Protein AF-W0PJV6-F1 (afdb_monomer_lite)

Foldseek 3Di:
DDDDDDDDPPPVVVVVVVVVVVVVVVVVVVVVVVPVVVVVVVVVLVVVVVVLVVVLVVLVVVLVVLVVVLVVLVVVLVVLVVVLVVLVVVLVVVLVVLVVVLVVLVVVLVVLVVVLVVLVVVLVVLVVVLVVLVVVLVVLVVVLVVLVVVLVVLVVVLVVLVVVLVVLVVVLVVLVVVLVVLVVVLVVLVVVLVVLVVVLVVPDDDPVVNVVSVVVNVVSVVVNVVSVVVSVVSVVVSVVSVVVSVVSVVVSVVSVVVSVVSVVVNVVSVVVSVVSVVVSVVSVVVSVVSVVVSVVSVVVSVVSVVVSVVSVVVSVVSVVVSVVSVVVSVVSVVVSVVSVVVSVVSVVVSVVSVVVVVPDLSNQLVVLVVVLVVDVVSVVCSVVSVVVSVVVVVVVVVVPPDDDDDDDDDDDDDDDDDDDDDDDDDDDDDDDDDDDDDPPDFAEEEEFADPVVCVQCVVRGNYDDAAQPCNPVVCVVRVGLEYEYEPHCQGPNNRCHCCQLVVHPSNLVNLVVCVVVVRAYEYEYLPPPACCVSRLVVLLSGPAYEYQFLLCQLVSCQSNVHLRYFYFHAAAALQQFAQQADAAAALEEEAEEWDALLFLLLVLLVCLLQVQRVVQHHYAYAQQCQVPDDVRTDDDPVCPVRYPYHDDPVRCCCRLQNHQAYEATFSAAFGQADGDNSLNRNLNNLHAYEYEHHNNCCFLFNLLHQYYSHSVSSCVSCVDLSPDPLQVNLSSLLSNLSRLVAGGVNNSVLVVVCSVVVHDRDDDFAAEEEEEEAPDVLLVVLQVVLVVLAPDPNYAYEYEYCDPVRLVVCVVDPHHYDNDLVSLVVVLVPDDQFHKYAYAGSQKFFHHHQVVSQRSVVSNFPFQKEFAPWAWEDDPPDIDTPPPPQASYQDFKDQRNTMMGGSNPDDPVNSVCSNPPNRRDMDGDRRYTHHDHARIYGRQDPPGDPVVNCSRHRDDDLFRHARVPPAVRLLSSPDHHDDPPPPDCPVLPAFWDFQQRVLVFKDADPDPQKDWDDDDRKIKIFGADAAFDKDKIWGPDWDFCVNRVNNSFFKKAWDKDKDWWKWKKKFFAAPVRHTDDMDIGGHDRMDGDSHDPRTTIIMIIMMTGHGMMMMTGIIGRHPSPDQRLEDRDRALAEEEEQDDADPVRHPPPVVVVVVCVVCSVVSNDYAYEHADDDDRRQWRDDSSHIYGYDHLSRVLSHVVSLSHQEYEYEPDDPSVCVSCVVCVVRHHYHYDDPPVNDDDPLLDPVVCVPPDPVVNVVSPDDDD

Structure (mmCIF, N/CA/C/O backbone):
data_AF-W0PJV6-F1
#
_entry.id   AF-W0PJV6-F1
#
loop_
_atom_site.group_PDB
_atom_site.id
_atom_site.type_symbol
_atom_site.label_atom_id
_atom_site.label_alt_id
_atom_site.label_comp_id
_atom_site.label_asym_id
_atom_site.label_entity_id
_atom_site.label_seq_id
_atom_site.pdbx_PDB_ins_code
_atom_site.Cartn_x
_atom_site.Cartn_y
_atom_site.Cartn_z
_atom_site.occupancy
_atom_site.B_iso_or_equiv
_atom_site.auth_seq_id
_atom_site.auth_comp_id
_atom_site.auth_asym_id
_atom_site.auth_atom_id
_atom_site.pdbx_PDB_model_num
ATOM 1 N N . MET A 1 1 ? -98.912 -107.355 55.390 1.00 31.58 1 MET A N 1
ATOM 2 C CA . MET A 1 1 ? -97.855 -108.347 55.677 1.00 31.58 1 MET A CA 1
ATOM 3 C C . MET A 1 1 ? -96.664 -107.566 56.203 1.00 31.58 1 MET A C 1
ATOM 5 O O . MET A 1 1 ? -96.286 -106.617 55.532 1.00 31.58 1 MET A O 1
ATOM 9 N N . MET A 1 2 ? -96.098 -107.866 57.365 1.00 29.14 2 MET A N 1
ATOM 10 C CA . MET A 1 2 ? -96.533 -108.790 58.427 1.00 29.14 2 MET A CA 1
ATOM 11 C C . MET A 1 2 ? -95.849 -108.334 59.732 1.00 29.14 2 MET A C 1
ATOM 13 O O . MET A 1 2 ? -94.848 -107.624 59.651 1.00 29.14 2 MET A O 1
ATOM 17 N N . ASP A 1 3 ? -96.380 -108.690 60.899 1.00 39.94 3 ASP A N 1
ATOM 18 C CA . ASP A 1 3 ? -95.753 -108.371 62.192 1.00 39.94 3 ASP A CA 1
ATOM 19 C C . ASP A 1 3 ? -94.380 -109.040 62.365 1.00 39.94 3 ASP A C 1
ATOM 21 O O . ASP A 1 3 ? -94.136 -110.078 61.746 1.00 39.94 3 ASP A O 1
ATOM 25 N N . ILE A 1 4 ? -93.536 -108.495 63.260 1.00 35.41 4 ILE A N 1
ATOM 26 C CA . ILE A 1 4 ? -92.854 -109.246 64.342 1.00 35.41 4 ILE A CA 1
ATOM 27 C C . ILE A 1 4 ? -92.014 -108.325 65.264 1.00 35.41 4 ILE A C 1
ATOM 29 O O . ILE A 1 4 ? -91.384 -107.374 64.812 1.00 35.41 4 ILE A O 1
ATOM 33 N N . SER A 1 5 ? -92.009 -108.686 66.557 1.00 33.38 5 SER A N 1
ATOM 34 C CA . SER A 1 5 ? -91.103 -108.312 67.669 1.00 33.38 5 SER A CA 1
ATOM 35 C C . SER A 1 5 ? -90.893 -106.842 68.071 1.00 33.38 5 SER A C 1
ATOM 37 O O . SER A 1 5 ? -90.208 -106.065 67.410 1.00 33.38 5 SER A O 1
ATOM 39 N N . GLU A 1 6 ? -91.317 -106.557 69.302 1.00 45.44 6 GLU A N 1
ATOM 40 C CA . GLU A 1 6 ? -90.717 -105.575 70.212 1.00 45.44 6 GLU A CA 1
ATOM 41 C C . GLU A 1 6 ? -89.272 -105.983 70.602 1.00 45.44 6 GLU A C 1
ATOM 43 O O . GLU A 1 6 ? -89.017 -107.175 70.762 1.00 45.44 6 GLU A O 1
ATOM 48 N N . GLN A 1 7 ? -88.356 -105.018 70.822 1.00 43.69 7 GLN A N 1
ATOM 49 C CA . GLN A 1 7 ? -87.673 -104.775 72.125 1.00 43.69 7 GLN A CA 1
ATOM 50 C C . GLN A 1 7 ? -86.439 -103.831 72.080 1.00 43.69 7 GLN A C 1
ATOM 52 O O . GLN A 1 7 ? -86.116 -103.252 73.113 1.00 43.69 7 GLN A O 1
ATOM 57 N N . ASP A 1 8 ? -85.789 -103.590 70.932 1.00 43.94 8 ASP A N 1
ATOM 58 C CA . ASP A 1 8 ? -84.498 -102.847 70.868 1.00 43.94 8 ASP A CA 1
ATOM 59 C C . ASP A 1 8 ? -84.586 -101.298 70.768 1.00 43.94 8 ASP A C 1
ATOM 61 O O . ASP A 1 8 ? -83.582 -100.585 70.874 1.00 43.94 8 ASP A O 1
ATOM 65 N N . ASP A 1 9 ? -85.772 -100.729 70.541 1.00 46.19 9 ASP A N 1
ATOM 66 C CA . ASP A 1 9 ? -85.945 -99.373 69.980 1.00 46.19 9 ASP A CA 1
ATOM 67 C C . ASP A 1 9 ? -85.807 -98.196 70.986 1.00 46.19 9 ASP A C 1
ATOM 69 O O . ASP A 1 9 ? -86.466 -97.161 70.851 1.00 46.19 9 ASP A O 1
ATOM 73 N N . ASN A 1 10 ? -84.958 -98.325 72.015 1.00 47.56 10 ASN A N 1
ATOM 74 C CA . ASN A 1 10 ? -84.768 -97.273 73.031 1.00 47.56 10 ASN A CA 1
ATOM 75 C C . ASN A 1 10 ? -83.316 -96.805 73.252 1.00 47.56 10 ASN A C 1
ATOM 77 O O . ASN A 1 10 ? -83.127 -95.690 73.725 1.00 47.56 10 ASN A O 1
ATOM 81 N N . GLN A 1 11 ? -82.287 -97.567 72.854 1.00 49.25 11 GLN A N 1
ATOM 82 C CA . GLN A 1 11 ? -80.886 -97.089 72.913 1.00 49.25 11 GLN A CA 1
ATOM 83 C C . GLN A 1 11 ? -80.413 -96.381 71.629 1.00 49.25 11 GLN A C 1
ATOM 85 O O . GLN A 1 11 ? -79.438 -95.633 71.648 1.00 49.25 11 GLN A O 1
ATOM 90 N N . ASN A 1 12 ? -81.100 -96.577 70.499 1.00 50.06 12 ASN A N 1
ATOM 91 C CA . ASN A 1 12 ? -80.642 -96.072 69.197 1.00 50.06 12 ASN A CA 1
ATOM 92 C C . ASN A 1 12 ? -81.027 -94.595 68.933 1.00 50.06 12 ASN A C 1
ATOM 94 O O . ASN A 1 12 ? -80.449 -93.942 68.066 1.00 50.06 12 ASN A O 1
ATOM 98 N N . LYS A 1 13 ? -81.996 -94.045 69.680 1.00 54.47 13 LYS A N 1
ATOM 99 C CA . LYS A 1 13 ? -82.569 -92.706 69.427 1.00 54.47 13 LYS A CA 1
ATOM 100 C C . LYS A 1 13 ? -81.700 -91.559 69.946 1.00 54.47 13 LYS A C 1
ATOM 102 O O . LYS A 1 13 ? -81.499 -90.586 69.221 1.00 54.47 13 LYS A O 1
ATOM 107 N N . GLU A 1 14 ? -81.117 -91.682 71.140 1.00 56.19 14 GLU A N 1
ATOM 108 C CA . GLU A 1 14 ? -80.234 -90.642 71.701 1.00 56.19 14 GLU A CA 1
ATOM 109 C C . GLU A 1 14 ? -78.987 -90.415 70.825 1.00 56.19 14 GLU A C 1
ATOM 111 O O . GLU A 1 14 ? -78.611 -89.276 70.542 1.00 56.19 14 GLU A O 1
ATOM 116 N N . LEU A 1 15 ? -78.407 -91.498 70.290 1.00 56.25 15 LEU A N 1
ATOM 117 C CA . LEU A 1 15 ? -77.256 -91.451 69.379 1.00 56.25 15 LEU A CA 1
ATOM 118 C C . LEU A 1 15 ? -77.554 -90.774 68.029 1.00 56.25 15 LEU A C 1
ATOM 120 O O . LEU A 1 15 ? -76.641 -90.211 67.419 1.00 56.25 15 LEU A O 1
ATOM 124 N N . GLN A 1 16 ? -78.803 -90.794 67.554 1.00 57.59 16 GLN A N 1
ATOM 125 C CA . GLN A 1 16 ? -79.187 -90.085 66.327 1.00 57.59 16 GLN A CA 1
ATOM 126 C C . GLN A 1 16 ? -79.397 -88.585 66.565 1.00 57.59 16 GLN A C 1
ATOM 128 O O . GLN A 1 16 ? -78.957 -87.780 65.744 1.00 57.59 16 GLN A O 1
ATOM 133 N N . ILE A 1 17 ? -79.999 -88.199 67.695 1.00 61.56 17 ILE A N 1
ATOM 134 C CA . ILE A 1 17 ? -80.268 -86.789 68.030 1.00 61.56 17 ILE A CA 1
ATOM 135 C C . ILE A 1 17 ? -78.954 -86.007 68.173 1.00 61.56 17 ILE A C 1
ATOM 137 O O . ILE A 1 17 ? -78.756 -85.014 67.472 1.00 61.56 17 ILE A O 1
ATOM 141 N N . VAL A 1 18 ? -78.005 -86.507 68.975 1.00 63.16 18 VAL A N 1
ATOM 142 C CA . VAL A 1 18 ? -76.692 -85.856 69.179 1.00 63.16 18 VAL A CA 1
ATOM 143 C C . VAL A 1 18 ? -75.916 -85.703 67.861 1.00 63.16 18 VAL A C 1
ATOM 145 O O . VAL A 1 18 ? -75.213 -84.712 67.651 1.00 63.16 18 VAL A O 1
ATOM 148 N N . ARG A 1 19 ? -76.064 -86.658 66.933 1.00 58.09 19 ARG A N 1
ATOM 149 C CA . ARG A 1 19 ? -75.423 -86.596 65.613 1.00 58.09 19 ARG A CA 1
ATOM 150 C C . ARG A 1 19 ? -76.059 -85.540 64.702 1.00 58.09 19 ARG A C 1
ATOM 152 O O . ARG A 1 19 ? -75.329 -84.854 63.989 1.00 58.09 19 ARG A O 1
ATOM 159 N N . LEU A 1 20 ? -77.384 -85.390 64.735 1.00 62.34 20 LEU A N 1
ATOM 160 C CA . LEU A 1 20 ? -78.103 -84.378 63.954 1.00 62.34 20 LEU A CA 1
ATOM 161 C C . LEU A 1 20 ? -77.790 -82.954 64.435 1.00 62.34 20 LEU A C 1
ATOM 163 O O . LEU A 1 20 ? -77.522 -82.087 63.607 1.00 62.34 20 LEU A O 1
ATOM 167 N N . GLU A 1 21 ? -77.736 -82.715 65.748 1.00 60.69 21 GLU A N 1
ATOM 168 C CA . GLU A 1 21 ? -77.382 -81.396 66.301 1.00 60.69 21 GLU A CA 1
ATOM 169 C C . GLU A 1 21 ? -75.950 -80.959 65.941 1.00 60.69 21 GLU A C 1
ATOM 171 O O . GLU A 1 21 ? -75.696 -79.774 65.698 1.00 60.69 21 GLU A O 1
ATOM 176 N N . TYR A 1 22 ? -75.011 -81.911 65.869 1.00 63.66 22 TYR A N 1
ATOM 177 C CA . TYR A 1 22 ? -73.629 -81.645 65.466 1.00 63.66 22 TYR A CA 1
ATOM 178 C C . TYR A 1 22 ? -73.503 -81.318 63.968 1.00 63.66 22 TYR A C 1
ATOM 180 O O . TYR A 1 22 ? -72.791 -80.381 63.599 1.00 63.66 22 TYR A O 1
ATOM 188 N N . GLU A 1 23 ? -74.214 -82.047 63.100 1.00 61.66 23 GLU A N 1
ATOM 189 C CA . GLU A 1 23 ? -74.272 -81.752 61.660 1.00 61.66 23 GLU A CA 1
ATOM 190 C C . GLU A 1 23 ? -74.924 -80.380 61.395 1.00 61.66 23 GLU A C 1
ATOM 192 O O . GLU A 1 23 ? -74.398 -79.601 60.596 1.00 61.66 23 GLU A O 1
ATOM 197 N N . LEU A 1 24 ? -76.009 -80.035 62.106 1.00 58.91 24 LEU A N 1
ATOM 198 C CA . LEU A 1 24 ? -76.749 -78.782 61.902 1.00 58.91 24 LEU A CA 1
ATOM 199 C C . LEU A 1 24 ? -75.886 -77.541 62.193 1.00 58.91 24 LEU A C 1
ATOM 201 O O . LEU A 1 24 ? -75.702 -76.699 61.313 1.00 58.91 24 LEU A O 1
ATOM 205 N N . LYS A 1 25 ? -75.254 -77.476 63.377 1.00 59.31 25 LYS A N 1
ATOM 206 C CA . LYS A 1 25 ? -74.335 -76.377 63.748 1.00 59.31 25 LYS A CA 1
ATOM 207 C C . LYS A 1 25 ? -73.164 -76.229 62.776 1.00 59.31 25 LYS A C 1
ATOM 209 O O . LYS A 1 25 ? -72.678 -75.122 62.538 1.00 59.31 25 LYS A O 1
ATOM 214 N N . ARG A 1 26 ? -72.699 -77.343 62.203 1.00 58.34 26 ARG A N 1
ATOM 215 C CA . ARG A 1 26 ? -71.613 -77.355 61.217 1.00 58.34 26 ARG A CA 1
ATOM 216 C C . ARG A 1 26 ? -72.062 -76.826 59.852 1.00 58.34 26 ARG A C 1
ATOM 218 O O . ARG A 1 26 ? -71.250 -76.230 59.146 1.00 58.34 26 ARG A O 1
ATOM 225 N N . PHE A 1 27 ? -73.334 -77.005 59.495 1.00 56.41 27 PHE A N 1
ATOM 226 C CA . PHE A 1 27 ? -73.927 -76.455 58.276 1.00 56.41 27 PHE A CA 1
ATOM 227 C C . PHE A 1 27 ? -74.134 -74.935 58.383 1.00 56.41 27 PHE A C 1
ATOM 229 O O . PHE A 1 27 ? -73.704 -74.194 57.500 1.00 56.41 27 PHE A O 1
ATOM 236 N N . GLU A 1 28 ? -74.687 -74.455 59.502 1.00 54.09 28 GLU A N 1
ATOM 237 C CA . GLU A 1 28 ? -74.919 -73.023 59.761 1.00 54.09 28 GLU A CA 1
ATOM 238 C C . GLU A 1 28 ? -73.616 -72.204 59.702 1.00 54.09 28 GLU A C 1
ATOM 240 O O . GLU A 1 28 ? -73.538 -71.185 59.006 1.00 54.09 28 GLU A O 1
ATOM 245 N N . GLN A 1 29 ? -72.547 -72.690 60.346 1.00 55.91 29 GLN A N 1
ATOM 246 C CA . GLN A 1 29 ? -71.227 -72.046 60.294 1.00 55.91 29 GLN A CA 1
ATOM 247 C C . GLN A 1 29 ? -70.579 -72.102 58.898 1.00 55.91 29 GLN A C 1
ATOM 249 O O . GLN A 1 29 ? -69.834 -71.193 58.528 1.00 55.91 29 GLN A O 1
ATOM 254 N N . ALA A 1 30 ? -70.871 -73.127 58.089 1.00 52.75 30 ALA A N 1
ATOM 255 C CA . ALA A 1 30 ? -70.383 -73.214 56.712 1.00 52.75 30 ALA A CA 1
ATOM 256 C C . ALA A 1 30 ? -71.117 -72.259 55.749 1.00 52.75 30 ALA A C 1
ATOM 258 O O . ALA A 1 30 ? -70.551 -71.875 54.720 1.00 52.75 30 ALA A O 1
ATOM 259 N N . GLN A 1 31 ? -72.349 -71.853 56.072 1.00 49.19 31 GLN A N 1
ATOM 260 C CA . GLN A 1 31 ? -73.149 -70.949 55.245 1.00 49.19 31 GLN A CA 1
ATOM 261 C C . GLN A 1 31 ? -72.708 -69.482 55.404 1.00 49.19 31 GLN A C 1
ATOM 263 O O . GLN A 1 31 ? -72.365 -68.840 54.409 1.00 49.19 31 GLN A O 1
ATOM 268 N N . GLN A 1 32 ? -72.585 -68.978 56.640 1.00 52.34 32 GLN A N 1
ATOM 269 C CA . GLN A 1 32 ? -72.195 -67.578 56.909 1.00 52.34 32 GLN A CA 1
ATOM 270 C C . GLN A 1 32 ? -70.800 -67.200 56.360 1.00 52.34 32 GLN A C 1
ATOM 272 O O . GLN A 1 32 ? -70.565 -66.065 55.932 1.00 52.34 32 GLN A O 1
ATOM 277 N N . VAL A 1 33 ? -69.870 -68.161 56.312 1.00 51.44 33 VAL A N 1
ATOM 278 C CA . VAL A 1 33 ? -68.512 -67.964 55.764 1.00 51.44 33 VAL A CA 1
ATOM 279 C C . VAL A 1 33 ? -68.494 -67.940 54.222 1.00 51.44 33 VAL A C 1
ATOM 281 O O . VAL A 1 33 ? -67.543 -67.433 53.627 1.00 51.44 33 VAL A O 1
ATOM 284 N N . ASN A 1 34 ? -69.537 -68.438 53.545 1.00 52.84 34 ASN A N 1
ATOM 285 C CA . ASN A 1 34 ? -69.635 -68.381 52.081 1.00 52.84 34 ASN A CA 1
ATOM 286 C C . ASN A 1 34 ? -70.270 -67.083 51.558 1.00 52.84 34 ASN A C 1
ATOM 288 O O . ASN A 1 34 ? -69.829 -66.590 50.520 1.00 52.84 34 ASN A O 1
ATOM 292 N N . GLU A 1 35 ? -71.271 -66.524 52.244 1.00 51.00 35 GLU A N 1
ATOM 293 C CA . GLU A 1 35 ? -72.008 -65.336 51.772 1.00 51.00 35 GLU A CA 1
ATOM 294 C C . GLU A 1 35 ? -71.143 -64.065 51.795 1.00 51.00 35 GLU A C 1
ATOM 296 O O . GLU A 1 35 ? -71.015 -63.370 50.784 1.00 51.00 35 GLU A O 1
ATOM 301 N N . SER A 1 36 ? -70.460 -63.811 52.914 1.00 51.38 36 SER A N 1
ATOM 302 C CA . SER A 1 36 ? -69.529 -62.682 53.083 1.00 51.38 36 SER A CA 1
ATOM 303 C C . SER A 1 36 ? -68.428 -62.658 52.008 1.00 51.38 36 SER A C 1
ATOM 305 O O . SER A 1 36 ? -68.152 -61.626 51.393 1.00 51.38 36 SER A O 1
ATOM 307 N N . LEU A 1 37 ? -67.860 -63.829 51.717 1.00 52.12 37 LEU A N 1
ATOM 308 C CA . LEU A 1 37 ? -66.773 -64.043 50.754 1.00 52.12 37 LEU A CA 1
ATOM 309 C C . LEU A 1 37 ? -67.262 -64.099 49.283 1.00 52.12 37 LEU A C 1
ATOM 311 O O . LEU A 1 37 ? -66.447 -64.158 48.351 1.00 52.12 37 LEU A O 1
ATOM 315 N N . TRP A 1 38 ? -68.582 -64.071 49.064 1.00 50.94 38 TRP A N 1
ATOM 316 C CA . TRP A 1 38 ? -69.227 -63.827 47.769 1.00 50.94 38 TRP A CA 1
ATOM 317 C C . TRP A 1 38 ? -69.432 -62.327 47.530 1.00 50.94 38 TRP A C 1
ATOM 319 O O . TRP A 1 38 ? -69.009 -61.816 46.491 1.00 50.94 38 TRP A O 1
ATOM 329 N N . LEU A 1 39 ? -70.005 -61.621 48.510 1.00 54.00 39 LEU A N 1
ATOM 330 C CA . LEU A 1 39 ? -70.388 -60.207 48.411 1.00 54.00 39 LEU A CA 1
ATOM 331 C C . LEU A 1 39 ? -69.192 -59.288 48.094 1.00 54.00 39 LEU A C 1
ATOM 333 O O . LEU A 1 39 ? -69.265 -58.410 47.228 1.00 54.00 39 LEU A O 1
ATOM 337 N N . GLU A 1 40 ? -68.050 -59.536 48.740 1.00 54.47 40 GLU A N 1
ATOM 338 C CA . GLU A 1 40 ? -66.798 -58.804 48.499 1.00 54.47 40 GLU A CA 1
ATOM 339 C C . GLU A 1 40 ? -66.293 -58.988 47.051 1.00 54.47 40 GLU A C 1
ATOM 341 O O . GLU A 1 40 ? -65.858 -58.038 46.390 1.00 54.47 40 GLU A O 1
ATOM 346 N N . LYS A 1 41 ? -66.415 -60.207 46.508 1.00 52.19 41 LYS A N 1
ATOM 347 C CA . LYS A 1 41 ? -65.984 -60.527 45.138 1.00 52.19 41 LYS A CA 1
ATOM 348 C C . LYS A 1 41 ? -66.929 -59.981 44.085 1.00 52.19 41 LYS A C 1
ATOM 350 O O . LYS A 1 41 ? -66.449 -59.535 43.047 1.00 52.19 41 LYS A O 1
ATOM 355 N N . GLU A 1 42 ? -68.233 -59.995 44.337 1.00 51.19 42 GLU A N 1
ATOM 356 C CA . GLU A 1 42 ? -69.229 -59.384 43.455 1.00 51.19 42 GLU A CA 1
ATOM 357 C C . GLU A 1 42 ? -69.010 -57.870 43.340 1.00 51.19 42 GLU A C 1
ATOM 359 O O . GLU A 1 42 ? -68.949 -57.333 42.232 1.00 51.19 42 GLU A O 1
ATOM 364 N N . THR A 1 43 ? -68.771 -57.196 44.468 1.00 55.41 43 THR A N 1
ATOM 365 C CA . THR A 1 43 ? -68.455 -55.758 44.507 1.00 55.41 43 THR A CA 1
ATOM 366 C C . THR A 1 43 ? -67.199 -55.438 43.685 1.00 55.41 43 THR A C 1
ATOM 368 O O . THR A 1 43 ? -67.200 -54.516 42.865 1.00 55.41 43 THR A O 1
ATOM 371 N N . SER A 1 44 ? -66.143 -56.248 43.825 1.00 54.56 44 SER A N 1
ATOM 372 C CA . SER A 1 44 ? -64.910 -56.114 43.036 1.00 54.56 44 SER A CA 1
ATOM 373 C C . SER A 1 44 ? -65.132 -56.369 41.532 1.00 54.56 44 SER A C 1
ATOM 375 O O . SER A 1 44 ? -64.625 -55.621 40.693 1.00 54.56 44 SER A O 1
ATOM 377 N N . LEU A 1 45 ? -65.954 -57.365 41.172 1.00 55.31 45 LEU A N 1
ATOM 378 C CA . LEU A 1 45 ? -66.325 -57.672 39.783 1.00 55.31 45 LEU A CA 1
ATOM 379 C C . LEU A 1 45 ? -67.060 -56.504 39.114 1.00 55.31 45 LEU A C 1
ATOM 381 O O . LEU A 1 45 ? -66.722 -56.109 37.996 1.00 55.31 45 LEU A O 1
ATOM 385 N N . ASN A 1 46 ? -68.051 -55.949 39.813 1.00 57.47 46 ASN A N 1
ATOM 386 C CA . ASN A 1 46 ? -68.888 -54.862 39.316 1.00 57.47 46 ASN A CA 1
ATOM 387 C C . ASN A 1 46 ? -68.095 -53.554 39.163 1.00 57.47 46 ASN A C 1
ATOM 389 O O . ASN A 1 46 ? -68.334 -52.812 38.208 1.00 57.47 46 ASN A O 1
ATOM 393 N N . SER A 1 47 ? -67.096 -53.313 40.020 1.00 62.78 47 SER A N 1
ATOM 394 C CA . SER A 1 47 ? -66.146 -52.203 39.859 1.00 62.78 47 SER A CA 1
ATOM 395 C C . SER A 1 47 ? -65.355 -52.308 38.544 1.00 62.78 47 SER A C 1
ATOM 397 O O . SER A 1 47 ? -65.408 -51.398 37.716 1.00 62.78 47 SER A O 1
ATOM 399 N N . ILE A 1 48 ? -64.720 -53.458 38.281 1.00 58.81 48 ILE A N 1
ATOM 400 C CA . ILE A 1 48 ? -63.910 -53.681 37.067 1.00 58.81 48 ILE A CA 1
ATOM 401 C C . ILE A 1 48 ? -64.763 -53.556 35.791 1.00 58.81 48 ILE A C 1
ATOM 403 O O . ILE A 1 48 ? -64.341 -52.941 34.811 1.00 58.81 48 ILE A O 1
ATOM 407 N N . ILE A 1 49 ? -65.989 -54.091 35.803 1.00 59.44 49 ILE A N 1
ATOM 408 C CA . ILE A 1 49 ? -66.928 -53.973 34.673 1.00 59.44 49 ILE A CA 1
ATOM 409 C C . ILE A 1 49 ? -67.376 -52.512 34.470 1.00 59.44 49 ILE A C 1
ATOM 411 O O . ILE A 1 49 ? -67.576 -52.088 33.330 1.00 59.44 49 ILE A O 1
ATOM 415 N N . SER A 1 50 ? -67.509 -51.727 35.544 1.00 64.88 50 SER A N 1
ATOM 416 C CA . SER A 1 50 ? -67.834 -50.295 35.481 1.00 64.88 50 SER A CA 1
ATOM 417 C C . SER A 1 50 ? -66.703 -49.479 34.846 1.00 64.88 50 SER A C 1
ATOM 419 O O . SER A 1 50 ? -66.954 -48.691 33.934 1.00 64.88 50 SER A O 1
ATOM 421 N N . GLU A 1 51 ? -65.447 -49.704 35.247 1.00 64.38 51 GLU A N 1
ATOM 422 C CA . GLU A 1 51 ? -64.291 -49.030 34.639 1.00 64.38 51 GLU A CA 1
ATOM 423 C C . GLU A 1 51 ? -64.122 -49.383 33.158 1.00 64.38 51 GLU A C 1
ATOM 425 O O . GLU A 1 51 ? -63.972 -48.489 32.325 1.00 64.38 51 GLU A O 1
ATOM 430 N N . GLN A 1 52 ? -64.229 -50.665 32.794 1.00 63.09 52 GLN A N 1
ATOM 431 C CA . GLN A 1 52 ? -64.084 -51.087 31.397 1.00 63.09 52 GLN A CA 1
ATOM 432 C C . GLN A 1 52 ? -65.193 -50.511 30.497 1.00 63.09 52 GLN A C 1
ATOM 434 O O . GLN A 1 52 ? -64.909 -50.107 29.369 1.00 63.09 52 GLN A O 1
ATOM 439 N N . LYS A 1 53 ? -66.428 -50.359 31.000 1.00 66.81 53 LYS A N 1
ATOM 440 C CA . LYS A 1 53 ? -67.498 -49.641 30.281 1.00 66.81 53 LYS A CA 1
ATOM 441 C C . LYS A 1 53 ? -67.202 -48.148 30.094 1.00 66.81 53 LYS A C 1
ATOM 443 O O . LYS A 1 53 ? -67.493 -47.617 29.025 1.00 66.81 53 LYS A O 1
ATOM 448 N N . LYS A 1 54 ? -66.602 -47.473 31.085 1.00 69.06 54 LYS A N 1
ATOM 449 C CA . LYS A 1 54 ? -66.195 -46.058 30.956 1.00 69.06 54 LYS A CA 1
ATOM 450 C C . LYS A 1 54 ? -65.133 -45.868 29.871 1.00 69.06 54 LYS A C 1
ATOM 452 O O . LYS A 1 54 ? -65.237 -44.924 29.097 1.00 69.06 54 LYS A O 1
ATOM 457 N N . VAL A 1 55 ? -64.151 -46.771 29.778 1.00 66.62 55 VAL A N 1
ATOM 458 C CA . VAL A 1 55 ? -63.110 -46.723 28.732 1.00 66.62 55 VAL A CA 1
ATOM 459 C C . VAL A 1 55 ? -63.712 -46.894 27.334 1.00 66.62 55 VAL A C 1
ATOM 461 O O . VAL A 1 55 ? -63.388 -46.119 26.439 1.00 66.62 55 VAL A O 1
ATOM 464 N N . ILE A 1 56 ? -64.628 -47.852 27.156 1.00 67.94 56 ILE A N 1
ATOM 465 C CA . ILE A 1 56 ? -65.330 -48.078 25.880 1.00 67.94 56 ILE A CA 1
ATOM 466 C C . ILE A 1 56 ? -66.129 -46.825 25.471 1.00 67.94 56 ILE A C 1
ATOM 468 O O . ILE A 1 56 ? -65.954 -46.329 24.362 1.00 67.94 56 ILE A O 1
ATOM 472 N N . SER A 1 57 ? -66.908 -46.243 26.390 1.00 71.94 57 SER A N 1
ATOM 473 C CA . SER A 1 57 ? -67.677 -45.012 26.133 1.00 71.94 57 SER A CA 1
ATOM 474 C C . SER A 1 57 ? -66.796 -43.790 25.810 1.00 71.94 57 SER A C 1
ATOM 476 O O . SER A 1 57 ? -67.178 -42.942 25.001 1.00 71.94 57 SER A O 1
ATOM 478 N N . LEU A 1 58 ? -65.597 -43.699 26.398 1.00 70.81 58 LEU A N 1
ATOM 479 C CA . LEU A 1 58 ? -64.640 -42.635 26.084 1.00 70.81 58 LEU A CA 1
ATOM 480 C C . LEU A 1 58 ? -64.089 -42.770 24.653 1.00 70.81 58 LEU A C 1
ATOM 482 O O . LEU A 1 58 ? -63.958 -41.766 23.955 1.00 70.81 58 LEU A O 1
ATOM 486 N N . LEU A 1 59 ? -63.807 -43.999 24.205 1.00 70.06 59 LEU A N 1
ATOM 487 C CA . LEU A 1 59 ? -63.351 -44.281 22.839 1.00 70.06 59 LEU A CA 1
ATOM 488 C C . LEU A 1 59 ? -64.435 -43.959 21.798 1.00 70.06 59 LEU A C 1
ATOM 490 O O . LEU A 1 59 ? -64.131 -43.293 20.812 1.00 70.06 59 LEU A O 1
ATOM 494 N N . GLU A 1 60 ? -65.696 -44.328 22.048 1.00 72.75 60 GLU A N 1
ATOM 495 C CA . GLU A 1 60 ? -66.840 -43.980 21.180 1.00 72.75 60 GLU A CA 1
ATOM 496 C C . GLU A 1 60 ? -66.987 -42.458 20.999 1.00 72.75 60 GLU A C 1
ATOM 498 O O . GLU A 1 60 ? -67.212 -41.967 19.891 1.00 72.75 60 GLU A O 1
ATOM 503 N N . SER A 1 61 ? -66.814 -41.698 22.087 1.00 73.62 61 SER A N 1
ATOM 504 C CA . SER A 1 61 ? -66.863 -40.231 22.072 1.00 73.62 61 SER A CA 1
ATOM 505 C C . SER A 1 61 ? -65.720 -39.618 21.246 1.00 73.62 61 SER A C 1
ATOM 507 O O . SER A 1 61 ? -65.947 -38.729 20.422 1.00 73.62 61 SER A O 1
ATOM 509 N N . LEU A 1 62 ? -64.495 -40.132 21.411 1.00 68.69 62 LEU A N 1
ATOM 510 C CA . LEU A 1 62 ? -63.313 -39.668 20.676 1.00 68.69 62 LEU A CA 1
ATOM 511 C C . LEU A 1 62 ? -63.382 -40.007 19.180 1.00 68.69 62 LEU A C 1
ATOM 513 O O . LEU A 1 62 ? -63.079 -39.145 18.355 1.00 68.69 62 LEU A O 1
ATOM 517 N N . LEU A 1 63 ? -63.831 -41.215 18.822 1.00 73.25 63 LEU A N 1
ATOM 518 C CA . LEU A 1 63 ? -64.031 -41.624 17.429 1.00 73.25 63 LEU A CA 1
ATOM 519 C C . LEU A 1 63 ? -65.016 -40.677 16.725 1.00 73.25 63 LEU A C 1
ATOM 521 O O . LEU A 1 63 ? -64.708 -40.114 15.674 1.00 73.25 63 LEU A O 1
ATOM 525 N N . LYS A 1 64 ? -66.167 -40.418 17.361 1.00 75.38 64 LYS A N 1
ATOM 526 C CA . LYS A 1 64 ? -67.206 -39.521 16.840 1.00 75.38 64 LYS A CA 1
ATOM 527 C C . LYS A 1 64 ? -66.722 -38.074 16.692 1.00 75.38 64 LYS A C 1
ATOM 529 O O . LYS A 1 64 ? -67.038 -37.431 15.694 1.00 75.38 64 LYS A O 1
ATOM 534 N N . SER A 1 65 ? -65.927 -37.577 17.643 1.00 72.44 65 SER A N 1
ATOM 535 C CA . SER A 1 65 ? -65.301 -36.249 17.559 1.00 72.44 65 SER A CA 1
ATOM 536 C C . SER A 1 65 ? -64.316 -36.147 16.388 1.00 72.44 65 SER A C 1
ATOM 538 O O . SER A 1 65 ? -64.311 -35.146 15.672 1.00 72.44 65 SER A O 1
ATOM 540 N N . ASN A 1 66 ? -63.490 -37.174 16.169 1.00 69.81 66 ASN A N 1
ATOM 541 C CA . ASN A 1 66 ? -62.507 -37.179 15.085 1.00 69.81 66 ASN A CA 1
ATOM 542 C C . ASN A 1 66 ? -63.170 -37.294 13.705 1.00 69.81 66 ASN A C 1
ATOM 544 O O . ASN A 1 66 ? -62.729 -36.621 12.775 1.00 69.81 66 ASN A O 1
ATOM 548 N N . GLN A 1 67 ? -64.262 -38.059 13.581 1.00 73.94 67 GLN A N 1
ATOM 549 C CA . GLN A 1 67 ? -65.052 -38.114 12.347 1.00 73.94 67 GLN A CA 1
ATOM 550 C C . GLN A 1 67 ? -65.597 -36.727 11.971 1.00 73.94 67 GLN A C 1
ATOM 552 O O . GLN A 1 67 ? -65.367 -36.266 10.859 1.00 73.94 67 GLN A O 1
ATOM 557 N N . GLN A 1 68 ? -66.203 -35.997 12.917 1.00 78.19 68 GLN A N 1
ATOM 558 C CA . GLN A 1 68 ? -66.694 -34.636 12.651 1.00 78.19 68 GLN A CA 1
ATOM 559 C C . GLN A 1 68 ? -65.573 -33.661 12.240 1.00 78.19 68 GLN A C 1
ATOM 561 O O . GLN A 1 68 ? -65.805 -32.763 11.425 1.00 78.19 68 GLN A O 1
ATOM 566 N N . MET A 1 69 ? -64.350 -33.831 12.761 1.00 71.69 69 MET A N 1
ATOM 567 C CA . MET A 1 69 ? -63.185 -33.054 12.316 1.00 71.69 69 MET A CA 1
ATOM 568 C C . MET A 1 69 ? -62.728 -33.428 10.899 1.00 71.69 69 MET A C 1
ATOM 570 O O . MET A 1 69 ? -62.375 -32.528 10.134 1.00 71.69 69 MET A O 1
ATOM 574 N N . LEU A 1 70 ? -62.770 -34.713 10.528 1.00 73.06 70 LEU A N 1
ATOM 575 C CA . LEU A 1 70 ? -62.476 -35.169 9.167 1.00 73.06 70 LEU A CA 1
ATOM 576 C C . LEU A 1 70 ? -63.492 -34.611 8.160 1.00 73.06 70 LEU A C 1
ATOM 578 O O . LEU A 1 70 ? -63.083 -33.986 7.183 1.00 73.06 70 LEU A O 1
ATOM 582 N N . ASP A 1 71 ? -64.790 -34.764 8.428 1.00 75.75 71 ASP A N 1
ATOM 583 C CA . ASP A 1 71 ? -65.870 -34.291 7.550 1.00 75.75 71 ASP A CA 1
ATOM 584 C C . ASP A 1 71 ? -65.744 -32.772 7.301 1.00 75.75 71 ASP A C 1
ATOM 586 O O . ASP A 1 71 ? -65.817 -32.286 6.169 1.00 75.75 71 ASP A O 1
ATOM 590 N N . THR A 1 72 ? -65.455 -32.012 8.366 1.00 75.19 72 THR A N 1
ATOM 591 C CA . THR A 1 72 ? -65.219 -30.560 8.301 1.00 75.19 72 THR A CA 1
ATOM 592 C C . THR A 1 72 ? -63.972 -30.214 7.479 1.00 75.19 72 THR A C 1
ATOM 594 O O . THR A 1 72 ? -63.988 -29.255 6.701 1.00 75.19 72 THR A O 1
ATOM 597 N N . ALA A 1 73 ? -62.888 -30.988 7.614 1.00 65.75 73 ALA A N 1
ATOM 598 C CA . ALA A 1 73 ? -61.665 -30.789 6.839 1.00 65.75 73 ALA A CA 1
ATOM 599 C C . ALA A 1 73 ? -61.881 -31.063 5.341 1.00 65.75 73 ALA A C 1
ATOM 601 O O . ALA A 1 73 ? -61.420 -30.274 4.516 1.00 65.75 73 ALA A O 1
ATOM 602 N N . GLN A 1 74 ? -62.630 -32.112 4.988 1.00 72.31 74 GLN A N 1
ATOM 603 C CA . GLN A 1 74 ? -62.948 -32.459 3.598 1.00 72.31 74 GLN A CA 1
ATOM 604 C C . GLN A 1 74 ? -63.804 -31.386 2.912 1.00 72.31 74 GLN A C 1
ATOM 606 O O . GLN A 1 74 ? -63.470 -30.941 1.814 1.00 72.31 74 GLN A O 1
ATOM 611 N N . ILE A 1 75 ? -64.849 -30.890 3.585 1.00 77.31 75 ILE A N 1
ATOM 612 C CA . ILE A 1 75 ? -65.686 -29.788 3.075 1.00 77.31 75 ILE A CA 1
ATOM 613 C C . ILE A 1 75 ? -64.859 -28.502 2.891 1.00 77.31 75 ILE A C 1
ATOM 615 O O . ILE A 1 75 ? -65.067 -27.760 1.929 1.00 77.31 75 ILE A O 1
ATOM 619 N N . SER A 1 76 ? -63.900 -28.237 3.787 1.00 68.31 76 SER A N 1
ATOM 620 C CA . SER A 1 76 ? -62.996 -27.087 3.671 1.00 68.31 76 SER A CA 1
ATOM 621 C C . SER A 1 76 ? -61.958 -27.242 2.555 1.00 68.31 76 SER A C 1
ATOM 623 O O . SER A 1 76 ? -61.554 -26.230 1.984 1.00 68.31 76 SER A O 1
ATOM 625 N N . TYR A 1 77 ? -61.505 -28.465 2.264 1.00 71.12 77 TYR A N 1
ATOM 626 C CA . TYR A 1 77 ? -60.558 -28.751 1.186 1.00 71.12 77 TYR A CA 1
ATOM 627 C C . TYR A 1 77 ? -61.228 -28.593 -0.182 1.00 71.12 77 TYR A C 1
ATOM 629 O O . TYR A 1 77 ? -60.772 -27.775 -0.976 1.00 71.12 77 TYR A O 1
ATOM 637 N N . ALA A 1 78 ? -62.366 -29.261 -0.409 1.00 70.56 78 ALA A N 1
ATOM 638 C CA . ALA A 1 78 ? -63.092 -29.211 -1.681 1.00 70.56 78 ALA A CA 1
ATOM 639 C C . ALA A 1 78 ? -63.443 -27.774 -2.117 1.00 70.56 78 ALA A C 1
ATOM 641 O O . ALA A 1 78 ? -63.220 -27.401 -3.265 1.00 70.56 78 ALA A O 1
ATOM 642 N N . LYS A 1 79 ? -63.902 -26.928 -1.181 1.00 72.44 79 LYS A N 1
ATOM 643 C CA . LYS A 1 79 ? -64.205 -25.513 -1.467 1.00 72.44 79 LYS A CA 1
ATOM 644 C C . LYS A 1 79 ? -62.983 -24.656 -1.810 1.00 72.44 79 LYS A C 1
ATOM 646 O O . LYS A 1 79 ? -63.144 -23.639 -2.476 1.00 72.44 79 LYS A O 1
ATOM 651 N N . GLN A 1 80 ? -61.789 -25.009 -1.330 1.00 66.19 80 GLN A N 1
ATOM 652 C CA . GLN A 1 80 ? -60.562 -24.278 -1.674 1.00 66.19 80 GLN A CA 1
ATOM 653 C C . GLN A 1 80 ? -59.894 -24.828 -2.937 1.00 66.19 80 GLN A C 1
ATOM 655 O O . GLN A 1 80 ? -59.239 -24.056 -3.625 1.00 66.19 80 GLN A O 1
ATOM 660 N N . ASP A 1 81 ? -60.111 -26.100 -3.276 1.00 70.81 81 ASP A N 1
ATOM 661 C CA . ASP A 1 81 ? -59.671 -26.705 -4.539 1.00 70.81 81 ASP A CA 1
ATOM 662 C C . ASP A 1 81 ? -60.420 -26.098 -5.738 1.00 70.81 81 ASP A C 1
ATOM 664 O O . ASP A 1 81 ? -59.807 -25.576 -6.667 1.00 70.81 81 ASP A O 1
ATOM 668 N N . GLU A 1 82 ? -61.753 -26.035 -5.661 1.00 73.81 82 GLU A N 1
ATOM 669 C CA . GLU A 1 82 ? -62.606 -25.369 -6.658 1.00 73.81 82 GLU A CA 1
ATOM 670 C C . GLU A 1 82 ? -62.212 -23.890 -6.853 1.00 73.81 82 GLU A C 1
ATOM 672 O O . GLU A 1 82 ? -62.068 -23.415 -7.981 1.00 73.81 82 GLU A O 1
ATOM 677 N N . GLN A 1 83 ? -61.942 -23.172 -5.755 1.00 67.94 83 GLN A N 1
ATOM 678 C CA . GLN A 1 83 ? -61.499 -21.775 -5.798 1.00 67.94 83 GLN A CA 1
ATOM 679 C C . GLN A 1 83 ? -60.064 -21.608 -6.338 1.00 67.94 83 GLN A C 1
ATOM 681 O O . GLN A 1 83 ? -59.782 -20.612 -7.007 1.00 67.94 83 GLN A O 1
ATOM 686 N N . PHE A 1 84 ? -59.156 -22.549 -6.060 1.00 69.38 84 PHE A N 1
ATOM 687 C CA . PHE A 1 84 ? -57.776 -22.519 -6.554 1.00 69.38 84 PHE A CA 1
ATOM 688 C C . PHE A 1 84 ? -57.715 -22.748 -8.064 1.00 69.38 84 PHE A C 1
ATOM 690 O O . PHE A 1 84 ? -57.051 -21.980 -8.758 1.00 69.38 84 PHE A O 1
ATOM 697 N N . ASN A 1 85 ? -58.449 -23.739 -8.577 1.00 70.25 85 ASN A N 1
ATOM 698 C CA . ASN A 1 85 ? -58.502 -24.027 -10.009 1.00 70.25 85 ASN A CA 1
ATOM 699 C C . ASN A 1 85 ? -59.030 -22.813 -10.800 1.00 70.25 85 ASN A C 1
ATOM 701 O O . ASN A 1 85 ? -58.392 -22.390 -11.765 1.00 70.25 85 ASN A O 1
ATOM 705 N N . LEU A 1 86 ? -60.106 -22.170 -10.323 1.00 73.25 86 LEU A N 1
ATOM 706 C CA . LEU A 1 86 ? -60.666 -20.966 -10.952 1.00 73.25 86 LEU A CA 1
ATOM 707 C C . LEU A 1 86 ? -59.687 -19.772 -10.954 1.00 73.25 86 LEU A C 1
ATOM 709 O O . LEU A 1 86 ? -59.600 -19.045 -11.944 1.00 73.25 86 LEU A O 1
ATOM 713 N N . LEU A 1 87 ? -58.931 -19.562 -9.867 1.00 66.25 87 LEU A N 1
ATOM 714 C CA . LEU A 1 87 ? -57.891 -18.524 -9.828 1.00 66.25 87 LEU A CA 1
ATOM 715 C C . LEU A 1 87 ? -56.701 -18.863 -10.736 1.00 66.25 87 LEU A C 1
ATOM 717 O O . LEU A 1 87 ? -56.127 -17.961 -11.342 1.00 66.25 87 LEU A O 1
ATOM 721 N N . SER A 1 88 ? -56.321 -20.140 -10.834 1.00 67.62 88 SER A N 1
ATOM 722 C CA . SER A 1 88 ? -55.159 -20.567 -11.616 1.00 67.62 88 SER A CA 1
ATOM 723 C C . SER A 1 88 ? -55.336 -20.279 -13.110 1.00 67.62 88 SER A C 1
ATOM 725 O O . SER A 1 88 ? -54.391 -19.814 -13.745 1.00 67.62 88 SER A O 1
ATOM 727 N N . GLU A 1 89 ? -56.535 -20.481 -13.667 1.00 72.19 89 GLU A N 1
ATOM 728 C CA . GLU A 1 89 ? -56.834 -20.119 -15.063 1.00 72.19 89 GLU A CA 1
ATOM 729 C C . GLU A 1 89 ? -56.798 -18.596 -15.282 1.00 72.19 89 GLU A C 1
ATOM 731 O O . GLU A 1 89 ? -56.167 -18.113 -16.225 1.00 72.19 89 GLU A O 1
ATOM 736 N N . GLN A 1 90 ? -57.415 -17.823 -14.379 1.00 69.19 90 GLN A N 1
ATOM 737 C CA . GLN A 1 90 ? -57.466 -16.356 -14.468 1.00 69.19 90 GLN A CA 1
ATOM 738 C C . GLN A 1 90 ? -56.072 -15.711 -14.387 1.00 69.19 90 GLN A C 1
ATOM 740 O O . GLN A 1 90 ? -55.757 -14.792 -15.152 1.00 69.19 90 GLN A O 1
ATOM 745 N N . VAL A 1 91 ? -55.221 -16.200 -13.479 1.00 65.50 91 VAL A N 1
ATOM 746 C CA . VAL A 1 91 ? -53.852 -15.696 -13.321 1.00 65.50 91 VAL A CA 1
ATOM 747 C C . VAL A 1 91 ? -52.966 -16.129 -14.489 1.00 65.50 91 VAL A C 1
ATOM 749 O O . VAL A 1 91 ? -52.211 -15.295 -14.982 1.00 65.50 91 VAL A O 1
ATOM 752 N N . SER A 1 92 ? -53.098 -17.362 -14.999 1.00 67.12 92 SER A N 1
ATOM 753 C CA . SER A 1 92 ? -52.344 -17.809 -16.183 1.00 67.12 92 SER A CA 1
ATOM 754 C C . SER A 1 92 ? -52.609 -16.908 -17.392 1.00 67.12 92 SER A C 1
ATOM 756 O O . SER A 1 92 ? -51.666 -16.401 -17.993 1.00 67.12 92 SER A O 1
ATOM 758 N N . HIS A 1 93 ? -53.880 -16.617 -17.696 1.00 72.94 93 HIS A N 1
ATOM 759 C CA . HIS A 1 93 ? -54.221 -15.761 -18.837 1.00 72.94 93 HIS A CA 1
ATOM 760 C C . HIS A 1 93 ? -53.709 -14.316 -18.673 1.00 72.94 93 HIS A C 1
ATOM 762 O O . HIS A 1 93 ? -53.302 -13.679 -19.646 1.00 72.94 93 HIS A O 1
ATOM 768 N N . SER A 1 94 ? -53.676 -13.811 -17.435 1.00 67.81 94 SER A N 1
ATOM 769 C CA . SER A 1 94 ? -53.092 -12.499 -17.122 1.00 67.81 94 SER A CA 1
ATOM 770 C C . SER A 1 94 ? -51.564 -12.496 -17.265 1.00 67.81 94 SER A C 1
ATOM 772 O O . SER A 1 94 ? -50.993 -11.498 -17.711 1.00 67.81 94 SER A O 1
ATOM 774 N N . LEU A 1 95 ? -50.889 -13.600 -16.919 1.00 67.31 95 LEU A N 1
ATOM 775 C CA . LEU A 1 95 ? -49.438 -13.750 -17.069 1.00 67.31 95 LEU A CA 1
ATOM 776 C C . LEU A 1 95 ? -48.999 -13.702 -18.538 1.00 67.31 95 LEU A C 1
ATOM 778 O O . LEU A 1 95 ? -48.000 -13.046 -18.837 1.00 67.31 95 LEU A O 1
ATOM 782 N N . ASP A 1 96 ? -49.749 -14.343 -19.437 1.00 71.62 96 ASP A N 1
ATOM 783 C CA . ASP A 1 96 ? -49.452 -14.364 -20.876 1.00 71.62 96 ASP A CA 1
ATOM 784 C C . ASP A 1 96 ? -49.537 -12.954 -21.486 1.00 71.62 96 ASP A C 1
ATOM 786 O O . ASP A 1 96 ? -48.573 -12.473 -22.086 1.00 71.62 96 ASP A O 1
ATOM 790 N N . GLN A 1 97 ? -50.645 -12.240 -21.238 1.00 71.25 97 GLN A N 1
ATOM 791 C CA . GLN A 1 97 ? -50.832 -10.850 -21.688 1.00 71.25 97 GLN A CA 1
ATOM 792 C C . GLN A 1 97 ? -49.757 -9.905 -21.120 1.00 71.25 97 GLN A C 1
ATOM 794 O O . GLN A 1 97 ? -49.284 -8.995 -21.802 1.00 71.25 97 GLN A O 1
ATOM 799 N N . THR A 1 98 ? -49.344 -10.130 -19.869 1.00 69.88 98 THR A N 1
ATOM 800 C CA . THR A 1 98 ? -48.271 -9.362 -19.216 1.00 69.88 98 THR A CA 1
ATOM 801 C C . THR A 1 98 ? -46.906 -9.657 -19.852 1.00 69.88 98 THR A C 1
ATOM 803 O O . THR A 1 98 ? -46.094 -8.749 -20.023 1.00 69.88 98 THR A O 1
ATOM 806 N N . GLY A 1 99 ? -46.649 -10.910 -20.244 1.00 70.69 99 GLY A N 1
ATOM 807 C CA . GLY A 1 99 ? -45.418 -11.323 -20.921 1.00 70.69 99 GLY A CA 1
ATOM 808 C C . GLY A 1 99 ? -45.227 -10.660 -22.286 1.00 70.69 99 GLY A C 1
ATOM 809 O O . GLY A 1 99 ? -44.141 -10.158 -22.572 1.00 70.69 99 GLY A O 1
ATOM 810 N N . GLU A 1 100 ? -46.287 -10.584 -23.095 1.00 76.31 100 GLU A N 1
ATOM 811 C CA . GLU A 1 100 ? -46.250 -9.937 -24.415 1.00 76.31 100 GLU A CA 1
ATOM 812 C C . GLU A 1 100 ? -45.934 -8.429 -24.313 1.00 76.31 100 GLU A C 1
ATOM 814 O O . GLU A 1 100 ? -45.119 -7.903 -25.074 1.00 76.31 100 GLU A O 1
ATOM 819 N N . GLN A 1 101 ? -46.484 -7.736 -23.307 1.00 74.31 101 GLN A N 1
ATOM 820 C CA . GLN A 1 101 ? -46.172 -6.322 -23.052 1.00 74.31 101 GLN A CA 1
ATOM 821 C C . GLN A 1 101 ? -44.710 -6.092 -22.633 1.00 74.31 101 GLN A C 1
ATOM 823 O O . GLN A 1 101 ? -44.092 -5.120 -23.077 1.00 74.31 101 GLN A O 1
ATOM 828 N N . VAL A 1 102 ? -44.139 -6.978 -21.808 1.00 74.62 102 VAL A N 1
ATOM 829 C CA . VAL A 1 102 ? -42.724 -6.903 -21.396 1.00 74.62 102 VAL A CA 1
ATOM 830 C C . VAL A 1 102 ? -41.790 -7.013 -22.604 1.00 74.62 102 VAL A C 1
ATOM 832 O O . VAL A 1 102 ? -40.813 -6.268 -22.687 1.00 74.62 102 VAL A O 1
ATOM 835 N N . GLU A 1 103 ? -42.096 -7.893 -23.555 1.00 77.19 103 GLU A N 1
ATOM 836 C CA . GLU A 1 103 ? -41.264 -8.113 -24.742 1.00 77.19 103 GLU A CA 1
ATOM 837 C C . GLU A 1 103 ? -41.265 -6.893 -25.686 1.00 77.19 103 GLU A C 1
ATOM 839 O O . GLU A 1 103 ? -40.205 -6.425 -26.108 1.00 77.19 103 GLU A O 1
ATOM 844 N N . ILE A 1 104 ? -42.433 -6.285 -25.926 1.00 79.12 104 ILE A N 1
ATOM 845 C CA . ILE A 1 104 ? -42.564 -5.049 -26.723 1.00 79.12 104 ILE A CA 1
ATOM 846 C C . ILE A 1 104 ? -41.778 -3.884 -26.088 1.00 79.12 104 ILE A C 1
ATOM 848 O O . ILE A 1 104 ? -41.111 -3.107 -26.786 1.00 79.12 104 ILE A O 1
ATOM 852 N N . LEU A 1 105 ? -41.813 -3.759 -24.757 1.00 75.94 105 LEU A N 1
ATOM 853 C CA . LEU A 1 105 ? -41.055 -2.736 -24.033 1.00 75.94 105 LEU A CA 1
ATOM 854 C C . LEU A 1 105 ? -39.537 -2.993 -24.087 1.00 75.94 105 LEU A C 1
ATOM 856 O O . LEU A 1 105 ? -38.774 -2.046 -24.289 1.00 75.94 105 LEU A O 1
ATOM 860 N N . LYS A 1 106 ? -39.089 -4.252 -24.003 1.00 75.44 106 LYS A N 1
ATOM 861 C CA . LYS A 1 106 ? -37.669 -4.624 -24.153 1.00 75.44 106 LYS A CA 1
ATOM 862 C C . LYS A 1 106 ? -37.134 -4.319 -25.552 1.00 75.44 106 LYS A C 1
ATOM 864 O O . LYS A 1 106 ? -36.083 -3.693 -25.672 1.00 75.44 106 LYS A O 1
ATOM 869 N N . GLN A 1 107 ? -37.885 -4.640 -26.606 1.00 80.19 107 GLN A N 1
ATOM 870 C CA . GLN A 1 107 ? -37.522 -4.268 -27.982 1.00 80.19 107 GLN A CA 1
ATOM 871 C C . GLN A 1 107 ? -37.454 -2.742 -28.176 1.00 80.19 107 GLN A C 1
ATOM 873 O O . GLN A 1 107 ? -36.597 -2.238 -28.907 1.00 80.19 107 GLN A O 1
ATOM 878 N N . THR A 1 108 ? -38.308 -1.988 -27.476 1.00 78.75 108 THR A N 1
ATOM 879 C CA . THR A 1 108 ? -38.271 -0.517 -27.473 1.00 78.75 108 THR A CA 1
ATOM 880 C C . THR A 1 108 ? -37.008 0.023 -26.789 1.00 78.75 108 THR A C 1
ATOM 882 O O . THR A 1 108 ? -36.375 0.935 -27.324 1.00 78.75 108 THR A O 1
ATOM 885 N N . ALA A 1 109 ? -36.599 -0.560 -25.656 1.00 73.56 109 ALA A N 1
ATOM 886 C CA . ALA A 1 109 ? -35.371 -0.193 -24.947 1.00 73.56 109 ALA A CA 1
ATOM 887 C C . ALA A 1 109 ? -34.109 -0.479 -25.785 1.00 73.56 109 ALA A C 1
ATOM 889 O O . ALA A 1 109 ? -33.303 0.427 -25.996 1.00 73.56 109 ALA A O 1
ATOM 890 N N . ILE A 1 110 ? -33.992 -1.682 -26.364 1.00 75.44 110 ILE A N 1
ATOM 891 C CA . ILE A 1 110 ? -32.870 -2.082 -27.241 1.00 75.44 110 ILE A CA 1
ATOM 892 C C . ILE A 1 110 ? -32.703 -1.101 -28.415 1.00 75.44 110 ILE A C 1
ATOM 894 O O . ILE A 1 110 ? -31.589 -0.728 -28.785 1.00 75.44 110 ILE A O 1
ATOM 898 N N . ARG A 1 111 ? -33.811 -0.626 -28.999 1.00 80.12 111 ARG A N 1
ATOM 899 C CA . ARG A 1 111 ? -33.771 0.344 -30.102 1.00 80.12 111 ARG A CA 1
ATOM 900 C C . ARG A 1 111 ? -33.293 1.735 -29.666 1.00 80.12 111 ARG A C 1
ATOM 902 O O . ARG A 1 111 ? -32.661 2.428 -30.464 1.00 80.12 111 ARG A O 1
ATOM 909 N N . ALA A 1 112 ? -33.581 2.152 -28.433 1.00 77.06 112 ALA A N 1
ATOM 910 C CA . ALA A 1 112 ? -33.059 3.399 -27.871 1.00 77.06 112 ALA A CA 1
ATOM 911 C C . ALA A 1 112 ? -31.558 3.284 -27.545 1.00 77.06 112 ALA A C 1
ATOM 913 O O . ALA A 1 112 ? -30.794 4.185 -27.881 1.00 77.06 112 ALA A O 1
ATOM 914 N N . GLU A 1 113 ? -31.126 2.149 -26.990 1.00 76.50 113 GLU A N 1
ATOM 915 C CA . GLU A 1 113 ? -29.722 1.828 -26.700 1.00 76.50 113 GLU A CA 1
ATOM 916 C C . GLU A 1 113 ? -28.847 1.828 -27.970 1.00 76.50 113 GLU A C 1
ATOM 918 O O . GLU A 1 113 ? -27.781 2.443 -27.996 1.00 76.50 113 GLU A O 1
ATOM 923 N N . GLN A 1 114 ? -29.329 1.240 -29.072 1.00 81.38 114 GLN A N 1
ATOM 924 C CA . GLN A 1 114 ? -28.642 1.275 -30.373 1.00 81.38 114 GLN A CA 1
ATOM 925 C C . GLN A 1 114 ? -28.475 2.702 -30.930 1.00 81.38 114 GLN A C 1
ATOM 927 O O . GLN A 1 114 ? -27.432 3.028 -31.500 1.00 81.38 114 GLN A O 1
ATOM 932 N N . LEU A 1 115 ? -29.484 3.565 -30.756 1.00 80.75 115 LEU A N 1
ATOM 933 C CA . LEU A 1 115 ? -29.420 4.973 -31.169 1.00 80.75 115 LEU A CA 1
ATOM 934 C C . LEU A 1 115 ? -28.470 5.793 -30.286 1.00 80.75 115 LEU A C 1
ATOM 936 O O . LEU A 1 115 ? -27.747 6.644 -30.808 1.00 80.75 115 LEU A O 1
ATOM 940 N N . LEU A 1 116 ? -28.435 5.514 -28.979 1.00 78.38 116 LEU A N 1
ATOM 941 C CA . LEU A 1 116 ? -27.489 6.120 -28.043 1.00 78.38 116 LEU A CA 1
ATOM 942 C C . LEU A 1 116 ? -26.045 5.772 -28.437 1.00 78.38 116 LEU A C 1
ATOM 944 O O . LEU A 1 116 ? -25.234 6.673 -28.636 1.00 78.38 116 LEU A O 1
ATOM 948 N N . LEU A 1 117 ? -25.756 4.486 -28.671 1.00 77.81 117 LEU A N 1
ATOM 949 C CA . LEU A 1 117 ? -24.438 4.004 -29.096 1.00 77.81 117 LEU A CA 1
ATOM 950 C C . LEU A 1 117 ? -23.958 4.681 -30.392 1.00 77.81 117 LEU A C 1
ATOM 952 O O . LEU A 1 117 ? -22.802 5.098 -30.486 1.00 77.81 117 LEU A O 1
ATOM 956 N N . GLN A 1 118 ? -24.843 4.846 -31.383 1.00 80.00 118 GLN A N 1
ATOM 957 C CA . GLN A 1 118 ? -24.512 5.567 -32.616 1.00 80.00 118 GLN A CA 1
ATOM 958 C C . GLN A 1 118 ? -24.138 7.034 -32.340 1.00 80.00 118 GLN A C 1
ATOM 960 O O . GLN A 1 118 ? -23.187 7.554 -32.934 1.00 80.00 118 GLN A O 1
ATOM 965 N N . LYS A 1 119 ? -24.855 7.709 -31.434 1.00 80.25 119 LYS A N 1
ATOM 966 C CA . LYS A 1 119 ? -24.593 9.115 -31.101 1.00 80.25 119 LYS A CA 1
ATOM 967 C C . LYS A 1 119 ? -23.387 9.312 -30.189 1.00 80.25 119 LYS A C 1
ATOM 969 O O . LYS A 1 119 ? -22.682 10.303 -30.365 1.00 80.25 119 LYS A O 1
ATOM 974 N N . ASP A 1 120 ? -23.055 8.355 -29.328 1.00 75.06 120 ASP A N 1
ATOM 975 C CA . ASP A 1 120 ? -21.790 8.359 -28.588 1.00 75.06 120 ASP A CA 1
ATOM 976 C C . ASP A 1 120 ? -20.570 8.214 -29.504 1.00 75.06 120 ASP A C 1
ATOM 978 O O . ASP A 1 120 ? -19.551 8.870 -29.275 1.00 75.06 120 ASP A O 1
ATOM 982 N N . ILE A 1 121 ? -20.662 7.432 -30.584 1.00 79.12 121 ILE A N 1
ATOM 983 C CA . ILE A 1 121 ? -19.597 7.352 -31.597 1.00 79.12 121 ILE A CA 1
ATOM 984 C C . ILE A 1 121 ? -19.395 8.720 -32.279 1.00 79.12 121 ILE A C 1
ATOM 986 O O . ILE A 1 121 ? -18.260 9.191 -32.385 1.00 79.12 121 ILE A O 1
ATOM 990 N N . GLU A 1 122 ? -20.476 9.410 -32.669 1.00 81.44 122 GLU A N 1
ATOM 991 C CA . GLU A 1 122 ? -20.403 10.780 -33.210 1.00 81.44 122 GLU A CA 1
ATOM 992 C C . GLU A 1 122 ? -19.834 11.786 -32.190 1.00 81.44 122 GLU A C 1
ATOM 994 O O . GLU A 1 122 ? -18.968 12.601 -32.527 1.00 81.44 122 GLU A O 1
ATOM 999 N N . LEU A 1 123 ? -20.290 11.717 -30.936 1.00 78.62 123 LEU A N 1
ATOM 1000 C CA . LEU A 1 123 ? -19.864 12.588 -29.841 1.00 78.62 123 LEU A CA 1
ATOM 1001 C C . LEU A 1 123 ? -18.366 12.422 -29.548 1.00 78.62 123 LEU A C 1
ATOM 1003 O O . LEU A 1 123 ? -17.647 13.414 -29.416 1.00 78.62 123 LEU A O 1
ATOM 1007 N N . ASN A 1 124 ? -17.882 11.181 -29.474 1.00 76.00 124 ASN A N 1
ATOM 1008 C CA . ASN A 1 124 ? -16.479 10.870 -29.213 1.00 76.00 124 ASN A CA 1
ATOM 1009 C C . ASN A 1 124 ? -15.581 11.239 -30.405 1.00 76.00 124 ASN A C 1
ATOM 1011 O O . ASN A 1 124 ? -14.507 11.800 -30.198 1.00 76.00 124 ASN A O 1
ATOM 1015 N N . GLY A 1 125 ? -16.046 11.064 -31.648 1.00 80.88 125 GLY A N 1
ATOM 1016 C CA . GLY A 1 125 ? -15.352 11.589 -32.830 1.00 80.88 125 GLY A CA 1
ATOM 1017 C C . GLY A 1 125 ? -15.138 13.109 -32.768 1.00 80.88 125 GLY A C 1
ATOM 10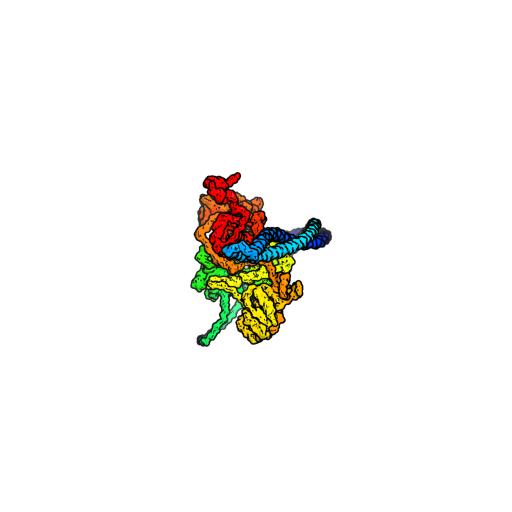18 O O . GLY A 1 125 ? -14.037 13.599 -33.031 1.00 80.88 125 GLY A O 1
ATOM 1019 N N . CYS A 1 126 ? -16.156 13.865 -32.339 1.00 79.25 126 CYS A N 1
ATOM 1020 C CA . CYS A 1 126 ? -16.034 15.312 -32.140 1.00 79.25 126 CYS A CA 1
ATOM 1021 C C . CYS A 1 126 ? -15.118 15.699 -30.960 1.00 79.25 126 CYS A C 1
ATOM 1023 O O . CYS A 1 126 ? -14.376 16.674 -31.095 1.00 79.25 126 CYS A O 1
ATOM 1025 N N . LYS A 1 127 ? -15.107 14.947 -29.844 1.00 77.31 127 LYS A N 1
ATOM 1026 C CA . LYS A 1 127 ? -14.146 15.157 -28.736 1.00 77.31 127 LYS A CA 1
ATOM 1027 C C . LYS A 1 127 ? -12.702 14.988 -29.219 1.00 77.31 127 LYS A C 1
ATOM 1029 O O . LYS A 1 127 ? -11.896 15.900 -29.058 1.00 77.31 127 LYS A O 1
ATOM 1034 N N . ASN A 1 128 ? -12.402 13.874 -29.888 1.00 81.12 128 ASN A N 1
ATOM 1035 C CA . ASN A 1 128 ? -11.045 13.535 -30.324 1.00 81.12 128 ASN A CA 1
ATOM 1036 C C . ASN A 1 128 ? -10.469 14.584 -31.298 1.00 81.12 128 ASN A C 1
ATOM 1038 O O . ASN A 1 128 ? -9.296 14.953 -31.197 1.00 81.12 128 ASN A O 1
ATOM 1042 N N . ARG A 1 129 ? -11.291 15.129 -32.213 1.00 85.75 129 ARG A N 1
ATOM 1043 C CA . ARG A 1 129 ? -10.860 16.235 -33.090 1.00 85.75 129 ARG A CA 1
ATOM 1044 C C . ARG A 1 129 ? -10.607 17.527 -32.307 1.00 85.75 129 ARG A C 1
ATOM 1046 O O . ARG A 1 129 ? -9.612 18.197 -32.578 1.00 85.75 129 ARG A O 1
ATOM 1053 N N . LEU A 1 130 ? -11.454 17.860 -31.329 1.00 81.69 130 LEU A N 1
ATOM 1054 C CA . LEU A 1 130 ? -11.263 19.038 -30.476 1.00 81.69 130 LEU A CA 1
ATOM 1055 C C . LEU A 1 130 ? -9.965 18.942 -29.654 1.00 81.69 130 LEU A C 1
ATOM 1057 O O . LEU A 1 130 ? -9.234 19.923 -29.542 1.00 81.69 130 LEU A O 1
ATOM 1061 N N . GLU A 1 131 ? -9.631 17.758 -29.138 1.00 79.06 131 GLU A N 1
ATOM 1062 C CA . GLU A 1 131 ? -8.375 17.520 -28.417 1.00 79.06 131 GLU A CA 1
ATOM 1063 C C . GLU A 1 131 ? -7.142 17.673 -29.323 1.00 79.06 131 GLU A C 1
ATOM 1065 O O . GLU A 1 131 ? -6.180 18.332 -28.920 1.00 79.06 131 GLU A O 1
ATOM 1070 N N . SER A 1 132 ? -7.188 17.173 -30.568 1.00 80.31 132 SER A N 1
ATOM 1071 C CA . SER A 1 132 ? -6.140 17.429 -31.577 1.00 80.31 132 SER A CA 1
ATOM 1072 C C . SER A 1 132 ? -5.941 18.928 -31.812 1.00 80.31 132 SER A C 1
ATOM 1074 O O . SER A 1 132 ? -4.819 19.426 -31.716 1.00 80.31 132 SER A O 1
ATOM 1076 N N . LEU A 1 133 ? -7.033 19.667 -32.039 1.00 82.50 133 LEU A N 1
ATOM 1077 C CA . LEU A 1 133 ? -7.002 21.116 -32.257 1.00 82.50 133 LEU A CA 1
ATOM 1078 C C . LEU A 1 133 ? -6.403 21.872 -31.064 1.00 82.50 133 LEU A C 1
ATOM 1080 O O . LEU A 1 133 ? -5.591 22.774 -31.256 1.00 82.50 133 LEU A O 1
ATOM 1084 N N . VAL A 1 134 ? -6.734 21.483 -29.830 1.00 77.44 134 VAL A N 1
ATOM 1085 C CA . VAL A 1 134 ? -6.152 22.080 -28.616 1.00 77.44 134 VAL A CA 1
ATOM 1086 C C . VAL A 1 134 ? -4.639 21.835 -28.528 1.00 77.44 134 VAL A C 1
ATOM 1088 O O . VAL A 1 134 ? -3.910 22.711 -28.060 1.00 77.44 134 VAL A O 1
ATOM 1091 N N . GLN A 1 135 ? -4.134 20.686 -28.987 1.00 78.12 135 GLN A N 1
ATOM 1092 C CA . GLN A 1 135 ? -2.688 20.425 -29.042 1.00 78.12 135 GLN A CA 1
ATOM 1093 C C . GLN A 1 135 ? -1.993 21.181 -30.187 1.00 78.12 135 GLN A C 1
ATOM 1095 O O . GLN A 1 135 ? -0.845 21.598 -30.035 1.00 78.12 135 GLN A O 1
ATOM 1100 N N . GLU A 1 136 ? -2.666 21.385 -31.321 1.00 80.81 136 GLU A N 1
ATOM 1101 C CA . GLU A 1 136 ? -2.166 22.209 -32.430 1.00 80.81 136 GLU A CA 1
ATOM 1102 C C . GLU A 1 136 ? -2.081 23.693 -32.032 1.00 80.81 136 GLU A C 1
ATOM 1104 O O . GLU A 1 136 ? -1.026 24.308 -32.197 1.00 80.81 136 GLU A O 1
ATOM 1109 N N . VAL A 1 137 ? -3.131 24.247 -31.413 1.00 78.69 137 VAL A N 1
ATOM 1110 C CA . VAL A 1 137 ? -3.154 25.636 -30.917 1.00 78.69 137 VAL A CA 1
ATOM 1111 C C . VAL A 1 137 ? -2.061 25.871 -29.871 1.00 78.69 137 VAL A C 1
ATOM 1113 O O . VAL A 1 137 ? -1.284 26.808 -30.027 1.00 78.69 137 VAL A O 1
ATOM 1116 N N . LYS A 1 138 ? -1.889 24.981 -28.881 1.00 76.50 138 LYS A N 1
ATOM 1117 C CA . LYS A 1 138 ? -0.819 25.106 -27.866 1.00 76.50 138 LYS A CA 1
ATOM 1118 C C . LYS A 1 138 ? 0.594 25.138 -28.458 1.00 76.50 138 LYS A C 1
ATOM 1120 O O . LYS A 1 138 ? 1.469 25.819 -27.925 1.00 76.50 138 LYS A O 1
ATOM 1125 N N . LYS A 1 139 ? 0.840 24.412 -29.557 1.00 78.44 139 LYS A N 1
ATOM 1126 C CA . LYS A 1 139 ? 2.127 24.461 -30.276 1.00 78.44 139 LYS A CA 1
ATOM 1127 C C . LYS A 1 139 ? 2.338 25.825 -30.942 1.00 78.44 139 LYS A C 1
ATOM 1129 O O . LYS A 1 139 ? 3.441 26.359 -30.865 1.00 78.44 139 LYS A O 1
ATOM 1134 N N . LEU A 1 140 ? 1.291 26.397 -31.543 1.00 78.62 140 LEU A N 1
ATOM 1135 C CA . LEU A 1 140 ? 1.329 27.726 -32.166 1.00 78.62 140 LEU A CA 1
ATOM 1136 C C . LEU A 1 140 ? 1.466 28.855 -31.133 1.00 78.62 140 LEU A C 1
ATOM 1138 O O . LEU A 1 140 ? 2.252 29.774 -31.343 1.00 78.62 140 LEU A O 1
ATOM 1142 N N . GLU A 1 141 ? 0.763 28.773 -30.001 1.00 74.56 141 GLU A N 1
ATOM 1143 C CA . GLU A 1 141 ? 0.890 29.719 -28.883 1.00 74.56 141 GLU A CA 1
ATOM 1144 C C . GLU A 1 141 ? 2.325 29.752 -28.347 1.00 74.56 141 GLU A C 1
ATOM 1146 O O . GLU A 1 141 ? 2.921 30.825 -28.249 1.00 74.56 141 GLU A O 1
ATOM 1151 N N . LYS A 1 142 ? 2.911 28.574 -28.088 1.00 78.69 142 LYS A N 1
ATOM 1152 C CA . LYS A 1 142 ? 4.305 28.455 -27.649 1.00 78.69 142 LYS A CA 1
ATOM 1153 C C . LYS A 1 142 ? 5.278 29.043 -28.682 1.00 78.69 142 LYS A C 1
ATOM 1155 O O . LYS A 1 142 ? 6.141 29.840 -28.319 1.00 78.69 142 LYS A O 1
ATOM 1160 N N . PHE A 1 143 ? 5.129 28.679 -29.958 1.00 78.62 143 PHE A N 1
ATOM 1161 C CA . PHE A 1 143 ? 5.975 29.193 -31.041 1.00 78.62 143 PHE A CA 1
ATOM 1162 C C . PHE A 1 143 ? 5.905 30.724 -31.150 1.00 78.62 143 PHE A C 1
ATOM 1164 O O . PHE A 1 143 ? 6.931 31.376 -31.341 1.00 78.62 143 PHE A O 1
ATOM 1171 N N . ASN A 1 144 ? 4.717 31.309 -30.979 1.00 74.44 144 ASN A N 1
ATOM 1172 C CA . ASN A 1 144 ? 4.519 32.755 -30.998 1.00 74.44 144 ASN A CA 1
ATOM 1173 C C . ASN A 1 144 ? 5.162 33.449 -29.777 1.00 74.44 144 ASN A C 1
ATOM 1175 O O . ASN A 1 144 ? 5.773 34.505 -29.925 1.00 74.44 144 ASN A O 1
ATOM 1179 N N . GLU A 1 145 ? 5.095 32.846 -28.584 1.00 75.81 145 GLU A N 1
ATOM 1180 C CA . GLU A 1 145 ? 5.766 33.366 -27.381 1.00 75.81 145 GLU A CA 1
ATOM 1181 C C . GLU A 1 145 ? 7.303 33.331 -27.513 1.00 75.81 145 GLU A C 1
ATOM 1183 O O . GLU A 1 145 ? 7.984 34.297 -27.162 1.00 75.81 145 GLU A O 1
ATOM 1188 N N . GLU A 1 146 ? 7.861 32.240 -28.046 1.00 76.88 146 GLU A N 1
ATOM 1189 C CA . GLU A 1 146 ? 9.303 32.099 -28.300 1.00 76.88 146 GLU A CA 1
ATOM 1190 C C . GLU A 1 146 ? 9.775 33.065 -29.408 1.00 76.88 146 GLU A C 1
ATOM 1192 O O . GLU A 1 146 ? 10.776 33.763 -29.230 1.00 76.88 146 GLU A O 1
ATOM 1197 N N . SER A 1 147 ? 9.009 33.197 -30.497 1.00 73.44 147 SER A N 1
ATOM 1198 C CA . SER A 1 147 ? 9.311 34.117 -31.607 1.00 73.44 147 SER A CA 1
ATOM 1199 C C . SER A 1 147 ? 9.223 35.592 -31.201 1.00 73.44 147 SER A C 1
ATOM 1201 O O . SER A 1 147 ? 10.073 36.390 -31.592 1.00 73.44 147 SER A O 1
ATOM 1203 N N . SER A 1 148 ? 8.244 35.966 -30.369 1.00 71.50 148 SER A N 1
ATOM 1204 C CA . SER A 1 148 ? 8.112 37.334 -29.848 1.00 71.50 148 SER A CA 1
ATOM 1205 C C . SER A 1 148 ? 9.316 37.737 -28.986 1.00 71.50 148 SER A C 1
ATOM 1207 O O . SER A 1 148 ? 9.844 38.837 -29.150 1.00 71.50 148 SER A O 1
ATOM 1209 N N . LYS A 1 149 ? 9.817 36.834 -28.129 1.00 77.06 149 LYS A N 1
ATOM 1210 C CA . LYS A 1 149 ? 11.036 37.074 -27.334 1.00 77.06 149 LYS A CA 1
ATOM 1211 C C . LYS A 1 149 ? 12.274 37.226 -28.217 1.00 77.06 149 LYS A C 1
ATOM 1213 O O . LYS A 1 149 ? 13.055 38.150 -28.004 1.00 77.06 149 LYS A O 1
ATOM 1218 N N . ALA A 1 150 ? 12.431 36.359 -29.219 1.00 72.75 150 ALA A N 1
ATOM 1219 C CA . ALA A 1 150 ? 13.539 36.433 -30.171 1.00 72.75 150 ALA A CA 1
ATOM 1220 C C . ALA A 1 150 ? 13.536 37.752 -30.966 1.00 72.75 150 ALA A C 1
ATOM 1222 O O . ALA A 1 150 ? 14.583 38.375 -31.126 1.00 72.75 150 ALA A O 1
ATOM 1223 N N . ASN A 1 151 ? 12.359 38.216 -31.399 1.00 74.94 151 ASN A N 1
ATOM 1224 C CA . ASN A 1 151 ? 12.202 39.496 -32.088 1.00 74.94 151 ASN A CA 1
ATOM 1225 C C . ASN A 1 151 ? 12.601 40.694 -31.207 1.00 74.94 151 ASN A C 1
ATOM 1227 O O . ASN A 1 151 ? 13.315 41.578 -31.671 1.00 74.94 151 ASN A O 1
ATOM 1231 N N . ASN A 1 152 ? 12.183 40.720 -29.938 1.00 75.62 152 ASN A N 1
ATOM 1232 C CA . ASN A 1 152 ? 12.525 41.820 -29.028 1.00 75.62 152 ASN A CA 1
ATOM 1233 C C . ASN A 1 152 ? 14.041 41.884 -28.765 1.00 75.62 152 ASN A C 1
ATOM 1235 O O . ASN A 1 152 ? 14.637 42.947 -28.905 1.00 75.62 152 ASN A O 1
ATOM 1239 N N . LEU A 1 153 ? 14.681 40.734 -28.517 1.00 77.44 153 LEU A N 1
ATOM 1240 C CA . LEU A 1 153 ? 16.144 40.619 -28.401 1.00 77.44 153 LEU A CA 1
ATOM 1241 C C . LEU A 1 153 ? 16.883 41.075 -29.673 1.00 77.44 153 LEU A C 1
ATOM 1243 O O . LEU A 1 153 ? 17.997 41.594 -29.595 1.00 77.44 153 LEU A O 1
ATOM 1247 N N . ALA A 1 154 ? 16.287 40.882 -30.852 1.00 74.00 154 ALA A N 1
ATOM 1248 C CA . ALA A 1 154 ? 16.862 41.352 -32.107 1.00 74.00 154 ALA A CA 1
ATOM 1249 C C . ALA A 1 154 ? 16.724 42.876 -32.285 1.00 74.00 154 ALA A C 1
ATOM 1251 O O . ALA A 1 154 ? 17.651 43.491 -32.806 1.00 74.00 154 ALA A O 1
ATOM 1252 N N . ILE A 1 155 ? 15.630 43.487 -31.814 1.00 77.19 155 ILE A N 1
ATOM 1253 C CA . ILE A 1 155 ? 15.451 44.951 -31.790 1.00 77.19 155 ILE A CA 1
ATOM 1254 C C . ILE A 1 155 ? 16.454 45.597 -30.824 1.00 77.19 155 ILE A C 1
ATOM 1256 O O . ILE A 1 155 ? 17.200 46.481 -31.235 1.00 77.19 155 ILE A O 1
ATOM 1260 N N . GLU A 1 156 ? 16.560 45.099 -29.587 1.00 80.31 156 GLU A N 1
ATOM 1261 C CA . GLU A 1 156 ? 17.540 45.574 -28.590 1.00 80.31 156 GLU A CA 1
ATOM 1262 C C . GLU A 1 156 ? 18.982 45.522 -29.135 1.00 80.31 156 GLU A C 1
ATOM 1264 O O . GLU A 1 156 ? 19.784 46.440 -28.943 1.00 80.31 156 GLU A O 1
ATOM 1269 N N . ARG A 1 157 ? 19.315 44.454 -29.875 1.00 80.19 157 ARG A N 1
ATOM 1270 C CA . ARG A 1 157 ? 20.623 44.292 -30.522 1.00 80.19 157 ARG A CA 1
ATOM 1271 C C . ARG A 1 157 ? 20.825 45.238 -31.709 1.00 80.19 157 ARG A C 1
ATOM 1273 O O . ARG A 1 157 ? 21.956 45.665 -31.939 1.00 80.19 157 ARG A O 1
ATOM 1280 N N . GLU A 1 158 ? 19.771 45.567 -32.451 1.00 78.25 158 GLU A N 1
ATOM 1281 C CA . GLU A 1 158 ? 19.819 46.546 -33.541 1.00 78.25 158 GLU A CA 1
ATOM 1282 C C . GLU A 1 158 ? 20.067 47.963 -33.006 1.00 78.25 158 GLU A C 1
ATOM 1284 O O . GLU A 1 158 ? 20.975 48.645 -33.481 1.00 78.25 158 GLU A O 1
ATOM 1289 N N . GLU A 1 159 ? 19.337 48.372 -31.963 1.00 80.81 159 GLU A N 1
ATOM 1290 C CA . GLU A 1 159 ? 19.517 49.666 -31.289 1.00 80.81 159 GLU A CA 1
ATOM 1291 C C . GLU A 1 159 ? 20.937 49.814 -30.717 1.00 80.81 159 GLU A C 1
ATOM 1293 O O . GLU A 1 159 ? 21.589 50.844 -30.916 1.00 80.81 159 GLU A O 1
ATOM 1298 N N . HIS A 1 160 ? 21.463 48.761 -30.081 1.00 81.12 160 HIS A N 1
ATOM 1299 C CA . HIS A 1 160 ? 22.838 48.736 -29.578 1.00 81.12 160 HIS A CA 1
ATOM 1300 C C . HIS A 1 160 ? 23.883 48.878 -30.701 1.00 81.12 160 HIS A C 1
ATOM 1302 O O . HIS A 1 160 ? 24.835 49.651 -30.567 1.00 81.12 160 HIS A O 1
ATOM 1308 N N . LEU A 1 161 ? 23.721 48.161 -31.822 1.00 79.88 161 LEU A N 1
ATOM 1309 C CA . LEU A 1 161 ? 24.615 48.284 -32.982 1.00 79.88 161 LEU A CA 1
ATOM 1310 C C . LEU A 1 161 ? 24.550 49.686 -33.602 1.00 79.88 161 LEU A C 1
ATOM 1312 O O . LEU A 1 161 ? 25.592 50.261 -33.918 1.00 79.88 161 LEU A O 1
ATOM 1316 N N . GLN A 1 162 ? 23.355 50.267 -33.719 1.00 80.12 162 GLN A N 1
ATOM 1317 C CA . GLN A 1 162 ? 23.175 51.626 -34.226 1.00 80.12 162 GLN A CA 1
ATOM 1318 C C . GLN A 1 162 ? 23.859 52.665 -33.318 1.00 80.12 162 GLN A C 1
ATOM 1320 O O . GLN A 1 162 ? 24.554 53.548 -33.821 1.00 80.12 162 GLN A O 1
ATOM 1325 N N . GLY A 1 163 ? 23.741 52.528 -31.993 1.00 79.56 163 GLY A N 1
ATOM 1326 C CA . GLY A 1 163 ? 24.459 53.369 -31.028 1.00 79.56 163 GLY A CA 1
ATOM 1327 C C . GLY A 1 163 ? 25.985 53.240 -31.127 1.00 79.56 163 GLY A C 1
ATOM 1328 O O . GLY A 1 163 ? 26.694 54.247 -31.089 1.00 79.56 163 GLY A O 1
ATOM 1329 N N . LEU A 1 164 ? 26.500 52.022 -31.324 1.00 80.69 164 LEU A N 1
ATOM 1330 C CA . LEU A 1 164 ? 27.933 51.780 -31.511 1.00 80.69 164 LEU A CA 1
ATOM 1331 C C . LEU A 1 164 ? 28.459 52.415 -32.813 1.00 80.69 164 LEU A C 1
ATOM 1333 O O . LEU A 1 164 ? 29.506 53.058 -32.792 1.00 80.69 164 LEU A O 1
ATOM 1337 N N . ILE A 1 165 ? 27.722 52.300 -33.924 1.00 79.88 165 ILE A N 1
ATOM 1338 C CA . ILE A 1 165 ? 28.084 52.912 -35.217 1.00 79.88 165 ILE A CA 1
ATOM 1339 C C . ILE A 1 165 ? 28.184 54.444 -35.103 1.00 79.88 165 ILE A C 1
ATOM 1341 O O . ILE A 1 165 ? 29.110 55.034 -35.662 1.00 79.88 165 ILE A O 1
ATOM 1345 N N . VAL A 1 166 ? 27.296 55.093 -34.338 1.00 81.50 166 VAL A N 1
ATOM 1346 C CA . VAL A 1 166 ? 27.381 56.543 -34.069 1.00 81.50 166 VAL A CA 1
ATOM 1347 C C . VAL A 1 166 ? 28.669 56.890 -33.313 1.00 81.50 166 VAL A C 1
ATOM 1349 O O . VAL A 1 166 ? 29.423 57.749 -33.765 1.00 81.50 166 VAL A O 1
ATOM 1352 N N . GLN A 1 167 ? 28.986 56.180 -32.224 1.00 78.88 167 GLN A N 1
ATOM 1353 C CA . GLN A 1 167 ? 30.211 56.425 -31.444 1.00 78.88 167 GLN A CA 1
ATOM 1354 C C . GLN A 1 167 ? 31.504 56.180 -32.241 1.00 78.88 167 GLN A C 1
ATOM 1356 O O . GLN A 1 167 ? 32.526 56.823 -31.985 1.00 78.88 167 GLN A O 1
ATOM 1361 N N . LEU A 1 168 ? 31.491 55.235 -33.186 1.00 78.38 168 LEU A N 1
ATOM 1362 C CA . LEU A 1 168 ? 32.623 54.987 -34.080 1.00 78.38 168 LEU A CA 1
ATOM 1363 C C . LEU A 1 168 ? 32.794 56.140 -35.083 1.00 78.38 168 LEU A C 1
ATOM 1365 O O . LEU A 1 168 ? 33.901 56.661 -35.201 1.00 78.38 168 LEU A O 1
ATOM 1369 N N . ARG A 1 169 ? 31.705 56.620 -35.700 1.00 76.38 169 ARG A N 1
ATOM 1370 C CA . ARG A 1 169 ? 31.720 57.779 -36.613 1.00 76.38 169 ARG A CA 1
ATOM 1371 C C . ARG A 1 169 ? 32.107 59.096 -35.939 1.00 76.38 169 ARG A C 1
ATOM 1373 O O . ARG A 1 169 ? 32.766 59.935 -36.551 1.00 76.38 169 ARG A O 1
ATOM 1380 N N . GLU A 1 170 ? 31.761 59.289 -34.668 1.00 79.88 170 GLU A N 1
ATOM 1381 C CA . GLU A 1 170 ? 32.251 60.434 -33.887 1.00 79.88 170 GLU A CA 1
ATOM 1382 C C . GLU A 1 170 ? 33.773 60.371 -33.679 1.00 79.88 170 GLU A C 1
ATOM 1384 O O . GLU A 1 170 ? 34.461 61.386 -33.810 1.00 79.88 170 GLU A O 1
ATOM 1389 N N . LYS A 1 171 ? 34.328 59.184 -33.400 1.00 77.44 171 LYS A N 1
ATOM 1390 C CA . LYS A 1 171 ? 35.784 58.981 -33.282 1.00 77.44 171 LYS A CA 1
ATOM 1391 C C . LYS A 1 171 ? 36.494 59.187 -34.619 1.00 77.44 171 LYS A C 1
ATOM 1393 O O . LYS A 1 171 ? 37.493 59.896 -34.652 1.00 77.44 171 LYS A O 1
ATOM 1398 N N . GLU A 1 172 ? 35.952 58.639 -35.700 1.00 75.12 172 GLU A N 1
ATOM 1399 C CA . GLU A 1 172 ? 36.414 58.810 -37.085 1.00 75.12 172 GLU A CA 1
ATOM 1400 C C . GLU A 1 172 ? 36.451 60.292 -37.490 1.00 75.12 172 GLU A C 1
ATOM 1402 O O . GLU A 1 172 ? 37.491 60.806 -37.900 1.00 75.12 172 GLU A O 1
ATOM 1407 N N . THR A 1 173 ? 35.354 61.021 -37.261 1.00 77.12 173 THR A N 1
ATOM 1408 C CA . THR A 1 173 ? 35.251 62.465 -37.533 1.00 77.12 173 THR A CA 1
ATOM 1409 C C . THR A 1 173 ? 36.291 63.270 -36.745 1.00 77.12 173 THR A C 1
ATOM 1411 O O . THR A 1 173 ? 36.839 64.251 -37.248 1.00 77.12 173 THR A O 1
ATOM 1414 N N . ASN A 1 174 ? 36.572 62.884 -35.497 1.00 77.69 174 ASN A N 1
ATOM 1415 C CA . ASN A 1 174 ? 37.574 63.553 -34.667 1.00 77.69 174 ASN A CA 1
ATOM 1416 C C . ASN A 1 174 ? 39.015 63.195 -35.075 1.00 77.69 174 ASN A C 1
ATOM 1418 O O . ASN A 1 174 ? 39.871 64.076 -35.058 1.00 77.69 174 ASN A O 1
ATOM 1422 N N . LEU A 1 175 ? 39.279 61.952 -35.492 1.00 75.94 175 LEU A N 1
ATOM 1423 C CA . LEU A 1 175 ? 40.569 61.526 -36.049 1.00 75.94 175 LEU A CA 1
ATOM 1424 C C . LEU A 1 175 ? 40.864 62.235 -37.375 1.00 75.94 175 LEU A C 1
ATOM 1426 O O . LEU A 1 175 ? 41.946 62.795 -37.528 1.00 75.94 175 LEU A O 1
ATOM 1430 N N . SER A 1 176 ? 39.879 62.323 -38.271 1.00 72.38 176 SER A N 1
ATOM 1431 C CA . SER A 1 176 ? 39.997 63.036 -39.550 1.00 72.38 176 SER A CA 1
ATOM 1432 C C . SER A 1 176 ? 40.350 64.514 -39.344 1.00 72.38 176 SER A C 1
ATOM 1434 O O . SER A 1 176 ? 41.277 65.018 -39.966 1.00 72.38 176 SER A O 1
ATOM 1436 N N . LYS A 1 177 ? 39.721 65.194 -38.374 1.00 78.56 177 LYS A N 1
ATOM 1437 C CA . LYS A 1 177 ? 40.060 66.585 -37.999 1.00 78.56 177 LYS A CA 1
ATOM 1438 C C . LYS A 1 177 ? 41.456 66.748 -37.385 1.00 78.56 177 LYS A C 1
ATOM 1440 O O . LYS A 1 177 ? 42.023 67.838 -37.441 1.00 78.56 177 LYS A O 1
ATOM 1445 N N . ILE A 1 178 ? 42.001 65.708 -36.750 1.00 74.75 178 ILE A N 1
ATOM 1446 C CA . ILE A 1 178 ? 43.385 65.700 -36.245 1.00 74.75 178 ILE A CA 1
ATOM 1447 C C . ILE A 1 178 ? 44.359 65.488 -37.412 1.00 74.75 178 ILE A C 1
ATOM 1449 O O . ILE A 1 178 ? 45.367 66.187 -37.489 1.00 74.75 178 ILE A O 1
ATOM 1453 N N . TYR A 1 179 ? 44.023 64.596 -38.346 1.00 73.81 179 TYR A N 1
ATOM 1454 C CA . TYR A 1 179 ? 44.777 64.351 -39.574 1.00 73.81 179 TYR A CA 1
ATOM 1455 C C . TYR A 1 179 ? 44.830 65.590 -40.484 1.00 73.81 179 TYR A C 1
ATOM 1457 O O . TYR A 1 179 ? 45.920 66.004 -40.864 1.00 73.81 179 TYR A O 1
ATOM 1465 N N . GLU A 1 180 ? 43.695 66.249 -40.749 1.00 74.88 180 GLU A N 1
ATOM 1466 C CA . GLU A 1 180 ? 43.615 67.503 -41.520 1.00 74.88 180 GLU A CA 1
ATOM 1467 C C . GLU A 1 180 ? 44.515 68.602 -40.937 1.00 74.88 180 GLU A C 1
ATOM 1469 O O . GLU A 1 180 ? 45.211 69.297 -41.677 1.00 74.88 180 GLU A O 1
ATOM 1474 N N . ARG A 1 181 ? 44.545 68.741 -39.603 1.00 77.31 181 ARG A N 1
ATOM 1475 C CA . ARG A 1 181 ? 45.440 69.686 -38.916 1.00 77.31 181 ARG A CA 1
ATOM 1476 C C . ARG A 1 181 ? 46.902 69.297 -39.080 1.00 77.31 181 ARG A C 1
ATOM 1478 O O . ARG A 1 181 ? 47.685 70.128 -39.516 1.00 77.31 181 ARG A O 1
ATOM 1485 N N . ALA A 1 182 ? 47.254 68.037 -38.818 1.00 71.44 182 ALA A N 1
ATOM 1486 C CA . ALA A 1 182 ? 48.621 67.550 -39.000 1.00 71.44 182 ALA A CA 1
ATOM 1487 C C . ALA A 1 182 ? 49.110 67.701 -40.455 1.00 71.44 182 ALA A C 1
ATOM 1489 O O . ALA A 1 182 ? 50.289 67.967 -40.679 1.00 71.44 182 ALA A O 1
ATOM 1490 N N . LEU A 1 183 ? 48.212 67.579 -41.439 1.00 73.44 183 LEU A N 1
ATOM 1491 C CA . LEU A 1 183 ? 48.498 67.798 -42.856 1.00 73.44 183 LEU A CA 1
ATOM 1492 C C . LEU A 1 183 ? 48.717 69.288 -43.177 1.00 73.44 183 LEU A C 1
ATOM 1494 O O . LEU A 1 183 ? 49.694 69.629 -43.843 1.00 73.44 183 LEU A O 1
ATOM 1498 N N . ALA A 1 184 ? 47.867 70.181 -42.660 1.00 78.06 184 ALA A N 1
ATOM 1499 C CA . ALA A 1 184 ? 48.023 71.629 -42.816 1.00 78.06 184 ALA A CA 1
ATOM 1500 C C . ALA A 1 184 ? 49.292 72.162 -42.118 1.00 78.06 184 ALA A C 1
ATOM 1502 O O . ALA A 1 184 ? 50.039 72.949 -42.703 1.00 78.06 184 ALA A O 1
ATOM 1503 N N . ASP A 1 185 ? 49.581 71.677 -40.907 1.00 74.69 185 ASP A N 1
ATOM 1504 C CA . ASP A 1 185 ? 50.814 71.974 -40.175 1.00 74.69 185 ASP A CA 1
ATOM 1505 C C . ASP A 1 185 ? 52.032 71.477 -40.972 1.00 74.69 185 ASP A C 1
ATOM 1507 O O . ASP A 1 185 ? 52.980 72.233 -41.188 1.00 74.69 185 ASP A O 1
ATOM 1511 N N . LYS A 1 186 ? 51.990 70.243 -41.500 1.00 73.00 186 LYS A N 1
ATOM 1512 C CA . LYS A 1 186 ? 53.035 69.676 -42.371 1.00 73.00 186 LYS A CA 1
ATOM 1513 C C . LYS A 1 186 ? 53.281 70.532 -43.620 1.00 73.00 186 LYS A C 1
ATOM 1515 O O . LYS A 1 186 ? 54.441 70.747 -43.972 1.00 73.00 186 LYS A O 1
ATOM 1520 N N . GLU A 1 187 ? 52.235 71.034 -44.279 1.00 76.50 187 GLU A N 1
ATOM 1521 C CA . GLU A 1 187 ? 52.371 71.959 -45.413 1.00 76.50 187 GLU A CA 1
ATOM 1522 C C . GLU A 1 187 ? 52.981 73.310 -45.016 1.00 76.50 187 GLU A C 1
ATOM 1524 O O . GLU A 1 187 ? 53.767 73.875 -45.780 1.00 76.50 187 GLU A O 1
ATOM 1529 N N . SER A 1 188 ? 52.631 73.841 -43.841 1.00 78.06 188 SER A N 1
ATOM 1530 C CA . SER A 1 188 ? 53.217 75.082 -43.324 1.00 78.06 188 SER A CA 1
ATOM 1531 C C . SER A 1 188 ? 54.705 74.894 -43.016 1.00 78.06 188 SER A C 1
ATOM 1533 O O . SER A 1 188 ? 55.541 75.661 -43.495 1.00 78.06 188 SER A O 1
ATOM 1535 N N . PHE A 1 189 ? 55.060 73.815 -42.312 1.00 73.38 189 PHE A N 1
ATOM 1536 C CA . PHE A 1 189 ? 56.451 73.465 -42.025 1.00 73.38 189 PHE A CA 1
ATOM 1537 C C . PHE A 1 189 ? 57.261 73.167 -43.292 1.00 73.38 189 PHE A C 1
ATOM 1539 O O . PHE A 1 189 ? 58.432 73.530 -43.342 1.00 73.38 189 PHE A O 1
ATOM 1546 N N . ALA A 1 190 ? 56.665 72.575 -44.334 1.00 72.88 190 ALA A N 1
ATOM 1547 C CA . ALA A 1 190 ? 57.333 72.394 -45.625 1.00 72.88 190 ALA A CA 1
ATOM 1548 C C . ALA A 1 190 ? 57.728 73.739 -46.263 1.00 72.88 190 ALA A C 1
ATOM 1550 O O . ALA A 1 190 ? 58.853 73.883 -46.738 1.00 72.88 190 ALA A O 1
ATOM 1551 N N . LYS A 1 191 ? 56.836 74.739 -46.217 1.00 78.88 191 LYS A N 1
ATOM 1552 C CA . LYS A 1 191 ? 57.087 76.094 -46.740 1.00 78.88 191 LYS A CA 1
ATOM 1553 C C . LYS A 1 191 ? 58.125 76.851 -45.902 1.00 78.88 191 LYS A C 1
ATOM 1555 O O . LYS A 1 191 ? 58.992 77.512 -46.471 1.00 78.88 191 LYS A O 1
ATOM 1560 N N . GLU A 1 192 ? 58.104 76.722 -44.571 1.00 76.44 192 GLU A N 1
ATOM 1561 C CA . GLU A 1 192 ? 59.169 77.268 -43.708 1.00 76.44 192 GLU A CA 1
ATOM 1562 C C . GLU A 1 192 ? 60.531 76.614 -43.983 1.00 76.44 192 GLU A C 1
ATOM 1564 O O . GLU A 1 192 ? 61.543 77.309 -44.069 1.00 76.44 192 GLU A O 1
ATOM 1569 N N . LEU A 1 193 ? 60.562 75.292 -44.168 1.00 71.69 193 LEU A N 1
ATOM 1570 C CA . LEU A 1 193 ? 61.772 74.522 -44.460 1.00 71.69 193 LEU A CA 1
ATOM 1571 C C . LEU A 1 193 ? 62.344 74.873 -45.843 1.00 71.69 193 LEU A C 1
ATOM 1573 O O . LEU A 1 193 ? 63.553 75.056 -45.972 1.00 71.69 193 LEU A O 1
ATOM 1577 N N . GLU A 1 194 ? 61.499 75.040 -46.865 1.00 75.50 194 GLU A N 1
ATOM 1578 C CA . GLU A 1 194 ? 61.902 75.521 -48.195 1.00 75.50 194 GLU A CA 1
ATOM 1579 C C . GLU A 1 194 ? 62.426 76.968 -48.157 1.00 75.50 194 GLU A C 1
ATOM 1581 O O . GLU A 1 194 ? 63.454 77.276 -48.771 1.00 75.50 194 GLU A O 1
ATOM 1586 N N . THR A 1 195 ? 61.787 77.841 -47.371 1.00 77.31 195 THR A N 1
ATOM 1587 C CA . THR A 1 195 ? 62.245 79.225 -47.157 1.00 77.31 195 THR A CA 1
ATOM 1588 C C . THR A 1 195 ? 63.622 79.242 -46.490 1.00 77.31 195 THR A C 1
ATOM 1590 O O . THR A 1 195 ? 64.564 79.797 -47.053 1.00 77.31 195 THR A O 1
ATOM 1593 N N . ALA A 1 196 ? 63.792 78.542 -45.362 1.00 70.69 196 ALA A N 1
ATOM 1594 C CA . ALA A 1 196 ? 65.070 78.446 -44.653 1.00 70.69 196 ALA A CA 1
ATOM 1595 C C . ALA A 1 196 ? 66.177 77.811 -45.518 1.00 70.69 196 ALA A C 1
ATOM 1597 O O . ALA A 1 196 ? 67.322 78.262 -45.498 1.00 70.69 196 ALA A O 1
ATOM 1598 N N . ARG A 1 197 ? 65.844 76.811 -46.348 1.00 73.56 197 ARG A N 1
ATOM 1599 C CA . ARG A 1 197 ? 66.768 76.228 -47.336 1.00 73.56 197 ARG A CA 1
ATOM 1600 C C . ARG A 1 197 ? 67.236 77.258 -48.365 1.00 73.56 197 ARG A C 1
ATOM 1602 O O . ARG A 1 197 ? 68.406 77.253 -48.743 1.00 73.56 197 ARG A O 1
ATOM 1609 N N . THR A 1 198 ? 66.340 78.138 -48.808 1.00 72.69 198 THR A N 1
ATOM 1610 C CA . THR A 1 198 ? 66.642 79.206 -49.772 1.00 72.69 198 THR A CA 1
ATOM 1611 C C . THR A 1 198 ? 67.485 80.315 -49.135 1.00 72.69 198 THR A C 1
ATOM 1613 O O . THR A 1 198 ? 68.429 80.798 -49.759 1.00 72.69 198 THR A O 1
ATOM 1616 N N . GLU A 1 199 ? 67.227 80.670 -47.875 1.00 70.88 199 GLU A N 1
ATOM 1617 C CA . GLU A 1 199 ? 68.042 81.623 -47.106 1.00 70.88 199 GLU A CA 1
ATOM 1618 C C . GLU A 1 199 ? 69.467 81.088 -46.858 1.00 70.88 199 GLU A C 1
ATOM 1620 O O . GLU A 1 199 ? 70.445 81.809 -47.062 1.00 70.88 199 GLU A O 1
ATOM 1625 N N . ILE A 1 200 ? 69.610 79.796 -46.530 1.00 68.50 200 ILE A N 1
ATOM 1626 C CA . ILE A 1 200 ? 70.916 79.116 -46.429 1.00 68.50 200 ILE A CA 1
ATOM 1627 C C . ILE A 1 200 ? 71.643 79.124 -47.784 1.00 68.50 200 ILE A C 1
ATOM 1629 O O . ILE A 1 200 ? 72.837 79.419 -47.843 1.00 68.50 200 ILE A O 1
ATOM 1633 N N . ALA A 1 201 ? 70.937 78.837 -48.883 1.00 66.69 201 ALA A N 1
ATOM 1634 C CA . ALA A 1 201 ? 71.525 78.762 -50.222 1.00 66.69 201 ALA A CA 1
ATOM 1635 C C . ALA A 1 201 ? 71.915 80.126 -50.826 1.00 66.69 201 ALA A C 1
ATOM 1637 O O . ALA A 1 201 ? 72.748 80.169 -51.731 1.00 66.69 201 ALA A O 1
ATOM 1638 N N . THR A 1 202 ? 71.332 81.233 -50.351 1.00 65.56 202 THR A N 1
ATOM 1639 C CA . THR A 1 202 ? 71.573 82.589 -50.887 1.00 65.56 202 THR A CA 1
ATOM 1640 C C . THR A 1 202 ? 72.648 83.383 -50.132 1.00 65.56 202 THR A C 1
ATOM 1642 O O . THR A 1 202 ? 73.101 84.409 -50.633 1.00 65.56 202 THR A O 1
ATOM 1645 N N . GLY A 1 203 ? 73.134 82.889 -48.985 1.00 63.06 203 GLY A N 1
ATOM 1646 C CA . GLY A 1 203 ? 74.478 83.200 -48.471 1.00 63.06 203 GLY A CA 1
ATOM 1647 C C . GLY A 1 203 ? 74.746 84.636 -47.992 1.00 63.06 203 GLY A C 1
ATOM 1648 O O . GLY A 1 203 ? 75.896 85.070 -48.003 1.00 63.06 203 GLY A O 1
ATOM 1649 N N . HIS A 1 204 ? 73.723 85.380 -47.561 1.00 54.94 204 HIS A N 1
ATOM 1650 C CA . HIS A 1 204 ? 73.823 86.824 -47.280 1.00 54.94 204 HIS A CA 1
ATOM 1651 C C . HIS A 1 204 ? 73.903 87.232 -45.788 1.00 54.94 204 HIS A C 1
ATOM 1653 O O . HIS A 1 204 ? 73.601 88.375 -45.440 1.00 54.94 204 HIS A O 1
ATOM 1659 N N . ALA A 1 205 ? 74.346 86.337 -44.894 1.00 53.12 205 ALA A N 1
ATOM 1660 C CA . ALA A 1 205 ? 74.449 86.597 -43.450 1.00 53.12 205 ALA A CA 1
ATOM 1661 C C . ALA A 1 205 ? 75.847 86.296 -42.869 1.00 53.12 205 ALA A C 1
ATOM 1663 O O . ALA A 1 205 ? 76.595 85.470 -43.387 1.00 53.12 205 ALA A O 1
ATOM 1664 N N . GLN A 1 206 ? 76.204 86.962 -41.763 1.00 57.00 206 GLN A N 1
ATOM 1665 C CA . GLN A 1 206 ? 77.478 86.745 -41.060 1.00 57.00 206 GLN A CA 1
ATOM 1666 C C . GLN A 1 206 ? 77.577 85.318 -40.485 1.00 57.00 206 GLN A C 1
ATOM 1668 O O . GLN A 1 206 ? 76.567 84.736 -40.092 1.00 57.00 206 GLN A O 1
ATOM 1673 N N . GLN A 1 207 ? 78.800 84.783 -40.359 1.00 61.03 207 GLN A N 1
ATOM 1674 C CA . GLN A 1 207 ? 79.092 83.382 -39.991 1.00 61.03 207 GLN A CA 1
ATOM 1675 C C . GLN A 1 207 ? 78.291 82.844 -38.784 1.00 61.03 207 GLN A C 1
ATOM 1677 O O . GLN A 1 207 ? 77.869 81.690 -38.782 1.00 61.03 207 GLN A O 1
ATOM 1682 N N . ALA A 1 208 ? 78.060 83.673 -37.759 1.00 60.28 208 ALA A N 1
ATOM 1683 C CA . ALA A 1 208 ? 77.289 83.288 -36.576 1.00 60.28 208 ALA A CA 1
ATOM 1684 C C . ALA A 1 208 ? 75.795 83.056 -36.879 1.00 60.28 208 ALA A C 1
ATOM 1686 O O . ALA A 1 208 ? 75.214 82.100 -36.373 1.00 60.28 208 ALA A O 1
ATOM 1687 N N . ALA A 1 209 ? 75.193 83.889 -37.733 1.00 61.84 209 ALA A N 1
ATOM 1688 C CA . ALA A 1 209 ? 73.794 83.768 -38.136 1.00 61.84 209 ALA A CA 1
ATOM 1689 C C . ALA A 1 209 ? 73.567 82.578 -39.082 1.00 61.84 209 ALA A C 1
ATOM 1691 O O . ALA A 1 209 ? 72.544 81.910 -38.978 1.00 61.84 209 ALA A O 1
ATOM 1692 N N . PHE A 1 210 ? 74.539 82.258 -39.948 1.00 65.50 210 PHE A N 1
ATOM 1693 C CA . PHE A 1 210 ? 74.478 81.064 -40.801 1.00 65.50 210 PHE A CA 1
ATOM 1694 C C . PHE A 1 210 ? 74.384 79.771 -39.972 1.00 65.50 210 PHE A C 1
ATOM 1696 O O . PHE A 1 210 ? 73.533 78.926 -40.236 1.00 65.50 210 PHE A O 1
ATOM 1703 N N . ASN A 1 211 ? 75.203 79.644 -38.922 1.00 68.19 211 ASN A N 1
ATOM 1704 C CA . ASN A 1 211 ? 75.186 78.474 -38.037 1.00 68.19 211 ASN A CA 1
ATOM 1705 C C . ASN A 1 211 ? 73.856 78.318 -37.274 1.00 68.19 211 ASN A C 1
ATOM 1707 O O . ASN A 1 211 ? 73.418 77.196 -37.023 1.00 68.19 211 ASN A O 1
ATOM 1711 N N . ASP A 1 212 ? 73.220 79.427 -36.891 1.00 70.38 212 ASP A N 1
ATOM 1712 C CA . ASP A 1 212 ? 71.936 79.408 -36.180 1.00 70.38 212 ASP A CA 1
ATOM 1713 C C . ASP A 1 212 ? 70.769 79.079 -37.129 1.00 70.38 212 ASP A C 1
ATOM 1715 O O . ASP A 1 212 ? 69.908 78.255 -36.816 1.00 70.38 212 ASP A O 1
ATOM 1719 N N . LEU A 1 213 ? 70.812 79.620 -38.353 1.00 68.62 213 LEU A N 1
ATOM 1720 C CA . LEU A 1 213 ? 69.883 79.288 -39.433 1.00 68.62 213 LEU A CA 1
ATOM 1721 C C . LEU A 1 213 ? 69.980 77.806 -39.836 1.00 68.62 213 LEU A C 1
ATOM 1723 O O . LEU A 1 213 ? 68.952 77.149 -40.001 1.00 68.62 213 LEU A O 1
ATOM 1727 N N . GLN A 1 214 ? 71.194 77.247 -39.915 1.00 71.25 214 GLN A N 1
ATOM 1728 C CA . GLN A 1 214 ? 71.401 75.822 -40.183 1.00 71.25 214 GLN A CA 1
ATOM 1729 C C . GLN A 1 214 ? 70.823 74.940 -39.062 1.00 71.25 214 GLN A C 1
ATOM 1731 O O . GLN A 1 214 ? 70.108 73.984 -39.357 1.00 71.25 214 GLN A O 1
ATOM 1736 N N . ARG A 1 215 ? 71.032 75.286 -37.783 1.00 74.62 215 ARG A N 1
ATOM 1737 C CA . ARG A 1 215 ? 70.399 74.574 -36.653 1.00 74.62 215 ARG A CA 1
ATOM 1738 C C . ARG A 1 215 ? 68.875 74.638 -36.701 1.00 74.62 215 ARG A C 1
ATOM 1740 O O . ARG A 1 215 ? 68.211 73.642 -36.407 1.00 74.62 215 ARG A O 1
ATOM 1747 N N . ARG A 1 216 ? 68.306 75.790 -37.077 1.00 76.19 216 ARG A N 1
ATOM 1748 C CA . ARG A 1 216 ? 66.856 75.935 -37.274 1.00 76.19 216 ARG A CA 1
ATOM 1749 C C . ARG A 1 216 ? 66.368 75.029 -38.406 1.00 76.19 216 ARG A C 1
ATOM 1751 O O . ARG A 1 216 ? 65.370 74.343 -38.220 1.00 76.19 216 ARG A O 1
ATOM 1758 N N . TYR A 1 217 ? 67.085 74.968 -39.528 1.00 74.88 217 TYR A N 1
ATOM 1759 C CA . TYR A 1 217 ? 66.772 74.072 -40.645 1.00 74.88 217 TYR A CA 1
ATOM 1760 C C . TYR A 1 217 ? 66.841 72.587 -40.247 1.00 74.88 217 TYR A C 1
ATOM 1762 O O . TYR A 1 217 ? 65.893 71.848 -40.491 1.00 74.88 217 TYR A O 1
ATOM 1770 N N . GLU A 1 218 ? 67.896 72.155 -39.552 1.00 76.69 218 GLU A N 1
ATOM 1771 C CA . GLU A 1 218 ? 68.029 70.781 -39.036 1.00 76.69 218 GLU A CA 1
ATOM 1772 C C . GLU A 1 218 ? 66.884 70.415 -38.067 1.00 76.69 218 GLU A C 1
ATOM 1774 O O . GLU A 1 218 ? 66.305 69.330 -38.157 1.00 76.69 218 GLU A O 1
ATOM 1779 N N . THR A 1 219 ? 66.482 71.350 -37.198 1.00 77.38 219 THR A N 1
ATOM 1780 C CA . THR A 1 219 ? 65.337 71.189 -36.280 1.00 77.38 219 THR A CA 1
ATOM 1781 C C . THR A 1 219 ? 63.997 71.112 -37.026 1.00 77.38 219 THR A C 1
ATOM 1783 O O . THR A 1 219 ? 63.123 70.323 -36.655 1.00 77.38 219 THR A O 1
ATOM 1786 N N . LEU A 1 220 ? 63.825 71.904 -38.091 1.00 75.94 220 LEU A N 1
ATOM 1787 C CA . LEU A 1 220 ? 62.648 71.872 -38.965 1.00 75.94 220 LEU A CA 1
ATOM 1788 C C . LEU A 1 220 ? 62.548 70.544 -39.730 1.00 75.94 220 LEU A C 1
ATOM 1790 O O . LEU A 1 220 ? 61.455 69.990 -39.800 1.00 75.94 220 LEU A O 1
ATOM 1794 N N . CYS A 1 221 ? 63.660 69.991 -40.229 1.00 72.44 221 CYS A N 1
ATOM 1795 C CA . CYS A 1 221 ? 63.686 68.671 -40.875 1.00 72.44 221 CYS A CA 1
ATOM 1796 C C . CYS A 1 221 ? 63.175 67.567 -39.936 1.00 72.44 221 CYS A C 1
ATOM 1798 O O . CYS A 1 221 ? 62.223 66.866 -40.272 1.00 72.44 221 CYS A O 1
ATOM 1800 N N . ILE A 1 222 ? 63.734 67.474 -38.722 1.00 77.12 222 ILE A N 1
ATOM 1801 C CA . ILE A 1 222 ? 63.333 66.471 -37.715 1.00 77.12 222 ILE A CA 1
ATOM 1802 C C . ILE A 1 222 ? 61.842 66.610 -37.362 1.00 77.12 222 ILE A C 1
ATOM 1804 O O . ILE A 1 222 ? 61.139 65.614 -37.169 1.00 77.12 222 ILE A O 1
ATOM 1808 N N . SER A 1 223 ? 61.347 67.847 -37.309 1.00 74.88 223 SER A N 1
ATOM 1809 C CA . SER A 1 223 ? 59.946 68.157 -37.014 1.00 74.88 223 SER A CA 1
ATOM 1810 C C . SER A 1 223 ? 59.013 67.786 -38.179 1.00 74.88 223 SER A C 1
ATOM 1812 O O . SER A 1 223 ? 57.944 67.221 -37.947 1.00 74.88 223 SER A O 1
ATOM 1814 N N . HIS A 1 224 ? 59.426 68.026 -39.428 1.00 77.06 224 HIS A N 1
ATOM 1815 C CA . HIS A 1 224 ? 58.683 67.634 -40.627 1.00 77.06 224 HIS A CA 1
ATOM 1816 C C . HIS A 1 224 ? 58.586 66.107 -40.770 1.00 77.06 224 HIS A C 1
ATOM 1818 O O . HIS A 1 224 ? 57.489 65.585 -40.970 1.00 77.06 224 HIS A O 1
ATOM 1824 N N . ASP A 1 225 ? 59.695 65.383 -40.594 1.00 75.06 225 ASP A N 1
ATOM 1825 C CA . ASP A 1 225 ? 59.721 63.915 -40.648 1.00 75.06 225 ASP A CA 1
ATOM 1826 C C . ASP A 1 225 ? 58.837 63.293 -39.553 1.00 75.06 225 ASP A C 1
ATOM 1828 O O . ASP A 1 225 ? 58.078 62.353 -39.811 1.00 75.06 225 ASP A O 1
ATOM 1832 N N . SER A 1 226 ? 58.862 63.869 -38.345 1.00 75.56 226 SER A N 1
ATOM 1833 C CA . SER A 1 226 ? 58.011 63.445 -37.224 1.00 75.56 226 SER A CA 1
ATOM 1834 C C . SER A 1 226 ? 56.520 63.656 -37.517 1.00 75.56 226 SER A C 1
ATOM 1836 O O . SER A 1 226 ? 55.707 62.763 -37.268 1.00 75.56 226 SER A O 1
ATOM 1838 N N . LEU A 1 227 ? 56.148 64.806 -38.091 1.00 75.00 227 LEU A N 1
ATOM 1839 C CA . LEU A 1 227 ? 54.769 65.087 -38.508 1.00 75.00 227 LEU A CA 1
ATOM 1840 C C . LEU A 1 227 ? 54.328 64.214 -39.689 1.00 75.00 227 LEU A C 1
ATOM 1842 O O . LEU A 1 227 ? 53.175 63.791 -39.731 1.00 75.00 227 LEU A O 1
ATOM 1846 N N . GLN A 1 228 ? 55.227 63.889 -40.621 1.00 74.31 228 GLN A N 1
ATOM 1847 C CA . GLN A 1 228 ? 54.941 62.967 -41.720 1.00 74.31 228 GLN A CA 1
ATOM 1848 C C . GLN A 1 228 ? 54.664 61.542 -41.220 1.00 74.31 228 GLN A C 1
ATOM 1850 O O . GLN A 1 228 ? 53.722 60.909 -41.701 1.00 74.31 228 GLN A O 1
ATOM 1855 N N . ALA A 1 229 ? 55.436 61.047 -40.248 1.00 76.88 229 ALA A N 1
ATOM 1856 C CA . ALA A 1 229 ? 55.178 59.752 -39.621 1.00 76.88 229 ALA A CA 1
ATOM 1857 C C . ALA A 1 229 ? 53.833 59.741 -38.872 1.00 76.88 229 ALA A C 1
ATOM 1859 O O . ALA A 1 229 ? 53.026 58.832 -39.068 1.00 76.88 229 ALA A O 1
ATOM 1860 N N . LEU A 1 230 ? 53.561 60.780 -38.074 1.00 76.50 230 LEU A N 1
ATOM 1861 C CA . LEU A 1 230 ? 52.330 60.907 -37.289 1.00 76.50 230 LEU A CA 1
ATOM 1862 C C . LEU A 1 230 ? 51.075 61.055 -38.167 1.00 76.50 230 LEU A C 1
ATOM 1864 O O . LEU A 1 230 ? 50.046 60.448 -37.882 1.00 76.50 230 LEU A O 1
ATOM 1868 N N . SER A 1 231 ? 51.164 61.830 -39.252 1.00 72.31 231 SER A N 1
ATOM 1869 C CA . SER A 1 231 ? 50.104 61.976 -40.256 1.00 72.31 231 SER A CA 1
ATOM 1870 C C . SER A 1 231 ? 49.720 60.612 -40.838 1.00 72.31 231 SER A C 1
ATOM 1872 O O . SER A 1 231 ? 48.550 60.237 -40.772 1.00 72.31 231 SER A O 1
ATOM 1874 N N . LYS A 1 232 ? 50.703 59.813 -41.276 1.00 77.44 232 LYS A N 1
ATOM 1875 C CA . LYS A 1 232 ? 50.453 58.460 -41.790 1.00 77.44 232 LYS A CA 1
ATOM 1876 C C . LYS A 1 232 ? 49.887 57.505 -40.728 1.00 77.44 232 LYS A C 1
ATOM 1878 O O . LYS A 1 232 ? 49.031 56.682 -41.033 1.00 77.44 232 LYS A O 1
ATOM 1883 N N . GLU A 1 233 ? 50.316 57.618 -39.470 1.00 79.31 233 GLU A N 1
ATOM 1884 C CA . GLU A 1 233 ? 49.761 56.803 -38.379 1.00 79.31 233 GLU A CA 1
ATOM 1885 C C . GLU A 1 233 ? 48.265 57.094 -38.136 1.00 79.31 233 GLU A C 1
ATOM 1887 O O . GLU A 1 233 ? 47.512 56.197 -37.753 1.00 79.31 233 GLU A O 1
ATOM 1892 N N . TYR A 1 234 ? 47.812 58.333 -38.360 1.00 76.31 234 TYR A N 1
ATOM 1893 C CA . TYR A 1 234 ? 46.392 58.691 -38.287 1.00 76.31 234 TYR A CA 1
ATOM 1894 C C . TYR A 1 234 ? 45.594 58.280 -39.534 1.00 76.31 234 TYR A C 1
ATOM 1896 O O . TYR A 1 234 ? 44.428 57.913 -39.390 1.00 76.31 234 TYR A O 1
ATOM 1904 N N . GLU A 1 235 ? 46.216 58.265 -40.714 1.00 75.06 235 GLU A N 1
ATOM 1905 C CA . GLU A 1 235 ? 45.658 57.704 -41.955 1.00 75.06 235 GLU A CA 1
ATOM 1906 C C . GLU A 1 235 ? 45.345 56.201 -41.768 1.00 75.06 235 GLU A C 1
ATOM 1908 O O . GLU A 1 235 ? 44.176 55.808 -41.756 1.00 75.06 235 GLU A O 1
ATOM 1913 N N . ASP A 1 236 ? 46.359 55.393 -41.416 1.00 78.94 236 ASP A N 1
ATOM 1914 C CA . ASP A 1 236 ? 46.240 53.948 -41.129 1.00 78.94 236 ASP A CA 1
ATOM 1915 C C . ASP A 1 236 ? 45.183 53.624 -40.047 1.00 78.94 236 ASP A C 1
ATOM 1917 O O . ASP A 1 236 ? 44.571 52.550 -40.054 1.00 78.94 236 ASP A O 1
ATOM 1921 N N . LYS A 1 237 ? 44.979 54.520 -39.068 1.00 78.00 237 LYS A N 1
ATOM 1922 C CA . LYS A 1 237 ? 43.960 54.368 -38.011 1.00 78.00 237 LYS A CA 1
ATOM 1923 C C . LYS A 1 237 ? 42.551 54.705 -38.486 1.00 78.00 237 LYS A C 1
ATOM 1925 O O . LYS A 1 237 ? 41.603 54.098 -37.988 1.00 78.00 237 LYS A O 1
ATOM 1930 N N . THR A 1 238 ? 42.409 55.659 -39.402 1.00 75.38 238 THR A N 1
ATOM 1931 C CA . THR A 1 238 ? 41.106 56.103 -39.915 1.00 75.38 238 THR A CA 1
ATOM 1932 C C . THR A 1 238 ? 40.530 55.044 -40.854 1.00 75.38 238 THR A C 1
ATOM 1934 O O . THR A 1 238 ? 39.408 54.594 -40.628 1.00 75.38 238 THR A O 1
ATOM 1937 N N . ASP A 1 239 ? 41.338 54.515 -41.778 1.00 78.56 239 ASP A N 1
ATOM 1938 C CA . ASP A 1 239 ? 40.950 53.417 -42.679 1.00 78.56 239 ASP A CA 1
ATOM 1939 C C . ASP A 1 239 ? 40.497 52.161 -41.916 1.00 78.56 239 ASP A C 1
ATOM 1941 O O . ASP A 1 239 ? 39.463 51.558 -42.217 1.00 78.56 239 ASP A O 1
ATOM 1945 N N . ARG A 1 240 ? 41.235 51.779 -40.864 1.00 81.44 240 ARG A N 1
ATOM 1946 C CA . ARG A 1 240 ? 40.861 50.649 -39.994 1.00 81.44 240 ARG A CA 1
ATOM 1947 C C . ARG A 1 240 ? 39.551 50.885 -39.249 1.00 81.44 240 ARG A C 1
ATOM 1949 O O . ARG A 1 240 ? 38.819 49.927 -39.009 1.00 81.44 240 ARG A O 1
ATOM 1956 N N . LEU A 1 241 ? 39.259 52.124 -38.858 1.00 79.12 241 LEU A N 1
ATOM 1957 C CA . LEU A 1 241 ? 38.024 52.460 -38.155 1.00 79.12 241 LEU A CA 1
ATOM 1958 C C . LEU A 1 241 ? 36.820 52.441 -39.108 1.00 79.12 241 LEU A C 1
ATOM 1960 O O . LEU A 1 241 ? 35.779 51.893 -38.745 1.00 79.12 241 LEU A O 1
ATOM 1964 N N . GLN A 1 242 ? 36.994 52.941 -40.334 1.00 77.88 242 GLN A N 1
ATOM 1965 C CA . GLN A 1 242 ? 35.991 52.879 -41.400 1.00 77.88 242 GLN A CA 1
ATOM 1966 C C . GLN A 1 242 ? 35.638 51.425 -41.768 1.00 77.88 242 GLN A C 1
ATOM 1968 O O . GLN A 1 242 ? 34.460 51.077 -41.827 1.00 77.88 242 GLN A O 1
ATOM 1973 N N . LEU A 1 243 ? 36.632 50.537 -41.901 1.00 82.88 243 LEU A N 1
ATOM 1974 C CA . LEU A 1 243 ? 36.397 49.101 -42.133 1.00 82.88 243 LEU A CA 1
ATOM 1975 C C . LEU A 1 243 ? 35.525 48.451 -41.041 1.00 82.88 243 LEU A C 1
ATOM 1977 O O . LEU A 1 243 ? 34.627 47.668 -41.351 1.00 82.88 243 LEU A O 1
ATOM 1981 N N . VAL A 1 244 ? 35.741 48.801 -39.767 1.00 82.50 244 VAL A N 1
ATOM 1982 C CA . VAL A 1 244 ? 34.907 48.315 -38.650 1.00 82.50 244 VAL A CA 1
ATOM 1983 C C . VAL A 1 244 ? 33.492 48.906 -38.714 1.00 82.50 244 VAL A C 1
ATOM 1985 O O . VAL A 1 244 ? 32.516 48.196 -38.472 1.00 82.50 244 VAL A O 1
ATOM 1988 N N . VAL A 1 245 ? 33.350 50.185 -39.074 1.00 80.00 245 VAL A N 1
ATOM 1989 C CA . VAL A 1 245 ? 32.045 50.842 -39.275 1.00 80.00 245 VAL A CA 1
ATOM 1990 C C . VAL A 1 245 ? 31.228 50.155 -40.380 1.00 80.00 245 VAL A C 1
ATOM 1992 O O . VAL A 1 245 ? 30.016 49.977 -40.219 1.00 80.00 245 VAL A O 1
ATOM 1995 N N . ASP A 1 246 ? 31.865 49.718 -41.465 1.00 82.06 246 ASP A N 1
ATOM 1996 C CA . ASP A 1 246 ? 31.200 49.012 -42.567 1.00 82.06 246 ASP A CA 1
ATOM 1997 C C . ASP A 1 246 ? 30.845 47.556 -42.217 1.00 82.06 246 ASP A C 1
ATOM 1999 O O . ASP A 1 246 ? 29.750 47.090 -42.551 1.00 82.06 246 ASP A O 1
ATOM 2003 N N . GLU A 1 247 ? 31.694 46.846 -41.465 1.00 83.56 247 GLU A N 1
ATOM 2004 C CA . GLU A 1 247 ? 31.384 45.503 -40.948 1.00 83.56 247 GLU A CA 1
ATOM 2005 C C . GLU A 1 247 ? 30.145 45.517 -40.030 1.00 83.56 247 GLU A C 1
ATOM 2007 O O . GLU A 1 247 ? 29.245 44.676 -40.163 1.00 83.56 247 GLU A O 1
ATOM 2012 N N . GLN A 1 248 ? 30.045 46.501 -39.128 1.00 81.94 248 GLN A N 1
ATOM 2013 C CA . GLN A 1 248 ? 28.880 46.631 -38.246 1.00 81.94 248 GLN A CA 1
ATOM 2014 C C . GLN A 1 248 ? 27.612 47.039 -39.018 1.00 81.94 248 GLN A C 1
ATOM 2016 O O . GLN A 1 248 ? 26.527 46.533 -38.717 1.00 81.94 248 GLN A O 1
ATOM 2021 N N . GLN A 1 249 ? 27.721 47.876 -40.058 1.00 80.88 249 GLN A N 1
ATOM 2022 C CA . GLN A 1 249 ? 26.589 48.197 -40.942 1.00 80.88 249 GLN A CA 1
ATOM 2023 C C . GLN A 1 249 ? 26.107 46.979 -41.747 1.00 80.88 249 GLN A C 1
ATOM 2025 O O . GLN A 1 249 ? 24.900 46.738 -41.828 1.00 80.88 249 GLN A O 1
ATOM 2030 N N . SER A 1 250 ? 27.027 46.170 -42.284 1.00 83.00 250 SER A N 1
ATOM 2031 C CA . SER A 1 250 ? 26.709 44.897 -42.947 1.00 83.00 250 SER A CA 1
ATOM 2032 C C . SER A 1 250 ? 25.985 43.939 -41.991 1.00 83.00 250 SER A C 1
ATOM 2034 O O . SER A 1 250 ? 24.918 43.405 -42.309 1.00 83.00 250 SER A O 1
ATOM 2036 N N . THR A 1 251 ? 26.493 43.806 -40.763 1.00 82.06 251 THR A N 1
ATOM 2037 C CA . THR A 1 251 ? 25.883 42.996 -39.696 1.00 82.06 251 THR A CA 1
ATOM 2038 C C . THR A 1 251 ? 24.461 43.463 -39.358 1.00 82.06 251 THR A C 1
ATOM 2040 O O . THR A 1 251 ? 23.544 42.642 -39.292 1.00 82.06 251 THR A O 1
ATOM 2043 N N . MET A 1 252 ? 24.242 44.774 -39.219 1.00 81.31 252 MET A N 1
ATOM 2044 C CA . MET A 1 252 ? 22.920 45.368 -38.977 1.00 81.31 252 MET A CA 1
ATOM 2045 C C . MET A 1 252 ? 21.944 45.126 -40.146 1.00 81.31 252 MET A C 1
ATOM 2047 O O . MET A 1 252 ? 20.774 44.817 -39.919 1.00 81.31 252 MET A O 1
ATOM 2051 N N . SER A 1 253 ? 22.411 45.202 -41.396 1.00 81.25 253 SER A N 1
ATOM 2052 C CA . SER A 1 253 ? 21.599 44.913 -42.591 1.00 81.25 253 SER A CA 1
ATOM 2053 C C . SER A 1 253 ? 21.146 43.442 -42.649 1.00 81.25 253 SER A C 1
ATOM 2055 O O . SER A 1 253 ? 19.972 43.134 -42.892 1.00 81.25 253 SER A O 1
ATOM 2057 N N . ASN A 1 254 ? 22.055 42.516 -42.329 1.00 82.81 254 ASN A N 1
ATOM 2058 C CA . ASN A 1 254 ? 21.748 41.088 -42.229 1.00 82.81 254 ASN A CA 1
ATOM 2059 C C . ASN A 1 254 ? 20.741 40.791 -41.101 1.00 82.81 254 ASN A C 1
ATOM 2061 O O . ASN A 1 254 ? 19.820 39.993 -41.294 1.00 82.81 254 ASN A O 1
ATOM 2065 N N . LEU A 1 255 ? 20.846 41.482 -39.959 1.00 81.69 255 LEU A N 1
ATOM 2066 C CA . LEU A 1 255 ? 19.879 41.377 -38.861 1.00 81.69 255 LEU A CA 1
ATOM 2067 C C . LEU A 1 255 ? 18.477 41.847 -39.296 1.00 81.69 255 LEU A C 1
ATOM 2069 O O . LEU A 1 255 ? 17.507 41.103 -39.151 1.00 81.69 255 LEU A O 1
ATOM 2073 N N . ARG A 1 256 ? 18.379 43.027 -39.929 1.00 80.50 256 ARG A N 1
ATOM 2074 C CA . ARG A 1 256 ? 17.121 43.597 -40.453 1.00 80.50 256 ARG A CA 1
ATOM 2075 C C . ARG A 1 256 ? 16.414 42.671 -41.443 1.00 80.50 256 ARG A C 1
ATOM 2077 O O . ARG A 1 256 ? 15.220 42.407 -41.302 1.00 80.50 256 ARG A O 1
ATOM 2084 N N . SER A 1 257 ? 17.145 42.141 -42.427 1.00 79.81 257 SER A N 1
ATOM 2085 C CA . SER A 1 257 ? 16.571 41.222 -43.425 1.00 79.81 257 SER A CA 1
ATOM 2086 C C . SER A 1 257 ? 16.114 39.886 -42.820 1.00 79.81 257 SER A C 1
ATOM 2088 O O . SER A 1 257 ? 15.147 39.289 -43.299 1.00 79.81 257 SER A O 1
ATOM 2090 N N . THR A 1 258 ? 16.751 39.446 -41.732 1.00 78.12 258 THR A N 1
ATOM 2091 C CA . THR A 1 258 ? 16.357 38.253 -40.971 1.00 78.12 258 THR A CA 1
ATOM 2092 C C . THR A 1 258 ? 15.088 38.509 -40.149 1.00 78.12 258 THR A C 1
ATOM 2094 O O . THR A 1 258 ? 14.140 37.726 -40.233 1.00 78.12 258 THR A O 1
ATOM 2097 N N . ASN A 1 259 ? 15.007 39.642 -39.441 1.00 77.75 259 ASN A N 1
ATOM 2098 C CA . ASN A 1 259 ? 13.816 40.052 -38.686 1.00 77.75 259 ASN A CA 1
ATOM 2099 C C . ASN A 1 259 ? 12.573 40.175 -39.588 1.00 77.75 259 ASN A C 1
ATOM 2101 O O . ASN A 1 259 ? 11.503 39.678 -39.238 1.00 77.75 259 ASN A O 1
ATOM 2105 N N . ALA A 1 260 ? 12.715 40.757 -40.785 1.00 79.44 260 ALA A N 1
ATOM 2106 C CA . ALA A 1 260 ? 11.619 40.886 -41.751 1.00 79.44 260 ALA A CA 1
ATOM 2107 C C . ALA A 1 260 ? 11.019 39.525 -42.177 1.00 79.44 260 ALA A C 1
ATOM 2109 O O . ALA A 1 260 ? 9.799 39.385 -42.311 1.00 79.44 260 ALA A O 1
ATOM 2110 N N . ARG A 1 261 ? 11.865 38.495 -42.337 1.00 78.31 261 ARG A N 1
ATOM 2111 C CA . ARG A 1 261 ? 11.419 37.120 -42.629 1.00 78.31 261 ARG A CA 1
ATOM 2112 C C . ARG A 1 261 ? 10.663 36.511 -41.447 1.00 78.31 261 ARG A C 1
ATOM 2114 O O . ARG A 1 261 ? 9.582 35.965 -41.653 1.00 78.31 261 ARG A O 1
ATOM 2121 N N . PHE A 1 262 ? 11.171 36.660 -40.221 1.00 76.81 262 PHE A N 1
ATOM 2122 C CA . PHE A 1 262 ? 10.477 36.165 -39.026 1.00 76.81 262 PHE A CA 1
ATOM 2123 C C . PHE A 1 262 ? 9.112 36.835 -38.815 1.00 76.81 262 PHE A C 1
ATOM 2125 O O . PHE A 1 262 ? 8.147 36.146 -38.500 1.00 76.81 262 PHE A O 1
ATOM 2132 N N . GLN A 1 263 ? 8.986 38.140 -39.068 1.00 76.12 263 GLN A N 1
ATOM 2133 C CA . GLN A 1 263 ? 7.700 38.852 -38.989 1.00 76.12 263 GLN A CA 1
ATOM 2134 C C . GLN A 1 263 ? 6.660 38.332 -39.997 1.00 76.12 263 GLN A C 1
ATOM 2136 O O . GLN A 1 263 ? 5.470 38.235 -39.685 1.00 76.12 263 GLN A O 1
ATOM 2141 N N . THR A 1 264 ? 7.107 37.922 -41.187 1.00 81.50 264 THR A N 1
ATOM 2142 C CA . THR A 1 264 ? 6.232 37.306 -42.198 1.00 81.50 264 THR A CA 1
ATOM 2143 C C . THR A 1 264 ? 5.737 35.930 -41.734 1.00 81.50 264 THR A C 1
ATOM 2145 O O . THR A 1 264 ? 4.543 35.642 -41.817 1.00 81.50 264 THR A O 1
ATOM 2148 N N . GLU A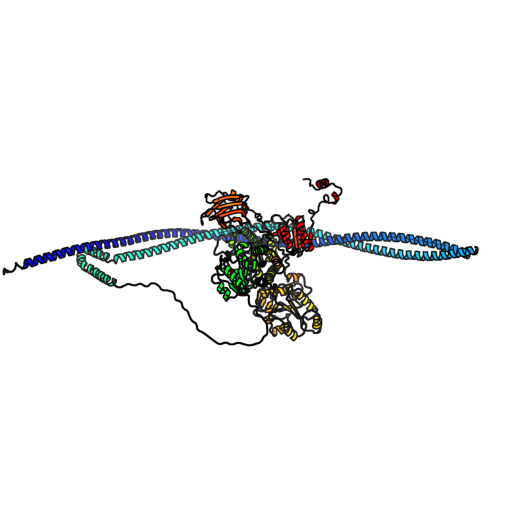 1 265 ? 6.623 35.109 -41.162 1.00 79.44 265 GLU A N 1
ATOM 2149 C CA . GLU A 1 265 ? 6.269 33.788 -40.622 1.00 79.44 265 GLU A CA 1
ATOM 2150 C C . GLU A 1 265 ? 5.323 33.882 -39.410 1.00 79.44 265 GLU A C 1
ATOM 2152 O O . GLU A 1 265 ? 4.314 33.179 -39.355 1.00 79.44 265 GLU A O 1
ATOM 2157 N N . ILE A 1 266 ? 5.579 34.803 -38.472 1.00 77.00 266 ILE A N 1
ATOM 2158 C CA . ILE A 1 266 ? 4.687 35.073 -37.328 1.00 77.00 266 ILE A CA 1
ATOM 2159 C C . ILE A 1 266 ? 3.277 35.438 -37.820 1.00 77.00 266 ILE A C 1
ATOM 2161 O O . ILE A 1 266 ? 2.288 34.914 -37.306 1.00 77.00 266 ILE A O 1
ATOM 2165 N N . THR A 1 267 ? 3.175 36.285 -38.850 1.00 80.25 267 THR A N 1
ATOM 2166 C CA . THR A 1 267 ? 1.885 36.690 -39.435 1.00 80.25 267 THR A CA 1
ATOM 2167 C C . THR A 1 267 ? 1.126 35.486 -40.010 1.00 80.25 267 THR A C 1
ATOM 2169 O O . THR A 1 267 ? -0.045 35.291 -39.681 1.00 80.25 267 THR A O 1
ATOM 2172 N N . SER A 1 268 ? 1.808 34.622 -40.770 1.00 81.75 268 SER A N 1
ATOM 2173 C CA . SER A 1 268 ? 1.255 33.368 -41.311 1.00 81.75 268 SER A CA 1
ATOM 2174 C C . SER A 1 268 ? 0.703 32.441 -40.211 1.00 81.75 268 SER A C 1
ATOM 2176 O O . SER A 1 268 ? -0.440 31.974 -40.277 1.00 81.75 268 SER A O 1
ATOM 2178 N N . GLN A 1 269 ? 1.465 32.226 -39.132 1.00 79.38 269 GLN A N 1
ATOM 2179 C CA . GLN A 1 269 ? 1.027 31.360 -38.028 1.00 79.38 269 GLN A CA 1
ATOM 2180 C C . GLN A 1 269 ? -0.127 31.969 -37.205 1.00 79.38 269 GLN A C 1
ATOM 2182 O O . GLN A 1 269 ? -0.966 31.228 -36.682 1.00 79.38 269 GLN A O 1
ATOM 2187 N N . LEU A 1 270 ? -0.234 33.301 -37.122 1.00 77.75 270 LEU A N 1
ATOM 2188 C CA . LEU A 1 270 ? -1.374 33.983 -36.494 1.00 77.75 270 LEU A CA 1
ATOM 2189 C C . LEU A 1 270 ? -2.675 33.810 -37.297 1.00 77.75 270 LEU A C 1
ATOM 2191 O O . LEU A 1 270 ? -3.736 33.607 -36.700 1.00 77.75 270 LEU A O 1
ATOM 2195 N N . GLU A 1 271 ? -2.615 33.836 -38.630 1.00 82.81 271 GLU A N 1
ATOM 2196 C CA . GLU A 1 271 ? -3.774 33.536 -39.484 1.00 82.81 271 GLU A CA 1
ATOM 2197 C C . GLU A 1 271 ? -4.205 32.069 -39.357 1.00 82.81 271 GLU A C 1
ATOM 2199 O O . GLU A 1 271 ? -5.392 31.784 -39.169 1.00 82.81 271 GLU A O 1
ATOM 2204 N N . LYS A 1 272 ? -3.242 31.140 -39.327 1.00 83.38 272 LYS A N 1
ATOM 2205 C CA . LYS A 1 272 ? -3.501 29.718 -39.066 1.00 83.38 272 LYS A CA 1
ATOM 2206 C C . LYS A 1 272 ? -4.186 29.486 -37.712 1.00 83.38 272 LYS A C 1
ATOM 2208 O O . LYS A 1 272 ? -5.148 28.723 -37.635 1.00 83.38 272 LYS A O 1
ATOM 2213 N N . ASN A 1 273 ? -3.742 30.167 -36.653 1.00 79.38 273 ASN A N 1
ATOM 2214 C CA . ASN A 1 273 ? -4.358 30.066 -35.326 1.00 79.38 273 ASN A CA 1
ATOM 2215 C C . ASN A 1 273 ? -5.820 30.573 -35.335 1.00 79.38 273 ASN A C 1
ATOM 2217 O O . ASN A 1 273 ? -6.713 29.913 -34.802 1.00 79.38 273 ASN A O 1
ATOM 2221 N N . ARG A 1 274 ? -6.108 31.682 -36.036 1.00 81.19 274 ARG A N 1
ATOM 2222 C CA . ARG A 1 274 ? -7.490 32.175 -36.225 1.00 81.19 274 ARG A CA 1
ATOM 2223 C C . ARG A 1 274 ? -8.392 31.145 -36.917 1.00 81.19 274 ARG A C 1
ATOM 2225 O O . ARG A 1 274 ? -9.529 30.968 -36.485 1.00 81.19 274 ARG A O 1
ATOM 2232 N N . ALA A 1 275 ? -7.896 30.442 -37.937 1.00 83.38 275 ALA A N 1
ATOM 2233 C CA . ALA A 1 275 ? -8.658 29.394 -38.621 1.00 83.38 275 ALA A CA 1
ATOM 2234 C C . ALA A 1 275 ? -8.986 28.204 -37.693 1.00 83.38 275 ALA A C 1
ATOM 2236 O O . ALA A 1 275 ? -10.143 27.791 -37.603 1.00 83.38 275 ALA A O 1
ATOM 2237 N N . LEU A 1 276 ? -7.999 27.707 -36.937 1.00 82.69 276 LEU A N 1
ATOM 2238 C CA . LEU A 1 276 ? -8.186 26.608 -35.974 1.00 82.69 276 LEU A CA 1
ATOM 2239 C C . LEU A 1 276 ? -9.136 26.995 -34.824 1.00 82.69 276 LEU A C 1
ATOM 2241 O O . LEU A 1 276 ? -9.923 26.171 -34.356 1.00 82.69 276 LEU A O 1
ATOM 2245 N N . SER A 1 277 ? -9.114 28.262 -34.397 1.00 77.50 277 SER A N 1
ATOM 2246 C CA . SER A 1 277 ? -10.040 28.809 -33.397 1.00 77.50 277 SER A CA 1
ATOM 2247 C C . SER A 1 277 ? -11.504 28.778 -33.872 1.00 77.50 277 SER A C 1
ATOM 2249 O O . SER A 1 277 ? -12.401 28.428 -33.100 1.00 77.50 277 SER A O 1
ATOM 2251 N N . LEU A 1 278 ? -11.752 29.060 -35.158 1.00 84.38 278 LEU A N 1
ATOM 2252 C CA . LEU A 1 278 ? -13.084 28.969 -35.768 1.00 84.38 278 LEU A CA 1
ATOM 2253 C C . LEU A 1 278 ? -13.571 27.513 -35.895 1.00 84.38 278 LEU A C 1
ATOM 2255 O O . LEU A 1 278 ? -14.727 27.238 -35.569 1.00 84.38 278 LEU A O 1
ATOM 2259 N N . GLU A 1 279 ? -12.701 26.574 -36.295 1.00 85.62 279 GLU A N 1
ATOM 2260 C CA . GLU A 1 279 ? -13.032 25.136 -36.332 1.00 85.62 279 GLU A CA 1
ATOM 2261 C C . GLU A 1 279 ? -13.391 24.614 -34.929 1.00 85.62 279 GLU A C 1
ATOM 2263 O O . GLU A 1 279 ? -14.432 23.979 -34.738 1.00 85.62 279 GLU A O 1
ATOM 2268 N N . SER A 1 280 ? -12.572 24.957 -33.929 1.00 81.25 280 SER A N 1
ATOM 2269 C CA . SER A 1 280 ? -12.787 24.613 -32.519 1.00 81.25 280 SER A CA 1
ATOM 2270 C C . SER A 1 280 ? -14.151 25.094 -32.011 1.00 81.25 280 SER A C 1
ATOM 2272 O O . SER A 1 280 ? -14.912 24.308 -31.440 1.00 81.25 280 SER A O 1
ATOM 2274 N N . LYS A 1 281 ? -14.525 26.350 -32.299 1.00 82.81 281 LYS A N 1
ATOM 2275 C CA . LYS A 1 281 ? -15.841 26.890 -31.925 1.00 82.81 281 LYS A CA 1
ATOM 2276 C C . LYS A 1 281 ? -16.991 26.097 -32.557 1.00 82.81 281 LYS A C 1
ATOM 2278 O O . LYS A 1 281 ? -17.902 25.684 -31.843 1.00 82.81 281 LYS A O 1
ATOM 2283 N N . SER A 1 282 ? -16.920 25.810 -33.860 1.00 85.06 282 SER A N 1
ATOM 2284 C CA . SER A 1 282 ? -17.960 25.033 -34.551 1.00 85.06 282 SER A CA 1
ATOM 2285 C C . SER A 1 282 ? -18.113 23.608 -34.001 1.00 85.06 282 SER A C 1
ATOM 2287 O O . SER A 1 282 ? -19.216 23.057 -34.024 1.00 85.06 282 SER A O 1
ATOM 2289 N N . LEU A 1 283 ? -17.029 22.996 -33.511 1.00 83.69 283 LEU A N 1
ATOM 2290 C CA . LEU A 1 283 ? -17.068 21.681 -32.868 1.00 83.69 283 LEU A CA 1
ATOM 2291 C C . LEU A 1 283 ? -17.662 21.741 -31.455 1.00 83.69 283 LEU A C 1
ATOM 2293 O O . LEU A 1 283 ? -18.415 20.842 -31.089 1.00 83.69 283 LEU A O 1
ATOM 2297 N N . ILE A 1 284 ? -17.386 22.798 -30.686 1.00 79.06 284 ILE A N 1
ATOM 2298 C CA . ILE A 1 284 ? -18.002 23.036 -29.369 1.00 79.06 284 ILE A CA 1
ATOM 2299 C C . ILE A 1 284 ? -19.521 23.207 -29.507 1.00 79.06 284 ILE A C 1
ATOM 2301 O O . ILE A 1 284 ? -20.277 22.556 -28.781 1.00 79.06 284 ILE A O 1
ATOM 2305 N N . ASP A 1 285 ? -19.971 23.999 -30.484 1.00 84.25 285 ASP A N 1
ATOM 2306 C CA . ASP A 1 285 ? -21.396 24.194 -30.763 1.00 84.25 285 ASP A CA 1
ATOM 2307 C C . ASP A 1 285 ? -22.066 22.851 -31.131 1.00 84.25 285 ASP A C 1
ATOM 2309 O O . ASP A 1 285 ? -23.083 22.479 -30.538 1.00 84.25 285 ASP A O 1
ATOM 2313 N N . LYS A 1 286 ? -21.448 22.042 -32.009 1.00 85.75 286 LYS A N 1
ATOM 2314 C CA . LYS A 1 286 ? -21.944 20.696 -32.368 1.00 85.75 286 LYS A CA 1
ATOM 2315 C C . LYS A 1 286 ? -21.963 19.719 -31.180 1.00 85.75 286 LYS A C 1
ATOM 2317 O O . LYS A 1 286 ? -22.916 18.952 -31.036 1.00 85.75 286 LYS A O 1
ATOM 2322 N N . LEU A 1 287 ? -20.948 19.753 -30.313 1.00 83.00 287 LEU A N 1
ATOM 2323 C CA . LEU A 1 287 ? -20.891 18.944 -29.088 1.00 83.00 287 LEU A CA 1
ATOM 2324 C C . LEU A 1 287 ? -22.012 19.303 -28.102 1.00 83.00 287 LEU A C 1
ATOM 2326 O O . LEU A 1 287 ? -22.485 18.417 -27.391 1.00 83.00 287 LEU A O 1
ATOM 2330 N N . SER A 1 288 ? -22.458 20.564 -28.056 1.00 79.62 288 SER A N 1
ATOM 2331 C CA . SER A 1 288 ? -23.590 20.966 -27.208 1.00 79.62 288 SER A CA 1
ATOM 2332 C C . SER A 1 288 ? -24.911 20.330 -27.668 1.00 79.62 288 SER A C 1
ATOM 2334 O O . SER A 1 288 ? -25.651 19.790 -26.846 1.00 79.62 288 SER A O 1
ATOM 2336 N N . VAL A 1 289 ? -25.153 20.290 -28.985 1.00 86.38 289 VAL A N 1
ATOM 2337 C CA . VAL A 1 289 ? -26.354 19.685 -29.585 1.00 86.38 289 VAL A CA 1
ATOM 2338 C C . VAL A 1 289 ? -26.366 18.168 -29.394 1.00 86.38 289 VAL A C 1
ATOM 2340 O O . VAL A 1 289 ? -27.381 17.618 -28.970 1.00 86.38 289 VAL A O 1
ATOM 2343 N N . LEU A 1 290 ? -25.240 17.487 -29.644 1.00 83.38 290 LEU A N 1
ATOM 2344 C CA . LEU A 1 290 ? -25.141 16.034 -29.448 1.00 83.38 290 LEU A CA 1
ATOM 2345 C C . LEU A 1 290 ? -25.346 15.631 -27.978 1.00 83.38 290 LEU A C 1
ATOM 2347 O O . LEU A 1 290 ? -26.035 14.653 -27.711 1.00 83.38 290 LEU A O 1
ATOM 2351 N N . LYS A 1 291 ? -24.831 16.409 -27.013 1.00 78.62 291 LYS A N 1
ATOM 2352 C CA . LYS A 1 291 ? -25.087 16.167 -25.581 1.00 78.62 291 LYS A CA 1
ATOM 2353 C C . LYS A 1 291 ? -26.571 16.262 -25.223 1.00 78.62 291 LYS A C 1
ATOM 2355 O O . LYS A 1 291 ? -27.064 15.397 -24.509 1.00 78.62 291 LYS A O 1
ATOM 2360 N N . ALA A 1 292 ? -27.278 17.274 -25.729 1.00 82.25 292 ALA A N 1
ATOM 2361 C CA . ALA A 1 292 ? -28.715 17.415 -25.490 1.00 82.25 292 ALA A CA 1
ATOM 2362 C C . ALA A 1 292 ? -29.518 16.245 -26.093 1.00 82.25 292 ALA A C 1
ATOM 2364 O O . ALA A 1 292 ? -30.451 15.752 -25.465 1.00 82.25 292 ALA A O 1
ATOM 2365 N N . GLN A 1 293 ? -29.120 15.759 -27.276 1.00 82.25 293 GLN A N 1
ATOM 2366 C CA . GLN A 1 293 ? -29.741 14.596 -27.921 1.00 82.25 293 GLN A CA 1
ATOM 2367 C C . GLN A 1 293 ? -29.488 13.289 -27.153 1.00 82.25 293 GLN A C 1
ATOM 2369 O O . GLN A 1 293 ? -30.425 12.513 -26.975 1.00 82.25 293 GLN A O 1
ATOM 2374 N N . ASN A 1 294 ? -28.269 13.060 -26.648 1.00 80.94 294 ASN A N 1
ATOM 2375 C CA . ASN A 1 294 ? -27.984 11.907 -25.787 1.00 80.94 294 ASN A CA 1
ATOM 2376 C C . ASN A 1 294 ? -28.807 11.964 -24.497 1.00 80.94 294 ASN A C 1
ATOM 2378 O O . ASN A 1 294 ? -29.468 10.986 -24.175 1.00 80.94 294 ASN A O 1
ATOM 2382 N N . GLN A 1 295 ? -28.855 13.114 -23.817 1.00 79.25 295 GLN A N 1
ATOM 2383 C CA . GLN A 1 295 ? -29.620 13.272 -22.575 1.00 79.25 295 GLN A CA 1
ATOM 2384 C C . GLN A 1 295 ? -31.130 13.022 -22.772 1.00 79.25 295 GLN A C 1
ATOM 2386 O O . GLN A 1 295 ? -31.798 12.470 -21.895 1.00 79.25 295 GLN A O 1
ATOM 2391 N N . GLU A 1 296 ? -31.684 13.379 -23.936 1.00 83.62 296 GLU A N 1
ATOM 2392 C CA . GLU A 1 296 ? -33.069 13.040 -24.282 1.00 83.62 296 GLU A CA 1
ATOM 2393 C C . GLU A 1 296 ? -33.255 11.529 -24.530 1.00 83.62 296 GLU A C 1
ATOM 2395 O O . GLU A 1 296 ? -34.256 10.951 -24.101 1.00 83.62 296 GLU A O 1
ATOM 2400 N N . LEU A 1 297 ? -32.299 10.868 -25.193 1.00 80.94 297 LEU A N 1
ATOM 2401 C CA . LEU A 1 297 ? -32.321 9.417 -25.423 1.00 80.94 297 LEU A CA 1
ATOM 2402 C C . LEU A 1 297 ? -32.140 8.615 -24.125 1.00 80.94 297 LEU A C 1
ATOM 2404 O O . LEU A 1 297 ? -32.863 7.642 -23.926 1.00 80.94 297 LEU A O 1
ATOM 2408 N N . GLU A 1 298 ? -31.252 9.048 -23.229 1.00 78.19 298 GLU A N 1
ATOM 2409 C CA . GLU A 1 298 ? -31.057 8.490 -21.884 1.00 78.19 298 GLU A CA 1
ATOM 2410 C C . GLU A 1 298 ? -32.365 8.533 -21.085 1.00 78.19 298 GLU A C 1
ATOM 2412 O O . GLU A 1 298 ? -32.831 7.498 -20.613 1.00 78.19 298 GLU A O 1
ATOM 2417 N N . SER A 1 299 ? -33.026 9.695 -21.019 1.00 80.25 299 SER A N 1
ATOM 2418 C CA . SER A 1 299 ? -34.304 9.844 -20.309 1.00 80.25 299 SER A CA 1
ATOM 2419 C C . SER A 1 299 ? -35.434 9.003 -20.929 1.00 80.25 299 SER A C 1
ATOM 2421 O O . SER A 1 299 ? -36.266 8.442 -20.214 1.00 80.25 299 SER A O 1
ATOM 2423 N N . ARG A 1 300 ? -35.454 8.849 -22.262 1.00 79.75 300 ARG A N 1
ATOM 2424 C CA . ARG A 1 300 ? -36.397 7.957 -22.964 1.00 79.75 300 ARG A CA 1
ATOM 2425 C C . ARG A 1 300 ? -36.124 6.473 -22.680 1.00 79.75 300 ARG A C 1
ATOM 2427 O O . ARG A 1 300 ? -37.080 5.707 -22.576 1.00 79.75 300 ARG A O 1
ATOM 2434 N N . LEU A 1 301 ? -34.857 6.072 -22.554 1.00 78.69 301 LEU A N 1
ATOM 2435 C CA . LEU A 1 301 ? -34.444 4.708 -22.208 1.00 78.69 301 LEU A CA 1
ATOM 2436 C C . LEU A 1 301 ? -34.772 4.385 -20.743 1.00 78.69 301 LEU A C 1
ATOM 2438 O O . LEU A 1 301 ? -35.395 3.361 -20.474 1.00 78.69 301 LEU A O 1
ATOM 2442 N N . GLU A 1 302 ? -34.450 5.284 -19.812 1.00 78.44 302 GLU A N 1
ATOM 2443 C CA . GLU A 1 302 ? -34.804 5.184 -18.390 1.00 78.44 302 GLU A CA 1
ATOM 2444 C C . GLU A 1 302 ? -36.326 5.035 -18.208 1.00 78.44 302 GLU A C 1
ATOM 2446 O O . GLU A 1 302 ? -36.795 4.082 -17.584 1.00 78.44 302 GLU A O 1
ATOM 2451 N N . ALA A 1 303 ? -37.119 5.888 -18.868 1.00 79.00 303 ALA A N 1
ATOM 2452 C CA . ALA A 1 303 ? -38.580 5.812 -18.845 1.00 79.00 303 ALA A CA 1
ATOM 2453 C C . ALA A 1 303 ? -39.169 4.555 -19.524 1.00 79.00 303 ALA A C 1
ATOM 2455 O O . ALA A 1 303 ? -40.340 4.237 -19.296 1.00 79.00 303 ALA A O 1
ATOM 2456 N N . ALA A 1 304 ? -38.401 3.843 -20.358 1.00 75.50 304 ALA A N 1
ATOM 2457 C CA . ALA A 1 304 ? -38.788 2.547 -20.919 1.00 75.50 304 ALA A CA 1
ATOM 2458 C C . ALA A 1 304 ? -38.427 1.390 -19.971 1.00 75.50 304 ALA A C 1
ATOM 2460 O O . ALA A 1 304 ? -39.257 0.510 -19.741 1.00 75.50 304 ALA A O 1
ATOM 2461 N N . LEU A 1 305 ? -37.231 1.419 -19.375 1.00 74.38 305 LEU A N 1
ATOM 2462 C CA . LEU A 1 305 ? -36.760 0.420 -18.410 1.00 74.38 305 LEU A CA 1
ATOM 2463 C C . LEU A 1 305 ? -37.601 0.420 -17.125 1.00 74.38 305 LEU A C 1
ATOM 2465 O O . LEU A 1 305 ? -37.989 -0.648 -16.658 1.00 74.38 305 LEU A O 1
ATOM 2469 N N . GLU A 1 306 ? -37.985 1.592 -16.614 1.00 79.69 306 GLU A N 1
ATOM 2470 C CA . GLU A 1 306 ? -38.884 1.710 -15.456 1.00 79.69 306 GLU A CA 1
ATOM 2471 C C . GLU A 1 306 ? -40.259 1.071 -15.736 1.00 79.69 306 GLU A C 1
ATOM 2473 O O . GLU A 1 306 ? -40.841 0.401 -14.882 1.00 79.69 306 GLU A O 1
ATOM 2478 N N . ARG A 1 307 ? -40.766 1.183 -16.973 1.00 77.25 307 ARG A N 1
ATOM 2479 C CA . ARG A 1 307 ? -42.016 0.518 -17.385 1.00 77.25 307 ARG A CA 1
ATOM 2480 C C . ARG A 1 307 ? -41.865 -0.997 -17.470 1.00 77.25 307 ARG A C 1
ATOM 2482 O O . ARG A 1 307 ? -42.788 -1.697 -17.067 1.00 77.25 307 ARG A O 1
ATOM 2489 N N . VAL A 1 308 ? -40.724 -1.508 -17.945 1.00 75.75 308 VAL A N 1
ATOM 2490 C CA . VAL A 1 308 ? -40.416 -2.949 -17.871 1.00 75.75 308 VAL A CA 1
ATOM 2491 C C . VAL A 1 308 ? -40.424 -3.399 -16.408 1.00 75.75 308 VAL A C 1
ATOM 2493 O O . VAL A 1 308 ? -41.108 -4.365 -16.077 1.00 75.75 308 VAL A O 1
ATOM 2496 N N . HIS A 1 309 ? -39.746 -2.662 -15.525 1.00 75.50 309 HIS A N 1
ATOM 2497 C CA . HIS A 1 309 ? -39.618 -3.014 -14.113 1.00 75.50 309 HIS A CA 1
ATOM 2498 C C . HIS A 1 309 ? -40.971 -3.068 -13.384 1.00 75.50 309 HIS A C 1
ATOM 2500 O O . HIS A 1 309 ? -41.262 -4.061 -12.718 1.00 75.50 309 HIS A O 1
ATOM 2506 N N . VAL A 1 310 ? -41.838 -2.066 -13.569 1.00 77.56 310 VAL A N 1
ATOM 2507 C CA . VAL A 1 310 ? -43.190 -2.032 -12.974 1.00 77.56 310 VAL A CA 1
ATOM 2508 C C . VAL A 1 310 ? -44.071 -3.193 -13.459 1.00 77.56 310 VAL A C 1
ATOM 2510 O O . VAL A 1 310 ? -44.860 -3.743 -12.685 1.00 77.56 310 VAL A O 1
ATOM 2513 N N . VAL A 1 311 ? -43.948 -3.599 -14.725 1.00 75.69 311 VAL A N 1
ATOM 2514 C CA . VAL A 1 311 ? -44.724 -4.718 -15.284 1.00 75.69 311 VAL A CA 1
ATOM 2515 C C . VAL A 1 311 ? -44.176 -6.069 -14.793 1.00 75.69 311 VAL A C 1
ATOM 2517 O O . VAL A 1 311 ? -44.957 -6.939 -14.400 1.00 75.69 311 VAL A O 1
ATOM 2520 N N . GLU A 1 312 ? -42.853 -6.230 -14.701 1.00 71.44 312 GLU A N 1
ATOM 2521 C CA . GLU A 1 312 ? -42.219 -7.420 -14.112 1.00 71.44 312 GLU A CA 1
ATOM 2522 C C . GLU A 1 312 ? -42.487 -7.547 -12.601 1.00 71.44 312 GLU A C 1
ATOM 2524 O O . GLU A 1 312 ? -42.747 -8.649 -12.116 1.00 71.44 312 GLU A O 1
ATOM 2529 N N . GLU A 1 313 ? -42.533 -6.443 -11.848 1.00 74.19 313 GLU A N 1
ATOM 2530 C CA . GLU A 1 313 ? -43.001 -6.434 -10.455 1.00 74.19 313 GLU A CA 1
ATOM 2531 C C . GLU A 1 313 ? -44.421 -7.001 -10.317 1.00 74.19 313 GLU A C 1
ATOM 2533 O O . GLU A 1 313 ? -44.700 -7.770 -9.396 1.00 74.19 313 GLU A O 1
ATOM 2538 N N . ASN A 1 314 ? -45.337 -6.611 -11.207 1.00 72.38 314 ASN A N 1
ATOM 2539 C CA . ASN A 1 314 ? -46.729 -7.053 -11.143 1.00 72.38 314 ASN A CA 1
ATOM 2540 C C . ASN A 1 314 ? -46.875 -8.535 -11.507 1.00 72.38 314 ASN A C 1
ATOM 2542 O O . ASN A 1 314 ? -47.631 -9.246 -10.841 1.00 72.38 314 ASN A O 1
ATOM 2546 N N . LYS A 1 315 ? -46.077 -9.030 -12.461 1.00 71.44 315 LYS A N 1
ATOM 2547 C CA . LYS A 1 315 ? -45.935 -10.467 -12.732 1.00 71.44 315 LYS A CA 1
ATOM 2548 C C . LYS A 1 315 ? -45.460 -11.233 -11.488 1.00 71.44 315 LYS A C 1
ATOM 2550 O O . LYS A 1 315 ? -46.135 -12.155 -11.040 1.00 71.44 315 LYS A O 1
ATOM 2555 N N . ASN A 1 316 ? -44.372 -10.779 -10.861 1.00 70.44 316 ASN A N 1
ATOM 2556 C CA . ASN A 1 316 ? -43.817 -11.406 -9.655 1.00 70.44 316 ASN A CA 1
ATOM 2557 C C . ASN A 1 316 ? -44.808 -11.414 -8.471 1.00 70.44 316 ASN A C 1
ATOM 2559 O O . ASN A 1 316 ? -44.805 -12.343 -7.662 1.00 70.44 316 ASN A O 1
ATOM 2563 N N . LYS A 1 317 ? -45.681 -10.400 -8.357 1.00 73.56 317 LYS A N 1
ATOM 2564 C CA . LYS A 1 317 ? -46.754 -10.362 -7.344 1.00 73.56 317 LYS A CA 1
ATOM 2565 C C . LYS A 1 317 ? -47.821 -11.434 -7.605 1.00 73.56 317 LYS A C 1
ATOM 2567 O O . LYS A 1 317 ? -48.236 -12.084 -6.648 1.00 73.56 317 LYS A O 1
ATOM 2572 N N . LEU A 1 318 ? -48.220 -11.648 -8.862 1.00 69.88 318 LEU A N 1
ATOM 2573 C CA . LEU A 1 318 ? -49.180 -12.688 -9.263 1.00 69.88 318 LEU A CA 1
ATOM 2574 C C . LEU A 1 318 ? -48.638 -14.105 -9.006 1.00 69.88 318 LEU A C 1
ATOM 2576 O O . LEU A 1 318 ? -49.324 -14.915 -8.378 1.00 69.88 318 LEU A O 1
ATOM 2580 N N . ASP A 1 319 ? -47.386 -14.377 -9.387 1.00 66.94 319 ASP A N 1
ATOM 2581 C CA . ASP A 1 319 ? -46.716 -15.660 -9.111 1.00 66.94 319 ASP A CA 1
ATOM 2582 C C . ASP A 1 319 ? -46.650 -15.956 -7.596 1.00 66.94 319 ASP A C 1
ATOM 2584 O O . ASP A 1 319 ? -46.935 -17.068 -7.139 1.00 66.94 319 ASP A O 1
ATOM 2588 N N . LEU A 1 320 ? -46.353 -14.932 -6.785 1.00 71.44 320 LEU A N 1
ATOM 2589 C CA . LEU A 1 320 ? -46.304 -15.040 -5.324 1.00 71.44 320 LEU A CA 1
ATOM 2590 C C . LEU A 1 320 ? -47.691 -15.251 -4.681 1.00 71.44 320 LEU A C 1
ATOM 2592 O O . LEU A 1 320 ? -47.777 -15.767 -3.567 1.00 71.44 320 LEU A O 1
ATOM 2596 N N . GLU A 1 321 ? -48.786 -14.842 -5.324 1.00 68.38 321 GLU A N 1
ATOM 2597 C CA . GLU A 1 321 ? -50.153 -15.114 -4.852 1.00 68.38 321 GLU A CA 1
ATOM 2598 C C . GLU A 1 321 ? -50.550 -16.575 -5.112 1.00 68.38 321 GLU A C 1
ATOM 2600 O O . GLU A 1 321 ? -51.039 -17.238 -4.192 1.00 68.38 321 GLU A O 1
ATOM 2605 N N . LEU A 1 322 ? -50.256 -17.114 -6.304 1.00 66.88 322 LEU A N 1
ATOM 2606 C CA . LEU A 1 322 ? -50.501 -18.524 -6.635 1.00 66.88 322 LEU A CA 1
ATOM 2607 C C . LEU A 1 322 ? -49.793 -19.476 -5.662 1.00 66.88 322 LEU A C 1
ATOM 2609 O O . LEU A 1 322 ? -50.419 -20.393 -5.120 1.00 66.88 322 LEU A O 1
ATOM 2613 N N . GLU A 1 323 ? -48.508 -19.243 -5.382 1.00 70.06 323 GLU A N 1
ATOM 2614 C CA . GLU A 1 323 ? -47.729 -20.150 -4.531 1.00 70.06 323 GLU A CA 1
ATOM 2615 C C . GLU A 1 323 ? -48.200 -20.126 -3.062 1.00 70.06 323 GLU A C 1
ATOM 2617 O O . GLU A 1 323 ? -48.256 -21.171 -2.409 1.00 70.06 323 GLU A O 1
ATOM 2622 N N . LYS A 1 324 ? -48.670 -18.977 -2.543 1.00 70.38 324 LYS A N 1
ATOM 2623 C CA . LYS A 1 324 ? -49.320 -18.908 -1.213 1.00 70.38 324 LYS A CA 1
ATOM 2624 C C . LYS A 1 324 ? -50.569 -19.795 -1.131 1.00 70.38 324 LYS A C 1
ATOM 2626 O O . LYS A 1 324 ? -50.839 -20.369 -0.071 1.00 70.38 324 LYS A O 1
ATOM 2631 N N . ILE A 1 325 ? -51.353 -19.890 -2.209 1.00 66.50 325 ILE A N 1
ATOM 2632 C CA . ILE A 1 325 ? -52.569 -20.718 -2.243 1.00 66.50 325 ILE A CA 1
ATOM 2633 C C . ILE A 1 325 ? -52.187 -22.200 -2.367 1.00 66.50 325 ILE A C 1
ATOM 2635 O O . ILE A 1 325 ? -52.694 -23.020 -1.599 1.00 66.50 325 ILE A O 1
ATOM 2639 N N . ARG A 1 326 ? -51.208 -22.538 -3.217 1.00 68.56 326 ARG A N 1
ATOM 2640 C CA . ARG A 1 326 ? -50.646 -23.898 -3.333 1.00 68.56 326 ARG A CA 1
ATOM 2641 C C . ARG A 1 326 ? -50.118 -24.425 -1.988 1.00 68.56 326 ARG A C 1
ATOM 2643 O O . ARG A 1 326 ? -50.422 -25.554 -1.598 1.00 68.56 326 ARG A O 1
ATOM 2650 N N . VAL A 1 327 ? -49.418 -23.592 -1.212 1.00 70.69 327 VAL A N 1
ATOM 2651 C CA . VAL A 1 327 ? -48.955 -23.940 0.146 1.00 70.69 327 VAL A CA 1
ATOM 2652 C C . VAL A 1 327 ? -50.123 -24.173 1.120 1.00 70.69 327 VAL A C 1
ATOM 2654 O O . VAL A 1 327 ? -50.073 -25.119 1.912 1.00 70.69 327 VAL A O 1
ATOM 2657 N N . LYS A 1 328 ? -51.207 -23.381 1.053 1.00 67.94 328 LYS A N 1
ATOM 2658 C CA . LYS A 1 328 ? -52.431 -23.637 1.845 1.00 67.94 328 LYS A CA 1
ATOM 2659 C C . LYS A 1 328 ? -53.071 -24.984 1.502 1.00 67.94 328 LYS A C 1
ATOM 2661 O O . LYS A 1 328 ? -53.435 -25.717 2.420 1.00 67.94 328 LYS A O 1
ATOM 2666 N N . MET A 1 329 ? -53.177 -25.317 0.215 1.00 66.12 329 MET A N 1
ATOM 2667 C CA . MET A 1 329 ? -53.770 -26.573 -0.257 1.00 66.12 329 MET A CA 1
ATOM 2668 C C . MET A 1 329 ? -53.025 -27.801 0.281 1.00 66.12 329 MET A C 1
ATOM 2670 O O . MET A 1 329 ? -53.644 -28.686 0.877 1.00 66.12 329 MET A O 1
ATOM 2674 N N . ASN A 1 330 ? -51.692 -27.801 0.186 1.00 69.06 330 ASN A N 1
ATOM 2675 C CA . ASN A 1 330 ? -50.837 -28.847 0.761 1.00 69.06 330 ASN A CA 1
ATOM 2676 C C . ASN A 1 330 ? -51.007 -28.969 2.290 1.00 69.06 330 ASN A C 1
ATOM 2678 O O . ASN A 1 330 ? -50.994 -30.067 2.847 1.00 69.06 330 ASN A O 1
ATOM 2682 N N . GLY A 1 331 ? -51.219 -27.844 2.981 1.00 69.75 331 GLY A N 1
ATOM 2683 C CA . GLY A 1 331 ? -51.498 -27.813 4.419 1.00 69.75 331 GLY A CA 1
ATOM 2684 C C . GLY A 1 331 ? -52.872 -28.366 4.830 1.00 69.75 331 GLY A C 1
ATOM 2685 O O . GLY A 1 331 ? -53.053 -28.701 6.004 1.00 69.75 331 GLY A O 1
ATOM 2686 N N . LEU A 1 332 ? -53.832 -28.473 3.903 1.00 68.56 332 LEU A N 1
ATOM 2687 C CA . LEU A 1 332 ? -55.160 -29.045 4.151 1.00 68.56 332 LEU A CA 1
ATOM 2688 C C . LEU A 1 332 ? -55.206 -30.555 3.879 1.00 68.56 332 LEU A C 1
ATOM 2690 O O . LEU A 1 332 ? -55.667 -31.295 4.750 1.00 68.56 332 LEU A O 1
ATOM 2694 N N . SER A 1 333 ? -54.662 -31.038 2.756 1.00 65.00 333 SER A N 1
ATOM 2695 C CA . SER A 1 333 ? -54.637 -32.483 2.456 1.00 65.00 333 SER A CA 1
ATOM 2696 C C . SER A 1 333 ? -53.848 -33.277 3.512 1.00 65.00 333 SER A C 1
ATOM 2698 O O . SER A 1 333 ? -54.291 -34.331 3.974 1.00 65.00 333 SER A O 1
ATOM 2700 N N . ALA A 1 334 ? -52.745 -32.712 4.017 1.00 67.94 334 ALA A N 1
ATOM 2701 C CA . ALA A 1 334 ? -51.977 -33.279 5.127 1.00 67.94 334 ALA A CA 1
ATOM 2702 C C . ALA A 1 334 ? -52.781 -33.411 6.442 1.00 67.94 334 ALA A C 1
ATOM 2704 O O . ALA A 1 334 ? -52.486 -34.287 7.259 1.00 67.94 334 ALA A O 1
ATOM 2705 N N . ARG A 1 335 ? -53.805 -32.572 6.669 1.00 68.69 335 ARG A N 1
ATOM 2706 C CA . ARG A 1 335 ? -54.708 -32.692 7.832 1.00 68.69 335 ARG A CA 1
ATOM 2707 C C . ARG A 1 335 ? -55.745 -33.790 7.625 1.00 68.69 335 ARG A C 1
ATOM 2709 O O . ARG A 1 335 ? -55.986 -34.559 8.550 1.00 68.69 335 ARG A O 1
ATOM 2716 N N . GLU A 1 336 ? -56.308 -33.898 6.425 1.00 68.62 336 GLU A N 1
ATOM 2717 C CA . GLU A 1 336 ? -57.276 -34.947 6.086 1.00 68.62 336 GLU A CA 1
ATOM 2718 C C . GLU A 1 336 ? -56.676 -36.352 6.263 1.00 68.62 336 GLU A C 1
ATOM 2720 O O . GLU A 1 336 ? -57.255 -37.200 6.946 1.00 68.62 336 GLU A O 1
ATOM 2725 N N . ILE A 1 337 ? -55.473 -36.576 5.719 1.00 69.56 337 ILE A N 1
ATOM 2726 C CA . ILE A 1 337 ? -54.731 -37.841 5.855 1.00 69.56 337 ILE A CA 1
ATOM 2727 C C . ILE A 1 337 ? -54.504 -38.179 7.337 1.00 69.56 337 ILE A C 1
ATOM 2729 O O . ILE A 1 337 ? -54.707 -39.321 7.754 1.00 69.56 337 ILE A O 1
ATOM 2733 N N . ARG A 1 338 ? -54.140 -37.180 8.151 1.00 72.06 338 ARG A N 1
ATOM 2734 C CA . ARG A 1 338 ? -53.881 -37.355 9.586 1.00 72.06 338 ARG A CA 1
ATOM 2735 C C . ARG A 1 338 ? -55.130 -37.770 10.364 1.00 72.06 338 ARG A C 1
ATOM 2737 O O . ARG A 1 338 ? -55.040 -38.673 11.191 1.00 72.06 338 ARG A O 1
ATOM 2744 N N . TYR A 1 339 ? -56.285 -37.157 10.097 1.00 72.19 339 TYR A N 1
ATOM 2745 C CA . TYR A 1 339 ? -57.534 -37.544 10.763 1.00 72.19 339 TYR A CA 1
ATOM 2746 C C . TYR A 1 339 ? -57.996 -38.946 10.341 1.00 72.19 339 TYR A C 1
ATOM 2748 O O . TYR A 1 339 ? -58.378 -39.734 11.204 1.00 72.19 339 TYR A O 1
ATOM 2756 N N . LYS A 1 340 ? -57.869 -39.309 9.054 1.00 72.06 340 LYS A N 1
ATOM 2757 C CA . LYS A 1 340 ? -58.144 -40.676 8.567 1.00 72.06 340 LYS A CA 1
ATOM 2758 C C . LYS A 1 340 ? -57.299 -41.734 9.286 1.00 72.06 340 LYS A C 1
ATOM 2760 O O . LYS A 1 340 ? -57.837 -42.752 9.712 1.00 72.06 340 LYS A O 1
ATOM 2765 N N . GLN A 1 341 ? -56.002 -41.477 9.474 1.00 70.56 341 GLN A N 1
ATOM 2766 C CA . GLN A 1 341 ? -55.111 -42.365 10.234 1.00 70.56 341 GLN A CA 1
ATOM 2767 C C . GLN A 1 341 ? -55.533 -42.490 11.706 1.00 70.56 341 GLN A C 1
ATOM 2769 O O . GLN A 1 341 ? -55.579 -43.598 12.234 1.00 70.56 341 GLN A O 1
ATOM 2774 N N . GLN A 1 342 ? -55.881 -41.376 12.359 1.00 69.88 342 GLN A N 1
ATOM 2775 C CA . GLN A 1 342 ? -56.300 -41.387 13.764 1.00 69.88 342 GLN A CA 1
ATOM 2776 C C . GLN A 1 342 ? -57.614 -42.142 13.991 1.00 69.88 342 GLN A C 1
ATOM 2778 O O . GLN A 1 342 ? -57.725 -42.846 14.988 1.00 69.88 342 GLN A O 1
ATOM 2783 N N . ILE A 1 343 ? -58.594 -42.027 13.088 1.00 71.31 343 ILE A N 1
ATOM 2784 C CA . ILE A 1 343 ? -59.878 -42.742 13.199 1.00 71.31 343 ILE A CA 1
ATOM 2785 C C . ILE A 1 343 ? -59.647 -44.260 13.165 1.00 71.31 343 ILE A C 1
ATOM 2787 O O . ILE A 1 343 ? -60.057 -44.946 14.099 1.00 71.31 343 ILE A O 1
ATOM 2791 N N . ALA A 1 344 ? -58.886 -44.764 12.186 1.00 69.75 344 ALA A N 1
ATOM 2792 C CA . ALA A 1 344 ? -58.530 -46.184 12.107 1.00 69.75 344 ALA A CA 1
ATOM 2793 C C . ALA A 1 344 ? -57.795 -46.682 13.371 1.00 69.75 344 ALA A C 1
ATOM 2795 O O . ALA A 1 344 ? -58.140 -47.721 13.930 1.00 69.75 344 ALA A O 1
ATOM 2796 N N . GLU A 1 345 ? -56.840 -45.898 13.888 1.00 70.94 345 GLU A N 1
ATOM 2797 C CA . GLU A 1 345 ? -56.091 -46.236 15.108 1.00 70.94 345 GLU A CA 1
ATOM 2798 C C . GLU A 1 345 ? -56.956 -46.228 16.391 1.00 70.94 345 GLU A C 1
ATOM 2800 O O . GLU A 1 345 ? -56.527 -46.749 17.426 1.00 70.94 345 GLU A O 1
ATOM 2805 N N . PHE A 1 346 ? -58.149 -45.620 16.364 1.00 70.81 346 PHE A N 1
ATOM 2806 C CA . PHE A 1 346 ? -59.128 -45.678 17.455 1.00 70.81 346 PHE A CA 1
ATOM 2807 C C . PHE A 1 346 ? -60.152 -46.807 17.274 1.00 70.81 346 PHE A C 1
ATOM 2809 O O . PHE A 1 346 ? -60.493 -47.439 18.276 1.00 70.81 346 PHE A O 1
ATOM 2816 N N . ASP A 1 347 ? -60.578 -47.117 16.045 1.00 67.94 347 ASP A N 1
ATOM 2817 C CA . ASP A 1 347 ? -61.441 -48.272 15.752 1.00 67.94 347 ASP A CA 1
ATOM 2818 C C . ASP A 1 347 ? -60.769 -49.597 16.149 1.00 67.94 347 ASP A C 1
ATOM 2820 O O . ASP A 1 347 ? -61.359 -50.387 16.891 1.00 67.94 347 ASP A O 1
ATOM 2824 N N . ASP A 1 348 ? -59.500 -49.808 15.774 1.00 68.06 348 ASP A N 1
ATOM 2825 C CA . ASP A 1 348 ? -58.736 -51.008 16.158 1.00 68.06 348 ASP A CA 1
ATOM 2826 C C . ASP A 1 348 ? -58.700 -51.198 17.689 1.00 68.06 348 ASP A C 1
ATOM 2828 O O . ASP A 1 348 ? -58.917 -52.295 18.215 1.00 68.06 348 ASP A O 1
ATOM 2832 N N . LYS A 1 349 ? -58.486 -50.106 18.436 1.00 69.06 349 LYS A N 1
ATOM 2833 C CA . LYS A 1 349 ? -58.449 -50.114 19.911 1.00 69.06 349 LYS A CA 1
ATOM 2834 C C . LYS A 1 349 ? -59.829 -50.327 20.531 1.00 69.06 349 LYS A C 1
ATOM 2836 O O . LYS A 1 349 ? -59.926 -50.938 21.596 1.00 69.06 349 LYS A O 1
ATOM 2841 N N . PHE A 1 350 ? -60.891 -49.844 19.891 1.00 70.56 350 PHE A N 1
ATOM 2842 C CA . PHE A 1 350 ? -62.270 -50.068 20.320 1.00 70.56 350 PHE A CA 1
ATOM 2843 C C . PHE A 1 350 ? -62.678 -51.540 20.157 1.00 70.56 350 PHE A C 1
ATOM 2845 O O . PHE A 1 350 ? -63.236 -52.130 21.090 1.00 70.56 350 PHE A O 1
ATOM 2852 N N . VAL A 1 351 ? -62.324 -52.169 19.030 1.00 67.69 351 VAL A N 1
ATOM 2853 C CA . VAL A 1 351 ? -62.528 -53.610 18.803 1.00 67.69 351 VAL A CA 1
ATOM 2854 C C . VAL A 1 351 ? -61.738 -54.438 19.822 1.00 67.69 351 VAL A C 1
ATOM 2856 O O . VAL A 1 351 ? -62.314 -55.296 20.498 1.00 67.69 351 VAL A O 1
ATOM 2859 N N . GLU A 1 352 ? -60.451 -54.133 20.025 1.00 67.62 352 GLU A N 1
ATOM 2860 C CA . GLU A 1 352 ? -59.615 -54.845 21.001 1.00 67.62 352 GLU A CA 1
ATOM 2861 C C . GLU A 1 352 ? -60.160 -54.716 22.443 1.00 67.62 352 GLU A C 1
ATOM 2863 O O . GLU A 1 352 ? -60.101 -55.668 23.230 1.00 67.62 352 GLU A O 1
ATOM 2868 N N . ALA A 1 353 ? -60.750 -53.567 22.795 1.00 63.66 353 ALA A N 1
ATOM 2869 C CA . ALA A 1 353 ? -61.405 -53.352 24.084 1.00 63.66 353 ALA A CA 1
ATOM 2870 C C . ALA A 1 353 ? -62.689 -54.190 24.252 1.00 63.66 353 ALA A C 1
ATOM 2872 O O . ALA A 1 353 ? -62.892 -54.774 25.324 1.00 63.66 353 ALA A O 1
ATOM 2873 N N . GLN A 1 354 ? -63.534 -54.308 23.216 1.00 63.16 354 GLN A N 1
ATOM 2874 C CA . GLN A 1 354 ? -64.723 -55.173 23.269 1.00 63.16 354 GLN A CA 1
ATOM 2875 C C . GLN A 1 354 ? -64.356 -56.649 23.458 1.00 63.16 354 GLN A C 1
ATOM 2877 O O . GLN A 1 354 ? -64.970 -57.340 24.277 1.00 63.16 354 GLN A O 1
ATOM 2882 N N . ASP A 1 355 ? -63.349 -57.147 22.743 1.00 63.00 355 ASP A N 1
ATOM 2883 C CA . ASP A 1 355 ? -62.990 -58.565 22.818 1.00 63.00 355 ASP A CA 1
ATOM 2884 C C . ASP A 1 355 ? -62.241 -58.915 24.111 1.00 63.00 355 ASP A C 1
ATOM 2886 O O . ASP A 1 355 ? -62.482 -59.981 24.692 1.00 63.00 355 ASP A O 1
ATOM 2890 N N . LYS A 1 356 ? -61.454 -57.984 24.671 1.00 63.25 356 LYS A N 1
ATOM 2891 C CA . LYS A 1 356 ? -60.940 -58.101 26.048 1.00 63.25 356 LYS A CA 1
ATOM 2892 C C . LYS A 1 356 ? -62.073 -58.207 27.076 1.00 63.25 356 LYS A C 1
ATOM 2894 O O . LYS A 1 356 ? -61.978 -59.049 27.971 1.00 63.25 356 LYS A O 1
ATOM 2899 N N . LEU A 1 357 ? -63.156 -57.434 26.930 1.00 63.84 357 LEU A N 1
ATOM 2900 C CA . LEU A 1 357 ? -64.341 -57.503 27.801 1.00 63.84 357 LEU A CA 1
ATOM 2901 C C . LEU A 1 35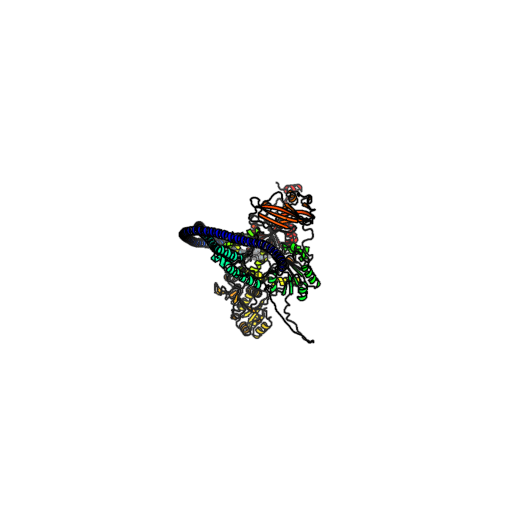7 ? -65.028 -58.883 27.711 1.00 63.84 357 LEU A C 1
ATOM 2903 O O . LEU A 1 357 ? -65.231 -59.552 28.732 1.00 63.84 357 LEU A O 1
ATOM 2907 N N . ARG A 1 358 ? -65.325 -59.345 26.486 1.00 60.31 358 ARG A N 1
ATOM 2908 C CA . ARG A 1 358 ? -65.958 -60.652 26.191 1.00 60.31 358 ARG A CA 1
ATOM 2909 C C . ARG A 1 358 ? -65.101 -61.849 26.624 1.00 60.31 358 ARG A C 1
ATOM 2911 O O . ARG A 1 358 ? -65.629 -62.904 26.986 1.00 60.31 358 ARG A O 1
ATOM 2918 N N . GLY A 1 359 ? -63.777 -61.691 26.615 1.00 60.25 359 GLY A N 1
ATOM 2919 C CA . GLY A 1 359 ? -62.806 -62.690 27.062 1.00 60.25 359 GLY A CA 1
ATOM 2920 C C . GLY A 1 359 ? -62.722 -62.884 28.584 1.00 60.25 359 GLY A C 1
ATOM 2921 O O . GLY A 1 359 ? -62.049 -63.819 29.039 1.00 60.25 359 GLY A O 1
ATOM 2922 N N . THR A 1 360 ? -63.381 -62.037 29.387 1.00 65.44 360 THR A N 1
ATOM 2923 C CA . THR A 1 360 ? -63.373 -62.170 30.852 1.00 65.44 360 THR A CA 1
ATOM 2924 C C . THR A 1 360 ? -64.247 -63.330 31.335 1.00 65.44 360 THR A C 1
ATOM 2926 O O . THR A 1 360 ? -65.372 -63.540 30.881 1.00 65.44 360 THR A O 1
ATOM 2929 N N . ILE A 1 361 ? -63.746 -64.066 32.334 1.00 59.69 361 ILE A N 1
ATOM 2930 C CA . ILE A 1 361 ? -64.498 -65.150 32.990 1.00 59.69 361 ILE A CA 1
ATOM 2931 C C . ILE A 1 361 ? -65.790 -64.602 33.619 1.00 59.69 361 ILE A C 1
ATOM 2933 O O . ILE A 1 361 ? -66.816 -65.269 33.563 1.00 59.69 361 ILE A O 1
ATOM 2937 N N . SER A 1 362 ? -65.754 -63.376 34.150 1.00 58.72 362 SER A N 1
ATOM 2938 C CA . SER A 1 362 ? -66.900 -62.654 34.715 1.00 58.72 362 SER A CA 1
ATOM 2939 C C . SER A 1 362 ? -68.048 -62.504 33.713 1.00 58.72 362 SER A C 1
ATOM 2941 O O . SER A 1 362 ? -69.175 -62.906 33.999 1.00 58.72 362 SER A O 1
ATOM 2943 N N . PHE A 1 363 ? -67.751 -61.986 32.515 1.00 63.88 363 PHE A N 1
ATOM 2944 C CA . PHE A 1 363 ? -68.737 -61.804 31.450 1.00 63.88 363 PHE A CA 1
ATOM 2945 C C . PHE A 1 363 ? -69.292 -63.151 30.966 1.00 63.88 363 PHE A C 1
ATOM 2947 O O . PHE A 1 363 ? -70.500 -63.300 30.798 1.00 63.88 363 PHE A O 1
ATOM 2954 N N . GLN A 1 364 ? -68.430 -64.161 30.822 1.00 62.56 364 GLN A N 1
ATOM 2955 C CA . GLN A 1 364 ? -68.827 -65.510 30.404 1.00 62.56 364 GLN A CA 1
ATOM 2956 C C . GLN A 1 364 ? -69.721 -66.215 31.439 1.00 62.56 364 GLN A C 1
ATOM 2958 O O . GLN A 1 364 ? -70.671 -66.896 31.054 1.00 62.56 364 GLN A O 1
ATOM 2963 N N . LEU A 1 365 ? -69.467 -66.023 32.740 1.00 61.53 365 LEU A N 1
ATOM 2964 C CA . LEU A 1 365 ? -70.310 -66.559 33.813 1.00 61.53 365 LEU A CA 1
ATOM 2965 C C . LEU A 1 365 ? -71.689 -65.884 33.821 1.00 61.53 365 LEU A C 1
ATOM 2967 O O . LEU A 1 365 ? -72.708 -66.572 33.803 1.00 61.53 365 LEU A O 1
ATOM 2971 N N . GLY A 1 366 ? -71.718 -64.546 33.787 1.00 61.50 366 GLY A N 1
ATOM 2972 C CA . GLY A 1 366 ? -72.958 -63.767 33.768 1.00 61.50 366 GLY A CA 1
ATOM 2973 C C . GLY A 1 366 ? -73.815 -64.060 32.535 1.00 61.50 366 GLY A C 1
ATOM 2974 O O . GLY A 1 366 ? -75.019 -64.268 32.660 1.00 61.50 366 GLY A O 1
ATOM 2975 N N . TYR A 1 367 ? -73.196 -64.172 31.355 1.00 66.75 367 TYR A N 1
ATOM 2976 C CA . TYR A 1 367 ? -73.886 -64.538 30.116 1.00 66.75 367 TYR A CA 1
ATOM 2977 C C . TYR A 1 367 ? -74.461 -65.963 30.171 1.00 66.75 367 TYR A C 1
ATOM 2979 O O . TYR A 1 367 ? -75.607 -66.176 29.776 1.00 66.75 367 TYR A O 1
ATOM 2987 N N . ALA A 1 368 ? -73.715 -66.937 30.708 1.00 60.28 368 ALA A N 1
ATOM 2988 C CA . ALA A 1 368 ? -74.206 -68.308 30.870 1.00 60.28 368 ALA A CA 1
ATOM 2989 C C . ALA A 1 368 ? -75.420 -68.385 31.815 1.00 60.28 368 ALA A C 1
ATOM 2991 O O . ALA A 1 368 ? -76.395 -69.067 31.502 1.00 60.28 368 ALA A O 1
ATOM 2992 N N . ILE A 1 369 ? -75.396 -67.647 32.931 1.00 60.53 369 ILE A N 1
ATOM 2993 C CA . ILE A 1 369 ? -76.513 -67.572 33.887 1.00 60.53 369 ILE A CA 1
ATOM 2994 C C . ILE A 1 369 ? -77.729 -66.871 33.251 1.00 60.53 369 ILE A C 1
ATOM 2996 O O . ILE A 1 369 ? -78.839 -67.402 33.302 1.00 60.53 369 ILE A O 1
ATOM 3000 N N . LEU A 1 370 ? -77.525 -65.734 32.572 1.00 58.19 370 LEU A N 1
ATOM 3001 C CA . LEU A 1 370 ? -78.589 -64.976 31.894 1.00 58.19 370 LEU A CA 1
ATOM 3002 C C . LEU A 1 370 ? -79.267 -65.736 30.746 1.00 58.19 370 LEU A C 1
ATOM 3004 O O . LEU A 1 370 ? -80.431 -65.467 30.456 1.00 58.19 370 LEU A O 1
ATOM 3008 N N . GLN A 1 371 ? -78.570 -66.659 30.077 1.00 60.72 371 GLN A N 1
ATOM 3009 C CA . GLN A 1 371 ? -79.180 -67.516 29.053 1.00 60.72 371 GLN A CA 1
ATOM 3010 C C . GLN A 1 371 ? -79.835 -68.767 29.664 1.00 60.72 371 GLN A C 1
ATOM 3012 O O . GLN A 1 371 ? -80.890 -69.187 29.190 1.00 60.72 371 GLN A O 1
ATOM 3017 N N . ALA A 1 372 ? -79.282 -69.328 30.746 1.00 60.56 372 ALA A N 1
ATOM 3018 C CA . ALA A 1 372 ? -79.905 -70.441 31.467 1.00 60.56 372 ALA A CA 1
ATOM 3019 C C . ALA A 1 372 ? -81.264 -70.058 32.080 1.00 60.56 372 ALA A C 1
ATOM 3021 O O . ALA A 1 372 ? -82.210 -70.836 31.997 1.00 60.56 372 ALA A O 1
ATOM 3022 N N . GLY A 1 373 ? -81.400 -68.835 32.603 1.00 55.06 373 GLY A N 1
ATOM 3023 C CA . GLY A 1 373 ? -82.667 -68.317 33.135 1.00 55.06 373 GLY A CA 1
ATOM 3024 C C . GLY A 1 373 ? -83.787 -68.113 32.100 1.00 55.06 373 GLY A C 1
ATOM 3025 O O . GLY A 1 373 ? -84.914 -67.829 32.491 1.00 55.06 373 GLY A O 1
ATOM 3026 N N . LYS A 1 374 ? -83.514 -68.257 30.793 1.00 57.47 374 LYS A N 1
ATOM 3027 C CA . LYS A 1 374 ? -84.505 -68.056 29.716 1.00 57.47 374 LYS A CA 1
ATOM 3028 C C . LYS A 1 374 ? -85.147 -69.341 29.191 1.00 57.47 374 LYS A C 1
ATOM 3030 O O . LYS A 1 374 ? -86.053 -69.261 28.368 1.00 57.47 374 LYS A O 1
ATOM 3035 N N . SER A 1 375 ? -84.690 -70.522 29.611 1.00 61.69 375 SER A N 1
ATOM 3036 C CA . SER A 1 375 ? -85.337 -71.787 29.238 1.00 61.69 375 SER A CA 1
ATOM 3037 C C . SER A 1 375 ? -85.026 -72.907 30.228 1.00 61.69 375 SER A C 1
ATOM 3039 O O . SER A 1 375 ? -83.899 -73.033 30.702 1.00 61.69 375 SER A O 1
ATOM 3041 N N . LEU A 1 376 ? -86.004 -73.784 30.477 1.00 55.12 376 LEU A N 1
ATOM 3042 C CA . LEU A 1 376 ? -85.829 -74.959 31.341 1.00 55.12 376 LEU A CA 1
ATOM 3043 C C . LEU A 1 376 ? -84.657 -75.848 30.880 1.00 55.12 376 LEU A C 1
ATOM 3045 O O . LEU A 1 376 ? -83.877 -76.323 31.700 1.00 55.12 376 LEU A O 1
ATOM 3049 N N . HIS A 1 377 ? -84.474 -76.007 29.565 1.00 65.75 377 HIS A N 1
ATOM 3050 C CA . HIS A 1 377 ? -83.359 -76.764 28.989 1.00 65.75 377 HIS A CA 1
ATOM 3051 C C . HIS A 1 377 ? -81.988 -76.105 29.251 1.00 65.75 377 HIS A C 1
ATOM 3053 O O . HIS A 1 377 ? -81.022 -76.794 29.585 1.00 65.75 377 HIS A O 1
ATOM 3059 N N . GLY A 1 378 ? -81.900 -74.770 29.181 1.00 60.91 378 GLY A N 1
ATOM 3060 C CA . GLY A 1 378 ? -80.691 -74.026 29.551 1.00 60.91 378 GLY A CA 1
ATOM 3061 C C . GLY A 1 378 ? -80.328 -74.180 31.032 1.00 60.91 378 GLY A C 1
ATOM 3062 O O . GLY A 1 378 ? -79.150 -74.305 31.369 1.00 60.91 378 GLY A O 1
ATOM 3063 N N . LEU A 1 379 ? -81.335 -74.253 31.905 1.00 65.31 379 LEU A N 1
ATOM 3064 C CA . LEU A 1 379 ? -81.184 -74.489 33.343 1.00 65.31 379 LEU A CA 1
ATOM 3065 C C . LEU A 1 379 ? -80.553 -75.861 33.649 1.00 65.31 379 LEU A C 1
ATOM 3067 O O . LEU A 1 379 ? -79.615 -75.932 34.443 1.00 65.31 379 LEU A O 1
ATOM 3071 N N . PHE A 1 380 ? -80.963 -76.927 32.948 1.00 65.38 380 PHE A N 1
ATOM 3072 C CA . PHE A 1 380 ? -80.332 -78.254 33.062 1.00 65.38 380 PHE A CA 1
ATOM 3073 C C . PHE A 1 380 ? -78.886 -78.305 32.533 1.00 65.38 380 PHE A C 1
ATOM 3075 O O . PHE A 1 380 ? -78.080 -79.087 33.039 1.00 65.38 380 PHE A O 1
ATOM 3082 N N . HIS A 1 381 ? -78.517 -77.465 31.559 1.00 66.94 381 HIS A N 1
ATOM 3083 C CA . HIS A 1 381 ? -77.147 -77.405 31.028 1.00 66.94 381 HIS A CA 1
ATOM 3084 C C . HIS A 1 381 ? -76.214 -76.418 31.751 1.00 66.94 381 HIS A C 1
ATOM 3086 O O . HIS A 1 381 ? -74.987 -76.504 31.585 1.00 66.94 381 HIS A O 1
ATOM 3092 N N . LEU A 1 382 ? -76.743 -75.536 32.605 1.00 66.88 382 LEU A N 1
ATOM 3093 C CA . LEU A 1 382 ? -75.955 -74.585 33.394 1.00 66.88 382 LEU A CA 1
ATOM 3094 C C . LEU A 1 382 ? -74.828 -75.251 34.218 1.00 66.88 382 LEU A C 1
ATOM 3096 O O . LEU A 1 382 ? -73.701 -74.750 34.147 1.00 66.88 382 LEU A O 1
ATOM 3100 N N . PRO A 1 383 ? -75.021 -76.402 34.904 1.00 67.44 383 PRO A N 1
ATOM 3101 C CA . PRO A 1 383 ? -73.934 -77.091 35.605 1.00 67.44 383 PRO A CA 1
ATOM 3102 C C . PRO A 1 383 ? -72.777 -77.477 34.674 1.00 67.44 383 PRO A C 1
ATOM 3104 O O . PRO A 1 383 ? -71.613 -77.245 35.003 1.00 67.44 383 PRO A O 1
ATOM 3107 N N . THR A 1 384 ? -73.072 -77.995 33.475 1.00 72.06 384 THR A N 1
ATOM 3108 C CA . THR A 1 384 ? -72.039 -78.357 32.487 1.00 72.06 384 THR A CA 1
ATOM 3109 C C . THR A 1 384 ? -71.311 -77.144 31.899 1.00 72.06 384 THR A C 1
ATOM 3111 O O . THR A 1 384 ? -70.099 -77.210 31.671 1.00 72.06 384 THR A O 1
ATOM 3114 N N . ALA A 1 385 ? -72.003 -76.015 31.710 1.00 66.31 385 ALA A N 1
ATOM 3115 C CA . ALA A 1 385 ? -71.392 -74.763 31.264 1.00 66.31 385 ALA A CA 1
ATOM 3116 C C . ALA A 1 385 ? -70.455 -74.178 32.337 1.00 66.31 385 ALA A C 1
ATOM 3118 O O . ALA A 1 385 ? -69.280 -73.911 32.065 1.00 66.31 385 ALA A O 1
ATOM 3119 N N . LEU A 1 386 ? -70.932 -74.072 33.583 1.00 69.62 386 LEU A N 1
ATOM 3120 C CA . LEU A 1 386 ? -70.137 -73.612 34.724 1.00 69.62 386 LEU A CA 1
ATOM 3121 C C . LEU A 1 386 ? -68.935 -74.533 34.990 1.00 69.62 386 LEU A C 1
ATOM 3123 O O . LEU A 1 386 ? -67.847 -74.045 35.297 1.00 69.62 386 LEU A O 1
ATOM 3127 N N . PHE A 1 387 ? -69.075 -75.851 34.804 1.00 68.31 387 PHE A N 1
ATOM 3128 C CA . PHE A 1 387 ? -67.964 -76.797 34.941 1.00 68.31 387 PHE A CA 1
ATOM 3129 C C . PHE A 1 387 ? -66.884 -76.604 33.862 1.00 68.31 387 PHE A C 1
ATOM 3131 O O . PHE A 1 387 ? -65.693 -76.621 34.188 1.00 68.31 387 PHE A O 1
ATOM 3138 N N . LYS A 1 388 ? -67.260 -76.338 32.597 1.00 73.31 388 LYS A N 1
ATOM 3139 C CA . LYS A 1 388 ? -66.300 -75.951 31.540 1.00 73.31 388 LYS A CA 1
ATOM 3140 C C . LYS A 1 388 ? -65.536 -74.677 31.919 1.00 73.31 388 LYS A C 1
ATOM 3142 O O . LYS A 1 388 ? -64.304 -74.683 31.882 1.00 73.31 388 LYS A O 1
ATOM 3147 N N . ILE A 1 389 ? -66.235 -73.624 32.351 1.00 69.69 389 ILE A N 1
ATOM 3148 C CA . ILE A 1 389 ? -65.609 -72.353 32.760 1.00 69.69 389 ILE A CA 1
ATOM 3149 C C . ILE A 1 389 ? -64.676 -72.571 33.970 1.00 69.69 389 ILE A C 1
ATOM 3151 O O . ILE A 1 389 ? -63.530 -72.115 33.966 1.00 69.69 389 ILE A O 1
ATOM 3155 N N . ARG A 1 390 ? -65.100 -73.360 34.968 1.00 66.94 390 ARG A N 1
ATOM 3156 C CA . ARG A 1 390 ? -64.289 -73.734 36.143 1.00 66.94 390 ARG A CA 1
ATOM 3157 C C . ARG A 1 390 ? -63.038 -74.541 35.768 1.00 66.94 390 ARG A C 1
ATOM 3159 O O . ARG A 1 390 ? -61.991 -74.334 36.383 1.00 66.94 390 ARG A O 1
ATOM 3166 N N . LYS A 1 391 ? -63.102 -75.415 34.754 1.00 69.38 391 LYS A N 1
ATOM 3167 C CA . LYS A 1 391 ? -61.939 -76.165 34.237 1.00 69.38 391 LYS A CA 1
ATOM 3168 C C . LYS A 1 391 ? -60.893 -75.222 33.627 1.00 69.38 391 LYS A C 1
ATOM 3170 O O . LYS A 1 391 ? -59.725 -75.298 34.011 1.00 69.38 391 LYS A O 1
ATOM 3175 N N . VAL A 1 392 ? -61.318 -74.281 32.779 1.00 66.94 392 VAL A N 1
ATOM 3176 C CA . VAL A 1 392 ? -60.439 -73.255 32.178 1.00 66.94 392 VAL A CA 1
ATOM 3177 C C . VAL A 1 392 ? -59.837 -72.336 33.249 1.00 66.94 392 VAL A C 1
ATOM 3179 O O . VAL A 1 392 ? -58.633 -72.070 33.234 1.00 66.94 392 VAL A O 1
ATOM 3182 N N . ALA A 1 393 ? -60.635 -71.903 34.230 1.00 64.31 393 ALA A N 1
ATOM 3183 C CA . ALA A 1 393 ? -60.159 -71.094 35.352 1.00 64.31 393 ALA A CA 1
ATOM 3184 C C . ALA A 1 393 ? -59.098 -71.826 36.200 1.00 64.31 393 ALA A C 1
ATOM 3186 O O . ALA A 1 393 ? -58.089 -71.228 36.579 1.00 64.31 393 ALA A O 1
ATOM 3187 N N . LYS A 1 394 ? -59.279 -73.132 36.456 1.00 56.66 394 LYS A N 1
ATOM 3188 C CA . LYS A 1 394 ? -58.308 -73.951 37.204 1.00 56.66 394 LYS A CA 1
ATOM 3189 C C . LYS A 1 394 ? -56.992 -74.126 36.432 1.00 56.66 394 LYS A C 1
ATOM 3191 O O . LYS A 1 394 ? -55.930 -74.017 37.039 1.00 56.66 394 LYS A O 1
ATOM 3196 N N . GLN A 1 395 ? -57.045 -74.311 35.109 1.00 60.53 395 GLN A N 1
ATOM 3197 C CA . GLN A 1 395 ? -55.846 -74.360 34.257 1.00 60.53 395 GLN A CA 1
ATOM 3198 C C . GLN A 1 395 ? -55.087 -73.020 34.252 1.00 60.53 395 GLN A C 1
ATOM 3200 O O . GLN A 1 395 ? -53.882 -73.006 34.496 1.00 60.53 395 GLN A O 1
ATOM 3205 N N . ARG A 1 396 ? -55.786 -71.884 34.090 1.00 57.94 396 ARG A N 1
ATOM 3206 C CA . ARG A 1 396 ? -55.175 -70.536 34.129 1.00 57.94 396 ARG A CA 1
ATOM 3207 C C . ARG A 1 396 ? -54.556 -70.156 35.485 1.00 57.94 396 ARG A C 1
ATOM 3209 O O . ARG A 1 396 ? -53.742 -69.236 35.531 1.00 57.94 396 ARG A O 1
ATOM 3216 N N . LYS A 1 397 ? -54.916 -70.833 36.587 1.00 51.31 397 LYS A N 1
ATOM 3217 C CA . LYS A 1 397 ? -54.282 -70.614 37.903 1.00 51.31 397 LYS A CA 1
ATOM 3218 C C . LYS A 1 397 ? -52.951 -71.366 38.050 1.00 51.31 397 LYS A C 1
ATOM 3220 O O . LYS A 1 397 ? -52.045 -70.838 38.683 1.00 51.31 397 LYS A O 1
ATOM 3225 N N . LEU A 1 398 ? -52.810 -72.541 37.428 1.00 47.31 398 LEU A N 1
ATOM 3226 C CA . LEU A 1 398 ? -51.561 -73.321 37.421 1.00 47.31 398 LEU A CA 1
ATOM 3227 C C . LEU A 1 398 ? -50.465 -72.649 36.578 1.00 47.31 398 LEU A C 1
ATOM 3229 O O . LEU A 1 398 ? -49.306 -72.610 36.978 1.00 47.31 398 LEU A O 1
ATOM 3233 N N . SER A 1 399 ? -50.828 -72.037 35.447 1.00 46.50 399 SER A N 1
ATOM 3234 C CA . SER A 1 399 ? -49.877 -71.369 34.544 1.00 46.50 399 SER A CA 1
ATOM 3235 C C . SER A 1 399 ? -49.294 -70.048 35.073 1.00 46.50 399 SER A C 1
ATOM 3237 O O . SER A 1 399 ? -48.497 -69.425 34.378 1.00 46.50 399 SER A O 1
ATOM 3239 N N . LYS A 1 400 ? -49.698 -69.580 36.263 1.00 44.06 400 LYS A N 1
ATOM 3240 C CA . LYS A 1 400 ? -49.264 -68.288 36.832 1.00 44.06 400 LYS A CA 1
ATOM 3241 C C . LYS A 1 400 ? -48.110 -68.390 37.839 1.00 44.06 400 LYS A C 1
ATOM 3243 O O . LYS A 1 400 ? -47.718 -67.369 38.393 1.00 44.06 400 LYS A O 1
ATOM 3248 N N . GLN A 1 401 ? -47.581 -69.592 38.078 1.00 39.97 401 GLN A N 1
ATOM 3249 C CA . GLN A 1 401 ? -46.588 -69.856 39.129 1.00 39.97 401 GLN A CA 1
ATOM 3250 C C . GLN A 1 401 ? -45.126 -69.888 38.627 1.00 39.97 401 GLN A C 1
ATOM 3252 O O . GLN A 1 401 ? -44.213 -70.016 39.433 1.00 39.97 401 GLN A O 1
ATOM 3257 N N . PHE A 1 402 ? -44.896 -69.722 37.317 1.00 36.88 402 PHE A N 1
ATOM 3258 C CA . PHE A 1 402 ? -43.566 -69.675 36.695 1.00 36.88 402 PHE A CA 1
ATOM 3259 C C . PHE A 1 402 ? -43.405 -68.447 35.784 1.00 36.88 402 PHE A C 1
ATOM 3261 O O . PHE A 1 402 ? -43.848 -68.477 34.635 1.00 36.88 402 PHE A O 1
ATOM 3268 N N . LYS A 1 403 ? -42.753 -67.391 36.295 1.00 30.36 403 LYS A N 1
ATOM 3269 C CA . LYS A 1 403 ? -41.835 -66.474 35.574 1.00 30.36 403 LYS A CA 1
ATOM 3270 C C . LYS A 1 403 ? -41.389 -65.322 36.483 1.00 30.36 403 LYS A C 1
ATOM 3272 O O . LYS A 1 403 ? -42.227 -64.621 37.042 1.00 30.36 403 LYS A O 1
ATOM 3277 N N . PHE A 1 404 ? -40.081 -65.099 36.557 1.00 29.78 404 PHE A N 1
ATOM 3278 C CA . PHE A 1 404 ? -39.449 -63.895 37.103 1.00 29.78 404 PHE A CA 1
ATOM 3279 C C . PHE A 1 404 ? -38.149 -63.613 36.318 1.00 29.78 404 PHE A C 1
ATOM 3281 O O . PHE A 1 404 ? -37.711 -64.465 35.552 1.00 29.78 404 PHE A O 1
ATOM 3288 N N . GLU A 1 405 ? -37.568 -62.428 36.533 1.00 28.17 405 GLU A N 1
ATOM 3289 C CA . GLU A 1 405 ? -36.226 -61.981 36.084 1.00 28.17 405 GLU A CA 1
ATOM 3290 C C . GLU A 1 405 ? -36.021 -61.546 34.608 1.00 28.17 405 GLU A C 1
ATOM 3292 O O . GLU A 1 405 ? -35.678 -62.310 33.714 1.00 28.17 405 GLU A O 1
ATOM 3297 N N . LYS A 1 406 ? -36.224 -60.233 34.407 1.00 31.77 406 LYS A N 1
ATOM 3298 C CA . LYS A 1 406 ? -35.294 -59.217 33.847 1.00 31.77 406 LYS A CA 1
ATOM 3299 C C . LYS A 1 406 ? -34.158 -59.614 32.876 1.00 31.77 406 LYS A C 1
ATOM 3301 O O . LYS A 1 406 ? -33.279 -60.386 33.230 1.00 31.77 406 LYS A O 1
ATOM 3306 N N . VAL A 1 407 ? -34.007 -58.790 31.826 1.00 27.64 407 VAL A N 1
ATOM 3307 C CA . VAL A 1 407 ? -32.712 -58.308 31.281 1.00 27.64 407 VAL A CA 1
ATOM 3308 C C . VAL A 1 407 ? -32.843 -56.811 30.916 1.00 27.64 407 VAL A C 1
ATOM 3310 O O . VAL A 1 407 ? -33.936 -56.366 30.567 1.00 27.64 407 VAL A O 1
ATOM 3313 N N . SER A 1 408 ? -31.743 -56.048 30.994 1.00 26.38 408 SER A N 1
ATOM 3314 C CA . SER A 1 408 ? -31.592 -54.646 30.539 1.00 26.38 408 SER A CA 1
ATOM 3315 C C . SER A 1 408 ? -30.449 -54.539 29.499 1.00 26.38 408 SER A C 1
ATOM 3317 O O . SER A 1 408 ? -29.601 -55.430 29.474 1.00 26.38 408 SER A O 1
ATOM 3319 N N . PRO A 1 409 ? -30.398 -53.501 28.632 1.00 31.44 409 PRO A N 1
ATOM 3320 C CA . PRO A 1 409 ? -29.478 -53.451 27.482 1.00 31.44 409 PRO A CA 1
ATOM 3321 C C . PRO A 1 409 ? -28.003 -53.160 27.834 1.00 31.44 409 PRO A C 1
ATOM 3323 O O . PRO A 1 409 ? -27.698 -52.624 28.898 1.00 31.44 409 PRO A O 1
ATOM 3326 N N . SER A 1 410 ? -27.092 -53.503 26.911 1.00 27.83 410 SER A N 1
ATOM 3327 C CA . SER A 1 410 ? -25.635 -53.594 27.125 1.00 27.83 410 SER A CA 1
ATOM 3328 C C . SER A 1 410 ? -24.770 -52.580 26.343 1.00 27.83 410 SER A C 1
ATOM 3330 O O . SER A 1 410 ? -25.240 -51.845 25.479 1.00 27.83 410 SER A O 1
ATOM 3332 N N . THR A 1 411 ? -23.480 -52.542 26.695 1.00 26.39 411 THR A N 1
ATOM 3333 C CA . THR A 1 411 ? -22.478 -51.484 26.450 1.00 26.39 411 THR A CA 1
ATOM 3334 C C . THR A 1 411 ? -21.632 -51.591 25.165 1.00 26.39 411 THR A C 1
ATOM 3336 O O . THR A 1 411 ? -21.638 -52.601 24.470 1.00 26.39 411 THR A O 1
ATOM 3339 N N . LYS A 1 412 ? -20.822 -50.540 24.925 1.00 29.86 412 LYS A N 1
ATOM 3340 C CA . LYS A 1 412 ? -19.640 -50.483 24.029 1.00 29.86 412 LYS A CA 1
ATOM 3341 C C . LYS A 1 412 ? -18.572 -51.554 24.349 1.00 29.86 412 LYS A C 1
ATOM 3343 O O . LYS A 1 412 ? -18.530 -52.045 25.476 1.00 29.86 412 LYS A O 1
ATOM 3348 N N . THR A 1 413 ? -17.596 -51.733 23.446 1.00 26.81 413 THR A N 1
ATOM 3349 C CA . THR A 1 413 ? -16.281 -52.369 23.716 1.00 26.81 413 THR A CA 1
ATOM 3350 C C . THR A 1 413 ? -15.110 -51.688 22.980 1.00 26.81 413 THR A C 1
ATOM 3352 O O . THR A 1 413 ? -15.273 -51.244 21.847 1.00 26.81 413 THR A O 1
ATOM 3355 N N . ASN A 1 414 ? -13.934 -51.657 23.626 1.00 24.56 414 ASN A N 1
ATOM 3356 C CA . ASN A 1 414 ? -12.607 -51.254 23.107 1.00 24.56 414 ASN A CA 1
ATOM 3357 C C . ASN A 1 414 ? -11.731 -52.491 22.789 1.00 24.56 414 ASN A C 1
ATOM 3359 O O . ASN A 1 414 ? -12.065 -53.574 23.275 1.00 24.56 414 ASN A O 1
ATOM 3363 N N . ARG A 1 415 ? -10.579 -52.288 22.107 1.00 26.33 415 ARG A N 1
ATOM 3364 C CA . ARG A 1 415 ? -9.195 -52.785 22.423 1.00 26.33 415 ARG A CA 1
ATOM 3365 C C . ARG A 1 415 ? -8.297 -52.856 21.161 1.00 26.33 415 ARG A C 1
ATOM 3367 O O . ARG A 1 415 ? -8.851 -52.958 20.075 1.00 26.33 415 ARG A O 1
ATOM 3374 N N . GLU A 1 416 ? -6.956 -52.961 21.177 1.00 25.77 416 GLU A N 1
ATOM 3375 C CA . GLU A 1 416 ? -5.818 -52.411 21.978 1.00 25.77 416 GLU A CA 1
ATOM 3376 C C . GLU A 1 416 ? -4.588 -53.365 21.922 1.00 25.77 416 GLU A C 1
ATOM 3378 O O . GLU A 1 416 ? -4.776 -54.578 21.961 1.00 25.77 416 GLU A O 1
ATOM 3383 N N . SER A 1 417 ? -3.358 -52.814 22.030 1.00 26.39 417 SER A N 1
ATOM 3384 C CA . SER A 1 417 ? -2.137 -53.447 22.627 1.00 26.39 417 SER A CA 1
ATOM 3385 C C . SER A 1 417 ? -1.368 -54.548 21.817 1.00 26.39 417 SER A C 1
ATOM 3387 O O . SER A 1 417 ? -1.980 -55.202 20.982 1.00 26.39 417 SER A O 1
ATOM 3389 N N . VAL A 1 418 ? -0.047 -54.835 21.976 1.00 25.73 418 VAL A N 1
ATOM 3390 C CA . VAL A 1 418 ? 1.074 -54.183 22.726 1.00 25.73 418 VAL A CA 1
ATOM 3391 C C . VAL A 1 418 ? 2.508 -54.661 22.310 1.00 25.73 418 VAL A C 1
ATOM 3393 O O . VAL A 1 418 ? 2.670 -55.776 21.830 1.00 25.73 418 VAL A O 1
ATOM 3396 N N . ASN A 1 419 ? 3.507 -53.789 22.554 1.00 23.61 419 ASN A N 1
ATOM 3397 C CA . ASN A 1 419 ? 4.997 -53.844 22.724 1.00 23.61 419 ASN A CA 1
ATOM 3398 C C . ASN A 1 419 ? 5.844 -55.155 22.667 1.00 23.61 419 ASN A C 1
ATOM 3400 O O . ASN A 1 419 ? 5.381 -56.204 23.100 1.00 23.61 419 ASN A O 1
ATOM 3404 N N . LEU A 1 420 ? 7.173 -55.021 22.399 1.00 23.38 420 LEU A N 1
ATOM 3405 C CA . LEU A 1 420 ? 8.287 -55.220 23.387 1.00 23.38 420 LEU A CA 1
ATOM 3406 C C . LEU A 1 420 ? 9.727 -54.909 22.850 1.00 23.38 420 LEU A C 1
ATOM 3408 O O . LEU A 1 420 ? 9.910 -54.698 21.655 1.00 23.38 420 LEU A O 1
ATOM 3412 N N . THR A 1 421 ? 10.724 -54.817 23.756 1.00 27.19 421 THR A N 1
ATOM 3413 C CA . THR A 1 421 ? 12.155 -54.370 23.607 1.00 27.19 421 THR A CA 1
ATOM 3414 C C . THR A 1 421 ? 13.034 -55.038 24.729 1.00 27.19 421 THR A C 1
ATOM 3416 O O . THR A 1 421 ? 12.472 -55.962 25.328 1.00 27.19 421 THR A O 1
ATOM 3419 N N . PRO A 1 422 ? 14.302 -54.672 25.135 1.00 37.06 422 PRO A N 1
ATOM 3420 C CA . PRO A 1 422 ? 15.328 -53.682 24.676 1.00 37.06 422 PRO A CA 1
ATOM 3421 C C . PRO A 1 422 ? 16.855 -54.116 24.782 1.00 37.06 422 PRO A C 1
ATOM 3423 O O . PRO A 1 422 ? 17.138 -55.255 25.128 1.00 37.06 422 PRO A O 1
ATOM 3426 N N . LEU A 1 423 ? 17.816 -53.159 24.627 1.00 24.03 423 LEU A N 1
ATOM 3427 C CA . LEU A 1 423 ? 19.242 -53.107 25.132 1.00 24.03 423 LEU A CA 1
ATOM 3428 C C . LEU A 1 423 ? 20.312 -54.102 24.556 1.00 24.03 423 LEU A C 1
ATOM 3430 O O . LEU A 1 423 ? 19.956 -55.190 24.130 1.00 24.03 423 LEU A O 1
ATOM 3434 N N . ALA A 1 424 ? 21.648 -53.859 24.539 1.00 25.20 424 ALA A N 1
ATOM 3435 C CA . ALA A 1 424 ? 22.524 -52.660 24.692 1.00 25.20 424 ALA A CA 1
ATOM 3436 C C . ALA A 1 424 ? 24.018 -52.960 24.348 1.00 25.20 424 ALA A C 1
ATOM 3438 O O . ALA A 1 424 ? 24.418 -54.106 24.509 1.00 25.20 424 ALA A O 1
ATOM 3439 N N . THR A 1 425 ? 24.840 -51.938 24.006 1.00 23.78 425 THR A N 1
ATOM 3440 C CA . THR A 1 425 ? 26.249 -51.692 24.475 1.00 23.78 425 THR A CA 1
ATOM 3441 C C . THR A 1 425 ? 26.861 -50.407 23.854 1.00 23.78 425 THR A C 1
ATOM 3443 O O . THR A 1 425 ? 26.224 -49.788 23.006 1.00 23.78 425 THR A O 1
ATOM 3446 N N . VAL A 1 426 ? 28.045 -49.965 24.320 1.00 25.38 426 VAL A N 1
ATOM 3447 C CA . VAL A 1 426 ? 28.656 -48.621 24.127 1.00 25.38 426 VAL A CA 1
ATOM 3448 C C . VAL A 1 426 ? 30.193 -48.725 24.010 1.00 25.38 426 VAL A C 1
ATOM 3450 O O . VAL A 1 426 ? 30.747 -49.516 24.763 1.00 25.38 426 VAL A O 1
ATOM 3453 N N . ASP A 1 427 ? 30.861 -47.933 23.143 1.00 24.05 427 ASP A N 1
ATOM 3454 C CA . ASP A 1 427 ? 31.943 -46.975 23.522 1.00 24.05 427 ASP A CA 1
ATOM 3455 C C . ASP A 1 427 ? 32.380 -46.021 22.367 1.00 24.05 427 ASP A C 1
ATOM 3457 O O . ASP A 1 427 ? 31.773 -46.015 21.295 1.00 24.05 427 ASP A O 1
ATOM 3461 N N . LEU A 1 428 ? 33.359 -45.146 22.642 1.00 27.28 428 LEU A N 1
ATOM 3462 C CA . LEU A 1 428 ? 33.660 -43.854 21.998 1.00 27.28 428 LEU A CA 1
ATOM 3463 C C . LEU A 1 428 ? 34.926 -43.822 21.094 1.00 27.28 428 LEU A C 1
ATOM 3465 O O . LEU A 1 428 ? 35.743 -44.739 21.131 1.00 27.28 428 LEU A O 1
ATOM 3469 N N . LYS A 1 429 ? 35.142 -42.652 20.442 1.00 23.02 429 LYS A N 1
ATOM 3470 C CA . LYS A 1 429 ? 36.401 -42.114 19.837 1.00 23.02 429 LYS A CA 1
ATOM 3471 C C . LYS A 1 429 ? 36.815 -42.669 18.448 1.00 23.02 429 LYS A C 1
ATOM 3473 O O . LYS A 1 429 ? 36.484 -43.798 18.120 1.00 23.02 429 LYS A O 1
ATOM 3478 N N . ASP A 1 430 ? 37.512 -41.931 17.563 1.00 24.02 430 ASP A N 1
ATOM 3479 C CA . ASP A 1 430 ? 38.089 -40.565 17.646 1.00 24.02 430 ASP A CA 1
ATOM 3480 C C . ASP A 1 430 ? 38.306 -39.879 16.256 1.00 24.02 430 ASP A C 1
ATOM 3482 O O . ASP A 1 430 ? 38.294 -40.547 15.228 1.00 24.02 430 ASP A O 1
ATOM 3486 N N . PHE A 1 431 ? 38.534 -38.552 16.259 1.00 25.39 431 PHE A N 1
ATOM 3487 C CA . PHE A 1 431 ? 39.124 -37.654 15.221 1.00 25.39 431 PHE A CA 1
ATOM 3488 C C . PHE A 1 431 ? 38.975 -37.924 13.693 1.00 25.39 431 PHE A C 1
ATOM 3490 O O . PHE A 1 431 ? 39.722 -38.717 13.125 1.00 25.39 431 PHE A O 1
ATOM 3497 N N . ASN A 1 432 ? 38.276 -37.031 12.960 1.00 25.75 432 ASN A N 1
ATOM 3498 C CA . ASN A 1 432 ? 38.899 -35.806 12.389 1.00 25.75 432 ASN A CA 1
ATOM 3499 C C . ASN A 1 432 ? 37.908 -34.820 11.707 1.00 25.75 432 ASN A C 1
ATOM 3501 O O . ASN A 1 432 ? 36.799 -35.186 11.334 1.00 25.75 432 ASN A O 1
ATOM 3505 N N . SER A 1 433 ? 38.333 -33.555 11.568 1.00 25.42 433 SER A N 1
ATOM 3506 C CA . SER A 1 433 ? 37.602 -32.399 10.978 1.00 25.42 433 SER A CA 1
ATOM 3507 C C . SER A 1 433 ? 37.914 -32.222 9.464 1.00 25.42 433 SER A C 1
ATOM 3509 O O . SER A 1 433 ? 38.901 -32.827 9.039 1.00 25.42 433 SER A O 1
ATOM 3511 N N . PRO A 1 434 ? 37.172 -31.422 8.640 1.00 29.80 434 PRO A N 1
ATOM 3512 C CA . PRO A 1 434 ? 36.663 -30.076 8.978 1.00 29.80 434 PRO A CA 1
ATOM 3513 C C . PRO A 1 434 ? 35.228 -29.671 8.533 1.00 29.80 434 PRO A C 1
ATOM 3515 O O . PRO A 1 434 ? 34.768 -29.958 7.434 1.00 29.80 434 PRO A O 1
ATOM 3518 N N . VAL A 1 435 ? 34.567 -28.898 9.407 1.00 30.81 435 VAL A N 1
ATOM 3519 C CA . VAL A 1 435 ? 34.041 -27.519 9.184 1.00 30.81 435 VAL A CA 1
ATOM 3520 C C . VAL A 1 435 ? 33.973 -27.024 7.718 1.00 30.81 435 VAL A C 1
ATOM 3522 O O . VAL A 1 435 ? 35.009 -26.974 7.065 1.00 30.81 435 VAL A O 1
ATOM 3525 N N . THR A 1 436 ? 32.855 -26.523 7.162 1.00 28.81 436 THR A N 1
ATOM 3526 C CA . THR A 1 436 ? 31.453 -26.388 7.643 1.00 28.81 436 THR A CA 1
ATOM 3527 C C . THR A 1 436 ? 30.496 -26.157 6.464 1.00 28.81 436 THR A C 1
ATOM 3529 O O . THR A 1 436 ? 30.701 -25.211 5.711 1.00 28.81 436 THR A O 1
ATOM 3532 N N . GLU A 1 437 ? 29.352 -26.845 6.454 1.00 29.97 437 GLU A N 1
ATOM 3533 C CA . GLU A 1 437 ? 28.065 -26.237 6.082 1.00 29.97 437 GLU A CA 1
ATOM 3534 C C . GLU A 1 437 ? 27.093 -26.445 7.248 1.00 29.97 437 GLU A C 1
ATOM 3536 O O . GLU A 1 437 ? 26.614 -27.552 7.496 1.00 29.97 437 GLU A O 1
ATOM 3541 N N . SER A 1 438 ? 26.812 -25.388 8.012 1.00 31.70 438 SER A N 1
ATOM 3542 C CA . SER A 1 438 ? 25.755 -25.440 9.020 1.00 31.70 438 SER A CA 1
ATOM 3543 C C . SER A 1 438 ? 24.406 -25.227 8.341 1.00 31.70 438 SER A C 1
ATOM 3545 O O . SER A 1 438 ? 24.051 -24.090 8.026 1.00 31.70 438 SER A O 1
ATOM 3547 N N . GLN A 1 439 ? 23.624 -26.297 8.176 1.00 34.22 439 GLN A N 1
ATOM 3548 C CA . GLN A 1 439 ? 22.175 -26.152 8.024 1.00 34.22 439 GLN A CA 1
ATOM 3549 C C . GLN A 1 439 ? 21.672 -25.311 9.205 1.00 34.22 439 GLN A C 1
ATOM 3551 O O . GLN A 1 439 ? 21.825 -25.725 10.358 1.00 34.22 439 GLN A O 1
ATOM 3556 N N . GLU A 1 440 ? 21.129 -24.116 8.949 1.00 50.22 440 GLU A N 1
ATOM 3557 C CA . GLU A 1 440 ? 20.622 -23.269 10.030 1.00 50.22 440 GLU A CA 1
ATOM 3558 C C . GLU A 1 440 ? 19.507 -24.018 10.770 1.00 50.22 440 GLU A C 1
ATOM 3560 O O . GLU A 1 440 ? 18.445 -24.302 10.208 1.00 50.22 440 GLU A O 1
ATOM 3565 N N . ARG A 1 441 ? 19.746 -24.343 12.048 1.00 65.31 441 ARG A N 1
ATOM 3566 C CA . ARG A 1 441 ? 18.726 -24.910 12.937 1.00 65.31 441 ARG A CA 1
ATOM 3567 C C . ARG A 1 441 ? 17.524 -23.968 12.925 1.00 65.31 441 ARG A C 1
ATOM 3569 O O . ARG A 1 441 ? 17.626 -22.837 13.397 1.00 65.31 441 ARG A O 1
ATOM 3576 N N . GLN A 1 442 ? 16.394 -24.447 12.402 1.00 80.56 442 GLN A N 1
ATOM 3577 C CA . GLN A 1 442 ? 15.154 -23.676 12.390 1.00 80.56 442 GLN A CA 1
ATOM 3578 C C . GLN A 1 442 ? 14.811 -23.210 13.805 1.00 80.56 442 GLN A C 1
ATOM 3580 O O . GLN A 1 442 ? 14.800 -24.012 14.742 1.00 80.56 442 GLN A O 1
ATOM 3585 N N . LEU A 1 443 ? 14.518 -21.914 13.929 1.00 89.81 443 LEU A N 1
ATOM 3586 C CA . LEU A 1 443 ? 14.177 -21.277 15.195 1.00 89.81 443 LEU A CA 1
ATOM 3587 C C . LEU A 1 443 ? 12.972 -21.985 15.827 1.00 89.81 443 LEU A C 1
ATOM 3589 O O . LEU A 1 443 ? 11.910 -22.077 15.206 1.00 89.81 443 LEU A O 1
ATOM 3593 N N . LYS A 1 444 ? 13.137 -22.456 17.061 1.00 96.25 444 LYS A N 1
ATOM 3594 C CA . LYS A 1 444 ? 12.063 -23.006 17.885 1.00 96.25 444 LYS A CA 1
ATOM 3595 C C . LYS A 1 444 ? 11.344 -21.880 18.618 1.00 96.25 444 LYS A C 1
ATOM 3597 O O . LYS A 1 444 ? 11.943 -21.202 19.449 1.00 96.25 444 LYS A O 1
ATOM 3602 N N . ILE A 1 445 ? 10.052 -21.715 18.364 1.00 97.94 445 ILE A N 1
ATOM 3603 C CA . ILE A 1 445 ? 9.209 -20.712 19.020 1.00 97.94 445 ILE A CA 1
ATOM 3604 C C . ILE A 1 445 ? 8.157 -21.428 19.868 1.00 97.94 445 ILE A C 1
ATOM 3606 O O . ILE A 1 445 ? 7.334 -22.173 19.338 1.00 97.94 445 ILE A O 1
ATOM 3610 N N . ALA A 1 446 ? 8.149 -21.178 21.175 1.00 98.31 446 ALA A N 1
ATOM 3611 C CA . ALA A 1 446 ? 6.976 -21.438 22.001 1.00 98.31 446 ALA A CA 1
ATOM 3612 C C . ALA A 1 446 ? 5.982 -20.290 21.779 1.00 98.31 446 ALA A C 1
ATOM 3614 O O . ALA A 1 446 ? 6.333 -19.124 21.947 1.00 98.31 446 ALA A O 1
ATOM 3615 N N . GLY A 1 447 ? 4.769 -20.602 21.335 1.00 97.44 447 GLY A N 1
ATOM 3616 C CA . GLY A 1 447 ? 3.790 -19.625 20.868 1.00 97.44 447 GLY A CA 1
ATOM 3617 C C . GLY A 1 447 ? 2.536 -19.569 21.732 1.00 97.44 447 GLY A C 1
ATOM 3618 O O . GLY A 1 447 ? 2.028 -20.602 22.159 1.00 97.44 447 GLY A O 1
ATOM 3619 N N . VAL A 1 448 ? 1.992 -18.367 21.923 1.00 97.88 448 VAL A N 1
ATOM 3620 C CA . VAL A 1 448 ? 0.597 -18.166 22.336 1.00 97.88 448 VAL A CA 1
ATOM 3621 C C . VAL A 1 448 ? -0.042 -17.153 21.393 1.00 97.88 448 VAL A C 1
ATOM 3623 O O . VAL A 1 448 ? 0.067 -15.944 21.594 1.00 97.88 448 VAL A O 1
ATOM 3626 N N . MET A 1 449 ? -0.664 -17.658 20.327 1.00 96.38 449 MET A N 1
ATOM 3627 C CA . MET A 1 449 ? -1.145 -16.857 19.196 1.00 96.38 449 MET A CA 1
ATOM 3628 C C . MET A 1 449 ? -2.485 -17.363 18.643 1.00 96.38 449 MET A C 1
ATOM 3630 O O . MET A 1 449 ? -2.804 -18.549 18.746 1.00 96.38 449 MET A O 1
ATOM 3634 N N . ASP A 1 450 ? -3.282 -16.467 18.061 1.00 95.44 450 ASP A N 1
ATOM 3635 C CA . ASP A 1 450 ? -4.520 -16.821 17.359 1.00 95.44 450 ASP A CA 1
ATOM 3636 C C . ASP A 1 450 ? -4.197 -17.573 16.039 1.00 95.44 450 ASP A C 1
ATOM 3638 O O . ASP A 1 450 ? -3.140 -17.381 15.430 1.00 95.44 450 ASP A O 1
ATOM 3642 N N . GLU A 1 451 ? -5.131 -18.406 15.558 1.00 90.88 451 GLU A N 1
ATOM 3643 C CA . GLU A 1 451 ? -5.039 -19.226 14.325 1.00 90.88 451 GLU A CA 1
ATOM 3644 C C . GLU A 1 451 ? -4.412 -18.479 13.126 1.00 90.88 451 GLU A C 1
ATOM 3646 O O . GLU A 1 451 ? -3.477 -18.959 12.479 1.00 90.88 451 GLU A O 1
ATOM 3651 N N . PHE A 1 452 ? -4.889 -17.256 12.869 1.00 89.44 452 PHE A N 1
ATOM 3652 C CA . PHE A 1 452 ? -4.443 -16.395 11.768 1.00 89.44 452 PHE A CA 1
ATOM 3653 C C . PHE A 1 452 ? -2.977 -15.947 11.855 1.00 89.44 452 PHE A C 1
ATOM 3655 O O . PHE A 1 452 ? -2.423 -15.518 10.840 1.00 89.44 452 PHE A O 1
ATOM 3662 N N . THR A 1 453 ? -2.359 -15.995 13.034 1.00 94.94 453 THR A N 1
ATOM 3663 C CA . THR A 1 453 ? -0.949 -15.635 13.250 1.00 94.94 453 THR A CA 1
ATOM 3664 C C . THR A 1 453 ? -0.071 -16.880 13.302 1.00 94.94 453 THR A C 1
ATOM 3666 O O . THR A 1 453 ? 1.008 -16.873 12.705 1.00 94.94 453 THR A O 1
ATOM 3669 N N . TYR A 1 454 ? -0.575 -17.985 13.863 1.00 95.31 454 TYR A N 1
ATOM 3670 C CA . TYR A 1 454 ? 0.067 -19.296 13.748 1.00 95.31 454 TYR A CA 1
ATOM 3671 C C . TYR A 1 454 ? 0.313 -19.676 12.282 1.00 95.31 454 TYR A C 1
ATOM 3673 O O . TYR A 1 454 ? 1.459 -19.869 11.880 1.00 95.31 454 TYR A O 1
ATOM 3681 N N . HIS A 1 455 ? -0.722 -19.675 11.436 1.00 92.44 455 HIS A N 1
ATOM 3682 C CA . HIS A 1 455 ? -0.562 -20.007 10.013 1.00 92.44 455 HIS A CA 1
ATOM 3683 C C . HIS A 1 455 ? 0.279 -18.994 9.219 1.00 92.44 455 HIS A C 1
ATOM 3685 O O . HIS A 1 455 ? 0.777 -19.331 8.145 1.00 92.44 455 HIS A O 1
ATOM 3691 N N . SER A 1 456 ? 0.464 -17.776 9.734 1.00 94.69 456 SER A N 1
ATOM 3692 C CA . SER A 1 456 ? 1.343 -16.775 9.127 1.00 94.69 456 SER A CA 1
ATOM 3693 C C . SER A 1 456 ? 2.831 -17.061 9.365 1.00 94.69 456 SER A C 1
ATOM 3695 O O . SER A 1 456 ? 3.618 -16.887 8.436 1.00 94.69 456 SER A O 1
ATOM 3697 N N . PHE A 1 457 ? 3.220 -17.499 10.570 1.00 95.44 457 PHE A N 1
ATOM 3698 C CA . PHE A 1 457 ? 4.626 -17.741 10.938 1.00 95.44 457 PHE A CA 1
ATOM 3699 C C . PHE A 1 457 ? 5.061 -19.218 10.874 1.00 95.44 457 PHE A C 1
ATOM 3701 O O . PHE A 1 457 ? 6.251 -19.478 10.723 1.00 95.44 457 PHE A O 1
ATOM 3708 N N . ALA A 1 458 ? 4.146 -20.190 10.952 1.00 94.50 458 ALA A N 1
ATOM 3709 C CA . ALA A 1 458 ? 4.481 -21.623 10.945 1.00 94.50 458 ALA A CA 1
ATOM 3710 C C . ALA A 1 458 ? 5.254 -22.135 9.702 1.00 94.50 458 ALA A C 1
ATOM 3712 O O . ALA A 1 458 ? 5.937 -23.149 9.820 1.00 94.50 458 ALA A O 1
ATOM 3713 N N . PRO A 1 459 ? 5.204 -21.492 8.514 1.00 93.94 459 PRO A N 1
ATOM 3714 C CA . PRO A 1 459 ? 6.108 -21.836 7.409 1.00 93.94 459 PRO A CA 1
ATOM 3715 C C . PRO A 1 459 ? 7.565 -21.375 7.599 1.00 93.94 459 PRO A C 1
ATOM 3717 O O . PRO A 1 459 ? 8.438 -21.870 6.895 1.00 93.94 459 PRO A O 1
ATOM 3720 N N . GLU A 1 460 ? 7.817 -20.439 8.519 1.00 92.75 460 GLU A N 1
ATOM 3721 C CA . GLU A 1 460 ? 9.092 -19.722 8.695 1.00 92.75 460 GLU A CA 1
ATOM 3722 C C . GLU A 1 460 ? 9.921 -20.237 9.895 1.00 92.75 460 GLU A C 1
ATOM 3724 O O . GLU A 1 460 ? 11.111 -19.936 10.014 1.00 92.75 460 GLU A O 1
ATOM 3729 N N . ALA A 1 461 ? 9.287 -20.966 10.821 1.00 94.31 461 ALA A N 1
ATOM 3730 C CA . ALA A 1 461 ? 9.856 -21.400 12.099 1.00 94.31 461 ALA A CA 1
ATOM 3731 C C . ALA A 1 461 ? 9.194 -22.691 12.613 1.00 94.31 461 ALA A C 1
ATOM 3733 O O . ALA A 1 461 ? 8.064 -23.011 12.248 1.00 94.31 461 ALA A O 1
ATOM 3734 N N . ASN A 1 462 ? 9.865 -23.396 13.526 1.00 96.50 462 ASN A N 1
ATOM 3735 C CA . ASN A 1 462 ? 9.278 -24.524 14.246 1.00 96.50 462 ASN A CA 1
ATOM 3736 C C . ASN A 1 462 ? 8.471 -23.983 15.440 1.00 96.50 462 ASN A C 1
ATOM 3738 O O . ASN A 1 462 ? 9.063 -23.524 16.417 1.00 96.50 462 ASN A O 1
ATOM 3742 N N . ILE A 1 463 ? 7.136 -23.981 15.353 1.00 96.94 463 ILE A N 1
ATOM 3743 C CA . ILE A 1 463 ? 6.261 -23.337 16.349 1.00 96.94 463 ILE A CA 1
ATOM 3744 C C . ILE A 1 463 ? 5.451 -24.367 17.136 1.00 96.94 463 ILE A C 1
ATOM 3746 O O . ILE A 1 463 ? 4.571 -25.029 16.582 1.00 96.94 463 ILE A O 1
ATOM 3750 N N . LEU A 1 464 ? 5.677 -24.413 18.450 1.00 97.56 464 LEU A N 1
ATOM 3751 C CA . LEU A 1 464 ? 4.832 -25.119 19.409 1.00 97.56 464 LEU A CA 1
ATOM 3752 C C . LEU A 1 464 ? 3.837 -24.135 20.034 1.00 97.56 464 LEU A C 1
ATOM 3754 O O . LEU A 1 464 ? 4.221 -23.301 20.849 1.00 97.56 464 LEU A O 1
ATOM 3758 N N . GLN A 1 465 ? 2.555 -24.241 19.680 1.00 97.44 465 GLN A N 1
ATOM 3759 C CA . GLN A 1 465 ? 1.486 -23.554 20.413 1.00 97.44 465 GLN A CA 1
ATOM 3760 C C . GLN A 1 465 ? 1.383 -24.146 21.826 1.00 97.44 465 GLN A C 1
ATOM 3762 O O . GLN A 1 465 ? 1.117 -25.340 21.982 1.00 97.44 465 GLN A O 1
ATOM 3767 N N . LEU A 1 466 ? 1.601 -23.318 22.847 1.00 97.56 466 LEU A N 1
ATOM 3768 C CA . LEU A 1 466 ? 1.498 -23.735 24.242 1.00 97.56 466 LEU A CA 1
ATOM 3769 C C . LEU A 1 466 ? 0.038 -23.989 24.626 1.00 97.56 466 LEU A C 1
ATOM 3771 O O . LEU A 1 466 ? -0.877 -23.287 24.191 1.00 97.56 466 LEU A O 1
ATOM 3775 N N . HIS A 1 467 ? -0.166 -24.962 25.504 1.00 97.25 467 HIS A N 1
ATOM 3776 C CA . HIS A 1 467 ? -1.446 -25.305 26.104 1.00 97.25 467 HIS A CA 1
ATOM 3777 C C . HIS A 1 467 ? -1.415 -24.911 27.598 1.00 97.25 467 HIS A C 1
ATOM 3779 O O . HIS A 1 467 ? -0.433 -25.191 28.290 1.00 97.25 467 HIS A O 1
ATOM 3785 N N . PRO A 1 468 ? -2.441 -24.212 28.123 1.00 95.69 468 PRO A N 1
ATOM 3786 C CA . PRO A 1 468 ? -2.326 -23.479 29.387 1.00 95.69 468 PRO A CA 1
ATOM 3787 C C . PRO A 1 468 ? -2.200 -24.358 30.637 1.00 95.69 468 PRO A C 1
ATOM 3789 O O . PRO A 1 468 ? -1.767 -23.853 31.667 1.00 95.69 468 PRO A O 1
ATOM 3792 N N . ASP A 1 469 ? -2.543 -25.644 30.561 1.00 95.44 469 ASP A N 1
ATOM 3793 C CA . ASP A 1 469 ? -2.546 -26.539 31.728 1.00 95.44 469 ASP A CA 1
ATOM 3794 C C . ASP A 1 469 ? -1.261 -27.391 31.851 1.00 95.44 469 ASP A C 1
ATOM 3796 O O . ASP A 1 469 ? -1.066 -28.076 32.852 1.00 95.44 469 ASP A O 1
ATOM 3800 N N . ASN A 1 470 ? -0.377 -27.367 30.844 1.00 95.31 470 ASN A N 1
ATOM 3801 C CA . ASN A 1 470 ? 0.859 -28.170 30.782 1.00 95.31 470 ASN A CA 1
ATOM 3802 C C . ASN A 1 470 ? 2.033 -27.441 30.090 1.00 95.31 470 ASN A C 1
ATOM 3804 O O . ASN A 1 470 ? 2.982 -28.081 29.628 1.00 95.31 470 ASN A O 1
ATOM 3808 N N . TRP A 1 471 ? 1.982 -26.106 30.038 1.00 96.62 471 TRP A N 1
ATOM 3809 C CA . TRP A 1 471 ? 3.002 -25.253 29.418 1.00 96.62 471 TRP A CA 1
ATOM 3810 C C . TRP A 1 471 ? 4.423 -25.543 29.935 1.00 96.62 471 TRP A C 1
ATOM 3812 O O . TRP A 1 471 ? 5.369 -25.482 29.159 1.00 96.62 471 TRP A O 1
ATOM 3822 N N . GLU A 1 472 ? 4.592 -25.897 31.215 1.00 97.12 472 GLU A N 1
ATOM 3823 C CA . GLU A 1 472 ? 5.913 -26.122 31.820 1.00 97.12 472 GLU A CA 1
ATOM 3824 C C . GLU A 1 472 ? 6.606 -27.354 31.226 1.00 97.12 472 GLU A C 1
ATOM 3826 O O . GLU A 1 472 ? 7.742 -27.262 30.762 1.00 97.12 472 GLU A O 1
ATOM 3831 N N . GLN A 1 473 ? 5.891 -28.482 31.147 1.00 97.69 473 GLN A N 1
ATOM 3832 C CA . GLN A 1 473 ? 6.379 -29.691 30.480 1.00 97.69 473 GLN A CA 1
ATOM 3833 C C . GLN A 1 473 ? 6.702 -29.405 29.007 1.00 97.69 473 GLN A C 1
ATOM 3835 O O . GLN A 1 473 ? 7.764 -29.790 28.522 1.00 97.69 473 GLN A O 1
ATOM 3840 N N . GLN A 1 474 ? 5.822 -28.675 28.313 1.00 97.94 474 GLN A N 1
ATOM 3841 C CA . GLN A 1 474 ? 6.031 -28.299 26.915 1.00 97.94 474 GLN A CA 1
ATOM 3842 C C . GLN A 1 474 ? 7.297 -27.451 26.713 1.00 97.94 474 GLN A C 1
ATOM 3844 O O . GLN A 1 474 ? 8.040 -27.706 25.770 1.00 97.94 474 GLN A O 1
ATOM 3849 N N . LEU A 1 475 ? 7.581 -26.478 27.586 1.00 97.75 475 LEU A N 1
ATOM 3850 C CA . LEU A 1 475 ? 8.803 -25.668 27.509 1.00 97.75 475 LEU A CA 1
ATOM 3851 C C . LEU A 1 475 ? 10.067 -26.501 27.793 1.00 97.75 475 LEU A C 1
ATOM 3853 O O . LEU A 1 475 ? 11.053 -26.371 27.062 1.00 97.75 475 LEU A O 1
ATOM 3857 N N . VAL A 1 476 ? 10.024 -27.381 28.802 1.00 97.25 476 VAL A N 1
ATOM 3858 C CA . VAL A 1 476 ? 11.134 -28.279 29.177 1.00 97.25 476 VAL A CA 1
ATOM 3859 C C . VAL A 1 476 ? 11.478 -29.260 28.049 1.00 97.25 476 VAL A C 1
ATOM 3861 O O . VAL A 1 476 ? 12.652 -29.410 27.711 1.00 97.25 476 VAL A O 1
ATOM 3864 N N . GLU A 1 477 ? 10.477 -29.912 27.453 1.00 97.12 477 GLU A N 1
ATOM 3865 C CA . GLU A 1 477 ? 10.669 -30.899 26.381 1.00 97.12 477 GLU A CA 1
ATOM 3866 C C . GLU A 1 477 ? 11.046 -30.246 25.045 1.00 97.12 477 GLU A C 1
ATOM 3868 O O . GLU A 1 477 ? 11.916 -30.741 24.325 1.00 97.12 477 GLU A O 1
ATOM 3873 N N . PHE A 1 478 ? 10.407 -29.125 24.696 1.00 97.50 478 PHE A N 1
ATOM 3874 C CA . PHE A 1 478 ? 10.624 -28.478 23.405 1.00 97.50 478 PHE A CA 1
ATOM 3875 C C . PHE A 1 478 ? 11.943 -27.709 23.344 1.00 97.50 478 PHE A C 1
ATOM 3877 O O . PHE A 1 478 ? 12.546 -27.665 22.272 1.00 97.50 478 PHE A O 1
ATOM 3884 N N . GLN A 1 479 ? 12.406 -27.129 24.459 1.00 96.25 479 GLN A N 1
ATOM 3885 C CA . GLN A 1 479 ? 13.565 -26.226 24.524 1.00 96.25 479 GLN A CA 1
ATOM 3886 C C . GLN A 1 479 ? 13.503 -25.120 23.449 1.00 96.25 479 GLN A C 1
ATOM 3888 O O . GLN A 1 479 ? 14.272 -25.164 22.480 1.00 96.25 479 GLN A O 1
ATOM 3893 N N . PRO A 1 480 ? 12.552 -24.172 23.563 1.00 97.12 480 PRO A N 1
ATOM 3894 C CA . PRO A 1 480 ? 12.404 -23.074 22.614 1.00 97.12 480 PRO A CA 1
ATOM 3895 C C . PRO A 1 480 ? 13.582 -22.099 22.658 1.00 97.12 480 PRO A C 1
ATOM 3897 O O . PRO A 1 480 ? 14.155 -21.836 23.711 1.00 97.12 480 PRO A O 1
ATOM 3900 N N . ASP A 1 481 ? 13.863 -21.493 21.508 1.00 95.81 481 ASP A N 1
ATOM 3901 C CA . ASP A 1 481 ? 14.819 -20.395 21.359 1.00 95.81 481 ASP A CA 1
ATOM 3902 C C . ASP A 1 481 ? 14.144 -19.018 21.617 1.00 95.81 481 ASP A C 1
ATOM 3904 O O . ASP A 1 481 ? 14.821 -17.993 21.672 1.00 95.81 481 ASP A O 1
ATOM 3908 N N . LEU A 1 482 ? 12.804 -18.984 21.738 1.00 97.31 482 LEU A N 1
ATOM 3909 C CA . LEU A 1 482 ? 11.959 -17.792 21.926 1.00 97.31 482 LEU A CA 1
ATOM 3910 C C . LEU A 1 482 ? 10.579 -18.155 22.512 1.00 97.31 482 LEU A C 1
ATOM 3912 O O . LEU A 1 482 ? 9.948 -19.104 22.039 1.00 97.31 482 LEU A O 1
ATOM 3916 N N . LEU A 1 483 ? 10.055 -17.346 23.441 1.00 98.50 483 LEU A N 1
ATOM 3917 C CA . LEU A 1 483 ? 8.622 -17.301 23.782 1.00 98.50 483 LEU A CA 1
ATOM 3918 C C . LEU A 1 483 ? 7.941 -16.120 23.066 1.00 98.50 483 LEU A C 1
ATOM 3920 O O . LEU A 1 483 ? 8.227 -14.963 23.364 1.00 98.50 483 LEU A O 1
ATOM 3924 N N . PHE A 1 484 ? 7.019 -16.405 22.145 1.00 98.44 484 PHE A N 1
ATOM 3925 C CA . PHE A 1 484 ? 6.234 -15.420 21.392 1.00 98.44 484 PHE A CA 1
ATOM 3926 C C . PHE A 1 484 ? 4.788 -15.411 21.899 1.00 98.44 484 PHE A C 1
ATOM 3928 O O . PHE A 1 484 ? 3.997 -16.307 21.597 1.00 98.44 484 PHE A O 1
ATOM 3935 N N . ILE A 1 485 ? 4.419 -14.346 22.609 1.00 98.50 485 ILE A N 1
ATOM 3936 C CA . ILE A 1 485 ? 3.048 -14.067 23.043 1.00 98.50 485 ILE A CA 1
ATOM 3937 C C . ILE A 1 485 ? 2.422 -13.049 22.082 1.00 98.50 485 ILE A C 1
ATOM 3939 O O . ILE A 1 485 ? 3.017 -12.020 21.775 1.00 98.50 485 ILE A O 1
ATOM 3943 N N . GLU A 1 486 ? 1.209 -13.303 21.607 1.00 98.06 486 GLU A N 1
ATOM 3944 C CA . GLU A 1 486 ? 0.403 -12.334 20.860 1.00 98.06 486 GLU A CA 1
ATOM 3945 C C . GLU A 1 486 ? -0.673 -11.715 21.769 1.00 98.06 486 GLU A C 1
ATOM 3947 O O . GLU A 1 486 ? -1.085 -12.311 22.767 1.00 98.06 486 GLU A O 1
ATOM 3952 N N . SER A 1 487 ? -1.215 -10.551 21.400 1.00 96.62 487 SER A N 1
ATOM 3953 C CA . SER A 1 487 ? -2.532 -10.076 21.857 1.00 96.62 487 SER A CA 1
ATOM 3954 C C . SER A 1 487 ? -3.662 -10.983 21.325 1.00 96.62 487 SER A C 1
ATOM 3956 O O . SER A 1 487 ? -4.468 -10.588 20.474 1.00 96.62 487 SER A O 1
ATOM 3958 N N . ALA A 1 488 ? -3.664 -12.240 21.770 1.00 94.56 488 ALA A N 1
ATOM 3959 C CA . ALA A 1 488 ? -4.556 -13.301 21.324 1.00 94.56 488 ALA A CA 1
ATOM 3960 C C . ALA A 1 488 ? -5.921 -13.228 22.028 1.00 94.56 488 ALA A C 1
ATOM 3962 O O . ALA A 1 488 ? -6.005 -13.024 23.244 1.00 94.56 488 ALA A O 1
ATOM 3963 N N . TRP A 1 489 ? -7.000 -13.433 21.269 1.00 92.19 489 TRP A N 1
ATOM 3964 C CA . TRP A 1 489 ? -8.371 -13.453 21.796 1.00 92.19 489 TRP A CA 1
ATOM 3965 C C . TRP A 1 489 ? -8.877 -14.862 22.112 1.00 92.19 489 TRP A C 1
ATOM 3967 O O . TRP A 1 489 ? -9.720 -15.019 22.999 1.00 92.19 489 TRP A O 1
ATOM 3977 N N . GLN A 1 490 ? -8.381 -15.870 21.392 1.00 93.06 490 GLN A N 1
ATOM 3978 C CA . GLN A 1 490 ? -8.686 -17.288 21.598 1.00 93.06 490 GLN A CA 1
ATOM 3979 C C . GLN A 1 490 ? -7.413 -18.077 21.944 1.00 93.06 490 GLN A C 1
ATOM 3981 O O . GLN A 1 490 ? -7.437 -18.902 22.859 1.00 93.06 490 GLN A O 1
ATOM 3986 N N . GLY A 1 491 ? -6.308 -17.801 21.239 1.00 92.44 491 GLY A N 1
ATOM 3987 C CA . GLY A 1 491 ? -5.127 -18.667 21.215 1.00 92.44 491 GLY A CA 1
ATOM 3988 C C . GLY A 1 491 ? -5.443 -20.059 20.651 1.00 92.44 491 GLY A C 1
ATOM 3989 O O . GLY A 1 491 ? -6.452 -20.237 19.967 1.00 92.44 491 GLY A O 1
ATOM 3990 N N . LEU A 1 492 ? -4.607 -21.050 20.985 1.00 94.12 492 LEU A N 1
ATOM 3991 C CA . LEU A 1 492 ? -4.855 -22.472 20.708 1.00 94.12 492 LEU A CA 1
ATOM 3992 C C . LEU A 1 492 ? -6.268 -22.887 21.160 1.00 94.12 492 LEU A C 1
ATOM 3994 O O . LEU A 1 492 ? -6.573 -22.811 22.349 1.00 94.12 492 LEU A O 1
ATOM 3998 N N . ASP A 1 493 ? -7.118 -23.278 20.208 1.00 91.62 493 ASP A N 1
ATOM 3999 C CA . ASP A 1 493 ? -8.478 -23.822 20.376 1.00 91.62 493 ASP A CA 1
ATOM 4000 C C . ASP A 1 493 ? -9.412 -23.071 21.354 1.00 91.62 493 ASP A C 1
ATOM 4002 O O . ASP A 1 493 ? -10.366 -23.630 21.897 1.00 91.62 493 ASP A O 1
ATOM 4006 N N . GLY A 1 494 ? -9.168 -21.775 21.587 1.00 92.19 494 GLY A N 1
ATOM 4007 C CA . GLY A 1 494 ? -9.922 -20.974 22.561 1.00 92.19 494 GLY A CA 1
ATOM 4008 C C . GLY A 1 494 ? -9.509 -21.167 24.023 1.00 92.19 494 GLY A C 1
ATOM 4009 O O . GLY A 1 494 ? -10.133 -20.582 24.908 1.00 92.19 494 GLY A O 1
ATOM 4010 N N . LEU A 1 495 ? -8.458 -21.938 24.302 1.00 95.31 495 LEU A N 1
ATOM 4011 C CA . LEU A 1 495 ? -7.993 -22.264 25.654 1.00 95.31 495 LEU A CA 1
ATOM 4012 C C . LEU A 1 495 ? -7.350 -21.064 26.370 1.00 95.31 495 LEU A C 1
ATOM 4014 O O . LEU A 1 495 ? -7.428 -20.951 27.593 1.00 95.31 495 LEU A O 1
ATOM 4018 N N . TRP A 1 496 ? -6.767 -20.124 25.620 1.00 95.44 496 TRP A N 1
ATOM 4019 C CA . TRP A 1 496 ? -6.175 -18.888 26.155 1.00 95.44 496 TRP A CA 1
ATOM 4020 C C . TRP A 1 496 ? -7.168 -17.722 26.249 1.00 95.44 496 TRP A C 1
ATOM 4022 O O . TRP A 1 496 ? -6.809 -16.625 26.692 1.00 95.44 496 TRP A O 1
ATOM 4032 N N . LYS A 1 497 ? -8.432 -17.946 25.878 1.00 93.81 497 LYS A N 1
ATOM 4033 C CA . LYS A 1 497 ? -9.507 -16.952 25.897 1.00 93.81 497 LYS A CA 1
ATOM 4034 C C . LYS A 1 497 ? -9.616 -16.268 27.258 1.00 93.81 497 LYS A C 1
ATOM 4036 O O . LYS A 1 497 ? -9.865 -16.896 28.284 1.00 93.81 497 LYS A O 1
ATOM 4041 N N . THR A 1 498 ? -9.446 -14.948 27.265 1.00 90.88 498 THR A N 1
ATOM 4042 C CA . THR A 1 498 ? -9.345 -14.081 28.459 1.00 90.88 498 THR A CA 1
ATOM 4043 C C . THR A 1 498 ? -8.148 -14.320 29.395 1.00 90.88 498 THR A C 1
ATOM 4045 O O . THR A 1 498 ? -7.952 -13.501 30.295 1.00 90.88 498 THR A O 1
ATOM 4048 N N . LYS A 1 499 ? -7.310 -15.352 29.199 1.00 93.56 499 LYS A N 1
ATOM 4049 C CA . LYS A 1 499 ? -6.105 -15.572 30.023 1.00 93.56 499 LYS A CA 1
ATOM 4050 C C . LYS A 1 499 ? -5.049 -14.488 29.769 1.00 93.56 499 LYS A C 1
ATOM 4052 O O . LYS A 1 499 ? -4.532 -13.910 30.721 1.00 93.56 499 LYS A O 1
ATOM 4057 N N . ILE A 1 500 ? -4.805 -14.140 28.501 1.00 93.81 500 ILE A N 1
ATOM 4058 C CA . ILE A 1 500 ? -3.812 -13.121 28.108 1.00 93.81 500 ILE A CA 1
ATOM 4059 C C . ILE A 1 500 ? -4.283 -11.702 28.457 1.00 93.81 500 ILE A C 1
ATOM 4061 O O . ILE A 1 500 ? -3.586 -10.973 29.155 1.00 93.81 500 ILE A O 1
ATOM 4065 N N . SER A 1 501 ? -5.514 -11.334 28.083 1.00 87.56 501 SER A N 1
ATOM 4066 C CA . SER A 1 501 ? -6.094 -9.999 28.338 1.00 87.56 501 SER A CA 1
ATOM 4067 C C . SER A 1 501 ? -6.364 -9.675 29.819 1.00 87.56 501 SER A C 1
ATOM 4069 O O . SER A 1 501 ? -6.858 -8.598 30.130 1.00 87.56 501 SER A O 1
ATOM 4071 N N . ASN A 1 502 ? -6.141 -10.624 30.734 1.00 87.81 502 ASN A N 1
ATOM 4072 C CA . ASN A 1 502 ? -6.218 -10.418 32.185 1.00 87.81 502 ASN A CA 1
ATOM 4073 C C . ASN A 1 502 ? -4.924 -10.863 32.895 1.00 87.81 502 ASN A C 1
ATOM 4075 O O . ASN A 1 502 ? -4.953 -11.034 34.112 1.00 87.81 502 ASN A O 1
ATOM 4079 N N . ALA A 1 503 ? -3.841 -11.108 32.140 1.00 91.25 503 ALA A N 1
ATOM 4080 C CA . ALA A 1 503 ? -2.553 -11.630 32.602 1.00 91.25 503 ALA A CA 1
ATOM 4081 C C . ALA A 1 503 ? -2.678 -12.708 33.694 1.00 91.25 503 ALA A C 1
ATOM 4083 O O . ALA A 1 503 ? -2.284 -12.503 34.841 1.00 91.25 503 ALA A O 1
ATOM 4084 N N . LYS A 1 504 ? -3.290 -13.846 33.354 1.00 94.38 504 LYS A N 1
ATOM 4085 C CA . LYS A 1 504 ? -3.506 -14.953 34.296 1.00 94.38 504 LYS A CA 1
ATOM 4086 C C . LYS A 1 504 ? -2.212 -15.700 34.656 1.00 94.38 504 LYS A C 1
ATOM 4088 O O . LYS A 1 504 ? -1.170 -15.533 34.026 1.00 94.38 504 LYS A O 1
ATOM 4093 N N . GLU A 1 505 ? -2.284 -16.481 35.728 1.00 95.06 505 GLU A N 1
ATOM 4094 C CA . GLU A 1 505 ? -1.141 -17.119 36.391 1.00 95.06 505 GLU A CA 1
ATOM 4095 C C . GLU A 1 505 ? -0.346 -18.060 35.473 1.00 95.06 505 GLU A C 1
ATOM 4097 O O . GLU A 1 505 ? 0.874 -18.146 35.592 1.00 95.06 505 GLU A O 1
ATOM 4102 N N . GLU A 1 506 ? -1.006 -18.702 34.510 1.00 95.56 506 GLU A N 1
ATOM 4103 C CA . GLU A 1 506 ? -0.384 -19.627 33.561 1.00 95.56 506 GLU A CA 1
ATOM 4104 C C . GLU A 1 506 ? 0.604 -18.893 32.640 1.00 95.56 506 GLU A C 1
ATOM 4106 O O . GLU A 1 506 ? 1.743 -19.328 32.477 1.00 95.56 506 GLU A O 1
ATOM 4111 N N . ILE A 1 507 ? 0.213 -17.732 32.091 1.00 97.12 507 ILE A N 1
ATOM 4112 C CA . ILE A 1 507 ? 1.097 -16.950 31.212 1.00 97.12 507 ILE A CA 1
ATOM 4113 C C . ILE A 1 507 ? 2.173 -16.193 32.002 1.00 97.12 507 ILE A C 1
ATOM 4115 O O . ILE A 1 507 ? 3.313 -16.116 31.546 1.00 97.12 507 ILE A O 1
ATOM 4119 N N . GLN A 1 508 ? 1.861 -15.711 33.213 1.00 97.50 508 GLN A N 1
ATOM 4120 C CA . GLN A 1 508 ? 2.877 -15.151 34.117 1.00 97.50 508 GLN A CA 1
ATOM 4121 C C . GLN A 1 508 ? 3.960 -16.189 34.452 1.00 97.50 508 GLN A C 1
ATOM 4123 O O . GLN A 1 508 ? 5.147 -15.864 34.485 1.00 97.50 508 GLN A O 1
ATOM 4128 N N . SER A 1 509 ? 3.558 -17.442 34.680 1.00 97.50 509 SER A N 1
ATOM 4129 C CA . SER A 1 509 ? 4.473 -18.527 35.039 1.00 97.50 509 SER A CA 1
ATOM 4130 C C . SER A 1 509 ? 5.317 -18.993 33.853 1.00 97.50 509 SER A C 1
ATOM 4132 O O . SER A 1 509 ? 6.516 -19.195 34.027 1.00 97.50 509 SER A O 1
ATOM 4134 N N . ALA A 1 510 ? 4.743 -19.059 32.646 1.00 97.69 510 ALA A N 1
ATOM 4135 C CA . ALA A 1 510 ? 5.490 -19.338 31.417 1.00 97.69 510 ALA A CA 1
ATOM 4136 C C . ALA A 1 510 ? 6.580 -18.285 31.144 1.00 97.69 510 ALA A C 1
ATOM 4138 O O . ALA A 1 510 ? 7.734 -18.643 30.913 1.00 97.69 510 ALA A O 1
ATOM 4139 N N . VAL A 1 511 ? 6.252 -16.990 31.257 1.00 98.12 511 VAL A N 1
ATOM 4140 C CA . VAL A 1 511 ? 7.239 -15.897 31.153 1.00 98.12 511 VAL A CA 1
ATOM 4141 C C . VAL A 1 511 ? 8.316 -16.035 32.232 1.00 98.12 511 VAL A C 1
ATOM 4143 O O . VAL A 1 511 ? 9.505 -16.041 31.927 1.00 98.12 511 VAL A O 1
ATOM 4146 N N . LYS A 1 512 ? 7.924 -16.239 33.496 1.00 97.88 512 LYS A N 1
ATOM 4147 C CA . LYS A 1 512 ? 8.867 -16.428 34.609 1.00 97.88 512 LYS A CA 1
ATOM 4148 C C . LYS A 1 512 ? 9.811 -17.619 34.391 1.00 97.88 512 LYS A C 1
ATOM 4150 O O . LYS A 1 512 ? 10.992 -17.511 34.712 1.00 97.88 512 LYS A O 1
ATOM 4155 N N . TRP A 1 513 ? 9.317 -18.735 33.852 1.00 98.25 513 TRP A N 1
ATOM 4156 C CA . TRP A 1 513 ? 10.132 -19.903 33.512 1.00 98.25 513 TRP A CA 1
ATOM 4157 C C . TRP A 1 513 ? 11.142 -19.572 32.411 1.00 98.25 513 TRP A C 1
ATOM 4159 O O . TRP A 1 513 ? 12.319 -19.903 32.553 1.00 98.25 513 TRP A O 1
ATOM 4169 N N . CYS A 1 514 ? 10.724 -18.872 31.352 1.00 98.00 514 CYS A N 1
ATOM 4170 C CA . CYS A 1 514 ? 11.620 -18.449 30.275 1.00 98.00 514 CYS A CA 1
ATOM 4171 C C . CYS A 1 514 ? 12.743 -17.546 30.799 1.00 98.00 514 CYS A C 1
ATOM 4173 O O . CYS A 1 514 ? 13.915 -17.837 30.556 1.00 98.00 514 CYS A O 1
ATOM 4175 N N . ASN A 1 515 ? 12.404 -16.555 31.627 1.00 95.31 515 ASN A N 1
ATOM 4176 C CA . ASN A 1 515 ? 13.370 -15.639 32.235 1.00 95.31 515 ASN A CA 1
ATOM 4177 C C . ASN A 1 515 ? 14.367 -16.377 33.156 1.00 95.31 515 ASN A C 1
ATOM 4179 O O . ASN A 1 515 ? 15.546 -16.034 33.185 1.00 95.31 515 ASN A O 1
ATOM 4183 N N . LEU A 1 516 ? 13.930 -17.423 33.873 1.00 97.12 516 LEU A N 1
ATOM 4184 C CA . LEU A 1 516 ? 14.807 -18.278 34.693 1.00 97.12 516 LEU A CA 1
ATOM 4185 C C . LEU A 1 516 ? 15.729 -19.193 33.865 1.00 97.12 516 LEU A C 1
ATOM 4187 O O . LEU A 1 516 ? 16.781 -19.593 34.357 1.00 97.12 516 LEU A O 1
ATOM 4191 N N . ASN A 1 517 ? 15.353 -19.516 32.625 1.00 97.19 517 ASN A N 1
ATOM 4192 C CA . ASN A 1 517 ? 16.106 -20.396 31.724 1.00 97.19 517 ASN A CA 1
ATOM 4193 C C . ASN A 1 517 ? 16.869 -19.635 30.618 1.00 97.19 517 ASN A C 1
ATOM 4195 O O . ASN A 1 517 ? 17.474 -20.263 29.753 1.00 97.19 517 ASN A O 1
ATOM 4199 N N . ASN A 1 518 ? 16.893 -18.296 30.659 1.00 95.69 518 ASN A N 1
ATOM 4200 C CA . ASN A 1 518 ? 17.488 -17.414 29.640 1.00 95.69 518 ASN A CA 1
ATOM 4201 C C . ASN A 1 518 ? 16.865 -17.557 28.231 1.00 95.69 518 ASN A C 1
ATOM 4203 O O . ASN A 1 518 ? 17.517 -17.262 27.229 1.00 95.69 518 ASN A O 1
ATOM 4207 N N . VAL A 1 519 ? 15.603 -17.989 28.144 1.00 97.06 519 VAL A N 1
ATOM 4208 C CA . VAL A 1 519 ? 14.828 -17.963 26.894 1.00 97.06 519 VAL A CA 1
ATOM 4209 C C . VAL A 1 519 ? 14.222 -16.564 26.748 1.00 97.06 519 VAL A C 1
ATOM 4211 O O . VAL A 1 519 ? 13.456 -16.170 27.628 1.00 97.06 519 VAL A O 1
ATOM 4214 N N . PRO A 1 520 ? 14.515 -15.806 25.675 1.00 97.25 520 PRO A N 1
ATOM 4215 C CA . PRO A 1 520 ? 13.980 -14.461 25.507 1.00 97.25 520 PRO A CA 1
ATOM 4216 C C . PRO A 1 520 ? 12.463 -14.490 25.305 1.00 97.25 520 PRO A C 1
ATOM 4218 O O . PRO A 1 520 ? 11.921 -15.366 24.620 1.00 97.25 520 PRO A O 1
ATOM 4221 N N . THR A 1 521 ? 11.780 -13.499 25.869 1.00 98.44 521 THR A N 1
ATOM 4222 C CA . THR A 1 521 ? 10.323 -13.362 25.806 1.00 98.44 521 THR A CA 1
ATOM 4223 C C . THR A 1 521 ? 9.915 -12.141 24.985 1.00 98.44 521 THR A C 1
ATOM 4225 O O . THR A 1 521 ? 10.490 -11.058 25.109 1.00 98.44 521 THR A O 1
ATOM 4228 N N . MET A 1 522 ? 8.903 -12.296 24.128 1.00 98.25 522 MET A N 1
ATOM 4229 C CA . MET A 1 522 ? 8.331 -11.186 23.369 1.00 98.25 522 MET A CA 1
ATOM 4230 C C . MET A 1 522 ? 6.806 -11.152 23.417 1.00 98.25 522 MET A C 1
ATOM 4232 O O . MET A 1 522 ? 6.141 -12.189 23.427 1.00 98.25 522 MET A O 1
ATOM 4236 N N . PHE A 1 523 ? 6.260 -9.940 23.363 1.00 98.69 523 PHE A N 1
ATOM 4237 C CA . PHE A 1 523 ? 4.835 -9.681 23.198 1.00 98.69 523 PHE A CA 1
ATOM 4238 C C . PHE A 1 523 ? 4.581 -8.872 21.923 1.00 98.69 523 PHE A C 1
ATOM 4240 O O . PHE A 1 523 ? 5.136 -7.785 21.771 1.00 98.69 523 PHE A O 1
ATOM 4247 N N . TRP A 1 524 ? 3.730 -9.367 21.021 1.00 98.62 524 TRP A N 1
ATOM 4248 C CA . TRP A 1 524 ? 3.245 -8.615 19.858 1.00 98.62 524 TRP A CA 1
ATOM 4249 C C . TRP A 1 524 ? 1.782 -8.213 20.035 1.00 98.62 524 TRP A C 1
ATOM 4251 O O . TRP A 1 524 ? 0.889 -9.064 20.047 1.00 98.62 524 TRP A O 1
ATOM 4261 N N . ASN A 1 525 ? 1.526 -6.908 20.121 1.00 97.94 525 ASN A N 1
ATOM 4262 C CA . ASN A 1 525 ? 0.171 -6.378 20.080 1.00 97.94 525 ASN A CA 1
ATOM 4263 C C . ASN A 1 525 ? -0.262 -6.120 18.629 1.00 97.94 525 ASN A C 1
ATOM 4265 O O . ASN A 1 525 ? 0.196 -5.170 17.989 1.00 97.94 525 ASN A O 1
ATOM 4269 N N . LYS A 1 526 ? -1.165 -6.973 18.130 1.00 95.81 526 LYS A N 1
ATOM 4270 C CA . LYS A 1 526 ? -1.846 -6.844 16.831 1.00 95.81 526 LYS A CA 1
ATOM 4271 C C . LYS A 1 526 ? -3.162 -6.057 16.895 1.00 95.81 526 LYS A C 1
ATOM 4273 O O . LYS A 1 526 ? -3.817 -5.886 15.870 1.00 95.81 526 LYS A O 1
ATOM 4278 N N . GLU A 1 527 ? -3.575 -5.627 18.087 1.00 92.12 527 GLU A N 1
ATOM 4279 C CA . GLU A 1 527 ? -4.850 -4.945 18.359 1.00 92.12 527 GLU A CA 1
ATOM 4280 C C . GLU A 1 527 ? -4.653 -3.459 18.754 1.00 92.12 527 GLU A C 1
ATOM 4282 O O . GLU A 1 527 ? -5.595 -2.775 19.170 1.00 92.12 527 GLU A O 1
ATOM 4287 N N . ASP A 1 528 ? -3.425 -2.941 18.636 1.00 89.81 528 ASP A N 1
ATOM 4288 C CA . ASP A 1 528 ? -3.107 -1.522 18.831 1.00 89.81 528 ASP A CA 1
ATOM 4289 C C . ASP A 1 528 ? -3.693 -0.631 17.720 1.00 89.81 528 ASP A C 1
ATOM 4291 O O . ASP A 1 528 ? -3.821 -1.083 16.582 1.00 89.81 528 ASP A O 1
ATOM 4295 N N . PRO A 1 529 ? -4.022 0.645 18.006 1.00 86.00 529 PRO A N 1
ATOM 4296 C CA . PRO A 1 529 ? -3.950 1.296 19.322 1.00 86.00 529 PRO A CA 1
ATOM 4297 C C . PRO A 1 529 ? -5.134 0.969 20.248 1.00 86.00 529 PRO A C 1
ATOM 4299 O O . PRO A 1 529 ? -5.100 1.294 21.433 1.00 86.00 529 PRO A O 1
ATOM 4302 N N . VAL A 1 530 ? -6.198 0.341 19.730 1.00 82.50 530 VAL A N 1
ATOM 4303 C CA . VAL A 1 530 ? -7.494 0.193 20.427 1.00 82.50 530 VAL A CA 1
ATOM 4304 C C . VAL A 1 530 ? -7.363 -0.568 21.746 1.00 82.50 530 VAL A C 1
ATOM 4306 O O . VAL A 1 530 ? -8.017 -0.217 22.726 1.00 82.50 530 VAL A O 1
ATOM 4309 N N . HIS A 1 531 ? -6.515 -1.596 21.776 1.00 83.38 531 HIS A N 1
ATOM 4310 C CA . HIS A 1 531 ? -6.351 -2.486 22.924 1.00 83.38 531 HIS A CA 1
ATOM 4311 C C . HIS A 1 531 ? -5.000 -2.341 23.642 1.00 83.38 531 HIS A C 1
ATOM 4313 O O . HIS A 1 531 ? -4.628 -3.225 24.417 1.00 83.38 531 HIS A O 1
ATOM 4319 N N . PHE A 1 532 ? -4.304 -1.208 23.462 1.00 85.06 532 PHE A N 1
ATOM 4320 C CA . PHE A 1 532 ? -3.072 -0.861 24.186 1.00 85.06 532 PHE A CA 1
ATOM 4321 C C . PHE A 1 532 ? -3.197 -1.138 25.694 1.00 85.06 532 PHE A C 1
ATOM 4323 O O . PHE A 1 532 ? -2.439 -1.927 26.258 1.00 85.06 532 PHE A O 1
ATOM 4330 N N . GLY A 1 533 ? -4.211 -0.545 26.339 1.00 76.19 533 GLY A N 1
ATOM 4331 C CA . GLY A 1 533 ? -4.464 -0.695 27.776 1.00 76.19 533 GLY A CA 1
ATOM 4332 C C . GLY A 1 533 ? -4.894 -2.107 28.185 1.00 76.19 533 GLY A C 1
ATOM 4333 O O . GLY A 1 533 ? -4.496 -2.579 29.247 1.00 76.19 533 GLY A O 1
ATOM 4334 N N . THR A 1 534 ? -5.640 -2.809 27.322 1.00 81.19 534 THR A N 1
ATOM 4335 C CA . THR A 1 534 ? -6.134 -4.175 27.573 1.00 81.19 534 THR A CA 1
ATOM 4336 C C . THR A 1 534 ? -4.994 -5.183 27.747 1.00 81.19 534 THR A C 1
ATOM 4338 O O . THR A 1 534 ? -5.094 -6.076 28.585 1.00 81.19 534 THR A O 1
ATOM 4341 N N . PHE A 1 535 ? -3.911 -5.047 26.976 1.00 90.19 535 PHE A N 1
ATOM 4342 C CA . PHE A 1 535 ? -2.784 -5.986 27.004 1.00 90.19 535 PHE A CA 1
ATOM 4343 C C . PHE A 1 535 ? -1.509 -5.435 27.663 1.00 90.19 535 PHE A C 1
ATOM 4345 O O . PHE A 1 535 ? -0.542 -6.179 27.839 1.00 90.19 535 PHE A O 1
ATOM 4352 N N . LEU A 1 536 ? -1.509 -4.169 28.097 1.00 87.25 536 LEU A N 1
ATOM 4353 C CA . LEU A 1 536 ? -0.379 -3.539 28.786 1.00 87.25 536 LEU A CA 1
ATOM 4354 C C . LEU A 1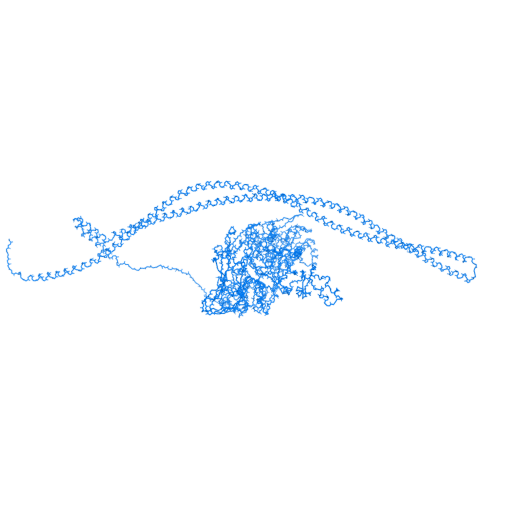 536 ? 0.206 -4.367 29.955 1.00 87.25 536 LEU A C 1
ATOM 4356 O O . LEU A 1 536 ? 1.430 -4.392 30.067 1.00 87.25 536 LEU A O 1
ATOM 4360 N N . PRO A 1 537 ? -0.582 -5.089 30.786 1.00 91.44 537 PRO A N 1
ATOM 4361 C CA . PRO A 1 537 ? -0.018 -5.926 31.846 1.00 91.44 537 PRO A CA 1
ATOM 4362 C C . PRO A 1 537 ? 0.945 -7.013 31.348 1.00 91.44 537 PRO A C 1
ATOM 4364 O O . PRO A 1 537 ? 1.927 -7.273 32.028 1.00 91.44 537 PRO A O 1
ATOM 4367 N N . ILE A 1 538 ? 0.705 -7.605 30.170 1.00 95.50 538 ILE A N 1
ATOM 4368 C CA . ILE A 1 538 ? 1.614 -8.589 29.550 1.00 95.50 538 ILE A CA 1
ATOM 4369 C C . ILE A 1 538 ? 2.828 -7.893 28.928 1.00 95.50 538 ILE A C 1
ATOM 4371 O O . ILE A 1 538 ? 3.952 -8.364 29.080 1.00 95.50 538 ILE A O 1
ATOM 4375 N N . ALA A 1 539 ? 2.626 -6.744 28.277 1.00 96.12 539 ALA A N 1
ATOM 4376 C CA . ALA A 1 539 ? 3.722 -5.966 27.696 1.00 96.12 539 ALA A CA 1
ATOM 4377 C C . ALA A 1 539 ? 4.753 -5.509 28.750 1.00 96.12 539 ALA A C 1
ATOM 4379 O O . ALA A 1 539 ? 5.929 -5.387 28.435 1.00 96.12 539 ALA A O 1
ATOM 4380 N N . CYS A 1 540 ? 4.332 -5.299 30.003 1.00 95.44 540 CYS A N 1
ATOM 4381 C CA . CYS A 1 540 ? 5.207 -4.983 31.138 1.00 95.44 540 CYS A CA 1
ATOM 4382 C C . CYS A 1 540 ? 5.905 -6.206 31.780 1.00 95.44 540 CYS A C 1
ATOM 4384 O O . CYS A 1 540 ? 6.564 -6.034 32.803 1.00 95.44 540 CYS A O 1
ATOM 4386 N N . MET A 1 541 ? 5.740 -7.425 31.246 1.00 96.00 541 MET A N 1
ATOM 4387 C CA . MET A 1 541 ? 6.336 -8.660 31.792 1.00 96.00 541 MET A CA 1
ATOM 4388 C C . MET A 1 541 ? 7.442 -9.265 30.912 1.00 96.00 541 MET A C 1
ATOM 4390 O O . MET A 1 541 ? 8.153 -10.148 31.385 1.00 96.00 541 MET A O 1
ATOM 4394 N N . VAL A 1 542 ? 7.568 -8.828 29.655 1.00 97.75 542 VAL A N 1
ATOM 4395 C CA . VAL A 1 542 ? 8.439 -9.437 28.633 1.00 97.75 542 VAL A CA 1
ATOM 4396 C C . VAL A 1 542 ? 9.659 -8.578 28.294 1.00 97.75 542 VAL A C 1
ATOM 4398 O O . VAL A 1 542 ? 9.630 -7.361 28.451 1.00 97.75 542 VAL A O 1
ATOM 4401 N N . ASP A 1 543 ? 10.705 -9.197 27.747 1.00 97.44 543 ASP A N 1
ATOM 4402 C CA . ASP A 1 543 ? 11.961 -8.517 27.391 1.00 97.44 543 ASP A CA 1
ATOM 4403 C C . ASP A 1 543 ? 11.837 -7.624 26.138 1.00 97.44 543 ASP A C 1
ATOM 4405 O O . ASP A 1 543 ? 12.583 -6.651 25.973 1.00 97.44 543 ASP A O 1
ATOM 4409 N N . PHE A 1 544 ? 10.902 -7.959 25.237 1.00 98.56 544 PHE A N 1
ATOM 4410 C CA . PHE A 1 544 ? 10.686 -7.288 23.950 1.00 98.56 544 PHE A CA 1
ATOM 4411 C C . PHE A 1 544 ? 9.199 -7.035 23.668 1.00 98.56 544 PHE A C 1
ATOM 4413 O O . PHE A 1 544 ? 8.390 -7.963 23.647 1.00 98.56 544 PHE A O 1
ATOM 4420 N N . VAL A 1 545 ? 8.838 -5.790 23.348 1.00 98.69 545 VAL A N 1
ATOM 4421 C CA . VAL A 1 545 ? 7.483 -5.435 22.895 1.00 98.69 545 VAL A CA 1
ATOM 4422 C C . VAL A 1 545 ? 7.497 -5.084 21.411 1.00 98.69 545 VAL A C 1
ATOM 4424 O O . VAL A 1 545 ? 8.311 -4.293 20.941 1.00 98.69 545 VAL A O 1
ATOM 4427 N N . PHE A 1 546 ? 6.549 -5.637 20.669 1.00 98.62 546 PHE A N 1
ATOM 4428 C CA . PHE A 1 546 ? 6.281 -5.305 19.278 1.00 98.62 546 PHE A CA 1
ATOM 4429 C C . PHE A 1 546 ? 4.839 -4.804 19.147 1.00 98.62 546 PHE A C 1
ATOM 4431 O O . PHE A 1 546 ? 3.931 -5.323 19.795 1.00 98.62 546 PHE A O 1
ATOM 4438 N N . THR A 1 547 ? 4.600 -3.820 18.284 1.00 98.12 547 THR A N 1
ATOM 4439 C CA . THR A 1 547 ? 3.260 -3.246 18.057 1.00 98.12 547 THR A CA 1
ATOM 4440 C C . THR A 1 547 ? 2.989 -3.028 16.571 1.00 98.12 547 THR A C 1
ATOM 4442 O O . THR A 1 547 ? 3.913 -2.767 15.796 1.00 98.12 547 THR A O 1
ATOM 4445 N N . THR A 1 548 ? 1.724 -3.135 16.158 1.00 97.12 548 THR A N 1
ATOM 4446 C CA . THR A 1 548 ? 1.265 -2.722 14.822 1.00 97.12 548 THR A CA 1
ATOM 4447 C C . THR A 1 548 ? 1.159 -1.203 14.652 1.00 97.12 548 THR A C 1
ATOM 4449 O O . THR A 1 548 ? 1.108 -0.737 13.510 1.00 97.12 548 THR A O 1
ATOM 4452 N N . ASP A 1 549 ? 1.146 -0.422 15.739 1.00 95.62 549 ASP A N 1
ATOM 4453 C CA . ASP A 1 549 ? 1.013 1.039 15.704 1.00 95.62 549 ASP A CA 1
ATOM 4454 C C . ASP A 1 549 ? 2.280 1.760 16.190 1.00 95.62 549 ASP A C 1
ATOM 4456 O O . ASP A 1 549 ? 2.644 1.705 17.366 1.00 95.62 549 ASP A O 1
ATOM 4460 N N . ILE A 1 550 ? 2.942 2.490 15.289 1.00 96.12 550 ILE A N 1
ATOM 4461 C CA . ILE A 1 550 ? 4.131 3.296 15.605 1.00 96.12 550 ILE A CA 1
ATOM 4462 C C . ILE A 1 550 ? 3.850 4.336 16.702 1.00 96.12 550 ILE A C 1
ATOM 4464 O O . ILE A 1 550 ? 4.719 4.608 17.532 1.00 96.12 550 ILE A O 1
ATOM 4468 N N . ASP A 1 551 ? 2.617 4.842 16.778 1.00 92.44 551 ASP A N 1
ATOM 4469 C CA . ASP A 1 551 ? 2.194 5.823 17.779 1.00 92.44 551 ASP A CA 1
ATOM 4470 C C . ASP A 1 551 ? 2.054 5.221 19.195 1.00 92.44 551 ASP A C 1
ATOM 4472 O O . ASP A 1 551 ? 2.029 5.958 20.185 1.00 92.44 551 ASP A O 1
ATOM 4476 N N . CYS A 1 552 ? 2.052 3.888 19.334 1.00 93.06 552 CYS A N 1
ATOM 4477 C CA . CYS A 1 552 ? 2.144 3.202 20.627 1.00 93.06 552 CYS A CA 1
ATOM 4478 C C . CYS A 1 552 ? 3.588 3.025 21.135 1.00 93.06 552 CYS A C 1
ATOM 4480 O O . CYS A 1 552 ? 3.773 2.783 22.329 1.00 93.06 552 CYS A O 1
ATOM 4482 N N . ILE A 1 553 ? 4.625 3.190 20.302 1.00 96.38 553 ILE A N 1
ATOM 4483 C CA . ILE A 1 553 ? 6.023 2.939 20.708 1.00 96.38 553 ILE A CA 1
ATOM 4484 C C . ILE A 1 553 ? 6.493 3.865 21.851 1.00 96.38 553 ILE A C 1
ATOM 4486 O O . ILE A 1 553 ? 6.991 3.341 22.852 1.00 96.38 553 ILE A O 1
ATOM 4490 N N . PRO A 1 554 ? 6.296 5.201 21.806 1.00 92.88 554 PRO A N 1
ATOM 4491 C CA . PRO A 1 554 ? 6.643 6.091 22.923 1.00 92.88 554 PRO A CA 1
ATOM 4492 C C . PRO A 1 554 ? 5.897 5.754 24.219 1.00 92.88 554 PRO A C 1
ATOM 4494 O O . PRO A 1 554 ? 6.454 5.885 25.312 1.00 92.88 554 PRO A O 1
ATOM 4497 N N . LYS A 1 555 ? 4.643 5.298 24.093 1.00 88.88 555 LYS A N 1
ATOM 4498 C CA . LYS A 1 555 ? 3.772 4.920 25.213 1.00 88.88 555 LYS A CA 1
ATOM 4499 C C . LYS A 1 555 ? 4.288 3.640 25.867 1.00 88.88 555 LYS A C 1
ATOM 4501 O O . LYS A 1 555 ? 4.486 3.618 27.076 1.00 88.88 555 LYS A O 1
ATOM 4506 N N . TYR A 1 556 ? 4.597 2.607 25.081 1.00 95.25 556 TYR A N 1
ATOM 4507 C CA . TYR A 1 556 ? 5.223 1.392 25.600 1.00 95.25 556 TYR A CA 1
ATOM 4508 C C . TYR A 1 556 ? 6.579 1.686 26.239 1.00 95.25 556 TYR A C 1
ATOM 4510 O O . TYR A 1 556 ? 6.734 1.357 27.409 1.00 95.25 556 TYR A O 1
ATOM 4518 N N . LYS A 1 557 ? 7.510 2.386 25.566 1.00 95.50 557 LYS A N 1
ATOM 4519 C CA . LYS A 1 557 ? 8.831 2.734 26.140 1.00 95.50 557 LYS A CA 1
ATOM 4520 C C . LYS A 1 557 ? 8.706 3.448 27.499 1.00 95.50 557 LYS A C 1
ATOM 4522 O O . LYS A 1 557 ? 9.465 3.149 28.416 1.00 95.50 557 LYS A O 1
ATOM 4527 N N . GLN A 1 558 ? 7.713 4.331 27.668 1.00 90.94 558 GLN A N 1
ATOM 4528 C CA . GLN A 1 558 ? 7.402 4.964 28.960 1.00 90.94 558 GLN A CA 1
ATOM 4529 C C . GLN A 1 558 ? 6.841 3.972 30.001 1.00 90.94 558 GLN A C 1
ATOM 4531 O O . GLN A 1 558 ? 7.181 4.059 31.178 1.00 90.94 558 GLN A O 1
ATOM 4536 N N . ARG A 1 559 ? 5.956 3.053 29.595 1.00 89.38 559 ARG A N 1
ATOM 4537 C CA . ARG A 1 559 ? 5.218 2.152 30.500 1.00 89.38 559 ARG A CA 1
ATOM 4538 C C . ARG A 1 559 ? 5.960 0.874 30.894 1.00 89.38 559 ARG A C 1
ATOM 4540 O O . ARG A 1 559 ? 5.657 0.342 31.959 1.00 89.38 559 ARG A O 1
ATOM 4547 N N . VAL A 1 560 ? 6.884 0.386 30.067 1.00 94.00 560 VAL A N 1
ATOM 4548 C CA . VAL A 1 560 ? 7.711 -0.805 30.349 1.00 94.00 560 VAL A CA 1
ATOM 4549 C C . VAL A 1 560 ? 9.086 -0.441 30.921 1.00 94.00 560 VAL A C 1
ATOM 4551 O O . VAL A 1 560 ? 9.733 -1.268 31.551 1.00 94.00 560 VAL A O 1
ATOM 4554 N N . GLY A 1 561 ? 9.530 0.811 30.751 1.00 91.88 561 GLY A N 1
ATOM 4555 C CA . GLY A 1 561 ? 10.781 1.323 31.324 1.00 91.88 561 GLY A CA 1
ATOM 4556 C C . GLY A 1 561 ? 12.056 0.957 30.553 1.00 91.88 561 GLY A C 1
ATOM 4557 O O . GLY A 1 561 ? 13.142 1.356 30.965 1.00 91.88 561 GLY A O 1
ATOM 4558 N N . HIS A 1 562 ? 11.941 0.247 29.427 1.00 94.31 562 HIS A N 1
ATOM 4559 C CA . HIS A 1 562 ? 13.051 -0.133 28.550 1.00 94.31 562 HIS A CA 1
ATOM 4560 C C . HIS A 1 562 ? 12.798 0.255 27.085 1.00 94.31 562 HIS A C 1
ATOM 4562 O O . HIS A 1 562 ? 11.676 0.529 26.660 1.00 94.31 562 HIS A O 1
ATOM 4568 N N . THR A 1 563 ? 13.872 0.291 26.294 1.00 95.31 563 THR A N 1
ATOM 4569 C CA . THR A 1 563 ? 13.861 0.734 24.890 1.00 95.31 563 THR A CA 1
ATOM 4570 C C . THR A 1 563 ? 13.547 -0.368 23.878 1.00 95.31 563 THR A C 1
ATOM 4572 O O . THR A 1 563 ? 13.334 -0.032 22.713 1.00 95.31 563 THR A O 1
ATOM 4575 N N . ASN A 1 564 ? 13.473 -1.640 24.302 1.00 97.06 564 ASN A N 1
ATOM 4576 C CA . ASN A 1 564 ? 13.152 -2.814 23.470 1.00 97.06 564 ASN A CA 1
ATOM 4577 C C . ASN A 1 564 ? 11.679 -2.825 23.002 1.00 97.06 564 ASN A C 1
ATOM 4579 O O . ASN A 1 564 ? 10.894 -3.697 23.378 1.00 97.06 564 ASN A O 1
ATOM 4583 N N . VAL A 1 565 ? 11.294 -1.820 22.219 1.00 98.19 565 VAL A N 1
ATOM 4584 C CA . VAL A 1 565 ? 9.929 -1.582 21.750 1.00 98.19 565 VAL A CA 1
ATOM 4585 C C . VAL A 1 565 ? 9.977 -1.219 20.268 1.00 98.19 565 VAL A C 1
ATOM 4587 O O . VAL A 1 565 ? 10.557 -0.193 19.903 1.00 98.19 565 VAL A O 1
ATOM 4590 N N . PHE A 1 566 ? 9.370 -2.056 19.427 1.00 97.94 566 PHE A N 1
ATOM 4591 C CA . PHE A 1 566 ? 9.626 -2.094 17.985 1.00 97.94 566 PHE A CA 1
ATOM 4592 C C . PHE A 1 566 ? 8.349 -2.135 17.133 1.00 97.94 566 PHE A C 1
ATOM 4594 O O . PHE A 1 566 ? 7.308 -2.647 17.549 1.00 97.94 566 PHE A O 1
ATOM 4601 N N . LEU A 1 567 ? 8.437 -1.627 15.900 1.00 98.12 567 LEU A N 1
ATOM 4602 C CA . LEU A 1 567 ? 7.331 -1.645 14.944 1.00 98.12 567 LEU A CA 1
ATOM 4603 C C . LEU A 1 567 ? 7.276 -2.973 14.174 1.00 98.12 567 LEU A C 1
ATOM 4605 O O . LEU A 1 567 ? 8.175 -3.292 13.391 1.00 98.12 567 LEU A O 1
ATOM 4609 N N . LEU A 1 568 ? 6.164 -3.698 14.307 1.00 97.75 568 LEU A N 1
ATOM 4610 C CA . LEU A 1 568 ? 5.895 -4.936 13.578 1.00 97.75 568 LEU A CA 1
ATOM 4611 C C . LEU A 1 568 ? 4.505 -4.879 12.915 1.00 97.75 568 LEU A C 1
ATOM 4613 O O . LEU A 1 568 ? 3.515 -5.325 13.502 1.00 97.75 568 LEU A O 1
ATOM 4617 N N . PRO A 1 569 ? 4.402 -4.329 11.689 1.00 97.19 569 PRO A N 1
ATOM 4618 C CA . PRO A 1 569 ? 3.155 -4.304 10.933 1.00 97.19 569 PRO A CA 1
ATOM 4619 C C . PRO A 1 569 ? 2.805 -5.709 10.430 1.00 97.19 569 PRO A C 1
ATOM 4621 O O . PRO A 1 569 ? 3.678 -6.575 10.315 1.00 97.19 569 PRO A O 1
ATOM 4624 N N . PHE A 1 570 ? 1.553 -5.913 10.016 1.00 98.00 570 PHE A N 1
ATOM 4625 C CA . PHE A 1 570 ? 1.157 -7.128 9.299 1.00 98.00 570 PHE A CA 1
ATOM 4626 C C . PHE A 1 570 ? 1.985 -7.364 8.017 1.00 98.00 570 PHE A C 1
ATOM 4628 O O . PHE A 1 570 ? 2.756 -6.516 7.550 1.00 98.00 570 PHE A O 1
ATOM 4635 N N . ALA A 1 571 ? 1.845 -8.567 7.470 1.00 97.62 571 ALA A N 1
ATOM 4636 C CA . ALA A 1 571 ? 2.575 -9.052 6.311 1.00 97.62 571 ALA A CA 1
ATOM 4637 C C . ALA A 1 571 ? 1.726 -10.066 5.527 1.00 97.62 571 ALA A C 1
ATOM 4639 O O . ALA A 1 571 ? 0.657 -10.479 5.981 1.00 97.62 571 ALA A O 1
ATOM 4640 N N . ALA A 1 572 ? 2.212 -10.483 4.360 1.00 97.31 572 ALA A N 1
ATOM 4641 C CA . ALA A 1 572 ? 1.705 -11.639 3.632 1.00 97.31 572 ALA A CA 1
ATOM 4642 C C . ALA A 1 572 ? 2.530 -12.897 3.952 1.00 97.31 572 ALA A C 1
ATOM 4644 O O . ALA A 1 572 ? 3.735 -12.820 4.190 1.00 97.31 572 ALA A O 1
ATOM 4645 N N . GLN A 1 573 ? 1.884 -14.064 3.937 1.00 96.12 573 GLN A N 1
ATOM 4646 C CA . GLN A 1 573 ? 2.544 -15.372 4.023 1.00 96.12 573 GLN A CA 1
ATOM 4647 C C . GLN A 1 573 ? 2.619 -15.973 2.605 1.00 96.12 573 GLN A C 1
ATOM 4649 O O . GLN A 1 573 ? 1.568 -16.392 2.104 1.00 96.12 573 GLN A O 1
ATOM 4654 N N . PRO A 1 574 ? 3.806 -16.005 1.958 1.00 95.81 574 PRO A N 1
ATOM 4655 C CA . PRO A 1 574 ? 3.977 -16.424 0.563 1.00 95.81 574 PRO A CA 1
ATOM 4656 C C . PRO A 1 574 ? 3.371 -17.784 0.208 1.00 95.81 574 PRO A C 1
ATOM 4658 O O . PRO A 1 574 ? 2.809 -17.950 -0.871 1.00 95.81 574 PRO A O 1
ATOM 4661 N N . LYS A 1 575 ? 3.425 -18.761 1.118 1.00 93.25 575 LYS A N 1
ATOM 4662 C CA . LYS A 1 575 ? 2.902 -20.120 0.903 1.00 93.25 575 LYS A CA 1
ATOM 4663 C C . LYS A 1 575 ? 1.383 -20.150 0.675 1.00 93.25 575 LYS A C 1
ATOM 4665 O O . LYS A 1 575 ? 0.887 -21.034 -0.021 1.00 93.25 575 LYS A O 1
ATOM 4670 N N . THR A 1 576 ? 0.661 -19.166 1.212 1.00 90.88 576 THR A N 1
ATOM 4671 C CA . THR A 1 576 ? -0.801 -19.024 1.093 1.00 90.88 576 THR A CA 1
ATOM 4672 C C . THR A 1 576 ? -1.187 -17.940 0.082 1.00 90.88 576 THR A C 1
ATOM 4674 O O . THR A 1 576 ? -2.093 -18.135 -0.727 1.00 90.88 576 THR A O 1
ATOM 4677 N N . HIS A 1 577 ? -0.479 -16.808 0.105 1.00 95.00 577 HIS A N 1
ATOM 4678 C CA . HIS A 1 577 ? -0.769 -15.607 -0.676 1.00 95.00 577 HIS A CA 1
ATOM 4679 C C . HIS A 1 577 ? 0.382 -15.341 -1.649 1.00 95.00 577 HIS A C 1
ATOM 4681 O O . HIS A 1 577 ? 1.464 -14.933 -1.238 1.00 95.00 577 HIS A O 1
ATOM 4687 N N . ASN A 1 578 ? 0.154 -15.616 -2.931 1.00 97.12 578 ASN A N 1
ATOM 4688 C CA . ASN A 1 578 ? 1.148 -15.547 -4.004 1.00 97.12 578 ASN A CA 1
ATOM 4689 C C . ASN A 1 578 ? 0.450 -15.311 -5.357 1.00 97.12 578 ASN A C 1
ATOM 4691 O O . ASN A 1 578 ? -0.746 -15.604 -5.468 1.00 97.12 578 ASN A O 1
ATOM 4695 N N . PRO A 1 579 ? 1.152 -14.831 -6.398 1.00 97.25 579 PRO A N 1
ATOM 4696 C CA . PRO A 1 579 ? 0.530 -14.491 -7.676 1.00 97.25 579 PRO A CA 1
ATOM 4697 C C . PRO A 1 579 ? 0.144 -15.715 -8.519 1.00 97.25 579 PRO A C 1
ATOM 4699 O O . PRO A 1 579 ? -0.594 -15.552 -9.482 1.00 97.25 579 PRO A O 1
ATOM 4702 N N . ILE A 1 580 ? 0.631 -16.919 -8.175 1.00 96.88 580 ILE A N 1
ATOM 4703 C CA . ILE A 1 580 ? 0.452 -18.147 -8.969 1.00 96.88 580 ILE A CA 1
ATOM 4704 C C . ILE A 1 580 ? -1.042 -18.424 -9.159 1.00 96.88 580 ILE A C 1
ATOM 4706 O O . ILE A 1 580 ? -1.764 -18.618 -8.174 1.00 96.88 580 ILE A O 1
ATOM 4710 N N . GLU A 1 581 ? -1.518 -18.424 -10.400 1.00 94.38 581 GLU A N 1
ATOM 4711 C CA . GLU A 1 581 ? -2.957 -18.455 -10.659 1.00 94.38 581 GLU A CA 1
ATOM 4712 C C . GLU A 1 581 ? -3.543 -19.853 -10.390 1.00 94.38 581 GLU A C 1
ATOM 4714 O O . GLU A 1 581 ? -2.966 -20.882 -10.742 1.00 94.38 581 GLU A O 1
ATOM 4719 N N . LYS A 1 582 ? -4.698 -19.880 -9.713 1.00 92.56 582 LYS A N 1
ATOM 4720 C CA . LYS A 1 582 ? -5.461 -21.100 -9.365 1.00 92.56 582 LYS A CA 1
ATOM 4721 C C . LYS A 1 582 ? -6.816 -21.188 -10.070 1.00 92.56 582 LYS A C 1
ATOM 4723 O O . LYS A 1 582 ? -7.405 -22.262 -10.140 1.00 92.56 582 LYS A O 1
ATOM 4728 N N . PHE A 1 583 ? -7.321 -20.047 -10.522 1.00 91.81 583 PHE A N 1
ATOM 4729 C CA . PHE A 1 583 ? -8.667 -19.844 -11.040 1.00 91.81 583 PHE A CA 1
ATOM 4730 C C . PHE A 1 583 ? -8.583 -18.839 -12.189 1.00 91.81 583 PHE A C 1
ATOM 4732 O O . PHE A 1 583 ? -7.686 -17.993 -12.199 1.00 91.81 583 PHE A O 1
ATOM 4739 N N . GLU A 1 584 ? -9.541 -18.875 -13.109 1.00 92.44 584 GLU A N 1
ATOM 4740 C CA . GLU A 1 584 ? -9.792 -17.725 -13.975 1.00 92.44 584 GLU A CA 1
ATOM 4741 C C . GLU A 1 584 ? -10.304 -16.552 -13.120 1.00 92.44 584 GLU A C 1
ATOM 4743 O O . GLU A 1 584 ? -11.088 -16.747 -12.186 1.00 92.44 584 GLU A O 1
ATOM 4748 N N . ARG A 1 585 ? -9.824 -15.333 -13.390 1.00 96.19 585 ARG A N 1
ATOM 4749 C CA . ARG A 1 585 ? -10.133 -14.165 -12.556 1.00 96.19 585 ARG A CA 1
ATOM 4750 C C . ARG A 1 585 ? -11.384 -13.454 -13.037 1.00 96.19 585 ARG A C 1
ATOM 4752 O O . ARG A 1 585 ? -11.364 -12.804 -14.079 1.00 96.19 585 ARG A O 1
ATOM 4759 N N . LYS A 1 586 ? -12.437 -13.482 -12.222 1.00 97.44 586 LYS A N 1
ATOM 4760 C CA . LYS A 1 586 ? -13.667 -12.740 -12.492 1.00 97.44 586 LYS A CA 1
ATOM 4761 C C . LYS A 1 586 ? -13.397 -11.234 -12.533 1.00 97.44 586 LYS A C 1
ATOM 4763 O O . LYS A 1 586 ? -12.783 -10.674 -11.619 1.00 97.44 586 LYS A O 1
ATOM 4768 N N . ASP A 1 587 ? -13.890 -10.572 -13.576 1.00 97.31 587 ASP A N 1
ATOM 4769 C CA . ASP A 1 587 ? -13.796 -9.120 -13.767 1.00 97.31 587 ASP A CA 1
ATOM 4770 C C . ASP A 1 587 ? -14.843 -8.382 -12.911 1.00 97.31 587 ASP A C 1
ATOM 4772 O O . ASP A 1 587 ? -15.813 -7.803 -13.394 1.00 97.31 587 ASP A O 1
ATOM 4776 N N . ALA A 1 588 ? -14.668 -8.499 -11.594 1.00 97.94 588 ALA A N 1
ATOM 4777 C CA . ALA A 1 588 ? -15.537 -7.978 -10.546 1.00 97.94 588 ALA A CA 1
ATOM 4778 C C . ALA A 1 588 ? -14.721 -7.638 -9.285 1.00 97.94 588 ALA A C 1
ATOM 4780 O O . ALA A 1 588 ? -13.595 -8.115 -9.104 1.00 97.94 588 ALA A O 1
ATOM 4781 N N . PHE A 1 589 ? -15.306 -6.832 -8.400 1.00 98.38 589 PHE A N 1
ATOM 4782 C CA . PHE A 1 589 ? -14.763 -6.495 -7.085 1.00 98.38 589 PHE A CA 1
ATOM 4783 C C . PHE A 1 589 ? -15.291 -7.459 -6.011 1.00 98.38 589 PHE A C 1
ATOM 4785 O O . PHE A 1 589 ? -16.503 -7.633 -5.883 1.00 98.38 589 PHE A O 1
ATOM 4792 N N . ASN A 1 590 ? -14.408 -8.030 -5.184 1.00 97.56 590 ASN A N 1
ATOM 4793 C CA . ASN A 1 590 ? -14.812 -8.879 -4.054 1.00 97.56 590 ASN A CA 1
ATOM 4794 C C . ASN A 1 590 ? -14.705 -8.186 -2.683 1.00 97.56 590 ASN A C 1
ATOM 4796 O O . ASN A 1 590 ? -13.697 -7.540 -2.393 1.00 97.56 590 ASN A O 1
ATOM 4800 N N . PHE A 1 591 ? -15.674 -8.411 -1.789 1.00 96.25 591 PHE A N 1
ATOM 4801 C CA . PHE A 1 591 ? -15.554 -8.112 -0.356 1.00 96.25 591 PHE A CA 1
ATOM 4802 C C . PHE A 1 591 ? -15.862 -9.331 0.532 1.00 96.25 591 PHE A C 1
ATOM 4804 O O . PHE A 1 591 ? -17.011 -9.590 0.883 1.00 96.25 591 PHE A O 1
ATOM 4811 N N . ALA A 1 592 ? -14.829 -10.040 0.989 1.00 92.31 592 ALA A N 1
ATOM 4812 C CA . ALA A 1 592 ? -14.961 -11.070 2.024 1.00 92.31 592 ALA A CA 1
ATOM 4813 C C . ALA A 1 592 ? -14.854 -10.458 3.436 1.00 92.31 592 ALA A C 1
ATOM 4815 O O . ALA A 1 592 ? -13.758 -10.097 3.864 1.00 92.31 592 ALA A O 1
ATOM 4816 N N . GLY A 1 593 ? -15.940 -10.292 4.200 1.00 89.50 593 GLY A N 1
ATOM 4817 C CA . GLY A 1 593 ? -15.880 -9.577 5.487 1.00 89.50 593 GLY A CA 1
ATOM 4818 C C . GLY A 1 593 ? -17.172 -9.524 6.308 1.00 89.50 593 GLY A C 1
ATOM 4819 O O . GLY A 1 593 ? -18.072 -10.327 6.114 1.00 89.50 593 GLY A O 1
ATOM 4820 N N . SER A 1 594 ? -17.233 -8.571 7.248 1.00 88.31 594 SER A N 1
ATOM 4821 C CA . SER A 1 594 ? -18.378 -8.331 8.149 1.00 88.31 594 SER A CA 1
ATOM 4822 C C . SER A 1 594 ? -18.867 -6.878 8.069 1.00 88.31 594 SER A C 1
ATOM 4824 O O . SER A 1 594 ? -18.056 -5.949 7.902 1.00 88.31 594 SER A O 1
ATOM 4826 N N . TYR A 1 595 ? -20.171 -6.669 8.275 1.00 87.06 595 TYR A N 1
ATOM 4827 C CA . TYR A 1 595 ? -20.801 -5.347 8.340 1.00 87.06 595 TYR A CA 1
ATOM 4828 C C . TYR A 1 595 ? -20.953 -4.870 9.794 1.00 87.06 595 TYR A C 1
ATOM 4830 O O . TYR A 1 595 ? -21.913 -5.190 10.485 1.00 87.06 595 TYR A O 1
ATOM 4838 N N . TYR A 1 596 ? -19.977 -4.117 10.304 1.00 83.81 596 TYR A N 1
ATOM 4839 C CA . TYR A 1 596 ? -19.952 -3.717 11.716 1.00 83.81 596 TYR A CA 1
ATOM 4840 C C . TYR A 1 596 ? -20.887 -2.537 12.035 1.00 83.81 596 TYR A C 1
ATOM 4842 O O . TYR A 1 596 ? -20.493 -1.377 11.887 1.00 83.81 596 TYR A O 1
ATOM 4850 N N . LEU A 1 597 ? -22.064 -2.820 12.610 1.00 80.00 597 LEU A N 1
ATOM 4851 C CA . LEU A 1 597 ? -23.024 -1.803 13.079 1.00 80.00 597 LEU A CA 1
ATOM 4852 C C . LEU A 1 597 ? -22.406 -0.809 14.089 1.00 80.00 597 LEU A C 1
ATOM 4854 O O . LEU A 1 597 ? -22.821 0.343 14.175 1.00 80.00 597 LEU A O 1
ATOM 4858 N N . ARG A 1 598 ? -21.377 -1.237 14.836 1.00 80.25 598 ARG A N 1
ATOM 4859 C CA . ARG A 1 598 ? -20.664 -0.419 15.837 1.00 80.25 598 ARG A CA 1
ATOM 4860 C C . ARG A 1 598 ? -19.815 0.719 15.265 1.00 80.25 598 ARG A C 1
ATOM 4862 O O . ARG A 1 598 ? -19.328 1.523 16.052 1.00 80.25 598 ARG A O 1
ATOM 4869 N N . TYR A 1 599 ? -19.627 0.814 13.948 1.00 83.88 599 TYR A N 1
ATOM 4870 C CA . TYR A 1 599 ? -18.781 1.844 13.329 1.00 83.88 599 TYR A CA 1
ATOM 4871 C C . TYR A 1 599 ? -19.542 2.584 12.213 1.00 83.88 599 TYR A C 1
ATOM 4873 O O . TYR A 1 599 ? -19.450 2.177 11.054 1.00 83.88 599 TYR A O 1
ATOM 4881 N N . PRO A 1 600 ? -20.323 3.640 12.529 1.00 84.06 600 PRO A N 1
ATOM 4882 C CA . PRO A 1 600 ? -21.147 4.345 11.542 1.00 84.06 600 PRO A CA 1
ATOM 4883 C C . PRO A 1 600 ? -20.325 5.002 10.427 1.00 84.06 600 PRO A C 1
ATOM 4885 O O . PRO A 1 600 ? -20.702 4.907 9.262 1.00 84.06 600 PRO A O 1
ATOM 4888 N N . GLU A 1 601 ? -19.159 5.576 10.745 1.00 85.31 601 GLU A N 1
ATOM 4889 C CA . GLU A 1 601 ? -18.237 6.098 9.727 1.00 85.31 601 GLU A CA 1
ATOM 4890 C C . GLU A 1 601 ? -17.847 5.020 8.698 1.00 85.31 601 GLU A C 1
ATOM 4892 O O . GLU A 1 601 ? -18.031 5.209 7.500 1.00 85.31 601 GLU A O 1
ATOM 4897 N N . ARG A 1 602 ? -17.424 3.832 9.154 1.00 88.94 602 ARG A N 1
ATOM 4898 C CA . ARG A 1 602 ? -17.069 2.709 8.268 1.00 88.94 602 ARG A CA 1
ATOM 4899 C C . ARG A 1 602 ? -18.251 2.229 7.413 1.00 88.94 602 ARG A C 1
ATOM 4901 O O . ARG A 1 602 ? -18.029 1.676 6.342 1.00 88.94 602 ARG A O 1
ATOM 4908 N N . GLN A 1 603 ? -19.492 2.409 7.869 1.00 89.56 603 GLN A N 1
ATOM 4909 C CA . GLN A 1 603 ? -20.695 2.066 7.100 1.00 89.56 603 GLN A CA 1
ATOM 4910 C C . GLN A 1 603 ? -20.966 3.084 5.984 1.00 89.56 603 GLN A C 1
ATOM 4912 O O . GLN A 1 603 ? -21.237 2.677 4.855 1.00 89.56 603 GLN A O 1
ATOM 4917 N N . ARG A 1 604 ? -20.816 4.387 6.273 1.00 90.06 604 ARG A N 1
ATOM 4918 C CA . ARG A 1 604 ? -20.815 5.462 5.264 1.00 90.06 604 ARG A CA 1
ATOM 4919 C C . ARG A 1 604 ? -19.729 5.210 4.218 1.00 90.06 604 ARG A C 1
ATOM 4921 O O . ARG A 1 604 ? -20.023 5.214 3.028 1.00 90.06 604 ARG A O 1
ATOM 4928 N N . ASP A 1 605 ? -18.502 4.961 4.667 1.00 93.12 605 ASP A N 1
ATOM 4929 C CA . ASP A 1 605 ? -17.345 4.726 3.800 1.00 93.12 605 ASP A CA 1
ATOM 4930 C C . ASP A 1 605 ? -17.544 3.482 2.919 1.00 93.12 605 ASP A C 1
ATOM 4932 O O . ASP A 1 605 ? -17.251 3.518 1.729 1.00 93.12 605 ASP A O 1
ATOM 4936 N N . PHE A 1 606 ? -18.092 2.395 3.481 1.00 94.50 606 PHE A N 1
ATOM 4937 C CA . PHE A 1 606 ? -18.428 1.193 2.715 1.00 94.50 606 PHE A CA 1
ATOM 4938 C C . PHE A 1 606 ? -19.493 1.483 1.655 1.00 94.50 606 PHE A C 1
ATOM 4940 O O . PHE A 1 606 ? -19.316 1.080 0.513 1.00 94.50 606 PHE A O 1
ATOM 4947 N N . GLY A 1 607 ? -20.555 2.223 1.994 1.00 93.50 607 GLY A N 1
ATOM 4948 C CA . GLY A 1 607 ? -21.555 2.664 1.017 1.00 93.50 607 GLY A CA 1
ATOM 4949 C C . GLY A 1 607 ? -20.927 3.480 -0.115 1.00 93.50 607 GLY A C 1
ATOM 4950 O O . GLY A 1 607 ? -21.042 3.092 -1.271 1.00 93.50 607 GLY A O 1
ATOM 4951 N N . SER A 1 608 ? -20.182 4.537 0.230 1.00 93.31 608 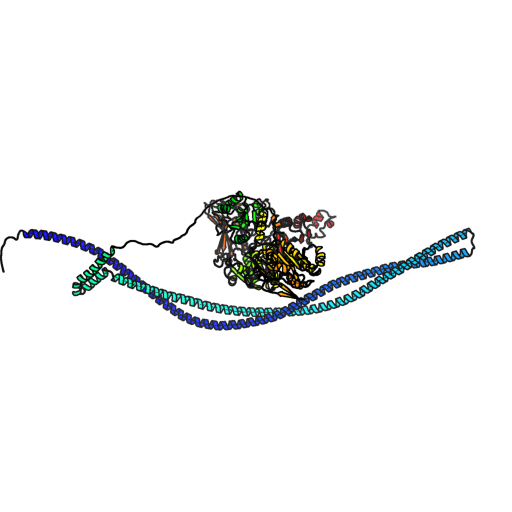SER A N 1
ATOM 4952 C CA . SER A 1 608 ? -19.438 5.394 -0.710 1.00 93.31 608 SER A CA 1
ATOM 4953 C C . SER A 1 608 ? -18.563 4.579 -1.673 1.00 93.31 608 SER A C 1
ATOM 4955 O O . SER A 1 608 ? -18.621 4.766 -2.890 1.00 93.31 608 SER A O 1
ATOM 4957 N N . LEU A 1 609 ? -17.800 3.616 -1.142 1.00 96.62 609 LEU A N 1
ATOM 4958 C CA . LEU A 1 609 ? -16.926 2.749 -1.927 1.00 96.62 609 LEU A CA 1
ATOM 4959 C C . LEU A 1 609 ? -17.730 1.809 -2.836 1.00 96.62 609 LEU A C 1
ATOM 4961 O O . LEU A 1 609 ? -17.482 1.798 -4.040 1.00 96.62 609 LEU A O 1
ATOM 4965 N N . ILE A 1 610 ? -18.701 1.056 -2.301 1.00 96.25 610 ILE A N 1
ATOM 4966 C CA . ILE A 1 610 ? -19.528 0.117 -3.084 1.00 96.25 610 ILE A CA 1
ATOM 4967 C C . ILE A 1 610 ? -20.284 0.845 -4.199 1.00 96.25 610 ILE A C 1
ATOM 4969 O O . ILE A 1 610 ? -20.239 0.418 -5.353 1.00 96.25 610 ILE A O 1
ATOM 4973 N N . ASP A 1 611 ? -20.936 1.959 -3.875 1.00 95.19 611 ASP A N 1
ATOM 4974 C CA . ASP A 1 611 ? -21.741 2.733 -4.820 1.00 95.19 611 ASP A CA 1
ATOM 4975 C C . ASP A 1 611 ? -20.853 3.440 -5.881 1.00 95.19 611 ASP A C 1
ATOM 4977 O O . ASP A 1 611 ? -21.332 3.765 -6.969 1.00 95.19 611 ASP A O 1
ATOM 4981 N N . THR A 1 612 ? -19.539 3.588 -5.633 1.00 96.19 612 THR A N 1
ATOM 4982 C CA . THR A 1 612 ? -18.543 4.027 -6.633 1.00 96.19 612 THR A CA 1
ATOM 4983 C C . THR A 1 612 ? -18.040 2.876 -7.512 1.00 96.19 612 THR A C 1
ATOM 4985 O O . THR A 1 612 ? -18.129 2.959 -8.736 1.00 96.19 612 THR A O 1
ATOM 4988 N N . VAL A 1 613 ? -17.523 1.782 -6.933 1.00 96.88 613 VAL A N 1
ATOM 4989 C CA . VAL A 1 613 ? -16.870 0.707 -7.717 1.00 96.88 613 VAL A CA 1
ATOM 4990 C C . VAL A 1 613 ? -17.844 -0.060 -8.619 1.00 96.88 613 VAL A C 1
ATOM 4992 O O . VAL A 1 613 ? -17.456 -0.508 -9.700 1.00 96.88 613 VAL A O 1
ATOM 4995 N N . ARG A 1 614 ? -19.132 -0.125 -8.241 1.00 95.69 614 ARG A N 1
ATOM 4996 C CA . ARG A 1 614 ? -20.210 -0.710 -9.065 1.00 95.69 614 ARG A CA 1
ATOM 4997 C C . ARG A 1 614 ? -20.421 -0.015 -10.414 1.00 95.69 614 ARG A C 1
ATOM 4999 O O . ARG A 1 614 ? -21.063 -0.592 -11.283 1.00 95.69 614 ARG A O 1
ATOM 5006 N N . GLN A 1 615 ? -19.888 1.194 -10.599 1.00 95.62 615 GLN A N 1
ATOM 5007 C CA . GLN A 1 615 ? -19.946 1.931 -11.868 1.00 95.62 615 GLN A CA 1
ATOM 5008 C C . GLN A 1 615 ? -18.879 1.465 -12.875 1.00 95.62 615 GLN A C 1
ATOM 5010 O O . GLN A 1 615 ? -18.919 1.869 -14.033 1.00 95.62 615 GLN A O 1
ATOM 5015 N N . PHE A 1 616 ? -17.928 0.625 -12.445 1.00 96.00 616 PHE A N 1
ATOM 5016 C CA . PHE A 1 616 ? -16.902 0.037 -13.308 1.00 96.00 616 PHE A CA 1
ATOM 5017 C C . PHE A 1 616 ? -17.159 -1.439 -13.606 1.00 96.00 616 PHE A C 1
ATOM 5019 O O . PHE A 1 616 ? -17.062 -1.844 -14.762 1.00 96.00 616 PHE A O 1
ATOM 5026 N N . LYS A 1 617 ? -17.433 -2.247 -12.571 1.00 96.62 617 LYS A N 1
ATOM 5027 C CA . LYS A 1 617 ? -17.597 -3.712 -12.645 1.00 96.62 617 LYS A CA 1
ATOM 5028 C C . LYS A 1 617 ? -18.580 -4.200 -11.573 1.00 96.62 617 LYS A C 1
ATOM 5030 O O . LYS A 1 617 ? -18.933 -3.457 -10.659 1.00 96.62 617 LYS A O 1
ATOM 5035 N N . GLY A 1 618 ? -18.986 -5.469 -11.647 1.00 96.38 618 GLY A N 1
ATOM 5036 C CA . GLY A 1 618 ? -19.820 -6.102 -10.618 1.00 96.38 618 GLY A CA 1
ATOM 5037 C C . GLY A 1 618 ? -19.166 -6.126 -9.226 1.00 96.38 618 GLY A C 1
ATOM 5038 O O . GLY A 1 618 ? -17.943 -6.061 -9.103 1.00 96.38 618 GLY A O 1
ATOM 5039 N N . VAL A 1 619 ? -19.985 -6.249 -8.178 1.00 97.75 619 VAL A N 1
ATOM 5040 C CA . VAL A 1 619 ? -19.558 -6.392 -6.773 1.00 97.75 619 VAL A CA 1
ATOM 5041 C C . VAL A 1 619 ? -20.147 -7.669 -6.195 1.00 97.75 619 VAL A C 1
ATOM 5043 O O . VAL A 1 619 ? -21.351 -7.886 -6.309 1.00 97.75 619 VAL A O 1
ATOM 5046 N N . GLU A 1 620 ? -19.317 -8.462 -5.518 1.00 97.44 620 GLU A N 1
ATOM 5047 C CA . GLU A 1 620 ? -19.735 -9.683 -4.826 1.00 97.44 620 GLU A CA 1
ATOM 5048 C C . GLU A 1 620 ? -19.145 -9.753 -3.409 1.00 97.44 620 GLU A C 1
ATOM 5050 O O . GLU A 1 620 ? -18.004 -9.361 -3.153 1.00 97.44 620 GLU A O 1
ATOM 5055 N N . ILE A 1 621 ? -19.950 -10.227 -2.462 1.00 96.56 621 ILE A N 1
ATOM 5056 C CA . ILE A 1 621 ? -19.699 -10.180 -1.021 1.00 96.56 621 ILE A CA 1
ATOM 5057 C C . ILE A 1 621 ? -19.715 -11.606 -0.467 1.00 96.56 621 ILE A C 1
ATOM 5059 O O . ILE A 1 621 ? -20.681 -12.343 -0.663 1.00 96.56 621 ILE A O 1
ATOM 5063 N N . TYR A 1 622 ? -18.682 -11.964 0.297 1.00 95.06 622 TYR A N 1
ATOM 5064 C CA . TYR A 1 622 ? -18.724 -13.128 1.183 1.00 95.06 622 TYR A CA 1
ATOM 5065 C C . TYR A 1 622 ? -18.889 -12.641 2.628 1.00 95.06 622 TYR A C 1
ATOM 5067 O O . TYR A 1 622 ? -17.964 -12.051 3.195 1.00 95.06 622 TYR A O 1
ATOM 5075 N N . ASP A 1 623 ? -20.056 -12.867 3.232 1.00 91.81 623 ASP A N 1
ATOM 5076 C CA . ASP A 1 623 ? -20.315 -12.492 4.625 1.00 91.81 623 ASP A CA 1
ATOM 5077 C C . ASP A 1 623 ? -19.759 -13.562 5.573 1.00 91.81 623 ASP A C 1
ATOM 5079 O O . ASP A 1 623 ? -20.199 -14.712 5.586 1.00 91.81 623 ASP A O 1
ATOM 5083 N N . ARG A 1 624 ? -18.810 -13.169 6.426 1.00 86.69 624 ARG A N 1
ATOM 5084 C CA . ARG A 1 624 ? -18.221 -14.032 7.463 1.00 86.69 624 ARG A CA 1
ATOM 5085 C C . ARG A 1 624 ? -19.262 -14.571 8.461 1.00 86.69 624 ARG A C 1
ATOM 5087 O O . ARG A 1 624 ? -18.993 -15.561 9.135 1.00 86.69 624 ARG A O 1
ATOM 5094 N N . ASN A 1 625 ? -20.423 -13.928 8.567 1.00 84.62 625 ASN A N 1
ATOM 5095 C CA . ASN A 1 625 ? -21.434 -14.153 9.603 1.00 84.62 625 ASN A CA 1
ATOM 5096 C C . ASN A 1 625 ? -22.744 -14.738 9.041 1.00 84.62 625 ASN A C 1
ATOM 5098 O O . ASN A 1 625 ? -23.699 -14.877 9.800 1.00 84.62 625 ASN A O 1
ATOM 5102 N N . PHE A 1 626 ? -22.787 -15.090 7.749 1.00 84.19 626 PHE A N 1
ATOM 5103 C CA . PHE A 1 626 ? -23.998 -15.475 7.008 1.00 84.19 626 PHE A CA 1
ATOM 5104 C C . PHE A 1 626 ? -24.872 -16.519 7.732 1.00 84.19 626 PHE A C 1
ATOM 5106 O O . PHE A 1 626 ? -26.063 -16.302 7.933 1.00 84.19 626 PHE A O 1
ATOM 5113 N N . ASP A 1 627 ? -24.265 -17.619 8.191 1.00 82.56 627 ASP A N 1
ATOM 5114 C CA . ASP A 1 627 ? -24.940 -18.709 8.916 1.00 82.56 627 ASP A CA 1
ATOM 5115 C C . ASP A 1 627 ? -25.393 -18.333 10.340 1.00 82.56 627 ASP A C 1
ATOM 5117 O O . ASP A 1 627 ? -26.249 -19.000 10.916 1.00 82.56 627 ASP A O 1
ATOM 5121 N N . ASN A 1 628 ? -24.779 -17.312 10.945 1.00 77.44 628 ASN A N 1
ATOM 5122 C CA . ASN A 1 628 ? -24.999 -16.898 12.334 1.00 77.44 628 ASN A CA 1
ATOM 5123 C C . ASN A 1 628 ? -25.261 -15.378 12.404 1.00 77.44 628 ASN A C 1
ATOM 5125 O O . ASN A 1 628 ? -24.445 -14.632 12.961 1.00 77.44 628 ASN A O 1
ATOM 5129 N N . PRO A 1 629 ? -26.381 -14.894 11.829 1.00 73.69 629 PRO A N 1
ATOM 5130 C CA . PRO A 1 629 ? -26.647 -13.469 11.655 1.00 73.69 629 PRO A CA 1
ATOM 5131 C C . PRO A 1 629 ? -26.935 -12.778 12.995 1.00 73.69 629 PRO A C 1
ATOM 5133 O O . PRO A 1 629 ? -28.071 -12.687 13.462 1.00 73.69 629 PRO A O 1
ATOM 5136 N N . HIS A 1 630 ? -25.887 -12.251 13.629 1.00 77.06 630 HIS A N 1
ATOM 5137 C CA . HIS A 1 630 ? -26.037 -11.372 14.783 1.00 77.06 630 HIS A CA 1
ATOM 5138 C C . HIS A 1 630 ? -26.373 -9.939 14.314 1.00 77.06 630 HIS A C 1
ATOM 5140 O O . HIS A 1 630 ? -25.670 -9.418 13.437 1.00 77.06 630 HIS A O 1
ATOM 5146 N N . PRO A 1 631 ? -27.338 -9.224 14.933 1.00 77.00 631 PRO A N 1
ATOM 5147 C CA . PRO A 1 631 ? -27.734 -7.865 14.525 1.00 77.00 631 PRO A CA 1
ATOM 5148 C C . PRO A 1 631 ? -26.637 -6.784 14.569 1.00 77.00 631 PRO A C 1
ATOM 5150 O O . PRO A 1 631 ? -26.879 -5.647 14.187 1.00 77.00 631 PRO A O 1
ATOM 5153 N N . HIS A 1 632 ? -25.433 -7.094 15.061 1.00 77.62 632 HIS A N 1
ATOM 5154 C CA . HIS A 1 632 ? -24.269 -6.194 15.002 1.00 77.62 632 HIS A CA 1
ATOM 5155 C C . HIS A 1 632 ? -23.377 -6.388 13.763 1.00 77.62 632 HIS A C 1
ATOM 5157 O O . HIS A 1 632 ? -22.483 -5.565 13.553 1.00 77.62 632 HIS A O 1
ATOM 5163 N N . TYR A 1 633 ? -23.568 -7.478 13.011 1.00 83.44 633 TYR A N 1
ATOM 5164 C CA . TYR A 1 633 ? -22.691 -7.910 11.912 1.00 83.44 633 TYR A CA 1
ATOM 5165 C C . TYR A 1 633 ? -23.425 -8.139 10.578 1.00 83.44 633 TYR A C 1
ATOM 5167 O O . TYR A 1 633 ? -22.770 -8.294 9.549 1.00 83.44 633 TYR A O 1
ATOM 5175 N N . THR A 1 634 ? -24.763 -8.159 10.609 1.00 84.94 634 THR A N 1
ATOM 5176 C CA . THR A 1 634 ? -25.639 -8.396 9.448 1.00 84.94 634 THR A CA 1
ATOM 5177 C C . THR A 1 634 ? -25.600 -7.209 8.480 1.00 84.94 634 THR A C 1
ATOM 5179 O O . THR A 1 634 ? -25.665 -6.057 8.910 1.00 84.94 634 THR A O 1
ATOM 5182 N N . PHE A 1 635 ? -25.524 -7.481 7.177 1.00 88.69 635 PHE A N 1
ATOM 5183 C CA . PHE A 1 635 ? -25.581 -6.459 6.127 1.00 88.69 635 PHE A CA 1
ATOM 5184 C C . PHE A 1 635 ? -27.016 -5.918 5.919 1.00 88.69 635 PHE A C 1
ATOM 5186 O O . PHE A 1 635 ? -27.961 -6.709 5.919 1.00 88.69 635 PHE A O 1
ATOM 5193 N N . PRO A 1 636 ? -27.196 -4.603 5.677 1.00 88.50 636 PRO A N 1
ATOM 5194 C CA . PRO A 1 636 ? -28.473 -4.020 5.260 1.00 88.50 636 PRO A CA 1
ATOM 5195 C C . PRO A 1 636 ? -29.065 -4.647 3.992 1.00 88.50 636 PRO A C 1
ATOM 5197 O O . PRO A 1 636 ? -28.332 -5.066 3.095 1.00 88.50 636 PRO A O 1
ATOM 5200 N N . GLU A 1 637 ? -30.398 -4.608 3.882 1.00 86.88 637 GLU A N 1
ATOM 5201 C CA . GLU A 1 637 ? -31.183 -5.155 2.759 1.00 86.88 637 GLU A CA 1
ATOM 5202 C C . GLU A 1 637 ? -30.615 -4.781 1.380 1.00 86.88 637 GLU A C 1
ATOM 5204 O O . GLU A 1 637 ? -30.483 -5.652 0.519 1.00 86.88 637 GLU A O 1
ATOM 5209 N N . LYS A 1 638 ? -30.179 -3.521 1.196 1.00 90.06 638 LYS A N 1
ATOM 5210 C CA . LYS A 1 638 ? -29.641 -3.009 -0.079 1.00 90.06 638 LYS A CA 1
ATOM 5211 C C . LYS A 1 638 ? -28.378 -3.716 -0.593 1.00 90.06 638 LYS A C 1
ATOM 5213 O O . LYS A 1 638 ? -27.968 -3.450 -1.718 1.00 90.06 638 LYS A O 1
ATOM 5218 N N . TYR A 1 639 ? -27.748 -4.574 0.214 1.00 92.88 639 TYR A N 1
ATOM 5219 C CA . TYR A 1 639 ? -26.580 -5.360 -0.186 1.00 92.88 639 TYR A CA 1
ATOM 5220 C C . TYR A 1 639 ? -26.871 -6.851 -0.411 1.00 92.88 639 TYR A C 1
ATOM 5222 O O . TYR A 1 639 ? -25.984 -7.547 -0.901 1.00 92.88 639 TYR A O 1
ATOM 5230 N N . LYS A 1 640 ? -28.067 -7.368 -0.078 1.00 90.12 640 LYS A N 1
ATOM 5231 C CA . LYS A 1 640 ? -28.354 -8.819 -0.130 1.00 90.12 640 LYS A CA 1
ATOM 5232 C C . LYS A 1 640 ? -28.120 -9.441 -1.506 1.00 90.12 640 LYS A C 1
ATOM 5234 O O . LYS A 1 640 ? -27.615 -10.554 -1.581 1.00 90.12 640 LYS A O 1
ATOM 5239 N N . THR A 1 641 ? -28.428 -8.711 -2.575 1.00 93.19 641 THR A N 1
ATOM 5240 C CA . THR A 1 641 ? -28.228 -9.137 -3.971 1.00 93.19 641 THR A CA 1
ATOM 5241 C C . THR A 1 641 ? -26.760 -9.318 -4.369 1.00 93.19 641 THR A C 1
ATOM 5243 O O . THR A 1 641 ? -26.496 -9.907 -5.411 1.00 93.19 641 THR A O 1
ATOM 5246 N N . PHE A 1 642 ? -25.807 -8.857 -3.553 1.00 94.25 642 PHE A N 1
ATOM 5247 C CA . PHE A 1 642 ? -24.371 -9.067 -3.764 1.00 94.25 642 PHE A CA 1
ATOM 5248 C C . PHE A 1 642 ? -23.799 -10.199 -2.895 1.00 94.25 642 PHE A C 1
ATOM 5250 O O . PHE A 1 642 ? -22.631 -10.543 -3.056 1.00 94.25 642 PHE A O 1
ATOM 5257 N N . ILE A 1 643 ? -24.561 -10.755 -1.943 1.00 94.94 643 ILE A N 1
ATOM 5258 C CA . ILE A 1 643 ? -24.048 -11.727 -0.964 1.00 94.94 643 ILE A CA 1
ATOM 5259 C C . ILE A 1 643 ? -24.126 -13.145 -1.534 1.00 94.94 643 ILE A C 1
ATOM 5261 O O . ILE A 1 643 ? -25.207 -13.703 -1.691 1.00 94.94 643 ILE A O 1
ATOM 5265 N N . LEU A 1 644 ? -22.962 -13.754 -1.771 1.00 93.56 644 LEU A N 1
ATOM 5266 C CA . LEU A 1 644 ? -22.829 -15.135 -2.256 1.00 93.56 644 LEU A CA 1
ATOM 5267 C C . LEU A 1 644 ? -22.931 -16.191 -1.136 1.00 93.56 644 LEU A C 1
ATOM 5269 O O . LEU A 1 644 ? -22.965 -17.387 -1.414 1.00 93.56 644 LEU A O 1
ATOM 5273 N N . GLY A 1 645 ? -22.944 -15.760 0.129 1.00 91.69 645 GLY A N 1
ATOM 5274 C CA . GLY A 1 645 ? -22.909 -16.610 1.324 1.00 91.69 645 GLY A CA 1
ATOM 5275 C C . GLY A 1 645 ? -21.648 -16.377 2.160 1.00 91.69 645 GLY A C 1
ATOM 5276 O O . GLY A 1 645 ? -21.016 -15.323 2.058 1.00 91.69 645 GLY A O 1
ATOM 5277 N N . LYS A 1 646 ? -21.261 -17.360 2.982 1.00 90.62 646 LYS A N 1
ATOM 5278 C CA . LYS A 1 646 ? -19.959 -17.376 3.677 1.00 90.62 646 LYS A CA 1
ATOM 5279 C C . LYS A 1 646 ? -18.864 -18.023 2.827 1.00 90.62 646 LYS A C 1
ATOM 5281 O O . LYS A 1 646 ? -19.146 -18.820 1.939 1.00 90.62 646 LYS A O 1
ATOM 5286 N N . LEU A 1 647 ? -17.610 -17.766 3.196 1.00 87.94 647 LEU A N 1
ATOM 5287 C CA . LEU A 1 647 ? -16.434 -18.449 2.656 1.00 87.94 647 LEU A CA 1
ATOM 5288 C C . LEU A 1 647 ? -15.592 -19.016 3.819 1.00 87.94 647 LEU A C 1
ATOM 5290 O O . LEU A 1 647 ? -15.212 -18.240 4.702 1.00 87.94 647 LEU A O 1
ATOM 5294 N N . PRO A 1 648 ? -15.318 -20.336 3.877 1.00 83.12 648 PRO A N 1
ATOM 5295 C CA . PRO A 1 648 ? -14.413 -20.919 4.870 1.00 83.12 648 PRO A CA 1
ATOM 5296 C C . PRO A 1 648 ? -12.986 -20.368 4.741 1.00 83.12 648 PRO A C 1
ATOM 5298 O O . PRO A 1 648 ? -12.558 -20.000 3.649 1.00 83.12 648 PRO A O 1
ATOM 5301 N N . PHE A 1 649 ? -12.211 -20.363 5.833 1.00 77.06 649 PHE A N 1
ATOM 5302 C CA . PHE A 1 649 ? -10.818 -19.885 5.798 1.00 77.06 649 PHE A CA 1
ATOM 5303 C C . PHE A 1 649 ? -9.946 -20.677 4.807 1.00 77.06 649 PHE A C 1
ATOM 5305 O O . PHE A 1 649 ? -9.155 -20.083 4.078 1.00 77.06 649 PHE A O 1
ATOM 5312 N N . SER A 1 650 ? -10.167 -21.989 4.695 1.00 80.50 650 SER A N 1
ATOM 5313 C CA . SER A 1 650 ? -9.511 -22.872 3.721 1.00 80.50 650 SER A CA 1
ATOM 5314 C C . SER A 1 650 ? -9.798 -22.538 2.250 1.00 80.50 650 SER A C 1
ATOM 5316 O O . SER A 1 650 ? -9.096 -23.042 1.379 1.00 80.50 650 SER A O 1
ATOM 5318 N N . GLU A 1 651 ? -10.799 -21.700 1.966 1.00 88.00 651 GLU A N 1
ATOM 5319 C CA . GLU A 1 651 ? -11.197 -21.289 0.615 1.00 88.00 651 GLU A CA 1
ATOM 5320 C C . GLU A 1 651 ? -10.993 -19.785 0.358 1.00 88.00 651 GLU A C 1
ATOM 5322 O O . GLU A 1 651 ? -11.478 -19.254 -0.641 1.00 88.00 651 GLU A O 1
ATOM 5327 N N . ILE A 1 652 ? -10.295 -19.066 1.250 1.00 87.88 652 ILE A N 1
ATOM 5328 C CA . ILE A 1 652 ? -10.113 -17.606 1.154 1.00 87.88 652 ILE A CA 1
ATOM 5329 C C . ILE A 1 652 ? -9.402 -17.171 -0.142 1.00 87.88 652 ILE A C 1
ATOM 5331 O O . ILE A 1 652 ? -9.586 -16.048 -0.613 1.00 87.88 652 ILE A O 1
ATOM 5335 N N . ASP A 1 653 ? -8.654 -18.073 -0.777 1.00 89.69 653 ASP A N 1
ATOM 5336 C CA . ASP A 1 653 ? -8.039 -17.849 -2.082 1.00 89.69 653 ASP A CA 1
ATOM 5337 C C . ASP A 1 653 ? -9.060 -17.689 -3.221 1.00 89.69 653 ASP A C 1
ATOM 5339 O O . ASP A 1 653 ? -8.770 -16.971 -4.177 1.00 89.69 653 ASP A O 1
ATOM 5343 N N . LYS A 1 654 ? -10.283 -18.228 -3.110 1.00 92.81 654 LYS A N 1
ATOM 5344 C CA . LYS A 1 654 ? -11.378 -17.919 -4.050 1.00 92.81 654 LYS A CA 1
ATOM 5345 C C . LYS A 1 654 ? -11.724 -16.429 -4.037 1.00 92.81 654 LYS A C 1
ATOM 5347 O O . LYS A 1 654 ? -11.958 -15.851 -5.092 1.00 92.81 654 LYS A O 1
ATOM 5352 N N . ALA A 1 655 ? -11.729 -15.792 -2.864 1.00 93.06 655 ALA A N 1
ATOM 5353 C CA . ALA A 1 655 ? -11.953 -14.350 -2.730 1.00 93.06 655 ALA A CA 1
ATOM 5354 C C . ALA A 1 655 ? -10.718 -13.527 -3.118 1.00 93.06 655 ALA A C 1
ATOM 5356 O O . ALA A 1 655 ? -10.842 -12.493 -3.769 1.00 93.06 655 ALA A O 1
ATOM 5357 N N . TYR A 1 656 ? -9.527 -13.970 -2.707 1.00 94.75 656 TYR A N 1
ATOM 5358 C CA . TYR A 1 656 ? -8.299 -13.189 -2.858 1.00 94.75 656 TYR A CA 1
ATOM 5359 C C . TYR A 1 656 ? -7.605 -13.352 -4.220 1.00 94.75 656 TYR A C 1
ATOM 5361 O O . TYR A 1 656 ? -6.908 -12.426 -4.629 1.00 94.75 656 TYR A O 1
ATOM 5369 N N . LYS A 1 657 ? -7.795 -14.475 -4.929 1.00 94.94 657 LYS A N 1
ATOM 5370 C CA . LYS A 1 657 ? -7.252 -14.737 -6.278 1.00 94.94 657 LYS A CA 1
ATOM 5371 C C . LYS A 1 657 ? -8.315 -14.828 -7.369 1.00 94.94 657 LYS A C 1
ATOM 5373 O O . LYS A 1 657 ? -8.047 -14.402 -8.481 1.00 94.94 657 LYS A O 1
ATOM 5378 N N . GLY A 1 658 ? -9.508 -15.356 -7.082 1.00 95.81 658 GLY A N 1
ATOM 5379 C CA . GLY A 1 658 ? -10.564 -15.585 -8.088 1.00 95.81 658 GLY A CA 1
ATOM 5380 C C . GLY A 1 658 ? -11.189 -14.322 -8.700 1.00 95.81 658 GLY A C 1
ATOM 5381 O O . GLY A 1 658 ? -12.115 -14.421 -9.500 1.00 95.81 658 GLY A O 1
ATOM 5382 N N . TYR A 1 659 ? -10.693 -13.138 -8.340 1.00 97.88 659 TYR A N 1
ATOM 5383 C CA . TYR A 1 659 ? -11.201 -11.835 -8.756 1.00 97.88 659 TYR A CA 1
ATOM 5384 C C . TYR A 1 659 ? -10.057 -10.943 -9.240 1.00 97.88 659 TYR A C 1
ATOM 5386 O O . TYR A 1 659 ? -8.902 -11.084 -8.822 1.00 97.88 659 TYR A O 1
ATOM 5394 N N . ARG A 1 660 ? -10.386 -9.989 -10.114 1.00 98.06 660 ARG A N 1
ATOM 5395 C CA . ARG A 1 660 ? -9.432 -8.983 -10.593 1.00 98.06 660 ARG A CA 1
ATOM 5396 C C . ARG A 1 660 ? -9.182 -7.862 -9.578 1.00 98.06 660 ARG A C 1
ATOM 5398 O O . ARG A 1 660 ? -8.054 -7.364 -9.520 1.00 98.06 660 ARG A O 1
ATOM 5405 N N . TYR A 1 661 ? -10.182 -7.530 -8.754 1.00 98.56 661 TYR A N 1
ATOM 5406 C CA . TYR A 1 661 ? -10.137 -6.442 -7.770 1.00 98.56 661 TYR A CA 1
ATOM 5407 C C . TYR A 1 661 ? -10.685 -6.897 -6.404 1.00 98.56 661 TYR A C 1
ATOM 5409 O O . TYR A 1 661 ? -11.644 -7.667 -6.325 1.00 98.56 661 TYR A O 1
ATOM 5417 N N . GLY A 1 662 ? -10.107 -6.398 -5.310 1.00 98.12 662 GLY A N 1
ATOM 5418 C CA . GLY A 1 662 ? -10.483 -6.749 -3.939 1.00 98.12 662 GLY A CA 1
ATOM 5419 C C . GLY A 1 662 ? -10.680 -5.521 -3.050 1.00 98.12 662 GLY A C 1
ATOM 5420 O O . GLY A 1 662 ? -9.881 -4.585 -3.063 1.00 98.12 662 GLY A O 1
ATOM 5421 N N . ILE A 1 663 ? -11.750 -5.531 -2.258 1.00 98.00 663 ILE A N 1
ATOM 5422 C CA . ILE A 1 663 ? -12.161 -4.417 -1.404 1.00 98.00 663 ILE A CA 1
ATOM 5423 C C . ILE A 1 663 ? -11.647 -4.626 0.025 1.00 98.00 663 ILE A C 1
ATOM 5425 O O . ILE A 1 663 ? -11.881 -5.655 0.674 1.00 98.00 663 ILE A O 1
ATOM 5429 N N . ASN A 1 664 ? -10.997 -3.598 0.552 1.00 97.25 664 ASN A N 1
ATOM 5430 C CA . ASN A 1 664 ? -10.592 -3.458 1.940 1.00 97.25 664 ASN A CA 1
ATOM 5431 C C . ASN A 1 664 ? -11.446 -2.397 2.659 1.00 97.25 664 ASN A C 1
ATOM 5433 O O . ASN A 1 664 ? -11.893 -1.436 2.047 1.00 97.25 664 ASN A O 1
ATOM 5437 N N . MET A 1 665 ? -11.665 -2.561 3.969 1.00 95.50 665 MET A N 1
ATOM 5438 C CA . MET A 1 665 ? -12.419 -1.599 4.788 1.00 95.50 665 MET A CA 1
ATOM 5439 C C . MET A 1 665 ? -11.834 -1.485 6.195 1.00 95.50 665 MET A C 1
ATOM 5441 O O . MET A 1 665 ? -12.127 -2.312 7.071 1.00 95.50 665 MET A O 1
ATOM 5445 N N . ASN A 1 666 ? -11.053 -0.432 6.414 1.00 93.62 666 ASN A N 1
ATOM 5446 C CA . ASN A 1 666 ? -10.399 -0.125 7.679 1.00 93.62 666 ASN A CA 1
ATOM 5447 C C . ASN A 1 666 ? -11.375 0.528 8.666 1.00 93.62 666 ASN A C 1
ATOM 5449 O O . ASN A 1 666 ? -12.123 1.438 8.311 1.00 93.62 666 ASN A O 1
ATOM 5453 N N . THR A 1 667 ? -11.326 0.089 9.925 1.00 89.00 667 THR A N 1
ATOM 5454 C CA . THR A 1 667 ? -11.934 0.810 11.060 1.00 89.00 667 THR A CA 1
ATOM 5455 C C . THR A 1 667 ? -10.972 1.857 11.627 1.00 89.00 667 THR A C 1
ATOM 5457 O O . THR A 1 667 ? -11.403 2.908 12.087 1.00 89.00 667 THR A O 1
ATOM 5460 N N . ILE A 1 668 ? -9.663 1.582 11.587 1.00 88.81 668 ILE A N 1
ATOM 5461 C CA . ILE A 1 668 ? -8.617 2.486 12.076 1.00 88.81 668 ILE A CA 1
ATOM 5462 C C . ILE A 1 668 ? -8.066 3.282 10.892 1.00 88.81 668 ILE A C 1
ATOM 5464 O O . ILE A 1 668 ? -7.425 2.736 9.992 1.00 88.81 668 ILE A O 1
ATOM 5468 N N . LYS A 1 669 ? -8.379 4.580 10.882 1.00 91.62 669 LYS A N 1
ATOM 5469 C CA . LYS A 1 669 ? -8.053 5.506 9.784 1.00 91.62 669 LYS A CA 1
ATOM 5470 C C . LYS A 1 669 ? -6.922 6.481 10.136 1.00 91.62 669 LYS A C 1
ATOM 5472 O O . LYS A 1 669 ? -6.257 6.984 9.236 1.00 91.62 669 LYS A O 1
ATOM 5477 N N . GLN A 1 670 ? -6.718 6.737 11.434 1.00 91.31 670 GLN A N 1
ATOM 5478 C CA . GLN A 1 670 ? -5.808 7.767 11.958 1.00 91.31 670 GLN A CA 1
ATOM 5479 C C . GLN A 1 670 ? -4.453 7.236 12.464 1.00 91.31 670 GLN A C 1
ATOM 5481 O O . GLN A 1 670 ? -3.537 8.036 12.599 1.00 91.31 670 GLN A O 1
ATOM 5486 N N . SER A 1 671 ? -4.292 5.928 12.716 1.00 93.25 671 SER A N 1
ATOM 5487 C CA . SER A 1 671 ? -2.965 5.356 13.018 1.00 93.25 671 SER A CA 1
ATOM 5488 C C . SER A 1 671 ? -2.052 5.471 11.801 1.00 93.25 671 SER A C 1
ATOM 5490 O O . SER A 1 671 ? -2.485 5.273 10.658 1.00 93.25 671 SER A O 1
ATOM 5492 N N . GLN A 1 672 ? -0.775 5.753 12.052 1.00 95.25 672 GLN A N 1
ATOM 5493 C CA . GLN A 1 672 ? 0.217 5.902 10.996 1.00 95.25 672 GLN A CA 1
ATOM 5494 C C . GLN A 1 672 ? 0.699 4.568 10.405 1.00 95.25 672 GLN A C 1
ATOM 5496 O O . GLN A 1 672 ? 1.267 4.585 9.317 1.00 95.25 672 GLN A O 1
ATOM 5501 N N . THR A 1 673 ? 0.453 3.418 11.049 1.00 97.12 673 THR A N 1
ATOM 5502 C CA . THR A 1 673 ? 0.899 2.098 10.542 1.00 97.12 673 THR A CA 1
ATOM 5503 C C . THR A 1 673 ? -0.112 0.957 10.679 1.00 97.12 673 THR A C 1
ATOM 5505 O O . THR A 1 673 ? 0.035 -0.044 9.978 1.00 97.12 673 THR A O 1
ATOM 5508 N N . MET A 1 674 ? -1.153 1.083 11.510 1.00 95.31 674 MET A N 1
ATOM 5509 C CA . MET A 1 674 ? -2.169 0.041 11.687 1.00 95.31 674 MET A CA 1
ATOM 5510 C C . MET A 1 674 ? -3.294 0.135 10.647 1.00 95.31 674 MET A C 1
ATOM 5512 O O . MET A 1 674 ? -3.991 1.143 10.534 1.00 95.31 674 MET A O 1
ATOM 5516 N N . PHE A 1 675 ? -3.522 -0.968 9.935 1.00 96.56 675 PHE A N 1
ATOM 5517 C CA . PHE A 1 675 ? -4.646 -1.186 9.021 1.00 96.56 675 PHE A CA 1
ATOM 5518 C C . PHE A 1 675 ? -4.872 -2.691 8.804 1.00 96.56 675 PHE A C 1
ATOM 5520 O O . PHE A 1 675 ? -4.126 -3.529 9.310 1.00 96.56 675 PHE A O 1
ATOM 5527 N N . ALA A 1 676 ? -5.926 -3.067 8.078 1.00 93.62 676 ALA A N 1
ATOM 5528 C CA . ALA A 1 676 ? -6.307 -4.470 7.942 1.00 93.62 676 ALA A CA 1
ATOM 5529 C C . ALA A 1 676 ? -5.290 -5.305 7.131 1.00 93.62 676 ALA A C 1
ATOM 5531 O O . ALA A 1 676 ? -4.953 -4.966 5.994 1.00 93.62 676 ALA A O 1
ATOM 5532 N N . ARG A 1 677 ? -4.895 -6.472 7.676 1.00 93.88 677 ARG A N 1
ATOM 5533 C CA . ARG A 1 677 ? -3.954 -7.432 7.051 1.00 93.88 677 ARG A CA 1
ATOM 5534 C C . ARG A 1 677 ? -4.286 -7.822 5.602 1.00 93.88 677 ARG A C 1
ATOM 5536 O O . ARG A 1 677 ? -3.376 -8.094 4.824 1.00 93.88 677 ARG A O 1
ATOM 5543 N N . ARG A 1 678 ? -5.566 -7.752 5.215 1.00 94.62 678 ARG A N 1
ATOM 5544 C CA . ARG A 1 678 ? -6.066 -8.023 3.857 1.00 94.62 678 ARG A CA 1
ATOM 5545 C C . ARG A 1 678 ? -5.312 -7.277 2.759 1.00 94.62 678 ARG A C 1
ATOM 5547 O O . ARG A 1 678 ? -5.151 -7.829 1.679 1.00 94.62 678 ARG A O 1
ATOM 5554 N N . VAL A 1 679 ? -4.867 -6.043 3.005 1.00 98.06 679 VAL A N 1
ATOM 5555 C CA . VAL A 1 679 ? -4.147 -5.258 1.987 1.00 98.06 679 VAL A CA 1
ATOM 5556 C C . VAL A 1 679 ? -2.873 -5.990 1.549 1.00 98.06 679 VAL A C 1
ATOM 5558 O O . VAL A 1 679 ? -2.646 -6.153 0.355 1.00 98.06 679 VAL A O 1
ATOM 5561 N N . PHE A 1 680 ? -2.104 -6.535 2.497 1.00 98.31 680 PHE A N 1
ATOM 5562 C CA . PHE A 1 680 ? -0.930 -7.361 2.200 1.00 98.31 680 PHE A CA 1
ATOM 5563 C C . PHE A 1 680 ? -1.319 -8.667 1.491 1.00 98.31 680 PHE A C 1
ATOM 5565 O O . PHE A 1 680 ? -0.684 -9.054 0.515 1.00 98.31 680 PHE A O 1
ATOM 5572 N N . GLU A 1 681 ? -2.380 -9.331 1.958 1.00 97.50 681 GLU A N 1
ATOM 5573 C CA . GLU A 1 681 ? -2.844 -10.626 1.435 1.00 97.50 681 GLU A CA 1
ATOM 5574 C C . GLU A 1 681 ? -3.346 -10.540 -0.018 1.00 97.50 681 GLU A C 1
ATOM 5576 O O . GLU A 1 681 ? -3.031 -11.416 -0.824 1.00 97.50 681 GLU A O 1
ATOM 5581 N N . LEU A 1 682 ? -4.075 -9.477 -0.379 1.00 98.31 682 LEU A N 1
ATOM 5582 C CA . LEU A 1 682 ? -4.556 -9.223 -1.742 1.00 98.31 682 LEU A CA 1
ATOM 5583 C C . LEU A 1 682 ? -3.421 -8.823 -2.692 1.00 98.31 682 LEU A C 1
ATOM 5585 O O . LEU A 1 682 ? -3.333 -9.370 -3.789 1.00 98.31 682 LEU A O 1
ATOM 5589 N N . LEU A 1 683 ? -2.530 -7.919 -2.271 1.00 98.50 683 LEU A N 1
ATOM 5590 C CA . LEU A 1 683 ? -1.385 -7.498 -3.086 1.00 98.50 683 LEU A CA 1
ATOM 5591 C C . LEU A 1 683 ? -0.416 -8.666 -3.341 1.00 98.50 683 LEU A C 1
ATOM 5593 O O . LEU A 1 683 ? 0.011 -8.866 -4.475 1.00 98.50 683 LEU A O 1
ATOM 5597 N N . ALA A 1 684 ? -0.143 -9.508 -2.336 1.00 98.25 684 ALA A N 1
ATOM 5598 C CA . ALA A 1 684 ? 0.618 -10.748 -2.524 1.00 98.25 684 ALA A CA 1
ATOM 5599 C C . ALA A 1 684 ? -0.118 -11.777 -3.399 1.00 98.25 684 ALA A C 1
ATOM 5601 O O . ALA A 1 684 ? 0.511 -12.518 -4.149 1.00 98.25 684 ALA A O 1
ATOM 5602 N N . SER A 1 685 ? -1.454 -11.793 -3.357 1.00 98.06 685 SER A N 1
ATOM 5603 C CA . SER A 1 685 ? -2.299 -12.562 -4.285 1.00 98.06 685 SER A CA 1
ATOM 5604 C C . SER A 1 685 ? -2.401 -11.929 -5.682 1.00 98.06 685 SER A C 1
ATOM 5606 O O . SER A 1 685 ? -3.143 -12.436 -6.523 1.00 98.06 685 SER A O 1
ATOM 5608 N N . ASN A 1 686 ? -1.650 -10.853 -5.948 1.00 97.69 686 ASN A N 1
ATOM 5609 C CA . ASN A 1 686 ? -1.616 -10.107 -7.204 1.00 97.69 686 ASN A CA 1
ATOM 5610 C C . ASN A 1 686 ? -2.989 -9.572 -7.630 1.00 97.69 686 ASN A C 1
ATOM 5612 O O . ASN A 1 686 ? -3.410 -9.742 -8.775 1.00 97.69 686 ASN A O 1
ATOM 5616 N N . THR A 1 687 ? -3.708 -8.967 -6.688 1.00 98.19 687 THR A N 1
ATOM 5617 C CA . THR A 1 687 ? -5.077 -8.469 -6.862 1.00 98.19 687 THR A CA 1
ATOM 5618 C C . THR A 1 687 ? -5.117 -6.974 -6.575 1.00 98.19 687 THR A C 1
ATOM 5620 O O . THR A 1 687 ? -4.576 -6.521 -5.567 1.00 98.19 687 THR A O 1
ATOM 5623 N N . VAL A 1 688 ? -5.761 -6.197 -7.450 1.00 98.50 688 VAL A N 1
ATOM 5624 C CA . VAL A 1 688 ? -5.860 -4.735 -7.303 1.00 98.50 688 VAL A CA 1
ATOM 5625 C C . VAL A 1 688 ? -6.696 -4.401 -6.067 1.00 98.50 688 VAL A C 1
ATOM 5627 O O . VAL A 1 688 ? -7.819 -4.886 -5.938 1.00 98.50 688 VAL A O 1
ATOM 5630 N N . VAL A 1 689 ? -6.164 -3.582 -5.155 1.00 98.62 689 VAL A N 1
ATOM 5631 C CA . VAL A 1 689 ? -6.831 -3.263 -3.882 1.00 98.62 689 VAL A CA 1
ATOM 5632 C C . VAL A 1 689 ? -7.485 -1.886 -3.922 1.00 98.62 689 VAL A C 1
ATOM 5634 O O . VAL A 1 689 ? -6.834 -0.889 -4.237 1.00 98.62 689 VAL A O 1
ATOM 5637 N N . VAL A 1 690 ? -8.755 -1.839 -3.515 1.00 98.31 690 VAL A N 1
ATOM 5638 C CA . VAL A 1 690 ? -9.508 -0.604 -3.245 1.00 98.31 690 VAL A CA 1
ATOM 5639 C C . VAL A 1 690 ? -9.833 -0.535 -1.755 1.00 98.31 690 VAL A C 1
ATOM 5641 O O . VAL A 1 690 ? -10.171 -1.550 -1.149 1.00 98.31 690 VAL A O 1
ATOM 5644 N N . SER A 1 691 ? -9.720 0.640 -1.141 1.00 98.12 691 SER A N 1
ATOM 5645 C CA . SER A 1 691 ? -9.893 0.845 0.300 1.00 98.12 691 SER A CA 1
ATOM 5646 C C . SER A 1 691 ? -10.546 2.193 0.601 1.00 98.12 691 SER A C 1
ATOM 5648 O O . SER A 1 691 ? -10.330 3.161 -0.124 1.00 98.12 691 SER A O 1
ATOM 5650 N N . ASN A 1 692 ? -11.255 2.292 1.729 1.00 96.75 692 ASN A N 1
ATOM 5651 C CA . ASN A 1 692 ? -11.480 3.593 2.366 1.00 96.75 692 ASN A CA 1
ATOM 5652 C C . ASN A 1 692 ? -10.153 4.164 2.904 1.00 96.75 692 ASN A C 1
ATOM 5654 O O . ASN A 1 692 ? -9.181 3.415 3.091 1.00 96.75 692 ASN A O 1
ATOM 5658 N N . PHE A 1 693 ? -10.107 5.472 3.170 1.00 96.00 693 PHE A N 1
ATOM 5659 C CA . PHE A 1 693 ? -8.887 6.150 3.607 1.00 96.00 693 PHE A CA 1
ATOM 5660 C C . PHE A 1 693 ? -8.363 5.589 4.937 1.00 96.00 693 PHE A C 1
ATOM 5662 O O . PHE A 1 693 ? -9.092 5.447 5.921 1.00 96.00 693 PHE A O 1
ATOM 5669 N N . SER A 1 694 ? -7.058 5.328 4.992 1.00 96.25 694 SER A N 1
ATOM 5670 C CA . SER A 1 694 ? -6.317 5.105 6.234 1.00 96.25 694 SER A CA 1
ATOM 5671 C C . SER A 1 694 ? -4.892 5.620 6.066 1.00 96.25 694 SER A C 1
ATOM 5673 O O . SER A 1 694 ? -4.239 5.294 5.068 1.00 96.25 694 SER A O 1
ATOM 5675 N N . ARG A 1 695 ? -4.389 6.399 7.037 1.00 96.38 695 ARG A N 1
ATOM 5676 C CA . ARG A 1 695 ? -3.011 6.918 6.994 1.00 96.38 695 ARG A CA 1
ATOM 5677 C C . ARG A 1 695 ? -1.996 5.781 6.914 1.00 96.38 695 ARG A C 1
ATOM 5679 O O . ARG A 1 695 ? -1.052 5.919 6.151 1.00 96.38 695 ARG A O 1
ATOM 5686 N N . GLY A 1 696 ? -2.217 4.654 7.591 1.00 97.06 696 GLY A N 1
ATOM 5687 C CA . GLY A 1 696 ? -1.345 3.482 7.495 1.00 97.06 696 GLY A CA 1
ATOM 5688 C C . GLY A 1 696 ? -1.252 2.883 6.087 1.00 97.06 696 GLY A C 1
ATOM 5689 O O . GLY A 1 696 ? -0.146 2.665 5.594 1.00 97.06 696 GLY A O 1
ATOM 5690 N N . VAL A 1 697 ? -2.386 2.692 5.396 1.00 98.12 697 VAL A N 1
ATOM 5691 C CA . VAL A 1 697 ? -2.395 2.218 3.993 1.00 98.12 697 VAL A CA 1
ATOM 5692 C C . VAL A 1 697 ? -1.645 3.206 3.103 1.00 98.12 697 VAL A C 1
ATOM 5694 O O . VAL A 1 697 ? -0.754 2.821 2.347 1.00 98.12 697 VAL A O 1
ATOM 5697 N N . ARG A 1 698 ? -1.969 4.495 3.235 1.00 97.31 698 ARG A N 1
ATOM 5698 C CA . ARG A 1 698 ? -1.365 5.567 2.441 1.00 97.31 698 ARG A CA 1
ATOM 5699 C C . ARG A 1 698 ? 0.121 5.758 2.739 1.00 97.31 698 ARG A C 1
ATOM 5701 O O . ARG A 1 698 ? 0.858 6.087 1.817 1.00 97.31 698 ARG A O 1
ATOM 5708 N N . LEU A 1 699 ? 0.581 5.534 3.970 1.00 97.44 699 LEU A N 1
ATOM 5709 C CA . LEU A 1 699 ? 1.995 5.607 4.342 1.00 97.44 699 LEU A CA 1
ATOM 5710 C C . LEU A 1 699 ? 2.780 4.435 3.743 1.00 97.44 699 LEU A C 1
ATOM 5712 O O . LEU A 1 699 ? 3.806 4.675 3.117 1.00 97.44 699 LEU A O 1
ATOM 5716 N N . LEU A 1 700 ? 2.312 3.190 3.905 1.00 97.62 700 LEU A N 1
ATOM 5717 C CA . LEU A 1 700 ? 3.058 1.994 3.480 1.00 97.62 700 LEU A CA 1
ATOM 5718 C C . LEU A 1 700 ? 2.973 1.705 1.975 1.00 97.62 700 LEU A C 1
ATOM 5720 O O . LEU A 1 700 ? 3.929 1.164 1.426 1.00 97.62 700 LEU A O 1
ATOM 5724 N N . PHE A 1 701 ? 1.872 2.068 1.309 1.00 97.88 701 PHE A N 1
ATOM 5725 C CA . PHE A 1 701 ? 1.629 1.724 -0.100 1.00 97.88 701 PHE A CA 1
ATOM 5726 C C . PHE A 1 701 ? 1.420 2.919 -1.038 1.00 97.88 701 PHE A C 1
ATOM 5728 O O . PHE A 1 701 ? 1.464 2.734 -2.253 1.00 97.88 701 PHE A O 1
ATOM 5735 N N . GLY A 1 702 ? 1.216 4.135 -0.520 1.00 96.12 702 GLY A N 1
ATOM 5736 C CA . GLY A 1 702 ? 1.036 5.325 -1.355 1.00 96.12 702 GLY A CA 1
ATOM 5737 C C . GLY A 1 702 ? -0.183 5.213 -2.273 1.00 96.12 702 GLY A C 1
ATOM 5738 O O . GLY A 1 702 ? -1.319 5.117 -1.801 1.00 96.12 702 GLY A O 1
ATOM 5739 N N . ASP A 1 703 ? 0.079 5.220 -3.577 1.00 95.75 703 ASP A N 1
ATOM 5740 C CA . ASP A 1 703 ? -0.879 5.081 -4.676 1.00 95.75 703 ASP A CA 1
ATOM 5741 C C . ASP A 1 703 ? -0.973 3.636 -5.222 1.00 95.75 703 ASP A C 1
ATOM 5743 O O . ASP A 1 703 ? -1.790 3.376 -6.099 1.00 95.75 703 ASP A O 1
ATOM 5747 N N . LEU A 1 704 ? -0.202 2.670 -4.694 1.00 97.81 704 LEU A N 1
ATOM 5748 C CA . LEU A 1 704 ? -0.296 1.236 -5.058 1.00 97.81 704 LEU A CA 1
ATOM 5749 C C . LEU A 1 704 ? -1.580 0.554 -4.542 1.00 97.81 704 LEU A C 1
ATOM 5751 O O . LEU A 1 704 ? -1.835 -0.619 -4.817 1.00 97.81 704 LEU A O 1
ATOM 5755 N N . VAL A 1 705 ? -2.382 1.287 -3.771 1.00 98.25 705 VAL A N 1
ATOM 5756 C CA . VAL A 1 705 ? -3.718 0.917 -3.301 1.00 98.25 705 VAL A CA 1
ATOM 5757 C C . VAL A 1 705 ? -4.618 2.124 -3.531 1.00 98.25 705 VAL A C 1
ATOM 5759 O O . VAL A 1 705 ? -4.321 3.213 -3.036 1.00 98.25 705 VAL A O 1
ATOM 5762 N N . VAL A 1 706 ? -5.740 1.944 -4.231 1.00 97.56 706 VAL A N 1
ATOM 5763 C CA . VAL A 1 706 ? -6.708 3.030 -4.438 1.00 97.56 706 VAL A CA 1
ATOM 5764 C C . VAL A 1 706 ? -7.435 3.269 -3.112 1.00 97.56 706 VAL A C 1
ATOM 5766 O O . VAL A 1 706 ? -8.293 2.483 -2.716 1.00 97.56 706 VAL A O 1
ATOM 5769 N N . SER A 1 707 ? -7.026 4.304 -2.375 1.00 96.88 707 SER A N 1
ATOM 5770 C CA . SER A 1 707 ? -7.346 4.480 -0.951 1.00 96.88 707 SER A CA 1
ATOM 5771 C C . SER A 1 707 ? -7.856 5.891 -0.635 1.00 96.88 707 SER A C 1
ATOM 5773 O O . SER A 1 707 ? -7.084 6.739 -0.182 1.00 96.88 707 SER A O 1
ATOM 5775 N N . SER A 1 708 ? -9.158 6.129 -0.797 1.00 96.06 708 SER A N 1
ATOM 5776 C CA . SER A 1 708 ? -9.806 7.402 -0.446 1.00 96.06 708 SER A CA 1
ATOM 5777 C C . SER A 1 708 ? -11.220 7.179 0.098 1.00 96.06 708 SER A C 1
ATOM 5779 O O . SER A 1 708 ? -11.828 6.138 -0.136 1.00 96.06 708 SER A O 1
ATOM 5781 N N . ASP A 1 709 ? -11.753 8.162 0.823 1.00 94.12 709 ASP A N 1
ATOM 5782 C CA . ASP A 1 709 ? -13.176 8.200 1.196 1.00 94.12 709 ASP A CA 1
ATOM 5783 C C . ASP A 1 709 ? -14.030 8.911 0.126 1.00 94.12 709 ASP A C 1
ATOM 5785 O O . ASP A 1 709 ? -15.260 8.811 0.139 1.00 94.12 709 ASP A O 1
ATOM 5789 N N . ASN A 1 710 ? -13.383 9.650 -0.788 1.00 94.25 710 ASN A N 1
ATOM 5790 C CA . ASN A 1 710 ? -14.035 10.496 -1.781 1.00 94.25 710 ASN A CA 1
ATOM 5791 C C . ASN A 1 710 ? -14.349 9.714 -3.082 1.00 94.25 710 ASN A C 1
ATOM 5793 O O . ASN A 1 710 ? -13.417 9.213 -3.719 1.00 94.25 710 ASN A O 1
ATOM 5797 N N . PRO A 1 711 ? -15.619 9.663 -3.541 1.00 94.94 711 PRO A N 1
ATOM 5798 C CA . PRO A 1 711 ? -16.014 8.977 -4.777 1.00 94.94 711 PRO A CA 1
ATOM 5799 C C . PRO A 1 711 ? -15.264 9.405 -6.044 1.00 94.94 711 PRO A C 1
ATOM 5801 O O . PRO A 1 711 ? -15.024 8.576 -6.919 1.00 94.94 711 PRO A O 1
ATOM 5804 N N . LEU A 1 712 ? -14.881 10.681 -6.170 1.00 93.50 712 LEU A N 1
ATOM 5805 C CA . LEU A 1 712 ? -14.162 11.179 -7.347 1.00 93.50 712 LEU A CA 1
ATOM 5806 C C . LEU A 1 712 ? -12.721 10.664 -7.370 1.00 93.50 712 LEU A C 1
ATOM 5808 O O . LEU A 1 712 ? -12.261 10.212 -8.410 1.00 93.50 712 LEU A O 1
ATOM 5812 N N . GLN A 1 713 ? -12.042 10.634 -6.221 1.00 94.81 713 GLN A N 1
ATOM 5813 C CA . GLN A 1 713 ? -10.684 10.087 -6.119 1.00 94.81 713 GLN A CA 1
ATOM 5814 C C . GLN A 1 713 ? -10.655 8.561 -6.269 1.00 94.81 713 GLN A C 1
ATOM 5816 O O . GLN A 1 713 ? -9.756 8.017 -6.910 1.00 94.81 713 GLN A O 1
ATOM 5821 N N . LEU A 1 714 ? -11.675 7.865 -5.752 1.00 96.00 714 LEU A N 1
ATOM 5822 C CA . LEU A 1 714 ? -11.872 6.442 -6.032 1.00 96.00 714 LEU A CA 1
ATOM 5823 C C . LEU A 1 714 ? -12.128 6.187 -7.529 1.00 96.00 714 LEU A C 1
ATOM 5825 O O . LEU A 1 714 ? -11.598 5.216 -8.064 1.00 96.00 714 LEU A O 1
ATOM 5829 N N . ARG A 1 715 ? -12.883 7.056 -8.222 1.00 95.81 715 ARG A N 1
ATOM 5830 C CA . ARG A 1 715 ? -13.072 6.979 -9.682 1.00 95.81 715 ARG A CA 1
ATOM 5831 C C . ARG A 1 715 ? -11.760 7.211 -10.430 1.00 95.81 715 ARG A C 1
ATOM 5833 O O . ARG A 1 715 ? -11.363 6.356 -11.211 1.00 95.81 715 ARG A O 1
ATOM 5840 N N . GLU A 1 716 ? -11.074 8.323 -10.174 1.00 93.19 716 GLU A N 1
ATOM 5841 C CA . GLU A 1 716 ? -9.827 8.702 -10.855 1.00 93.19 716 GLU A CA 1
ATOM 5842 C C . GLU A 1 716 ? -8.732 7.632 -10.711 1.00 93.19 716 GLU A C 1
ATOM 5844 O O . GLU A 1 716 ? -8.059 7.311 -11.690 1.00 93.19 716 GLU A O 1
ATOM 5849 N N . GLY A 1 717 ? -8.604 7.011 -9.532 1.00 92.62 717 GLY A N 1
ATOM 5850 C CA . GLY A 1 717 ? -7.669 5.903 -9.300 1.00 92.62 717 GLY A CA 1
ATOM 5851 C C . GLY A 1 717 ? -8.044 4.574 -9.976 1.00 92.62 717 GLY A C 1
ATOM 5852 O O . GLY A 1 717 ? -7.190 3.698 -10.096 1.00 92.62 717 GLY A O 1
ATOM 5853 N N . LEU A 1 718 ? -9.293 4.406 -10.425 1.00 96.19 718 LEU A N 1
ATOM 5854 C CA . LEU A 1 718 ? -9.796 3.189 -11.081 1.00 96.19 718 LEU A CA 1
ATOM 5855 C C . LEU A 1 718 ? -10.017 3.342 -12.592 1.00 96.19 718 LEU A C 1
ATOM 5857 O O . LEU A 1 718 ? -10.036 2.333 -13.297 1.00 96.19 718 LEU A O 1
ATOM 5861 N N . GLU A 1 719 ? -10.154 4.572 -13.091 1.00 94.19 719 GLU A N 1
ATOM 5862 C CA . GLU A 1 719 ? -10.572 4.909 -14.460 1.00 94.19 719 GLU A CA 1
ATOM 5863 C C . GLU A 1 719 ? -9.739 4.199 -15.546 1.00 94.19 719 GLU A C 1
ATOM 5865 O O . GLU A 1 719 ? -10.297 3.670 -16.507 1.00 94.19 719 GLU A O 1
ATOM 5870 N N . SER A 1 720 ? -8.412 4.143 -15.378 1.00 91.56 720 SER A N 1
ATOM 5871 C CA . SER A 1 720 ? -7.490 3.431 -16.276 1.00 91.56 720 SER A CA 1
ATOM 5872 C C . SER A 1 720 ? -7.364 1.944 -15.930 1.00 91.56 720 SER A C 1
ATOM 5874 O O . SER A 1 720 ? -7.483 1.091 -16.808 1.00 91.56 720 SER A O 1
ATOM 5876 N N . VAL A 1 721 ? -7.190 1.622 -14.645 1.00 95.12 721 VAL A N 1
ATOM 5877 C CA . VAL A 1 721 ? -6.949 0.261 -14.122 1.00 95.12 721 VAL A CA 1
ATOM 5878 C C . VAL A 1 721 ? -8.135 -0.690 -14.370 1.00 95.12 721 VAL A C 1
ATOM 5880 O O . VAL A 1 721 ? -7.946 -1.903 -14.401 1.00 95.12 721 VAL A O 1
ATOM 5883 N N . CYS A 1 722 ? -9.347 -0.163 -14.587 1.00 96.56 722 CYS A N 1
ATOM 5884 C CA . CYS A 1 722 ? -10.549 -0.940 -14.923 1.00 96.56 722 CYS A CA 1
ATOM 5885 C C . CYS A 1 722 ? -10.895 -0.982 -16.426 1.00 96.56 722 CYS A C 1
ATOM 5887 O O . CYS A 1 722 ? -11.847 -1.679 -16.797 1.00 96.56 722 CYS A O 1
ATOM 5889 N N . ARG A 1 723 ? -10.179 -0.229 -17.278 1.00 94.12 723 ARG A N 1
ATOM 5890 C CA . ARG A 1 723 ? -10.453 -0.107 -18.728 1.00 94.12 723 ARG A CA 1
ATOM 5891 C C . ARG A 1 723 ? -9.327 -0.607 -19.632 1.00 94.12 723 ARG A C 1
ATOM 5893 O O . ARG A 1 723 ? -9.621 -1.023 -20.746 1.00 94.12 723 ARG A O 1
ATOM 5900 N N . ASP A 1 724 ? -8.077 -0.565 -19.179 1.00 96.00 724 ASP A N 1
ATOM 5901 C CA . ASP A 1 724 ? -6.904 -0.954 -19.967 1.00 96.00 724 ASP A CA 1
ATOM 5902 C C . ASP A 1 724 ? -6.194 -2.166 -19.336 1.00 96.00 724 ASP A C 1
ATOM 5904 O O . ASP A 1 724 ? -5.796 -2.136 -18.169 1.00 96.00 724 ASP A O 1
ATOM 5908 N N . GLU A 1 725 ? -6.030 -3.245 -20.111 1.00 95.56 725 GLU A N 1
ATOM 5909 C CA . GLU A 1 725 ? -5.380 -4.483 -19.654 1.00 95.56 725 GLU A CA 1
ATOM 5910 C C . GLU A 1 725 ? -3.901 -4.287 -19.300 1.00 95.56 725 GLU A C 1
ATOM 5912 O O . GLU A 1 725 ? -3.418 -4.869 -18.328 1.00 95.56 725 GLU A O 1
ATOM 5917 N N . GLY A 1 726 ? -3.173 -3.462 -20.054 1.00 95.94 726 GLY A N 1
ATOM 5918 C CA . GLY A 1 726 ? -1.767 -3.177 -19.788 1.00 95.94 726 GLY A CA 1
ATOM 5919 C C . GLY A 1 726 ? -1.601 -2.441 -18.461 1.00 95.94 726 GLY A C 1
ATOM 5920 O O . GLY A 1 726 ? -0.799 -2.847 -17.621 1.00 95.94 726 GLY A O 1
ATOM 5921 N N . MET A 1 727 ? -2.412 -1.410 -18.227 1.00 97.12 727 MET A N 1
ATOM 5922 C CA . MET A 1 727 ? -2.431 -0.651 -16.975 1.00 97.12 727 MET A CA 1
ATOM 5923 C C . MET A 1 727 ? -2.896 -1.516 -15.798 1.00 97.12 727 MET A C 1
ATOM 5925 O O . MET A 1 727 ? -2.266 -1.471 -14.742 1.00 97.12 727 MET A O 1
ATOM 5929 N N . TYR A 1 728 ? -3.915 -2.366 -15.978 1.00 98.06 728 TYR A N 1
ATOM 5930 C CA . TYR A 1 728 ? -4.329 -3.351 -14.972 1.00 98.06 728 TYR A CA 1
ATOM 5931 C C . TYR A 1 728 ? -3.163 -4.252 -14.536 1.00 98.06 728 TYR A C 1
ATOM 5933 O O . TYR A 1 728 ? -2.874 -4.380 -13.341 1.00 98.06 728 TYR A O 1
ATOM 5941 N N . ARG A 1 729 ? -2.462 -4.858 -15.505 1.00 97.88 729 ARG A N 1
ATOM 5942 C CA . ARG A 1 729 ? -1.377 -5.814 -15.240 1.00 97.88 729 ARG A CA 1
ATOM 5943 C C . ARG A 1 729 ? -0.122 -5.139 -14.669 1.00 97.88 729 ARG A C 1
ATOM 5945 O O . ARG A 1 729 ? 0.493 -5.691 -13.756 1.00 97.88 729 ARG A O 1
ATOM 5952 N N . LYS A 1 730 ? 0.210 -3.921 -15.112 1.00 98.25 730 LYS A N 1
ATOM 5953 C CA . LYS A 1 730 ? 1.301 -3.111 -14.536 1.00 98.25 730 LYS A CA 1
ATOM 5954 C C . LYS A 1 730 ? 0.998 -2.666 -13.104 1.00 98.25 730 LYS A C 1
ATOM 5956 O O . LYS A 1 730 ? 1.870 -2.768 -12.243 1.00 98.25 730 LYS A O 1
ATOM 5961 N N . PHE A 1 731 ? -0.228 -2.223 -12.820 1.00 98.50 731 PHE A N 1
ATOM 5962 C CA . PHE A 1 731 ? -0.614 -1.760 -11.485 1.00 98.50 731 PHE A CA 1
ATOM 5963 C C . PHE A 1 731 ? -0.550 -2.893 -10.447 1.00 98.50 731 PHE A C 1
ATOM 5965 O O . PHE A 1 731 ? 0.056 -2.724 -9.385 1.00 98.50 731 PHE A O 1
ATOM 5972 N N . ARG A 1 732 ? -1.093 -4.081 -10.770 1.00 97.69 732 ARG A N 1
ATOM 5973 C CA . ARG A 1 732 ? -1.007 -5.259 -9.881 1.00 97.69 732 ARG A CA 1
ATOM 5974 C C . ARG A 1 732 ? 0.447 -5.712 -9.652 1.00 97.69 732 ARG A C 1
ATOM 5976 O O . ARG A 1 732 ? 0.812 -5.965 -8.505 1.00 97.69 732 ARG A O 1
ATOM 5983 N N . LEU A 1 733 ? 1.306 -5.686 -10.684 1.00 98.56 733 LEU A N 1
ATOM 5984 C CA . LEU A 1 733 ? 2.741 -5.999 -10.566 1.00 98.56 733 LEU A CA 1
ATOM 5985 C C . LEU A 1 733 ? 3.489 -5.044 -9.617 1.00 98.56 733 LEU A C 1
ATOM 5987 O O . LEU A 1 733 ? 4.284 -5.502 -8.798 1.00 98.56 733 LEU A O 1
ATOM 5991 N N . LEU A 1 734 ? 3.227 -3.734 -9.669 1.00 98.56 734 LEU A N 1
ATOM 5992 C CA . LEU A 1 734 ? 3.868 -2.773 -8.759 1.00 98.56 734 LEU A CA 1
ATOM 5993 C C . LEU A 1 734 ? 3.518 -3.047 -7.285 1.00 98.56 734 LEU A C 1
ATOM 5995 O O . LEU A 1 734 ? 4.400 -3.057 -6.421 1.00 98.56 734 LEU A O 1
ATOM 5999 N N . GLY A 1 735 ? 2.242 -3.323 -7.002 1.00 98.25 735 GLY A N 1
ATOM 6000 C CA . GLY A 1 735 ? 1.773 -3.696 -5.666 1.00 98.25 735 GLY A CA 1
ATOM 6001 C C . GLY A 1 735 ? 2.339 -5.036 -5.175 1.00 98.25 735 GLY A C 1
ATOM 6002 O O . GLY A 1 735 ? 2.771 -5.150 -4.024 1.00 98.25 735 GLY A O 1
ATOM 6003 N N . LEU A 1 736 ? 2.413 -6.026 -6.070 1.00 98.44 736 LEU A N 1
ATOM 6004 C CA . LEU A 1 736 ? 3.044 -7.326 -5.835 1.00 98.44 736 LEU A CA 1
ATOM 6005 C C . LEU A 1 736 ? 4.523 -7.167 -5.443 1.00 98.44 736 LEU A C 1
ATOM 6007 O O . LEU A 1 736 ? 4.955 -7.692 -4.413 1.00 98.44 736 LEU A O 1
ATOM 6011 N N . ARG A 1 737 ? 5.281 -6.391 -6.231 1.00 97.94 737 ARG A N 1
ATOM 6012 C CA . ARG A 1 737 ? 6.710 -6.116 -6.023 1.00 97.94 737 ARG A CA 1
ATOM 6013 C C . ARG A 1 737 ? 6.970 -5.461 -4.664 1.00 97.94 737 ARG A C 1
ATOM 6015 O O . ARG A 1 737 ? 7.894 -5.866 -3.961 1.00 97.94 737 ARG A O 1
ATOM 6022 N N . LYS A 1 738 ? 6.120 -4.511 -4.251 1.00 98.00 738 LYS A N 1
ATOM 6023 C CA . LYS A 1 738 ? 6.195 -3.856 -2.932 1.00 98.00 738 LYS A CA 1
ATOM 6024 C C . LYS A 1 738 ? 5.991 -4.844 -1.778 1.00 98.00 738 LYS A C 1
ATOM 6026 O O . LYS A 1 738 ? 6.769 -4.841 -0.824 1.00 98.00 738 LYS A O 1
ATOM 6031 N N . VAL A 1 739 ? 4.976 -5.713 -1.844 1.00 97.94 739 VAL A N 1
ATOM 6032 C CA . VAL A 1 739 ? 4.713 -6.671 -0.752 1.00 97.94 739 VAL A CA 1
ATOM 6033 C C . VAL A 1 739 ? 5.774 -7.763 -0.670 1.00 97.94 739 VAL A C 1
ATOM 6035 O O . VAL A 1 739 ? 6.247 -8.038 0.433 1.00 97.94 739 VAL A O 1
ATOM 6038 N N . PHE A 1 740 ? 6.210 -8.334 -1.794 1.00 96.75 740 PHE A N 1
ATOM 6039 C CA . PHE A 1 740 ? 7.270 -9.345 -1.768 1.00 96.75 740 PHE A CA 1
ATOM 6040 C C . PHE A 1 740 ? 8.648 -8.770 -1.424 1.00 96.75 740 PHE A C 1
ATOM 6042 O O . PHE A 1 740 ? 9.412 -9.439 -0.736 1.00 96.75 740 PHE A O 1
ATOM 6049 N N . GLY A 1 741 ? 8.938 -7.517 -1.791 1.00 94.38 741 GLY A N 1
ATOM 6050 C CA . GLY A 1 741 ? 10.191 -6.850 -1.431 1.00 94.38 741 GLY A CA 1
ATOM 6051 C C . GLY A 1 741 ? 10.318 -6.440 0.043 1.00 94.38 741 GLY A C 1
ATOM 6052 O O . GLY A 1 741 ? 11.437 -6.357 0.540 1.00 94.38 741 GLY A O 1
ATOM 6053 N N . GLU A 1 742 ? 9.211 -6.183 0.761 1.00 94.88 742 GLU A N 1
ATOM 6054 C CA . GLU A 1 742 ? 9.268 -5.517 2.082 1.00 94.88 742 GLU A CA 1
ATOM 6055 C C . GLU A 1 742 ? 8.297 -6.064 3.155 1.00 94.88 742 GLU A C 1
ATOM 6057 O O . GLU A 1 742 ? 8.480 -5.827 4.356 1.00 94.88 742 GLU A O 1
ATOM 6062 N N . HIS A 1 743 ? 7.265 -6.827 2.778 1.00 97.25 743 HIS A N 1
ATOM 6063 C CA . HIS A 1 743 ? 6.147 -7.158 3.673 1.00 97.25 743 HIS A CA 1
ATOM 6064 C C . HIS A 1 743 ? 5.722 -8.640 3.663 1.00 97.25 743 HIS A C 1
ATOM 6066 O O . HIS A 1 743 ? 4.529 -8.943 3.707 1.00 97.25 743 HIS A O 1
ATOM 6072 N N . THR A 1 744 ? 6.687 -9.563 3.689 1.00 97.00 744 THR A N 1
ATOM 6073 C CA . THR A 1 744 ? 6.472 -11.001 3.949 1.00 97.00 744 THR A CA 1
ATOM 6074 C C . THR A 1 744 ? 6.671 -11.351 5.432 1.00 97.00 744 THR A C 1
ATOM 6076 O O . THR A 1 744 ? 7.346 -10.620 6.165 1.00 97.00 744 THR A O 1
ATOM 6079 N N . TYR A 1 745 ? 6.108 -12.469 5.907 1.00 96.50 745 TYR A N 1
ATOM 6080 C CA . TYR A 1 745 ? 6.368 -12.947 7.275 1.00 96.50 745 TYR A CA 1
ATOM 6081 C C . TYR A 1 745 ? 7.819 -13.409 7.488 1.00 96.50 745 TYR A C 1
ATOM 6083 O O . TYR A 1 745 ? 8.341 -13.203 8.582 1.00 96.50 745 TYR A O 1
ATOM 6091 N N . ALA A 1 746 ? 8.513 -13.871 6.441 1.00 93.38 746 ALA A N 1
ATOM 6092 C CA . ALA A 1 746 ? 9.966 -14.058 6.448 1.00 93.38 746 ALA A CA 1
ATOM 6093 C C . ALA A 1 746 ? 10.716 -12.771 6.859 1.00 93.38 746 ALA A C 1
ATOM 6095 O O . ALA A 1 746 ? 11.549 -12.803 7.767 1.00 93.38 746 ALA A O 1
ATOM 6096 N N . HIS A 1 747 ? 10.366 -11.608 6.285 1.00 94.12 747 HIS A N 1
ATOM 6097 C CA . HIS A 1 747 ? 10.949 -10.316 6.683 1.00 94.12 747 HIS A CA 1
ATOM 6098 C C . HIS A 1 747 ? 10.622 -9.944 8.136 1.00 94.12 747 HIS A C 1
ATOM 6100 O O . HIS A 1 747 ? 11.476 -9.409 8.843 1.00 94.12 747 HIS A O 1
ATOM 6106 N N . ARG A 1 748 ? 9.405 -10.246 8.614 1.00 95.25 748 ARG A N 1
ATOM 6107 C CA . ARG A 1 748 ? 9.023 -10.018 10.020 1.00 95.25 748 ARG A CA 1
ATOM 6108 C C . ARG A 1 748 ? 9.826 -10.905 10.971 1.00 95.25 748 ARG A C 1
ATOM 6110 O O . ARG A 1 748 ? 10.334 -10.396 11.965 1.00 95.25 748 ARG A O 1
ATOM 6117 N N . LEU A 1 749 ? 10.008 -12.188 10.654 1.00 94.12 749 LEU A N 1
ATOM 6118 C CA . LEU A 1 749 ? 10.807 -13.096 11.475 1.00 94.12 749 LEU A CA 1
ATOM 6119 C C . LEU A 1 749 ? 12.297 -12.726 11.455 1.00 94.12 749 LEU A C 1
ATOM 6121 O O . LEU A 1 749 ? 12.930 -12.714 12.505 1.00 94.12 749 LEU A O 1
ATOM 6125 N N . ALA A 1 750 ? 12.856 -12.361 10.299 1.00 92.50 750 ALA A N 1
ATOM 6126 C CA . ALA A 1 750 ? 14.235 -11.883 10.205 1.00 92.50 750 ALA A CA 1
ATOM 6127 C C . ALA A 1 750 ? 14.460 -10.588 11.015 1.00 92.50 750 ALA A C 1
ATOM 6129 O O . ALA A 1 750 ? 15.482 -10.463 11.692 1.00 92.50 750 ALA A O 1
ATOM 6130 N N . TYR A 1 751 ? 13.488 -9.667 11.030 1.00 94.44 751 TYR A N 1
ATOM 6131 C CA . TYR A 1 751 ? 13.514 -8.471 11.883 1.00 94.44 751 TYR A CA 1
ATOM 6132 C C . TYR A 1 751 ? 13.427 -8.812 13.378 1.00 94.44 751 TYR A C 1
ATOM 6134 O O . TYR A 1 751 ? 14.240 -8.315 14.156 1.00 94.44 751 TYR A O 1
ATOM 6142 N N . ILE A 1 752 ? 12.532 -9.726 13.777 1.00 95.00 752 ILE A N 1
ATOM 6143 C CA . ILE A 1 752 ? 12.467 -10.249 15.153 1.00 95.00 752 ILE A CA 1
ATOM 6144 C C . ILE A 1 752 ? 13.823 -10.854 15.558 1.00 95.00 752 ILE A C 1
ATOM 6146 O O . ILE A 1 752 ? 14.401 -10.427 16.554 1.00 95.00 752 ILE A O 1
ATOM 6150 N N . ARG A 1 753 ? 14.391 -11.776 14.762 1.00 92.19 753 ARG A N 1
ATOM 6151 C CA . ARG A 1 753 ? 15.699 -12.408 15.040 1.00 92.19 753 ARG A CA 1
ATOM 6152 C C . ARG A 1 753 ? 16.827 -11.384 15.193 1.00 92.19 753 ARG A C 1
ATOM 6154 O O . ARG A 1 753 ? 17.660 -11.536 16.086 1.00 92.19 753 ARG A O 1
ATOM 6161 N N . ALA A 1 754 ? 16.848 -10.336 14.368 1.00 92.31 754 ALA A N 1
ATOM 6162 C CA . ALA A 1 754 ? 17.821 -9.250 14.484 1.00 92.31 754 ALA A CA 1
ATOM 6163 C C . ALA A 1 754 ? 17.710 -8.532 15.843 1.00 92.31 754 ALA A C 1
ATOM 6165 O O . ALA A 1 754 ? 18.707 -8.393 16.549 1.00 92.31 754 ALA A O 1
ATOM 6166 N N . LYS A 1 755 ? 16.494 -8.152 16.265 1.00 93.62 755 LYS A N 1
ATOM 6167 C CA . LYS A 1 755 ? 16.279 -7.434 17.535 1.00 93.62 755 LYS A CA 1
ATOM 6168 C C . LYS A 1 755 ? 16.499 -8.300 18.774 1.00 93.62 755 LYS A C 1
ATOM 6170 O O . LYS A 1 755 ? 17.125 -7.821 19.712 1.00 93.62 755 LYS A O 1
ATOM 6175 N N . LEU A 1 756 ? 16.094 -9.571 18.747 1.00 90.69 756 LEU A N 1
ATOM 6176 C CA . LEU A 1 756 ? 16.352 -10.521 19.837 1.00 90.69 756 LEU A CA 1
ATOM 6177 C C . LEU A 1 756 ? 17.848 -10.809 20.043 1.00 90.69 756 LEU A C 1
ATOM 6179 O O . LEU A 1 756 ? 18.284 -11.015 21.169 1.00 90.69 756 LEU A O 1
ATOM 6183 N N . SER A 1 757 ? 18.641 -10.832 18.964 1.00 87.12 757 SER A N 1
ATOM 6184 C CA . SER A 1 757 ? 20.077 -11.158 19.019 1.00 87.12 757 SER A CA 1
ATOM 6185 C C . SER A 1 757 ? 21.009 -9.941 19.073 1.00 87.12 757 SER A C 1
ATOM 6187 O O . SER A 1 757 ? 22.228 -10.111 19.095 1.00 87.12 757 SER A O 1
ATOM 6189 N N . GLY A 1 758 ? 20.466 -8.719 19.034 1.00 84.75 758 GLY A N 1
ATOM 6190 C CA . GLY A 1 758 ? 21.240 -7.476 18.922 1.00 84.75 758 GLY A CA 1
ATOM 6191 C C . GLY A 1 758 ? 22.009 -7.310 17.601 1.00 84.75 758 GLY A C 1
ATOM 6192 O O . GLY A 1 758 ? 22.759 -6.346 17.447 1.00 84.75 758 GLY A O 1
ATOM 6193 N N . LYS A 1 759 ? 21.849 -8.231 16.642 1.00 84.00 759 LYS A N 1
ATOM 6194 C CA . LYS A 1 759 ? 22.527 -8.199 15.340 1.00 84.00 759 LYS A CA 1
ATOM 6195 C C . LYS A 1 759 ? 21.823 -7.242 14.378 1.00 84.00 759 LYS A C 1
ATOM 6197 O O . LYS A 1 759 ? 20.624 -6.983 14.479 1.00 84.00 759 LYS A O 1
ATOM 6202 N N . GLN A 1 760 ? 22.565 -6.745 13.392 1.00 77.88 760 GLN A N 1
ATOM 6203 C CA . GLN A 1 760 ? 21.975 -5.993 12.287 1.00 77.88 760 GLN A CA 1
ATOM 6204 C C . GLN A 1 760 ? 21.037 -6.896 11.466 1.00 77.88 760 GLN A C 1
ATOM 6206 O O . GLN A 1 760 ? 21.301 -8.086 11.288 1.00 77.88 760 GLN A O 1
ATOM 6211 N N . TYR A 1 761 ? 19.943 -6.330 10.954 1.00 79.12 761 TYR A N 1
ATOM 6212 C CA . TYR A 1 761 ? 19.085 -7.019 9.990 1.00 79.12 761 TYR A CA 1
ATOM 6213 C C . TYR A 1 761 ? 19.844 -7.228 8.674 1.00 79.12 761 TYR A C 1
ATOM 6215 O O . TYR A 1 761 ? 20.355 -6.267 8.100 1.00 79.12 761 TYR A O 1
ATOM 6223 N N . ILE A 1 762 ? 19.873 -8.467 8.185 1.00 69.50 762 ILE A N 1
ATOM 6224 C CA . ILE A 1 762 ? 20.469 -8.839 6.899 1.00 69.50 762 ILE A CA 1
ATOM 6225 C C . ILE A 1 762 ? 19.356 -9.409 6.017 1.00 69.50 762 ILE A C 1
ATOM 6227 O O . ILE A 1 762 ? 18.689 -10.370 6.398 1.00 69.50 762 ILE A O 1
ATOM 6231 N N . SER A 1 763 ? 19.157 -8.822 4.834 1.00 66.94 763 SER A N 1
ATOM 6232 C CA . SER A 1 763 ? 18.300 -9.398 3.794 1.00 66.94 763 SER A CA 1
ATOM 6233 C C . SER A 1 763 ? 19.137 -10.369 2.965 1.00 66.94 763 SER A C 1
ATOM 6235 O O . SER A 1 763 ? 19.961 -9.951 2.156 1.00 66.94 763 SER A O 1
ATOM 6237 N N . SER A 1 764 ? 18.958 -11.669 3.191 1.00 68.56 764 SER A N 1
ATOM 6238 C CA . SER A 1 764 ? 19.597 -12.722 2.400 1.00 68.56 764 SER A CA 1
ATOM 6239 C C . SER A 1 764 ? 18.905 -12.852 1.039 1.00 68.56 764 SER A C 1
ATOM 6241 O O . SER A 1 764 ? 17.932 -13.596 0.907 1.00 68.56 764 SER A O 1
ATOM 6243 N N . ARG A 1 765 ? 19.396 -12.114 0.042 1.00 77.00 765 ARG A N 1
ATOM 6244 C CA . ARG A 1 765 ? 18.992 -12.241 -1.366 1.00 77.00 765 ARG A CA 1
ATOM 6245 C C . ARG A 1 765 ? 19.978 -13.124 -2.137 1.00 77.00 765 ARG A C 1
ATOM 6247 O O . ARG A 1 765 ? 21.164 -13.152 -1.808 1.00 77.00 765 ARG A O 1
ATOM 6254 N N . SER A 1 766 ? 19.504 -13.873 -3.133 1.00 84.06 766 SER A N 1
ATOM 6255 C CA . SER A 1 766 ? 20.329 -14.860 -3.858 1.00 84.06 766 SER A CA 1
ATOM 6256 C C . SER A 1 766 ? 21.209 -14.210 -4.933 1.00 84.06 766 SER A C 1
ATOM 6258 O O . SER A 1 766 ? 20.754 -13.297 -5.622 1.00 84.06 766 SER A O 1
ATOM 6260 N N . LYS A 1 767 ? 22.444 -14.680 -5.156 1.00 91.81 767 LYS A N 1
ATOM 6261 C CA . LYS A 1 767 ? 23.243 -14.146 -6.273 1.00 91.81 767 LYS A CA 1
ATOM 6262 C C . LYS A 1 767 ? 22.642 -14.564 -7.616 1.00 91.81 767 LYS A C 1
ATOM 6264 O O . LYS A 1 767 ? 22.210 -15.707 -7.773 1.00 91.81 767 LYS A O 1
ATOM 6269 N N . ILE A 1 768 ? 22.650 -13.641 -8.578 1.00 95.62 768 ILE A N 1
ATOM 6270 C CA . ILE A 1 768 ? 22.312 -13.908 -9.980 1.00 95.62 768 ILE A CA 1
ATOM 6271 C C . ILE A 1 768 ? 23.531 -13.617 -10.855 1.00 95.62 768 ILE A C 1
ATOM 6273 O O . ILE A 1 768 ? 23.912 -12.461 -11.057 1.00 95.62 768 ILE A O 1
ATOM 6277 N N . PHE A 1 769 ? 24.110 -14.667 -11.422 1.00 94.62 769 PHE A N 1
ATOM 6278 C CA . PHE A 1 769 ? 25.118 -14.565 -12.467 1.00 94.62 769 PHE A CA 1
ATOM 6279 C C . PHE A 1 769 ? 24.415 -14.367 -13.814 1.00 94.62 769 PHE A C 1
ATOM 6281 O O . PHE A 1 769 ? 23.631 -15.204 -14.258 1.00 94.62 769 PHE A O 1
ATOM 6288 N N . VAL A 1 770 ? 24.656 -13.226 -14.450 1.00 95.75 770 VAL A N 1
ATOM 6289 C CA . VAL A 1 770 ? 24.139 -12.894 -15.778 1.00 95.75 770 VAL A CA 1
ATOM 6290 C C . VAL A 1 770 ? 25.169 -13.340 -16.800 1.00 95.75 770 VAL A C 1
ATOM 6292 O O . VAL A 1 770 ? 26.249 -12.763 -16.870 1.00 95.75 770 VAL A O 1
ATOM 6295 N N . LEU A 1 771 ? 24.834 -14.367 -17.571 1.00 94.50 771 LEU A N 1
ATOM 6296 C CA . LEU A 1 771 ? 25.644 -14.906 -18.651 1.00 94.50 771 LEU A CA 1
ATOM 6297 C C . LEU A 1 771 ? 25.270 -14.242 -19.980 1.00 94.50 771 LEU A C 1
ATOM 6299 O O . LEU A 1 771 ? 24.085 -14.117 -20.291 1.00 94.50 771 LEU A O 1
ATOM 6303 N N . ALA A 1 772 ? 26.260 -13.876 -20.789 1.00 93.62 772 ALA A N 1
ATOM 6304 C CA . ALA A 1 772 ? 26.046 -13.441 -22.166 1.00 93.62 772 ALA A CA 1
ATOM 6305 C C . ALA A 1 772 ? 27.138 -13.972 -23.102 1.00 93.62 772 ALA A C 1
ATOM 6307 O O . ALA A 1 772 ? 28.324 -13.914 -22.770 1.00 93.62 772 ALA A O 1
ATOM 6308 N N . ALA A 1 773 ? 26.737 -14.448 -24.282 1.00 91.12 773 ALA A N 1
ATOM 6309 C CA . ALA A 1 773 ? 27.648 -14.703 -25.392 1.00 91.12 773 ALA A CA 1
ATOM 6310 C C . ALA A 1 773 ? 27.873 -13.393 -26.160 1.00 91.12 773 ALA A C 1
ATOM 6312 O O . ALA A 1 773 ? 26.919 -12.731 -26.566 1.00 91.12 773 ALA A O 1
ATOM 6313 N N . ILE A 1 774 ? 29.136 -12.997 -26.326 1.00 90.06 774 ILE A N 1
ATOM 6314 C CA . ILE A 1 774 ? 29.516 -11.692 -26.872 1.00 90.06 774 ILE A CA 1
ATOM 6315 C C . ILE A 1 774 ? 30.335 -11.899 -28.148 1.00 90.06 774 ILE A C 1
ATOM 6317 O O . ILE A 1 774 ? 31.430 -12.464 -28.117 1.00 90.06 774 ILE A O 1
ATOM 6321 N N . ARG A 1 775 ? 29.797 -11.429 -29.281 1.00 88.94 775 ARG A N 1
ATOM 6322 C CA . ARG A 1 775 ? 30.395 -11.596 -30.620 1.00 88.94 775 ARG A CA 1
ATOM 6323 C C . ARG A 1 775 ? 31.187 -10.360 -31.067 1.00 88.94 775 ARG A C 1
ATOM 6325 O O . ARG A 1 775 ? 32.059 -10.464 -31.925 1.00 88.94 775 ARG A O 1
ATOM 6332 N N . SER A 1 776 ? 30.903 -9.196 -30.479 1.00 89.56 776 SER A N 1
ATOM 6333 C CA . SER A 1 776 ? 31.562 -7.915 -30.759 1.00 89.56 776 SER A CA 1
ATOM 6334 C C . SER A 1 776 ? 31.591 -7.010 -29.519 1.00 89.56 776 SER A C 1
ATOM 6336 O O . SER A 1 776 ? 30.902 -7.274 -28.534 1.00 89.56 776 SER A O 1
ATOM 6338 N N . ILE A 1 777 ? 32.341 -5.903 -29.566 1.00 87.81 777 ILE A N 1
ATOM 6339 C CA . ILE A 1 777 ? 32.312 -4.895 -28.491 1.00 87.81 777 ILE A CA 1
ATOM 6340 C C . ILE A 1 777 ? 30.933 -4.214 -28.361 1.00 87.81 777 ILE A C 1
ATOM 6342 O O . ILE A 1 777 ? 30.518 -3.885 -27.255 1.00 87.81 777 ILE A O 1
ATOM 6346 N N . ASN A 1 778 ? 30.175 -4.091 -29.458 1.00 89.75 778 ASN A N 1
ATOM 6347 C CA . ASN A 1 778 ? 28.809 -3.560 -29.438 1.00 89.75 778 ASN A CA 1
ATOM 6348 C C . ASN A 1 778 ? 27.846 -4.515 -28.707 1.00 89.75 778 ASN A C 1
ATOM 6350 O O . ASN A 1 778 ? 27.020 -4.060 -27.921 1.00 89.75 778 ASN A O 1
ATOM 6354 N N . ASP A 1 779 ? 27.979 -5.834 -28.901 1.00 91.69 779 ASP A N 1
ATOM 6355 C CA . ASP A 1 779 ? 27.214 -6.840 -28.144 1.00 91.69 779 ASP A CA 1
ATOM 6356 C C . ASP A 1 779 ? 27.444 -6.653 -26.632 1.00 91.69 779 ASP A C 1
ATOM 6358 O O . ASP A 1 779 ? 26.496 -6.675 -25.844 1.00 91.69 779 ASP A O 1
ATOM 6362 N N . TYR A 1 780 ? 28.701 -6.410 -26.231 1.00 91.06 780 TYR A N 1
ATOM 6363 C CA . TYR A 1 780 ? 29.056 -6.136 -24.839 1.00 91.06 780 TYR A CA 1
ATOM 6364 C C . TYR A 1 780 ? 28.426 -4.836 -24.328 1.00 91.06 780 TYR A C 1
ATOM 6366 O O . TYR A 1 780 ? 27.830 -4.843 -23.253 1.00 91.06 780 TYR A O 1
ATOM 6374 N N . GLU A 1 781 ? 28.496 -3.739 -25.086 1.00 90.88 781 GLU A N 1
ATOM 6375 C CA . GLU A 1 781 ? 27.871 -2.465 -24.705 1.00 90.88 781 GLU A CA 1
ATOM 6376 C C . GLU A 1 781 ? 26.348 -2.594 -24.528 1.00 90.88 781 GLU A C 1
ATOM 6378 O O . GLU A 1 781 ? 25.800 -2.065 -23.556 1.00 90.88 781 GLU A O 1
ATOM 6383 N N . MET A 1 782 ? 25.663 -3.351 -25.395 1.00 92.12 782 MET A N 1
ATOM 6384 C CA . MET A 1 782 ? 24.219 -3.598 -25.277 1.00 92.12 782 MET A CA 1
ATOM 6385 C C . MET A 1 782 ? 23.873 -4.398 -24.018 1.00 92.12 782 MET A C 1
ATOM 6387 O O . MET A 1 782 ? 23.011 -3.982 -23.233 1.00 92.12 782 MET A O 1
ATOM 6391 N N . VAL A 1 783 ? 24.581 -5.507 -23.775 1.00 93.88 783 VAL A N 1
ATOM 6392 C CA . VAL A 1 783 ? 24.393 -6.336 -22.575 1.00 93.88 783 VAL A CA 1
ATOM 6393 C C . VAL A 1 783 ? 24.729 -5.548 -21.308 1.00 93.88 783 VAL A C 1
ATOM 6395 O O . VAL A 1 783 ? 23.959 -5.587 -20.347 1.00 93.88 783 VAL A O 1
ATOM 6398 N N . LYS A 1 784 ? 25.823 -4.779 -21.303 1.00 93.31 784 LYS A N 1
ATOM 6399 C CA . LYS A 1 784 ? 26.242 -3.947 -20.166 1.00 93.31 784 LYS A CA 1
ATOM 6400 C C . LYS A 1 784 ? 25.208 -2.864 -19.858 1.00 93.31 784 LYS A C 1
ATOM 6402 O O . LYS A 1 784 ? 24.836 -2.705 -18.697 1.00 93.31 784 LYS A O 1
ATOM 6407 N N . ALA A 1 785 ? 24.654 -2.199 -20.874 1.00 93.12 785 ALA A N 1
ATOM 6408 C CA . ALA A 1 785 ? 23.569 -1.231 -20.703 1.00 93.12 785 ALA A CA 1
ATOM 6409 C C . ALA A 1 785 ? 22.274 -1.874 -20.160 1.00 93.12 785 ALA A C 1
ATOM 6411 O O . ALA A 1 785 ? 21.575 -1.265 -19.346 1.00 93.12 785 ALA A O 1
ATOM 6412 N N . GLY A 1 786 ? 21.954 -3.108 -20.568 1.00 94.75 786 GLY A N 1
ATOM 6413 C CA . GLY A 1 786 ? 20.848 -3.888 -20.002 1.00 94.75 786 GLY A CA 1
ATOM 6414 C C . GLY A 1 786 ? 21.093 -4.316 -18.549 1.00 94.75 786 GLY A C 1
ATOM 6415 O O . GLY A 1 786 ? 20.176 -4.260 -17.724 1.00 94.75 786 GLY A O 1
ATOM 6416 N N . PHE A 1 787 ? 22.326 -4.720 -18.228 1.00 95.75 787 PHE A N 1
ATOM 6417 C CA . PHE A 1 787 ? 22.771 -5.158 -16.902 1.00 95.75 787 PHE A CA 1
ATOM 6418 C C . PHE A 1 787 ? 22.795 -4.000 -15.899 1.00 95.75 787 PHE A C 1
ATOM 6420 O O . PHE A 1 787 ? 22.234 -4.115 -14.807 1.00 95.75 787 PHE A O 1
ATOM 6427 N N . ASP A 1 788 ? 23.381 -2.860 -16.265 1.00 95.00 788 ASP A N 1
ATOM 6428 C CA . ASP A 1 788 ? 23.488 -1.678 -15.403 1.00 95.00 788 ASP A CA 1
ATOM 6429 C C . ASP A 1 788 ? 22.107 -1.111 -15.051 1.00 95.00 788 ASP A C 1
ATOM 6431 O O . ASP A 1 788 ? 21.877 -0.705 -13.912 1.00 95.00 788 ASP A O 1
ATOM 6435 N N . ARG A 1 789 ? 21.148 -1.193 -15.984 1.00 95.44 789 ARG A N 1
ATOM 6436 C CA . ARG A 1 789 ? 19.746 -0.794 -15.781 1.00 95.44 789 ARG A CA 1
ATOM 6437 C C . ARG A 1 789 ? 19.022 -1.607 -14.695 1.00 95.44 789 ARG A C 1
ATOM 6439 O O . ARG A 1 789 ? 18.042 -1.114 -14.136 1.00 95.44 789 ARG A O 1
ATOM 6446 N N . GLN A 1 790 ? 19.465 -2.833 -14.393 1.00 97.44 790 GLN A N 1
ATOM 6447 C CA . GLN A 1 790 ? 18.809 -3.697 -13.404 1.00 97.44 790 GLN A CA 1
ATOM 6448 C C . GLN A 1 790 ? 18.898 -3.102 -11.993 1.00 97.44 790 GLN A C 1
ATOM 6450 O O . GLN A 1 790 ? 19.993 -2.956 -11.452 1.00 97.44 790 GLN A O 1
ATOM 6455 N N . ARG A 1 791 ? 17.747 -2.860 -11.356 1.00 94.75 791 ARG A N 1
ATOM 6456 C CA . ARG A 1 791 ? 17.635 -2.436 -9.946 1.00 94.75 791 ARG A CA 1
ATOM 6457 C C . ARG A 1 791 ? 18.004 -3.528 -8.941 1.00 94.75 791 ARG A C 1
ATOM 6459 O O . ARG A 1 791 ? 18.078 -3.258 -7.749 1.00 94.75 791 ARG A O 1
ATOM 6466 N N . TYR A 1 792 ? 18.191 -4.760 -9.408 1.00 94.50 792 TYR A N 1
ATOM 6467 C CA . TYR A 1 792 ? 18.656 -5.855 -8.575 1.00 94.50 792 TYR A CA 1
ATOM 6468 C C . TYR A 1 792 ? 20.156 -5.706 -8.287 1.00 94.50 792 TYR A C 1
ATOM 6470 O O . TYR A 1 792 ? 20.956 -5.676 -9.220 1.00 94.50 792 TYR A O 1
ATOM 6478 N N . GLU A 1 793 ? 20.538 -5.602 -7.014 1.00 90.94 793 GLU A N 1
ATOM 6479 C CA . GLU A 1 793 ? 21.933 -5.358 -6.607 1.00 90.94 793 GLU A CA 1
ATOM 6480 C C . GLU A 1 793 ? 22.773 -6.644 -6.540 1.00 90.94 793 GLU A C 1
ATOM 6482 O O . GLU A 1 793 ? 23.964 -6.611 -6.834 1.00 90.94 793 GLU A O 1
ATOM 6487 N N . GLY A 1 794 ? 22.164 -7.795 -6.222 1.00 92.06 794 GLY A N 1
ATOM 6488 C CA . GLY A 1 794 ? 22.838 -9.095 -6.059 1.00 92.06 794 GLY A CA 1
ATOM 6489 C C . GLY A 1 794 ? 23.269 -9.777 -7.366 1.00 92.06 794 GLY A C 1
ATOM 6490 O O . GLY A 1 794 ? 23.172 -10.998 -7.480 1.00 92.06 794 GLY A O 1
ATOM 6491 N N . LYS A 1 795 ? 23.673 -9.002 -8.375 1.00 93.75 795 LYS A N 1
ATOM 6492 C CA . LYS A 1 795 ? 23.990 -9.448 -9.741 1.00 93.75 795 LYS A CA 1
ATOM 6493 C C . LYS A 1 795 ? 25.499 -9.463 -10.010 1.00 93.75 795 LYS A C 1
ATOM 6495 O O . LYS A 1 795 ? 26.250 -8.672 -9.443 1.00 93.75 795 LYS A O 1
ATOM 6500 N N . SER A 1 796 ? 25.954 -10.310 -10.926 1.00 92.75 796 SER A N 1
ATOM 6501 C CA . SER A 1 796 ? 27.335 -10.301 -11.441 1.00 92.75 796 SER A CA 1
ATOM 6502 C C . SER A 1 796 ? 27.339 -10.646 -12.930 1.00 92.75 796 SER A C 1
ATOM 6504 O O . SER A 1 796 ? 26.559 -11.498 -13.345 1.00 92.75 796 SER A O 1
ATOM 6506 N N . LEU A 1 797 ? 28.164 -9.973 -13.739 1.00 92.62 797 LEU A N 1
ATOM 6507 C CA . LEU A 1 797 ? 28.196 -10.156 -15.196 1.00 92.62 797 LEU A CA 1
ATOM 6508 C C . LEU A 1 797 ? 29.314 -11.127 -15.602 1.00 92.62 797 LEU A C 1
ATOM 6510 O O . LEU A 1 797 ? 30.473 -10.947 -15.226 1.00 92.62 797 LEU A O 1
ATOM 6514 N N . VAL A 1 798 ? 28.942 -12.138 -16.383 1.00 90.31 798 VAL A N 1
ATOM 6515 C CA . VAL A 1 798 ? 29.806 -13.194 -16.914 1.00 90.31 798 VAL A CA 1
ATOM 6516 C C . VAL A 1 798 ? 29.686 -13.192 -18.437 1.00 90.31 798 VAL A C 1
ATOM 6518 O O . VAL A 1 798 ? 28.591 -13.308 -18.988 1.00 90.31 798 VAL A O 1
ATOM 6521 N N . VAL A 1 799 ? 30.814 -13.053 -19.125 1.00 89.69 799 VAL A N 1
ATOM 6522 C CA . VAL A 1 799 ? 30.892 -12.911 -20.580 1.00 89.69 799 VAL A CA 1
ATOM 6523 C C . VAL A 1 799 ? 31.633 -14.097 -21.182 1.00 89.69 799 VAL A C 1
ATOM 6525 O O . VAL A 1 799 ? 32.792 -14.341 -20.852 1.00 89.69 799 VAL A O 1
ATOM 6528 N N . VAL A 1 800 ? 30.985 -14.794 -22.116 1.00 87.19 800 VAL A N 1
ATOM 6529 C CA . VAL A 1 800 ? 31.636 -15.779 -22.986 1.00 87.19 800 VAL A CA 1
ATOM 6530 C C . VAL A 1 800 ? 32.120 -15.058 -24.241 1.00 87.19 800 VAL A C 1
ATOM 6532 O O . VAL A 1 800 ? 31.315 -14.543 -25.020 1.00 87.19 800 VAL A O 1
ATOM 6535 N N . ALA A 1 801 ? 33.440 -15.009 -24.423 1.00 85.19 801 ALA A N 1
ATOM 6536 C CA . ALA A 1 801 ? 34.110 -14.337 -25.534 1.00 85.19 801 ALA A CA 1
ATOM 6537 C C . ALA A 1 801 ? 34.997 -15.350 -26.289 1.00 85.19 801 ALA A C 1
ATOM 6539 O O . ALA A 1 801 ? 36.153 -15.552 -25.911 1.00 85.19 801 ALA A O 1
ATOM 6540 N N . PRO A 1 802 ? 34.487 -16.007 -27.351 1.00 69.94 802 PRO A N 1
ATOM 6541 C CA . PRO A 1 802 ? 35.198 -17.095 -28.033 1.00 69.94 802 PRO A CA 1
ATOM 6542 C C . PRO A 1 802 ? 36.371 -16.630 -28.916 1.00 69.94 802 PRO A C 1
ATOM 6544 O O . PRO A 1 802 ? 37.156 -17.455 -29.377 1.00 69.94 802 PRO A O 1
ATOM 6547 N N . SER A 1 803 ? 36.513 -15.323 -29.162 1.00 77.94 803 SER A N 1
ATOM 6548 C CA . SER A 1 803 ? 37.700 -14.747 -29.807 1.00 77.94 803 SER A CA 1
ATOM 6549 C C . SER A 1 803 ? 38.714 -14.305 -28.754 1.00 77.94 803 SER A C 1
ATOM 6551 O O . SER A 1 803 ? 38.385 -13.513 -27.870 1.00 77.94 803 SER A O 1
ATOM 6553 N N . HIS A 1 804 ? 39.960 -14.767 -28.883 1.00 76.25 804 HIS A N 1
ATOM 6554 C CA . HIS A 1 804 ? 41.060 -14.407 -27.984 1.00 76.25 804 HIS A CA 1
ATOM 6555 C C . HIS A 1 804 ? 41.297 -12.888 -27.923 1.00 76.25 804 HIS A C 1
ATOM 6557 O O . HIS A 1 804 ? 41.495 -12.339 -26.842 1.00 76.25 804 HIS A O 1
ATOM 6563 N N . ASP A 1 805 ? 41.213 -12.191 -29.059 1.00 79.31 805 ASP A N 1
ATOM 6564 C CA . ASP A 1 805 ? 41.446 -10.742 -29.121 1.00 79.31 805 ASP A CA 1
ATOM 6565 C C . ASP A 1 805 ? 40.308 -9.951 -28.459 1.00 79.31 805 ASP A C 1
ATOM 6567 O O . ASP A 1 805 ? 40.551 -8.948 -27.788 1.00 79.31 805 ASP A O 1
ATOM 6571 N N . LEU A 1 806 ? 39.067 -10.434 -28.589 1.00 81.56 806 LEU A N 1
ATOM 6572 C CA . LEU A 1 806 ? 37.901 -9.869 -27.906 1.00 81.56 806 LEU A CA 1
ATOM 6573 C C . LEU A 1 806 ? 37.976 -10.122 -26.394 1.00 81.56 806 LEU A C 1
ATOM 6575 O O . LEU A 1 806 ? 37.729 -9.215 -25.603 1.00 81.56 806 LEU A O 1
ATOM 6579 N N . ALA A 1 807 ? 38.383 -11.327 -25.986 1.00 78.75 807 ALA A N 1
ATOM 6580 C CA . ALA A 1 807 ? 38.606 -11.658 -24.584 1.00 78.75 807 ALA A CA 1
ATOM 6581 C C . ALA A 1 807 ? 39.718 -10.791 -23.963 1.00 78.75 807 ALA A C 1
ATOM 6583 O O . ALA A 1 807 ? 39.543 -10.274 -22.863 1.00 78.75 807 ALA A O 1
ATOM 6584 N N . ALA A 1 808 ? 40.821 -10.559 -24.682 1.00 78.00 808 ALA A N 1
ATOM 6585 C CA . ALA A 1 808 ? 41.916 -9.695 -24.239 1.00 78.00 808 ALA A CA 1
ATOM 6586 C C . ALA A 1 808 ? 41.505 -8.215 -24.114 1.00 78.00 808 ALA A C 1
ATOM 6588 O O . ALA A 1 808 ? 41.944 -7.538 -23.186 1.00 78.00 808 ALA A O 1
ATOM 6589 N N . GLN A 1 809 ? 40.638 -7.713 -25.002 1.00 78.00 809 GLN A N 1
ATOM 6590 C CA . GLN A 1 809 ? 40.060 -6.368 -24.880 1.00 78.00 809 GLN A CA 1
ATOM 6591 C C . GLN A 1 809 ? 39.165 -6.256 -23.636 1.00 78.00 809 GLN A C 1
ATOM 6593 O O . GLN A 1 809 ? 39.320 -5.329 -22.838 1.00 78.00 809 GLN A O 1
ATOM 6598 N N . LEU A 1 810 ? 38.263 -7.221 -23.434 1.00 79.44 810 LEU A N 1
ATOM 6599 C CA . LEU A 1 810 ? 37.308 -7.222 -22.320 1.00 79.44 810 LEU A CA 1
ATOM 6600 C C . LEU A 1 810 ? 37.965 -7.494 -20.956 1.00 79.44 810 LEU A C 1
ATOM 6602 O O . LEU A 1 810 ? 37.485 -6.982 -19.951 1.00 79.44 810 LEU A O 1
ATOM 6606 N N . ALA A 1 811 ? 39.093 -8.209 -20.909 1.00 68.69 811 ALA A N 1
ATOM 6607 C CA . ALA A 1 811 ? 39.867 -8.457 -19.686 1.00 68.69 811 ALA A CA 1
ATOM 6608 C C . ALA A 1 811 ? 40.497 -7.189 -19.063 1.00 68.69 811 ALA A C 1
ATOM 6610 O O . ALA A 1 811 ? 41.052 -7.250 -17.967 1.00 68.69 811 ALA A O 1
ATOM 6611 N N . SER A 1 812 ? 40.408 -6.035 -19.736 1.00 60.97 812 SER A N 1
ATOM 6612 C CA . SER A 1 812 ? 40.748 -4.720 -19.168 1.00 60.97 812 SER A CA 1
ATOM 6613 C C . SER A 1 812 ? 39.613 -4.084 -18.343 1.00 60.97 812 SER A C 1
ATOM 6615 O O . SER A 1 812 ? 39.784 -2.989 -17.804 1.00 60.97 812 SER A O 1
ATOM 6617 N N . ILE A 1 813 ? 38.458 -4.753 -18.248 1.00 70.88 813 ILE A N 1
ATOM 6618 C CA . ILE A 1 813 ? 37.206 -4.249 -17.669 1.00 70.88 813 ILE A CA 1
ATOM 6619 C C . ILE A 1 813 ? 36.775 -5.152 -16.498 1.00 70.88 813 ILE A C 1
ATOM 6621 O O . ILE A 1 813 ? 37.077 -6.341 -16.474 1.00 70.88 813 ILE A O 1
ATOM 6625 N N . ASP A 1 814 ? 36.051 -4.588 -15.526 1.00 71.25 814 ASP A N 1
ATOM 6626 C CA . ASP A 1 814 ? 35.534 -5.267 -14.323 1.00 71.25 814 ASP A CA 1
ATOM 6627 C C . ASP A 1 814 ? 34.370 -6.239 -14.639 1.00 71.25 814 ASP A C 1
ATOM 6629 O O . ASP A 1 814 ? 33.205 -5.984 -14.323 1.00 71.25 814 ASP A O 1
ATOM 6633 N N . VAL A 1 815 ? 34.678 -7.327 -15.356 1.00 76.06 815 VAL A N 1
ATOM 6634 C CA . VAL A 1 815 ? 33.754 -8.401 -15.762 1.00 76.06 815 VAL A CA 1
ATOM 6635 C C . VAL A 1 815 ? 34.464 -9.758 -15.806 1.00 76.06 815 VAL A C 1
ATOM 6637 O O . VAL A 1 815 ? 35.653 -9.845 -16.106 1.00 76.06 815 VAL A O 1
ATOM 6640 N N . ILE A 1 816 ? 33.732 -10.847 -15.548 1.00 76.62 816 ILE A N 1
ATOM 6641 C CA . ILE A 1 816 ? 34.287 -12.207 -15.640 1.00 76.62 816 ILE A CA 1
ATOM 6642 C C . ILE A 1 816 ? 34.275 -12.637 -17.112 1.00 76.62 816 ILE A C 1
ATOM 6644 O O . ILE A 1 816 ? 33.219 -12.970 -17.649 1.00 76.62 816 ILE A O 1
ATOM 6648 N N . VAL A 1 817 ? 35.440 -12.619 -17.765 1.00 79.81 817 VAL A N 1
ATOM 6649 C CA . VAL A 1 817 ? 35.614 -13.040 -19.167 1.00 79.81 817 VAL A CA 1
ATOM 6650 C C . VAL A 1 817 ? 36.047 -14.501 -19.234 1.00 79.81 817 VAL A C 1
ATOM 6652 O O . VAL A 1 817 ? 37.016 -14.895 -18.589 1.00 79.81 817 VAL A O 1
ATOM 6655 N N . LEU A 1 818 ? 35.347 -15.295 -20.043 1.00 81.50 818 LEU A N 1
ATOM 6656 C CA . LEU A 1 818 ? 35.578 -16.727 -20.219 1.00 81.50 818 LEU A CA 1
ATOM 6657 C C . LEU A 1 818 ? 35.765 -17.025 -21.712 1.00 81.50 818 LEU A C 1
ATOM 6659 O O . LEU A 1 818 ? 34.874 -16.765 -22.522 1.00 81.50 818 LEU A O 1
ATOM 6663 N N . SER A 1 819 ? 36.930 -17.558 -22.078 1.00 80.31 819 SER A N 1
ATOM 6664 C CA . SER A 1 819 ? 37.319 -17.855 -23.465 1.00 80.31 819 SER A CA 1
ATOM 6665 C C . SER A 1 819 ? 37.453 -19.352 -23.765 1.00 80.31 819 SER A C 1
ATOM 6667 O O . SER A 1 819 ? 37.652 -19.728 -24.919 1.00 80.31 819 SER A O 1
ATOM 6669 N N . SER A 1 820 ? 37.294 -20.225 -22.762 1.00 83.69 820 SER A N 1
ATOM 6670 C CA . SER A 1 820 ? 37.224 -21.679 -22.950 1.00 83.69 820 SER A CA 1
ATOM 6671 C C . SER A 1 820 ? 36.131 -22.346 -22.109 1.00 83.69 820 SER A C 1
ATOM 6673 O O . SER A 1 820 ? 35.689 -21.827 -21.080 1.00 83.69 820 SER A O 1
ATOM 6675 N N . GLN A 1 821 ? 35.712 -23.536 -22.543 1.00 82.19 821 GLN A N 1
ATOM 6676 C CA . GLN A 1 821 ? 34.703 -24.342 -21.855 1.00 82.19 821 GLN A CA 1
ATOM 6677 C C . GLN A 1 821 ? 35.182 -24.783 -20.462 1.00 82.19 821 GLN A C 1
ATOM 6679 O O . GLN A 1 821 ? 34.398 -24.767 -19.518 1.00 82.19 821 GLN A O 1
ATOM 6684 N N . ASP A 1 822 ? 36.476 -25.081 -20.301 1.00 85.81 822 ASP A N 1
ATOM 6685 C CA . ASP A 1 822 ? 37.070 -25.445 -19.007 1.00 85.81 822 ASP A CA 1
ATOM 6686 C C . ASP A 1 822 ? 37.025 -24.283 -18.003 1.00 85.81 822 ASP A C 1
ATOM 6688 O O . ASP A 1 822 ? 36.726 -24.489 -16.825 1.00 85.81 822 ASP A O 1
ATOM 6692 N N . GLN A 1 823 ? 37.257 -23.045 -18.460 1.00 86.00 823 GLN A N 1
ATOM 6693 C CA . GLN A 1 823 ? 37.091 -21.849 -17.626 1.00 86.00 823 GLN A CA 1
ATOM 6694 C C . GLN A 1 823 ? 35.627 -21.666 -17.210 1.00 86.00 823 GLN A C 1
ATOM 6696 O O . GLN A 1 823 ? 35.357 -21.358 -16.052 1.00 86.00 823 GLN A O 1
ATOM 6701 N N . PHE A 1 824 ? 34.676 -21.905 -18.119 1.00 85.50 824 PHE A N 1
ATOM 6702 C CA . PHE A 1 824 ? 33.245 -21.835 -17.815 1.00 85.50 824 PHE A CA 1
ATOM 6703 C C . PHE A 1 824 ? 32.800 -22.910 -16.815 1.00 85.50 824 PHE A C 1
ATOM 6705 O O . PHE A 1 824 ? 32.119 -22.590 -15.843 1.00 85.50 824 PHE A O 1
ATOM 6712 N N . VAL A 1 825 ? 33.249 -24.158 -16.975 1.00 86.38 825 VAL A N 1
ATOM 6713 C CA . VAL A 1 825 ? 33.015 -25.235 -15.998 1.00 86.38 825 VAL A CA 1
ATOM 6714 C C . VAL A 1 825 ? 33.651 -24.902 -14.643 1.00 86.38 825 VAL A C 1
ATOM 6716 O O . VAL A 1 825 ? 33.019 -25.113 -13.610 1.00 86.38 825 VAL A O 1
ATOM 6719 N N . THR A 1 826 ? 34.860 -24.331 -14.627 1.00 87.25 826 THR A N 1
ATOM 6720 C CA . THR A 1 826 ? 35.540 -23.910 -13.388 1.00 87.25 826 THR A CA 1
ATOM 6721 C C . THR A 1 826 ? 34.755 -22.810 -12.672 1.00 87.25 826 THR A C 1
ATOM 6723 O O . THR A 1 826 ? 34.378 -22.992 -11.518 1.00 87.25 826 THR A O 1
ATOM 6726 N N . ALA A 1 827 ? 34.404 -21.727 -13.372 1.00 85.69 827 ALA A N 1
ATOM 6727 C CA . ALA A 1 827 ? 33.619 -20.624 -12.817 1.00 85.69 827 ALA A CA 1
ATOM 6728 C C . ALA A 1 827 ? 32.231 -21.079 -12.326 1.00 85.69 827 ALA A C 1
ATOM 6730 O O . ALA A 1 827 ? 31.762 -20.616 -11.290 1.00 85.69 827 ALA A O 1
ATOM 6731 N N . LEU A 1 828 ? 31.582 -22.027 -13.015 1.00 85.38 828 LEU A N 1
ATOM 6732 C CA . LEU A 1 828 ? 30.344 -22.651 -12.535 1.00 85.38 828 LEU A CA 1
ATOM 6733 C C . LEU A 1 828 ? 30.554 -23.480 -11.258 1.00 85.38 828 LEU A C 1
ATOM 6735 O O . LEU A 1 828 ? 29.641 -23.563 -10.442 1.00 85.38 828 LEU A O 1
ATOM 6739 N N . ASN A 1 829 ? 31.708 -24.117 -11.070 1.00 85.56 829 ASN A N 1
ATOM 6740 C CA . ASN A 1 829 ? 31.999 -24.929 -9.883 1.00 85.56 829 ASN A CA 1
ATOM 6741 C C . ASN A 1 829 ? 32.393 -24.092 -8.652 1.00 85.56 829 ASN A C 1
ATOM 6743 O O . ASN A 1 829 ? 32.321 -24.599 -7.536 1.00 85.56 829 ASN A O 1
ATOM 6747 N N . GLU A 1 830 ? 32.738 -22.817 -8.840 1.00 87.25 830 GLU A N 1
ATOM 6748 C CA . GLU A 1 830 ? 32.930 -21.835 -7.761 1.00 87.25 830 GLU A CA 1
ATOM 6749 C C . GLU A 1 830 ? 31.607 -21.199 -7.275 1.00 87.25 830 GLU A C 1
ATOM 6751 O O . GLU A 1 830 ? 31.576 -20.547 -6.230 1.00 87.25 830 GLU A O 1
ATOM 6756 N N . MET A 1 831 ? 30.497 -21.388 -8.003 1.00 87.69 831 MET A N 1
ATOM 6757 C CA . MET A 1 831 ? 29.164 -20.912 -7.604 1.00 87.69 831 MET A CA 1
ATOM 6758 C C . MET A 1 831 ? 28.510 -21.842 -6.576 1.00 87.69 831 MET A C 1
ATOM 6760 O O . MET A 1 831 ? 28.615 -23.067 -6.660 1.00 87.69 831 MET A O 1
ATOM 6764 N N . ASN A 1 832 ? 27.732 -21.275 -5.650 1.00 90.06 832 ASN A N 1
ATOM 6765 C CA . ASN A 1 832 ? 26.980 -22.074 -4.684 1.00 90.06 832 ASN A CA 1
ATOM 6766 C C . ASN A 1 832 ? 25.855 -22.838 -5.397 1.00 90.06 832 ASN A C 1
ATOM 6768 O O . ASN A 1 832 ? 25.218 -22.320 -6.314 1.00 90.06 832 ASN A O 1
ATOM 6772 N N . ALA A 1 833 ? 25.507 -24.035 -4.916 1.00 87.81 833 ALA A N 1
ATOM 6773 C CA . ALA A 1 833 ? 24.435 -24.857 -5.495 1.00 87.81 833 ALA A CA 1
ATOM 6774 C C . ALA A 1 833 ? 23.055 -24.152 -5.559 1.00 87.81 833 ALA A C 1
ATOM 6776 O O . ALA A 1 833 ? 22.199 -24.529 -6.365 1.00 87.81 833 ALA A O 1
ATOM 6777 N N . ASN A 1 834 ? 22.847 -23.127 -4.724 1.00 88.69 834 ASN A N 1
ATOM 6778 C CA . ASN A 1 834 ? 21.632 -22.311 -4.651 1.00 88.69 834 ASN A CA 1
ATOM 6779 C C . ASN A 1 834 ? 21.714 -20.962 -5.390 1.00 88.69 834 ASN A C 1
ATOM 6781 O O . ASN A 1 834 ? 20.702 -20.262 -5.440 1.00 88.69 834 ASN A O 1
ATOM 6785 N N . ASP A 1 835 ? 22.869 -20.593 -5.955 1.00 92.44 835 ASP A N 1
ATOM 6786 C CA . ASP A 1 835 ? 22.985 -19.392 -6.789 1.00 92.44 835 ASP A CA 1
ATOM 6787 C C . ASP A 1 835 ? 22.229 -19.578 -8.115 1.00 92.44 835 ASP A C 1
ATOM 6789 O O . ASP A 1 835 ? 21.999 -20.700 -8.582 1.00 92.44 835 ASP A O 1
ATOM 6793 N N . TRP A 1 836 ? 21.825 -18.464 -8.724 1.00 95.69 836 TRP A N 1
ATOM 6794 C CA . TRP A 1 836 ? 21.042 -18.444 -9.957 1.00 95.69 836 TRP A CA 1
ATOM 6795 C C . TRP A 1 836 ? 21.863 -17.963 -11.145 1.00 95.69 836 TRP A C 1
ATOM 6797 O O . TRP A 1 836 ? 22.741 -17.112 -11.013 1.00 95.69 836 TRP A O 1
ATOM 6807 N N . ILE A 1 837 ? 21.513 -18.461 -12.327 1.00 95.75 837 ILE A N 1
ATOM 6808 C CA . ILE A 1 837 ? 22.098 -18.063 -13.606 1.00 95.75 837 ILE A CA 1
ATOM 6809 C C . ILE A 1 837 ? 20.971 -17.568 -14.517 1.00 95.75 837 ILE A C 1
ATOM 6811 O O . ILE A 1 837 ? 19.977 -18.270 -14.694 1.00 95.75 837 ILE A O 1
ATOM 6815 N N . SER A 1 838 ? 21.121 -16.368 -15.080 1.00 97.06 838 SER A N 1
ATOM 6816 C CA . SER A 1 838 ? 20.251 -15.788 -16.119 1.00 97.06 838 SER A CA 1
ATOM 6817 C C . SER A 1 838 ? 21.039 -15.648 -17.415 1.00 97.06 838 SER A C 1
ATOM 6819 O O . SER A 1 838 ? 22.237 -15.390 -17.355 1.00 97.06 838 SER A O 1
ATOM 6821 N N . VAL A 1 839 ? 20.385 -15.709 -18.577 1.00 96.94 839 VAL A N 1
ATOM 6822 C CA . VAL A 1 839 ? 21.016 -15.334 -19.857 1.00 96.94 839 VAL A CA 1
ATOM 6823 C C . VAL A 1 839 ? 20.524 -13.963 -20.317 1.00 96.94 839 VAL A C 1
ATOM 6825 O O . VAL A 1 839 ? 19.322 -13.703 -20.273 1.00 96.94 839 VAL A O 1
ATOM 6828 N N . PHE A 1 840 ? 21.444 -13.105 -20.765 1.00 96.56 840 PHE A N 1
ATOM 6829 C CA . PHE A 1 840 ? 21.154 -11.867 -21.494 1.00 96.56 840 PHE A CA 1
ATOM 6830 C C . PHE A 1 840 ? 21.617 -12.017 -22.951 1.00 96.56 840 PHE A C 1
ATOM 6832 O O . PHE A 1 840 ? 22.791 -12.280 -23.204 1.00 96.56 840 PHE A O 1
ATOM 6839 N N . SER A 1 841 ? 20.704 -11.829 -23.905 1.00 95.31 841 SER A N 1
ATOM 6840 C CA . SER A 1 841 ? 21.037 -11.707 -25.331 1.00 95.31 841 SER A CA 1
ATOM 6841 C C . SER A 1 841 ? 21.357 -10.241 -25.672 1.00 95.31 841 SER A C 1
ATOM 6843 O O . SER A 1 841 ? 20.634 -9.358 -25.206 1.00 95.31 841 SER A O 1
ATOM 6845 N N . PRO A 1 842 ? 22.382 -9.944 -26.495 1.00 93.12 842 PRO A N 1
ATOM 6846 C CA . PRO A 1 842 ? 22.647 -8.578 -26.966 1.00 93.12 842 PRO A CA 1
ATOM 6847 C C . PRO A 1 842 ? 21.536 -8.026 -27.875 1.00 93.12 842 PRO A C 1
ATOM 6849 O O . PRO A 1 842 ? 21.449 -6.815 -28.065 1.00 93.12 842 PRO A O 1
ATOM 6852 N N . ASP A 1 843 ? 20.684 -8.905 -28.409 1.00 93.31 843 ASP A N 1
ATOM 6853 C CA . ASP A 1 843 ? 19.588 -8.579 -29.321 1.00 93.31 843 ASP A CA 1
ATOM 6854 C C . ASP A 1 843 ? 18.263 -8.265 -28.573 1.00 93.31 843 ASP A C 1
ATOM 6856 O O . ASP A 1 843 ? 17.256 -7.941 -29.202 1.00 93.31 843 ASP A O 1
ATOM 6860 N N . ASP A 1 844 ? 18.236 -8.347 -27.233 1.00 95.38 844 ASP A N 1
ATOM 6861 C CA . ASP A 1 844 ? 17.030 -8.209 -26.398 1.00 95.38 844 ASP A CA 1
ATOM 6862 C C . ASP A 1 844 ? 17.069 -7.005 -25.435 1.00 95.38 844 ASP A C 1
ATOM 6864 O O . ASP A 1 844 ? 18.100 -6.632 -24.873 1.00 95.38 844 ASP A O 1
ATOM 6868 N N . TYR A 1 845 ? 15.894 -6.436 -25.147 1.00 96.25 845 TYR A N 1
ATOM 6869 C CA . TYR A 1 845 ? 15.736 -5.389 -24.139 1.00 96.25 845 TYR A CA 1
ATOM 6870 C C . TYR A 1 845 ? 15.414 -5.966 -22.761 1.00 96.25 845 TYR A C 1
ATOM 6872 O O . TYR A 1 845 ? 14.336 -6.523 -22.547 1.00 96.25 845 TYR A O 1
ATOM 6880 N N . TYR A 1 846 ? 16.293 -5.700 -21.795 1.00 97.56 846 TYR A N 1
ATOM 6881 C CA . TYR A 1 846 ? 16.071 -5.976 -20.374 1.00 97.56 846 TYR A CA 1
ATOM 6882 C C . TYR A 1 846 ? 15.757 -4.673 -19.623 1.00 97.56 846 TYR A C 1
ATOM 6884 O O . TYR A 1 846 ? 16.598 -3.779 -19.502 1.00 97.56 846 TYR A O 1
ATOM 6892 N N . GLY A 1 847 ? 14.522 -4.540 -19.145 1.00 97.25 847 GLY A N 1
ATOM 6893 C CA . GLY A 1 847 ? 14.006 -3.397 -18.386 1.00 97.25 847 GLY A CA 1
ATOM 6894 C C . GLY A 1 847 ? 14.438 -3.401 -16.912 1.00 97.25 847 GLY A C 1
ATOM 6895 O O . GLY A 1 847 ? 14.962 -4.409 -16.432 1.00 97.25 847 GLY A O 1
ATOM 6896 N N . PRO A 1 848 ? 14.236 -2.297 -16.165 1.00 97.44 848 PRO A N 1
ATOM 6897 C CA . PRO A 1 848 ? 14.883 -2.078 -14.868 1.00 97.44 848 PRO A CA 1
ATOM 6898 C C . PRO A 1 848 ? 14.584 -3.104 -13.770 1.00 97.44 848 PRO A C 1
ATOM 6900 O O . PRO A 1 848 ? 15.393 -3.248 -12.855 1.00 97.44 848 PRO A O 1
ATOM 6903 N N . ASN A 1 849 ? 13.443 -3.797 -13.816 1.00 98.25 849 ASN A N 1
ATOM 6904 C CA . ASN A 1 849 ? 13.052 -4.760 -12.781 1.00 98.25 849 ASN A CA 1
ATOM 6905 C C . ASN A 1 849 ? 13.118 -6.229 -13.233 1.00 98.25 849 ASN A C 1
ATOM 6907 O O . ASN A 1 849 ? 12.745 -7.096 -12.449 1.00 98.25 849 ASN A O 1
ATOM 6911 N N . TYR A 1 850 ? 13.628 -6.532 -14.435 1.00 98.62 850 TYR A N 1
ATOM 6912 C CA . TYR A 1 850 ? 13.651 -7.896 -14.990 1.00 98.62 850 TYR A CA 1
ATOM 6913 C C . TYR A 1 850 ? 14.243 -8.936 -14.020 1.00 98.62 850 TYR A C 1
ATOM 6915 O O . TYR A 1 850 ? 13.566 -9.904 -13.673 1.00 98.62 850 TYR A O 1
ATOM 6923 N N . LEU A 1 851 ? 15.464 -8.709 -13.517 1.00 98.25 851 LEU A N 1
ATOM 6924 C CA . LEU A 1 851 ? 16.090 -9.616 -12.545 1.00 98.25 851 LEU A CA 1
ATOM 6925 C C . LEU A 1 851 ? 15.412 -9.582 -11.171 1.00 98.25 851 LEU A C 1
ATOM 6927 O O . LEU A 1 851 ? 15.344 -10.606 -10.497 1.00 98.25 851 LEU A O 1
ATOM 6931 N N . ASN A 1 852 ? 14.901 -8.422 -10.752 1.00 97.38 852 ASN A N 1
ATOM 6932 C CA . ASN A 1 852 ? 14.244 -8.277 -9.454 1.00 97.38 852 ASN A CA 1
ATOM 6933 C C . ASN A 1 852 ? 12.945 -9.094 -9.388 1.00 97.38 852 ASN A C 1
ATOM 6935 O O . ASN A 1 852 ? 12.676 -9.735 -8.379 1.00 97.38 852 ASN A O 1
ATOM 6939 N N . ASP A 1 853 ? 12.143 -9.090 -10.449 1.00 98.19 853 ASP A N 1
ATOM 6940 C CA . ASP A 1 853 ? 10.843 -9.770 -10.452 1.00 98.19 853 ASP A CA 1
ATOM 6941 C C . ASP A 1 853 ? 11.001 -11.295 -10.557 1.00 98.19 853 ASP A C 1
ATOM 6943 O O . ASP A 1 853 ? 10.216 -12.044 -9.971 1.00 98.19 853 ASP A O 1
ATOM 6947 N N . LEU A 1 854 ? 12.078 -11.749 -11.209 1.00 98.06 854 LEU A N 1
ATOM 6948 C CA . LEU A 1 854 ? 12.528 -13.140 -11.183 1.00 98.06 854 LEU A CA 1
ATOM 6949 C C . LEU A 1 854 ? 13.059 -13.556 -9.797 1.00 98.06 854 LEU A C 1
ATOM 6951 O O . LEU A 1 854 ? 12.729 -14.646 -9.333 1.00 98.06 854 LEU A O 1
ATOM 6955 N N . GLU A 1 855 ? 13.814 -12.701 -9.096 1.00 96.44 855 GLU A N 1
ATOM 6956 C CA . GLU A 1 855 ? 14.303 -13.003 -7.738 1.00 96.44 855 GLU A CA 1
ATOM 6957 C C . GLU A 1 855 ? 13.171 -13.051 -6.705 1.00 96.44 855 GLU A C 1
ATOM 6959 O O . GLU A 1 855 ? 13.069 -14.015 -5.945 1.00 96.44 855 GLU A O 1
ATOM 6964 N N . LEU A 1 856 ? 12.257 -12.075 -6.717 1.00 96.00 856 LEU A N 1
ATOM 6965 C CA . LEU A 1 856 ? 11.104 -12.052 -5.809 1.00 96.00 856 LEU A CA 1
ATOM 6966 C C . LEU A 1 856 ? 10.194 -13.279 -5.985 1.00 96.00 856 LEU A C 1
ATOM 6968 O O . LEU A 1 856 ? 9.551 -13.710 -5.026 1.00 96.00 856 LEU A O 1
ATOM 6972 N N . ALA A 1 857 ? 10.169 -13.878 -7.179 1.00 97.06 857 ALA A N 1
ATOM 6973 C CA . ALA A 1 857 ? 9.439 -15.113 -7.441 1.00 97.06 857 ALA A CA 1
ATOM 6974 C C . ALA A 1 857 ? 10.007 -16.344 -6.722 1.00 97.06 857 ALA A C 1
ATOM 6976 O O . ALA A 1 857 ? 9.255 -17.277 -6.427 1.00 97.06 857 ALA A O 1
ATOM 6977 N N . THR A 1 858 ? 11.289 -16.331 -6.349 1.00 94.12 858 THR A N 1
ATOM 6978 C CA . THR A 1 858 ? 11.885 -17.380 -5.507 1.00 94.12 858 THR A CA 1
ATOM 6979 C C . THR A 1 858 ? 11.280 -17.382 -4.097 1.00 94.12 858 THR A C 1
ATOM 6981 O O . THR A 1 858 ? 11.091 -18.445 -3.509 1.00 94.12 858 THR A O 1
ATOM 6984 N N . GLY A 1 859 ? 10.866 -16.210 -3.596 1.00 91.69 859 GLY A N 1
ATOM 6985 C CA . GLY A 1 859 ? 10.235 -16.034 -2.286 1.00 91.69 859 GLY A CA 1
ATOM 6986 C C . GLY A 1 859 ? 8.794 -16.551 -2.184 1.00 91.69 859 GLY A C 1
ATOM 6987 O O . GLY A 1 859 ? 8.266 -16.640 -1.078 1.00 91.69 859 GLY A O 1
ATOM 6988 N N . TYR A 1 860 ? 8.150 -16.907 -3.303 1.00 95.12 860 TYR A N 1
ATOM 6989 C CA . TYR A 1 860 ? 6.817 -17.529 -3.322 1.00 95.12 860 TYR A CA 1
ATOM 6990 C C . TYR A 1 860 ? 6.731 -18.829 -4.134 1.00 95.12 860 TYR A C 1
ATOM 6992 O O . TYR A 1 860 ? 5.637 -19.377 -4.304 1.00 95.12 860 TYR A O 1
ATOM 7000 N N . SER A 1 861 ? 7.855 -19.342 -4.639 1.00 94.75 861 SER A N 1
ATOM 7001 C CA . SER A 1 861 ? 7.879 -20.537 -5.479 1.00 94.75 861 SER A CA 1
ATOM 7002 C C . SER A 1 861 ? 9.160 -21.345 -5.309 1.00 94.75 861 SER A C 1
ATOM 7004 O O . SER A 1 861 ? 10.250 -20.903 -5.669 1.00 94.75 861 SER A O 1
ATOM 7006 N N . ASN A 1 862 ? 9.009 -22.607 -4.903 1.00 92.44 862 ASN A N 1
ATOM 7007 C CA . ASN A 1 862 ? 10.085 -23.604 -4.880 1.00 92.44 862 ASN A CA 1
ATOM 7008 C C . ASN A 1 862 ? 10.451 -24.101 -6.298 1.00 92.44 862 ASN A C 1
ATOM 7010 O O . ASN A 1 862 ? 10.795 -25.266 -6.474 1.00 92.44 862 ASN A O 1
ATOM 7014 N N . ALA A 1 863 ? 10.313 -23.256 -7.321 1.00 95.19 863 ALA A N 1
ATOM 7015 C CA . ALA A 1 863 ? 10.696 -23.581 -8.687 1.00 95.19 863 ALA A CA 1
ATOM 7016 C C . ALA A 1 863 ? 12.223 -23.690 -8.829 1.00 95.19 863 ALA A C 1
ATOM 7018 O O . ALA A 1 863 ? 12.998 -23.062 -8.096 1.00 95.19 863 ALA A O 1
ATOM 7019 N N . GLU A 1 864 ? 12.635 -24.498 -9.798 1.00 94.44 864 GLU A N 1
ATOM 7020 C CA . GLU A 1 864 ? 14.032 -24.738 -10.176 1.00 94.44 864 GLU A CA 1
ATOM 7021 C C . GLU A 1 864 ? 14.458 -23.867 -11.365 1.00 94.44 864 GLU A C 1
ATOM 7023 O O . GLU A 1 864 ? 15.632 -23.512 -11.489 1.00 94.44 864 GLU A O 1
ATOM 7028 N N . VAL A 1 865 ? 13.478 -23.458 -12.178 1.00 97.25 865 VAL A N 1
ATOM 7029 C CA . VAL A 1 865 ? 13.605 -22.450 -13.234 1.00 97.25 865 VAL A CA 1
ATOM 7030 C C . VAL A 1 865 ? 12.419 -21.489 -13.152 1.00 97.25 865 VAL A C 1
ATOM 7032 O O . VAL A 1 865 ? 11.269 -21.926 -13.058 1.00 97.25 865 VAL A O 1
ATOM 7035 N N . ILE A 1 866 ? 12.677 -20.184 -13.206 1.00 98.50 866 ILE A N 1
ATOM 7036 C CA . ILE A 1 866 ? 11.645 -19.136 -13.233 1.00 98.50 866 ILE A CA 1
ATOM 7037 C C . ILE A 1 866 ? 11.897 -18.250 -14.449 1.00 98.50 866 ILE A C 1
ATOM 7039 O O . ILE A 1 866 ? 13.042 -17.909 -14.711 1.00 98.50 866 ILE A O 1
ATOM 7043 N N . GLY A 1 867 ? 10.869 -17.862 -15.200 1.00 98.25 867 GLY A N 1
ATOM 7044 C CA . GLY A 1 867 ? 11.061 -17.039 -16.397 1.00 98.25 867 GLY A CA 1
ATOM 7045 C C . GLY A 1 867 ? 9.790 -16.414 -16.947 1.00 98.25 867 GLY A C 1
ATOM 7046 O O . GLY A 1 867 ? 8.714 -16.523 -16.365 1.00 98.25 867 GLY A O 1
ATOM 7047 N N . LYS A 1 868 ? 9.912 -15.749 -18.093 1.00 98.38 868 LYS A N 1
ATOM 7048 C CA . LYS A 1 868 ? 8.809 -15.054 -18.769 1.00 98.38 868 LYS A CA 1
ATOM 7049 C C . LYS A 1 868 ? 8.347 -15.880 -19.975 1.00 98.38 868 LYS A C 1
ATOM 7051 O O . LYS A 1 868 ? 9.006 -15.898 -21.014 1.00 98.38 868 LYS A O 1
ATOM 7056 N N . LEU A 1 869 ? 7.247 -16.631 -19.828 1.00 97.69 869 LEU A N 1
ATOM 7057 C CA . LEU A 1 869 ? 6.651 -17.369 -20.958 1.00 97.69 869 LEU A CA 1
ATOM 7058 C C . LEU A 1 869 ? 5.775 -16.459 -21.824 1.00 97.69 869 LEU A C 1
ATOM 7060 O O . LEU A 1 869 ? 5.818 -16.580 -23.047 1.00 97.69 869 LEU A O 1
ATOM 7064 N N . SER A 1 870 ? 5.025 -15.553 -21.193 1.00 98.19 870 SER A N 1
ATOM 7065 C CA . SER A 1 870 ? 4.421 -14.385 -21.839 1.00 98.19 870 SER A CA 1
ATOM 7066 C C . SER A 1 870 ? 5.476 -13.284 -21.959 1.00 98.19 870 SER A C 1
ATOM 7068 O O . SER A 1 870 ? 6.203 -13.047 -20.996 1.00 98.19 870 SER A O 1
ATOM 7070 N N . TYR A 1 871 ? 5.603 -12.637 -23.117 1.00 97.75 871 TYR A N 1
ATOM 7071 C CA . TYR A 1 871 ? 6.611 -11.589 -23.342 1.00 97.75 871 TYR A CA 1
ATOM 7072 C C . TYR A 1 871 ? 6.289 -10.722 -24.560 1.00 97.75 871 TYR A C 1
ATOM 7074 O O . TYR A 1 871 ? 5.618 -11.177 -25.484 1.00 97.75 871 TYR A O 1
ATOM 7082 N N . TYR A 1 872 ? 6.809 -9.497 -24.601 1.00 97.62 872 TYR A N 1
ATOM 7083 C CA . TYR A 1 872 ? 6.758 -8.672 -25.809 1.00 97.62 872 TYR A CA 1
ATOM 7084 C C . TYR A 1 872 ? 7.850 -9.094 -26.797 1.00 97.62 872 TYR A C 1
ATOM 7086 O O . TYR A 1 872 ? 8.991 -9.313 -26.400 1.00 97.62 872 TYR A O 1
ATOM 7094 N N . SER A 1 873 ? 7.523 -9.182 -28.083 1.00 96.38 873 SER A N 1
ATOM 7095 C CA . SER A 1 873 ? 8.493 -9.336 -29.172 1.00 96.38 873 SER A CA 1
ATOM 7096 C C . SER A 1 873 ? 8.349 -8.163 -30.130 1.00 96.38 873 SER A C 1
ATOM 7098 O O . SER A 1 873 ? 7.233 -7.852 -30.551 1.00 96.38 873 SER A O 1
ATOM 7100 N N . ALA A 1 874 ? 9.457 -7.514 -30.472 1.00 93.44 874 ALA A N 1
ATOM 7101 C CA . ALA A 1 874 ? 9.470 -6.378 -31.380 1.00 93.44 874 ALA A CA 1
ATOM 7102 C C . ALA A 1 874 ? 9.599 -6.796 -32.855 1.00 93.44 874 ALA A C 1
ATOM 7104 O O . ALA A 1 874 ? 10.193 -7.815 -33.206 1.00 93.44 874 ALA A O 1
ATOM 7105 N N . SER A 1 875 ? 9.041 -5.943 -33.704 1.00 83.75 875 SER A N 1
ATOM 7106 C CA . SER A 1 875 ? 9.373 -5.738 -35.112 1.00 83.75 875 SER A CA 1
ATOM 7107 C C . SER A 1 875 ? 9.705 -4.246 -35.296 1.00 83.75 875 SER A C 1
ATOM 7109 O O . SER A 1 875 ? 9.555 -3.474 -34.348 1.00 83.75 875 SER A O 1
ATOM 7111 N N . GLU A 1 876 ? 10.152 -3.822 -36.481 1.00 70.88 876 GLU A N 1
ATOM 7112 C CA . GLU A 1 876 ? 10.803 -2.514 -36.728 1.00 70.88 876 GLU A CA 1
ATOM 7113 C C . GLU A 1 876 ? 10.126 -1.274 -36.100 1.00 70.88 876 GLU A C 1
ATOM 7115 O O . GLU A 1 876 ? 10.816 -0.324 -35.733 1.00 70.88 876 GLU A O 1
ATOM 7120 N N . VAL A 1 877 ? 8.794 -1.271 -35.951 1.00 73.75 877 VAL A N 1
ATOM 7121 C CA . VAL A 1 877 ? 8.022 -0.145 -35.380 1.00 73.75 877 VAL A CA 1
ATOM 7122 C C . VAL A 1 877 ? 6.988 -0.532 -34.312 1.00 73.75 877 VAL A C 1
ATOM 7124 O O . VAL A 1 877 ? 6.341 0.350 -33.746 1.00 73.75 877 VAL A O 1
ATOM 7127 N N . THR A 1 878 ? 6.808 -1.818 -34.000 1.00 86.44 878 THR A N 1
ATOM 7128 C CA . THR A 1 878 ? 5.742 -2.306 -33.098 1.00 86.44 878 THR A CA 1
ATOM 7129 C C . THR A 1 878 ? 6.209 -3.493 -32.259 1.00 86.44 878 THR A C 1
ATOM 7131 O O . THR A 1 878 ? 7.082 -4.245 -32.681 1.00 86.44 878 THR A O 1
ATOM 7134 N N . ALA A 1 879 ? 5.605 -3.707 -31.086 1.00 91.56 879 ALA A N 1
ATOM 7135 C CA . ALA A 1 879 ? 5.825 -4.916 -30.291 1.00 91.56 879 ALA A CA 1
ATOM 7136 C C . ALA A 1 879 ? 4.505 -5.637 -29.992 1.00 91.56 879 ALA A C 1
ATOM 7138 O O . ALA A 1 879 ? 3.515 -5.008 -29.617 1.00 91.56 879 ALA A O 1
ATOM 7139 N N . GLN A 1 880 ? 4.505 -6.961 -30.146 1.00 94.81 880 GLN A N 1
ATOM 7140 C CA . GLN A 1 880 ? 3.361 -7.839 -29.904 1.00 94.81 880 GLN A CA 1
ATOM 7141 C C . GLN A 1 880 ? 3.578 -8.649 -28.623 1.00 94.81 880 GLN A C 1
ATOM 7143 O O . GLN A 1 880 ? 4.669 -9.170 -28.400 1.00 94.81 880 GLN A O 1
ATOM 7148 N N . LEU A 1 881 ? 2.532 -8.802 -27.804 1.00 97.00 881 LEU A N 1
ATOM 7149 C CA . LEU A 1 881 ? 2.537 -9.733 -26.676 1.00 97.00 881 LEU A CA 1
ATOM 7150 C C . LEU A 1 881 ? 2.370 -11.177 -27.181 1.00 97.00 881 LEU A C 1
ATOM 7152 O O . LEU A 1 881 ? 1.361 -11.527 -27.794 1.00 97.00 881 LEU A O 1
ATOM 7156 N N . VAL A 1 882 ? 3.372 -12.009 -26.917 1.00 97.69 882 VAL A N 1
ATOM 7157 C CA . VAL A 1 882 ? 3.430 -13.438 -27.244 1.00 97.69 882 VAL A CA 1
ATOM 7158 C C . VAL A 1 882 ? 2.981 -14.254 -26.027 1.00 97.69 882 VAL A C 1
ATOM 7160 O O . VAL A 1 882 ? 3.282 -13.886 -24.892 1.00 97.69 882 VAL A O 1
ATOM 7163 N N . ASN A 1 883 ? 2.285 -15.375 -26.259 1.00 96.75 883 ASN A N 1
ATOM 7164 C CA . ASN A 1 883 ? 1.780 -16.300 -25.229 1.00 96.75 883 ASN A CA 1
ATOM 7165 C C . ASN A 1 883 ? 0.942 -15.629 -24.120 1.00 96.75 883 ASN A C 1
ATOM 7167 O O . ASN A 1 883 ? 1.160 -15.896 -22.935 1.00 96.75 883 ASN A O 1
ATOM 7171 N N . ASP A 1 884 ? -0.003 -14.752 -24.472 1.00 96.50 884 ASP A N 1
ATOM 7172 C CA . ASP A 1 884 ? -0.880 -14.145 -23.463 1.00 96.50 884 ASP A CA 1
ATOM 7173 C C . ASP A 1 884 ? -1.746 -15.193 -22.726 1.00 96.50 884 ASP A C 1
ATOM 7175 O O . ASP A 1 884 ? -2.046 -16.268 -23.252 1.00 96.50 884 ASP A O 1
ATOM 7179 N N . GLY A 1 885 ? -2.110 -14.902 -21.475 1.00 92.94 885 GLY A N 1
ATOM 7180 C CA . GLY A 1 885 ? -2.813 -15.829 -20.583 1.00 92.94 885 GLY A CA 1
ATOM 7181 C C . GLY A 1 885 ? -1.936 -16.956 -20.018 1.00 92.94 885 GLY A C 1
ATOM 7182 O O . GLY A 1 885 ? -2.468 -17.984 -19.592 1.00 92.94 885 GLY A O 1
ATOM 7183 N N . LYS A 1 886 ? -0.602 -16.805 -20.030 1.00 95.56 886 LYS A N 1
ATOM 7184 C CA . LYS A 1 886 ? 0.370 -17.752 -19.434 1.00 95.56 886 LYS A CA 1
ATOM 7185 C C . LYS A 1 886 ? 1.164 -17.172 -18.260 1.00 95.56 886 LYS A C 1
ATOM 7187 O O . LYS A 1 886 ? 1.997 -17.875 -17.682 1.00 95.56 886 LYS A O 1
ATOM 7192 N N . GLN A 1 887 ? 0.877 -15.937 -17.867 1.00 96.56 887 GLN A N 1
ATOM 7193 C CA . GLN A 1 887 ? 1.466 -15.272 -16.713 1.00 96.56 887 GLN A CA 1
ATOM 7194 C C . GLN A 1 887 ? 1.197 -16.066 -15.425 1.00 96.56 887 GLN A C 1
ATOM 7196 O O . GLN A 1 887 ? 0.103 -16.595 -15.232 1.00 96.56 887 GLN A O 1
ATOM 7201 N N . TYR A 1 888 ? 2.184 -16.125 -14.527 1.00 97.25 888 TYR A N 1
ATOM 7202 C CA . TYR A 1 888 ? 2.057 -16.742 -13.195 1.00 97.25 888 TYR A CA 1
ATOM 7203 C C . TYR A 1 888 ? 1.560 -18.203 -13.201 1.00 97.25 888 TYR A C 1
ATOM 7205 O O . TYR A 1 888 ? 0.892 -18.651 -12.264 1.00 97.25 888 TYR A O 1
ATOM 7213 N N . SER A 1 889 ? 1.898 -18.958 -14.251 1.00 95.94 889 SER A N 1
ATOM 7214 C CA . SER A 1 889 ? 1.467 -20.345 -14.460 1.00 95.94 889 SER A CA 1
ATOM 7215 C C . SER A 1 889 ? 2.618 -21.350 -14.323 1.00 95.94 889 SER A C 1
ATOM 7217 O O . SER A 1 889 ? 3.794 -21.024 -14.507 1.00 95.94 889 SER A O 1
ATOM 7219 N N . ARG A 1 890 ? 2.291 -22.603 -13.982 1.00 96.50 890 ARG A N 1
ATOM 7220 C CA . ARG A 1 890 ? 3.256 -23.713 -13.996 1.00 96.50 890 ARG A CA 1
ATOM 7221 C C . ARG A 1 890 ? 3.432 -24.229 -15.422 1.00 96.50 890 ARG A C 1
ATOM 7223 O O . ARG A 1 890 ? 2.451 -24.437 -16.130 1.00 96.50 890 ARG A O 1
ATOM 7230 N N . VAL A 1 891 ? 4.687 -24.414 -15.824 1.00 96.06 891 VAL A N 1
ATOM 7231 C CA . VAL A 1 891 ? 5.097 -24.715 -17.204 1.00 96.06 891 VAL A CA 1
ATOM 7232 C C . VAL A 1 891 ? 6.177 -25.799 -17.211 1.00 96.06 891 VAL A C 1
ATOM 7234 O O . VAL A 1 891 ? 6.808 -26.044 -16.185 1.00 96.06 891 VAL A O 1
ATOM 7237 N N . SER A 1 892 ? 6.381 -26.443 -18.360 1.00 94.81 892 SER A N 1
ATOM 7238 C CA . SER A 1 892 ? 7.406 -27.478 -18.583 1.00 94.81 892 SER A CA 1
ATOM 7239 C C . SER A 1 892 ? 8.566 -27.022 -19.479 1.00 94.81 892 SER A C 1
ATOM 7241 O O . SER A 1 892 ? 9.479 -27.802 -19.761 1.00 94.81 892 SER A O 1
ATOM 7243 N N . GLU A 1 893 ? 8.517 -25.776 -19.961 1.00 95.81 893 GLU A N 1
ATOM 7244 C CA . GLU A 1 893 ? 9.457 -25.219 -20.932 1.00 95.81 893 GLU A CA 1
ATOM 7245 C C . GLU A 1 893 ? 9.611 -23.699 -20.748 1.00 95.81 893 GLU A C 1
ATOM 7247 O O . GLU A 1 893 ? 8.615 -22.983 -20.616 1.00 95.81 893 GLU A O 1
ATOM 7252 N N . LEU A 1 894 ? 10.854 -23.205 -20.758 1.00 97.38 894 LEU A N 1
ATOM 7253 C CA . LEU A 1 894 ? 11.212 -21.778 -20.784 1.00 97.38 894 LEU A CA 1
ATOM 7254 C C . LEU A 1 894 ? 12.494 -21.580 -21.609 1.00 97.38 894 LEU A C 1
ATOM 7256 O O . LEU A 1 894 ? 13.392 -22.414 -21.562 1.00 97.38 894 LEU A O 1
ATOM 7260 N N . SER A 1 895 ? 12.628 -20.458 -22.321 1.00 96.81 895 SER A N 1
ATOM 7261 C CA . SER A 1 895 ? 13.898 -20.088 -22.971 1.00 96.81 895 SER A CA 1
ATOM 7262 C C . SER A 1 895 ? 14.835 -19.406 -21.969 1.00 96.81 895 SER A C 1
ATOM 7264 O O . SER A 1 895 ? 14.399 -18.535 -21.210 1.00 96.81 895 SER A O 1
ATOM 7266 N N . ALA A 1 896 ? 16.117 -19.780 -21.977 1.00 96.06 896 ALA A N 1
ATOM 7267 C CA . ALA A 1 896 ? 17.116 -19.284 -21.030 1.00 96.06 896 ALA A CA 1
ATOM 7268 C C . ALA A 1 896 ? 17.302 -17.755 -21.099 1.00 96.06 896 ALA A C 1
ATOM 7270 O O . ALA A 1 896 ? 17.435 -17.117 -20.055 1.00 96.06 896 ALA A O 1
ATOM 7271 N N . ARG A 1 897 ? 17.195 -17.152 -22.299 1.00 95.81 897 ARG A N 1
ATOM 7272 C CA . ARG A 1 897 ? 17.300 -15.691 -22.547 1.00 95.81 897 ARG A CA 1
ATOM 7273 C C . ARG A 1 897 ? 16.296 -14.823 -21.776 1.00 95.81 897 ARG A C 1
ATOM 7275 O O . ARG A 1 897 ? 16.403 -13.600 -21.798 1.00 95.81 897 ARG A O 1
ATOM 7282 N N . ARG A 1 898 ? 15.285 -15.439 -21.153 1.00 97.31 898 ARG A N 1
ATOM 7283 C CA . ARG A 1 898 ? 14.241 -14.776 -20.356 1.00 97.31 898 ARG A CA 1
ATOM 7284 C C . ARG A 1 898 ? 13.878 -15.547 -19.079 1.00 97.31 898 ARG A C 1
ATOM 7286 O O . ARG A 1 898 ? 12.716 -15.555 -18.663 1.00 97.31 898 ARG A O 1
ATOM 7293 N N . ALA A 1 899 ? 14.859 -16.231 -18.488 1.00 98.00 899 ALA A N 1
ATOM 7294 C CA . ALA A 1 899 ? 14.706 -17.029 -17.275 1.00 98.00 899 ALA A CA 1
ATOM 7295 C C . ALA A 1 899 ? 15.920 -16.928 -16.331 1.00 98.00 899 ALA A C 1
ATOM 7297 O O . ALA A 1 899 ? 16.998 -16.498 -16.731 1.00 98.00 899 ALA A O 1
ATOM 7298 N N . ILE A 1 900 ? 15.732 -17.391 -15.092 1.00 97.44 900 ILE A N 1
ATOM 7299 C CA . ILE A 1 900 ? 16.777 -17.805 -14.151 1.00 97.44 900 ILE A CA 1
ATOM 7300 C C . ILE A 1 900 ? 16.670 -19.311 -13.870 1.00 97.44 900 ILE A C 1
ATOM 7302 O O . ILE A 1 900 ? 15.569 -19.840 -13.706 1.00 97.44 900 ILE A O 1
ATOM 7306 N N . ILE A 1 901 ? 17.811 -19.992 -13.768 1.00 96.06 901 ILE A N 1
ATOM 7307 C CA . ILE A 1 901 ? 17.949 -21.410 -13.387 1.00 96.06 901 ILE A CA 1
ATOM 7308 C C . ILE A 1 901 ? 18.922 -21.552 -12.209 1.00 96.06 901 ILE A C 1
ATOM 7310 O O . ILE A 1 901 ? 19.927 -20.843 -12.151 1.00 96.06 901 ILE A O 1
ATOM 7314 N N . ARG A 1 902 ? 18.630 -22.439 -11.248 1.00 93.81 902 ARG A N 1
ATOM 7315 C CA . ARG A 1 902 ? 19.539 -22.716 -10.117 1.00 93.81 902 ARG A CA 1
ATOM 7316 C C . ARG A 1 902 ? 20.789 -23.458 -10.594 1.00 93.81 902 ARG A C 1
ATOM 7318 O O . ARG A 1 902 ? 20.676 -24.405 -11.371 1.00 93.81 902 ARG A O 1
ATOM 7325 N N . ARG A 1 903 ? 21.968 -23.121 -10.061 1.00 92.19 903 ARG A N 1
ATOM 7326 C CA . ARG A 1 903 ? 23.244 -23.791 -10.382 1.00 92.19 903 ARG A CA 1
ATOM 7327 C C . ARG A 1 903 ? 23.186 -25.313 -10.199 1.00 92.19 903 ARG A C 1
ATOM 7329 O O . ARG A 1 903 ? 23.710 -26.042 -11.041 1.00 92.19 903 ARG A O 1
ATOM 7336 N N . SER A 1 904 ? 22.518 -25.792 -9.149 1.00 91.50 904 SER A N 1
ATOM 7337 C CA . SER A 1 904 ? 22.280 -27.221 -8.861 1.00 91.50 904 SER A CA 1
ATOM 7338 C C . SER A 1 904 ? 21.513 -27.992 -9.944 1.00 91.50 904 SER A C 1
ATOM 7340 O O . SER A 1 904 ? 21.509 -29.217 -9.918 1.00 91.50 904 SER A O 1
ATOM 7342 N N . GLN A 1 905 ? 20.870 -27.300 -10.887 1.00 92.44 905 GLN A N 1
ATOM 7343 C CA . GLN A 1 905 ? 19.992 -27.884 -11.907 1.00 92.44 905 GLN A CA 1
ATOM 7344 C C . GLN A 1 905 ? 20.647 -27.936 -13.297 1.00 92.44 905 GLN A C 1
ATOM 7346 O O . GLN A 1 905 ? 20.029 -28.384 -14.262 1.00 92.44 905 GLN A O 1
ATOM 7351 N N . LEU A 1 906 ? 21.901 -27.486 -13.415 1.00 90.12 906 LEU A N 1
ATOM 7352 C CA . LEU A 1 906 ? 22.679 -27.604 -14.645 1.00 90.12 906 LEU A CA 1
ATOM 7353 C C . LEU A 1 906 ? 23.309 -28.995 -14.757 1.00 90.12 906 LEU A C 1
ATOM 7355 O O . LEU A 1 906 ? 24.263 -29.313 -14.049 1.00 90.12 906 LEU A O 1
ATOM 7359 N N . THR A 1 907 ? 22.789 -29.792 -15.688 1.00 89.12 907 THR A N 1
ATOM 7360 C CA . THR A 1 907 ? 23.440 -31.005 -16.199 1.00 89.12 907 THR A CA 1
ATOM 7361 C C . THR A 1 907 ? 24.493 -30.647 -17.247 1.00 89.12 907 THR A C 1
ATOM 7363 O O . THR A 1 907 ? 24.416 -29.579 -17.855 1.00 89.12 907 THR A O 1
ATOM 7366 N N . ASP A 1 908 ? 25.432 -31.550 -17.534 1.00 86.44 908 ASP A N 1
ATOM 7367 C CA . ASP A 1 908 ? 26.505 -31.330 -18.522 1.00 86.44 908 ASP A CA 1
ATOM 7368 C C . ASP A 1 908 ? 25.970 -30.892 -19.899 1.00 86.44 908 ASP A C 1
ATOM 7370 O O . ASP A 1 908 ? 26.538 -30.023 -20.557 1.00 86.44 908 ASP A O 1
ATOM 7374 N N . ALA A 1 909 ? 24.815 -31.423 -20.316 1.00 87.25 909 ALA A N 1
ATOM 7375 C CA . ALA A 1 909 ? 24.143 -31.017 -21.550 1.00 87.25 909 ALA A CA 1
ATOM 7376 C C . ALA A 1 909 ? 23.659 -29.551 -21.518 1.00 87.25 909 ALA A C 1
ATOM 7378 O O . ALA A 1 909 ? 23.775 -28.844 -22.520 1.00 87.25 909 ALA A O 1
ATOM 7379 N N . LEU A 1 910 ? 23.152 -29.076 -20.373 1.00 89.81 910 LEU A N 1
ATOM 7380 C CA . LEU A 1 910 ? 22.768 -27.672 -20.183 1.00 89.81 910 LEU A CA 1
ATOM 7381 C C . LEU A 1 910 ? 23.994 -26.760 -20.058 1.00 89.81 910 LEU A C 1
ATOM 7383 O O . LEU A 1 910 ? 23.972 -25.660 -20.600 1.00 89.81 910 LEU A O 1
ATOM 7387 N N . VAL A 1 911 ? 25.072 -27.214 -19.408 1.00 89.31 911 VAL A N 1
ATOM 7388 C CA . VAL A 1 911 ? 26.356 -26.490 -19.347 1.00 89.31 911 VAL A CA 1
ATOM 7389 C C . VAL A 1 911 ? 26.917 -26.280 -20.755 1.00 89.31 911 VAL A C 1
ATOM 7391 O O . VAL A 1 911 ? 27.236 -25.154 -21.129 1.00 89.31 911 VAL A O 1
ATOM 7394 N N . ASN A 1 912 ? 26.952 -27.329 -21.578 1.00 87.69 912 ASN A N 1
ATOM 7395 C CA . ASN A 1 912 ? 27.427 -27.239 -22.959 1.00 87.69 912 ASN A CA 1
ATOM 7396 C C . ASN A 1 912 ? 26.549 -26.298 -23.807 1.00 87.69 912 ASN A C 1
ATOM 7398 O O . ASN A 1 912 ? 27.077 -25.506 -24.590 1.00 87.69 912 ASN A O 1
ATOM 7402 N N . GLY A 1 913 ? 25.223 -26.333 -23.621 1.00 88.62 913 GLY A N 1
ATOM 7403 C CA . GLY A 1 913 ? 24.295 -25.410 -24.281 1.00 88.62 913 GLY A CA 1
ATOM 7404 C C . GLY A 1 913 ? 24.500 -23.948 -23.867 1.00 88.62 913 GLY A C 1
ATOM 7405 O O . GLY A 1 913 ? 24.565 -23.077 -24.731 1.00 88.62 913 GLY A O 1
ATOM 7406 N N . LEU A 1 914 ? 24.675 -23.683 -22.566 1.00 88.00 914 LEU A N 1
ATOM 7407 C CA . LEU A 1 914 ? 24.951 -22.343 -22.031 1.00 88.00 914 LEU A CA 1
ATOM 7408 C C . LEU A 1 914 ? 26.307 -21.780 -22.482 1.00 88.00 914 LEU A C 1
ATOM 7410 O O . LEU A 1 914 ? 26.436 -20.568 -22.613 1.00 88.00 914 LEU A O 1
ATOM 7414 N N . PHE A 1 915 ? 27.307 -22.630 -22.725 1.00 86.81 915 PHE A N 1
ATOM 7415 C CA . PHE A 1 915 ? 28.586 -22.186 -23.283 1.00 86.81 915 PHE A CA 1
ATOM 7416 C C . PHE A 1 915 ? 28.502 -21.895 -24.791 1.00 86.81 915 PHE A C 1
ATOM 7418 O O . PHE A 1 915 ? 29.114 -20.942 -25.264 1.00 86.81 915 PHE A O 1
ATOM 7425 N N . SER A 1 916 ? 27.757 -22.710 -25.547 1.00 85.44 916 SER A N 1
ATOM 7426 C CA . SER A 1 916 ? 27.789 -22.676 -27.020 1.00 85.44 916 SER A CA 1
ATOM 7427 C C . SER A 1 916 ? 26.801 -21.689 -27.651 1.00 85.44 916 SER A C 1
ATOM 7429 O O . SER A 1 916 ? 27.144 -21.047 -28.639 1.00 85.44 916 SER A O 1
ATOM 7431 N N . ALA A 1 917 ? 25.575 -21.606 -27.122 1.00 86.69 917 ALA A N 1
ATOM 7432 C CA . ALA A 1 917 ? 24.487 -20.773 -27.654 1.00 86.69 917 ALA A CA 1
ATOM 7433 C C . ALA A 1 917 ? 23.431 -20.483 -26.557 1.00 86.69 917 ALA A C 1
ATOM 7435 O O . ALA A 1 917 ? 22.293 -20.968 -26.631 1.00 86.69 917 ALA A O 1
ATOM 7436 N N . PRO A 1 918 ? 23.789 -19.746 -25.487 1.00 87.81 918 PRO A N 1
ATOM 7437 C CA . PRO A 1 918 ? 22.921 -19.557 -24.323 1.00 87.81 918 PRO A CA 1
ATOM 7438 C C . PRO A 1 918 ? 21.575 -18.892 -24.655 1.00 87.81 918 PRO A C 1
ATOM 7440 O O . PRO A 1 918 ? 20.574 -19.185 -24.001 1.00 87.81 918 PRO A O 1
ATOM 7443 N N . GLU A 1 919 ? 21.516 -18.022 -25.664 1.00 87.81 919 GLU A N 1
ATOM 7444 C CA . GLU A 1 919 ? 20.298 -17.330 -26.100 1.00 87.81 919 GLU A CA 1
ATOM 7445 C C . GLU A 1 919 ? 19.317 -18.208 -26.900 1.00 87.81 919 GLU A C 1
ATOM 7447 O O . GLU A 1 919 ? 18.126 -17.887 -26.969 1.00 87.81 919 GLU A O 1
ATOM 7452 N N . GLU A 1 920 ? 19.785 -19.325 -27.466 1.00 90.81 920 GLU A N 1
ATOM 7453 C CA . GLU A 1 920 ? 18.951 -20.323 -28.154 1.00 90.81 920 GLU A CA 1
ATOM 7454 C C . GLU A 1 920 ? 18.455 -21.426 -27.203 1.00 90.81 920 GLU A C 1
ATOM 7456 O O . GLU A 1 920 ? 17.502 -22.145 -27.514 1.00 90.81 920 GLU A O 1
ATOM 7461 N N . LEU A 1 921 ? 19.070 -21.561 -26.022 1.00 94.12 921 LEU A N 1
ATOM 7462 C CA . LEU A 1 921 ? 18.816 -22.672 -25.111 1.00 94.12 921 LEU A CA 1
ATOM 7463 C C . LEU A 1 921 ? 17.371 -22.690 -24.579 1.00 94.12 921 LEU A C 1
ATOM 7465 O O . LEU A 1 921 ? 16.874 -21.740 -23.963 1.00 94.12 921 LEU A O 1
ATOM 7469 N N . VAL A 1 922 ? 16.723 -23.843 -24.749 1.00 95.25 922 VAL A N 1
ATOM 7470 C CA . VAL A 1 922 ? 15.402 -24.158 -24.198 1.00 95.25 922 VAL A CA 1
ATOM 7471 C C . VAL A 1 922 ? 15.560 -25.052 -22.970 1.00 95.25 922 VAL A C 1
ATOM 7473 O O . VAL A 1 922 ? 15.958 -26.213 -23.065 1.00 95.25 922 VAL A O 1
ATOM 7476 N N . LEU A 1 923 ? 15.219 -24.508 -21.806 1.00 94.44 923 LEU A N 1
ATOM 7477 C CA . LEU A 1 923 ? 15.219 -25.204 -20.525 1.00 94.44 923 LEU A CA 1
ATOM 7478 C C . LEU A 1 923 ? 13.945 -26.053 -20.402 1.00 94.44 923 LEU A C 1
ATOM 7480 O O . LEU A 1 923 ? 12.844 -25.578 -20.689 1.00 94.44 923 LEU A O 1
ATOM 7484 N N . ARG A 1 924 ? 14.093 -27.303 -19.950 1.00 93.06 924 ARG A N 1
ATOM 7485 C CA . ARG A 1 924 ? 12.999 -28.271 -19.759 1.00 93.06 924 ARG A CA 1
ATOM 7486 C C . ARG A 1 924 ? 13.122 -28.919 -18.382 1.00 93.06 924 ARG A C 1
ATOM 7488 O O . ARG A 1 924 ? 14.116 -29.584 -18.109 1.00 93.06 924 ARG A O 1
ATOM 7495 N N . ASN A 1 925 ? 12.131 -28.720 -17.518 1.00 84.88 925 ASN A N 1
ATOM 7496 C CA . ASN A 1 925 ? 12.057 -29.288 -16.167 1.00 84.88 925 ASN A CA 1
ATOM 7497 C C . ASN A 1 925 ? 10.561 -29.409 -15.773 1.00 84.88 925 ASN A C 1
ATOM 7499 O O . ASN A 1 925 ? 9.719 -28.686 -16.298 1.00 84.88 925 ASN A O 1
ATOM 7503 N N . ALA A 1 926 ? 10.201 -30.333 -14.879 1.00 80.06 926 ALA A N 1
ATOM 7504 C CA . ALA A 1 926 ? 8.837 -30.484 -14.361 1.00 80.06 926 ALA A CA 1
ATOM 7505 C C . ALA A 1 926 ? 8.411 -29.378 -13.362 1.00 80.06 926 ALA A C 1
ATOM 7507 O O . ALA A 1 926 ? 7.219 -29.176 -13.137 1.00 80.06 926 ALA A O 1
ATOM 7508 N N . ASN A 1 927 ? 9.363 -28.664 -12.752 1.00 91.38 927 ASN A N 1
ATOM 7509 C CA . ASN A 1 927 ? 9.161 -27.688 -11.679 1.00 91.38 927 ASN A CA 1
ATOM 7510 C C . ASN A 1 927 ? 9.591 -26.265 -12.096 1.00 91.38 927 ASN A C 1
ATOM 7512 O O . ASN A 1 927 ? 10.421 -25.615 -11.451 1.00 91.38 927 ASN A O 1
ATOM 7516 N N . MET A 1 928 ? 9.003 -25.759 -13.181 1.00 97.25 928 MET A N 1
ATOM 7517 C CA . MET A 1 928 ? 9.235 -24.391 -13.663 1.00 97.25 928 MET A CA 1
ATOM 7518 C C . MET A 1 928 ? 8.061 -23.463 -13.307 1.00 97.25 928 MET A C 1
ATOM 7520 O O . MET A 1 928 ? 6.971 -23.921 -12.942 1.00 97.25 928 MET A O 1
ATOM 7524 N N . LEU A 1 929 ? 8.276 -22.149 -13.391 1.00 98.25 929 LEU A N 1
ATOM 7525 C CA . LEU A 1 929 ? 7.252 -21.119 -13.185 1.00 98.25 929 LEU A CA 1
ATOM 7526 C C . LEU A 1 929 ? 7.399 -20.000 -14.228 1.00 98.25 929 LEU A C 1
ATOM 7528 O O . LEU A 1 929 ? 8.458 -19.382 -14.327 1.00 98.25 929 LEU A O 1
ATOM 7532 N N . ALA A 1 930 ? 6.323 -19.700 -14.953 1.00 98.31 930 ALA A N 1
ATOM 7533 C CA . ALA A 1 930 ? 6.200 -18.463 -15.715 1.00 98.31 930 ALA A CA 1
ATOM 7534 C C . ALA A 1 930 ? 5.736 -17.316 -14.796 1.00 98.31 930 ALA A C 1
ATOM 7536 O O . ALA A 1 930 ? 4.868 -17.543 -13.956 1.00 98.31 930 ALA A O 1
ATOM 7537 N N . ILE A 1 931 ? 6.264 -16.099 -14.958 1.00 98.62 931 ILE A N 1
ATOM 7538 C CA . ILE A 1 931 ? 5.805 -14.873 -14.267 1.00 98.62 931 ILE A CA 1
ATOM 7539 C C . ILE A 1 931 ? 5.174 -13.874 -15.260 1.00 98.62 931 ILE A C 1
ATOM 7541 O O . ILE A 1 931 ? 4.615 -14.306 -16.265 1.00 98.62 931 ILE A O 1
ATOM 7545 N N . ASP A 1 932 ? 5.181 -12.571 -14.969 1.00 98.38 932 ASP A N 1
ATOM 7546 C CA . ASP A 1 932 ? 4.629 -11.510 -15.824 1.00 98.38 932 ASP A CA 1
ATOM 7547 C C . ASP A 1 932 ? 5.410 -11.286 -17.135 1.00 98.38 932 ASP A C 1
ATOM 7549 O O . ASP A 1 932 ? 6.548 -11.727 -17.298 1.00 98.38 932 ASP A O 1
ATOM 7553 N N . GLU A 1 933 ? 4.815 -10.513 -18.039 1.00 98.06 933 GLU A N 1
ATOM 7554 C CA . GLU A 1 933 ? 5.333 -10.171 -19.366 1.00 98.06 933 GLU A CA 1
ATOM 7555 C C . GLU A 1 933 ? 6.242 -8.926 -19.434 1.00 98.06 933 GLU A C 1
ATOM 7557 O O . GLU A 1 933 ? 6.828 -8.661 -20.484 1.00 98.06 933 GLU A O 1
ATOM 7562 N N . PHE A 1 934 ? 6.352 -8.137 -18.360 1.00 98.38 934 PHE A N 1
ATOM 7563 C CA . PHE A 1 934 ? 6.973 -6.807 -18.391 1.00 98.38 934 PHE A CA 1
ATOM 7564 C C . PHE A 1 934 ? 8.476 -6.831 -18.108 1.00 98.38 934 PHE A C 1
ATOM 7566 O O . PHE A 1 934 ? 9.054 -7.839 -17.697 1.00 98.38 934 PHE A O 1
ATOM 7573 N N . ASN A 1 935 ? 9.116 -5.679 -18.320 1.00 98.19 935 ASN A N 1
ATOM 7574 C CA . ASN A 1 935 ? 10.560 -5.464 -18.205 1.00 98.19 935 ASN A CA 1
ATOM 7575 C C . ASN A 1 935 ? 11.395 -6.370 -19.139 1.00 98.19 935 ASN A C 1
ATOM 7577 O O . ASN A 1 935 ? 12.598 -6.489 -18.945 1.00 98.19 935 ASN A O 1
ATOM 7581 N N . TYR A 1 936 ? 10.808 -6.981 -20.170 1.00 98.06 936 TYR A N 1
ATOM 7582 C CA . TYR A 1 936 ? 11.544 -7.732 -21.188 1.00 98.06 936 TYR A CA 1
ATOM 7583 C C . TYR A 1 936 ? 10.873 -7.594 -22.561 1.00 98.06 936 TYR A C 1
ATOM 7585 O O . TYR A 1 936 ? 9.652 -7.719 -22.669 1.00 98.06 936 TYR A O 1
ATOM 7593 N N . CYS A 1 937 ? 11.668 -7.339 -23.603 1.00 97.38 937 CYS A N 1
ATOM 7594 C CA . CYS A 1 937 ? 11.205 -7.358 -24.989 1.00 97.38 937 CYS A CA 1
ATOM 7595 C C . CYS A 1 937 ? 12.237 -8.038 -25.891 1.00 97.38 937 CYS A C 1
ATOM 7597 O O . CYS A 1 937 ? 13.392 -7.613 -25.941 1.00 97.38 937 CYS A O 1
ATOM 7599 N N . GLN A 1 938 ? 11.811 -9.079 -26.602 1.00 96.19 938 GLN A N 1
ATOM 7600 C CA . GLN A 1 938 ? 12.660 -9.825 -27.520 1.00 96.19 938 GLN A CA 1
ATOM 7601 C C . GLN A 1 938 ? 12.879 -9.026 -28.819 1.00 96.19 938 GLN A C 1
ATOM 7603 O O . GLN A 1 938 ? 11.919 -8.478 -29.362 1.00 96.19 938 GLN A O 1
ATOM 7608 N N . HIS A 1 939 ? 14.114 -8.988 -29.330 1.00 94.06 939 HIS A N 1
ATOM 7609 C CA . HIS A 1 939 ? 14.484 -8.351 -30.610 1.00 94.06 939 HIS A CA 1
ATOM 7610 C C . HIS A 1 939 ? 14.189 -6.836 -30.711 1.00 94.06 939 HIS A C 1
ATOM 7612 O O . HIS A 1 939 ? 13.897 -6.334 -31.797 1.00 94.06 939 HIS A O 1
ATOM 7618 N N . LEU A 1 940 ? 14.230 -6.087 -29.600 1.00 91.38 940 LEU A N 1
ATOM 7619 C CA . LEU A 1 940 ? 14.009 -4.633 -29.613 1.00 91.38 940 LEU A CA 1
ATOM 7620 C C . LEU A 1 940 ? 15.321 -3.893 -29.953 1.00 91.38 940 LEU A C 1
ATOM 7622 O O . LEU A 1 940 ? 16.209 -3.851 -29.100 1.00 91.38 940 LEU A O 1
ATOM 7626 N N . PRO A 1 941 ? 15.455 -3.268 -31.141 1.00 83.06 941 PRO A N 1
ATOM 7627 C CA . PRO A 1 941 ? 16.722 -2.693 -31.583 1.00 83.06 941 PRO A CA 1
ATOM 7628 C C . PRO A 1 941 ? 17.150 -1.469 -30.763 1.00 83.06 941 PRO A C 1
ATOM 7630 O O . PRO A 1 941 ? 16.328 -0.717 -30.229 1.00 83.06 941 PRO A O 1
ATOM 7633 N N . PHE A 1 942 ? 18.464 -1.247 -30.717 1.00 82.06 942 PHE A N 1
ATOM 7634 C CA . PHE A 1 942 ? 19.086 -0.051 -30.154 1.00 82.06 942 PHE A CA 1
ATOM 7635 C C . PHE A 1 942 ? 19.296 1.028 -31.241 1.00 82.06 942 PHE A C 1
ATOM 7637 O O . PHE A 1 942 ? 19.688 0.678 -32.355 1.00 82.06 942 PHE A O 1
ATOM 7644 N N . PRO A 1 943 ? 19.100 2.332 -30.950 1.00 85.88 943 PRO A N 1
ATOM 7645 C CA . PRO A 1 943 ? 18.616 2.902 -29.693 1.00 85.88 943 PRO A CA 1
ATOM 7646 C C . PRO A 1 943 ? 17.122 2.634 -29.464 1.00 85.88 943 PRO A C 1
ATOM 7648 O O . PRO A 1 943 ? 16.291 2.791 -30.356 1.00 85.88 943 PRO A O 1
ATOM 7651 N N . TYR A 1 944 ? 16.781 2.252 -28.233 1.00 86.88 944 TYR A N 1
ATOM 7652 C CA . TYR A 1 944 ? 15.445 1.774 -27.881 1.00 86.88 944 TYR A CA 1
ATOM 7653 C C . TYR A 1 944 ? 14.360 2.853 -28.051 1.00 86.88 944 TYR A C 1
ATOM 7655 O O . TYR A 1 944 ? 14.447 3.938 -27.474 1.00 86.88 944 TYR A O 1
ATOM 7663 N N . SER A 1 945 ? 13.292 2.531 -28.788 1.00 88.69 945 SER A N 1
ATOM 7664 C CA . SER A 1 945 ? 12.126 3.412 -28.951 1.00 88.69 945 SER A CA 1
ATOM 7665 C C . SER A 1 945 ? 11.419 3.663 -27.615 1.00 88.69 945 SER A C 1
ATOM 7667 O O . SER A 1 945 ? 10.990 2.715 -26.954 1.00 88.69 945 SER A O 1
ATOM 7669 N N . GLN A 1 946 ? 11.233 4.936 -27.240 1.00 89.81 946 GLN A N 1
ATOM 7670 C CA . GLN A 1 946 ? 10.564 5.309 -25.987 1.00 89.81 946 GLN A CA 1
ATOM 7671 C C . GLN A 1 946 ? 9.142 4.738 -25.898 1.00 89.81 946 GLN A C 1
ATOM 7673 O O . GLN A 1 946 ? 8.776 4.215 -24.857 1.00 89.81 946 GLN A O 1
ATOM 7678 N N . VAL A 1 947 ? 8.376 4.738 -26.995 1.00 91.06 947 VAL A N 1
ATOM 7679 C CA . VAL A 1 947 ? 7.001 4.201 -27.018 1.00 91.06 947 VAL A CA 1
ATOM 7680 C C . VAL A 1 947 ? 6.979 2.697 -26.719 1.00 91.06 947 VAL A C 1
ATOM 7682 O O . VAL A 1 947 ? 6.103 2.214 -26.004 1.00 91.06 947 VAL A O 1
ATOM 7685 N N . LEU A 1 948 ? 7.969 1.949 -27.218 1.00 91.69 948 LEU A N 1
ATOM 7686 C CA . LEU A 1 948 ? 8.087 0.514 -26.947 1.00 91.69 948 LEU A CA 1
ATOM 7687 C C . LEU A 1 948 ? 8.649 0.253 -25.539 1.00 91.69 948 LEU A C 1
ATOM 7689 O O . LEU A 1 948 ? 8.213 -0.686 -24.879 1.00 91.69 948 LEU A O 1
ATOM 7693 N N . MET A 1 949 ? 9.527 1.118 -25.022 1.00 92.06 949 MET A N 1
ATOM 7694 C CA . MET A 1 949 ? 9.929 1.087 -23.610 1.00 92.06 949 MET A CA 1
ATOM 7695 C C . MET A 1 949 ? 8.760 1.397 -22.663 1.00 92.06 949 MET A C 1
ATOM 7697 O O . MET A 1 949 ? 8.638 0.731 -21.639 1.00 92.06 949 MET A O 1
ATOM 7701 N N . ASP A 1 950 ? 7.884 2.345 -22.992 1.00 92.81 950 ASP A N 1
ATOM 7702 C CA . ASP A 1 950 ? 6.705 2.695 -22.187 1.00 92.81 950 ASP A CA 1
ATOM 7703 C C . ASP A 1 950 ? 5.645 1.578 -22.217 1.00 92.81 950 ASP A C 1
ATOM 7705 O O . ASP A 1 950 ? 4.943 1.354 -21.230 1.00 92.81 950 ASP A O 1
ATOM 7709 N N . LEU A 1 951 ? 5.565 0.815 -23.315 1.00 94.19 951 LEU A N 1
ATOM 7710 C CA . LEU A 1 951 ? 4.760 -0.407 -23.410 1.00 94.19 951 LEU A CA 1
ATOM 7711 C C . LEU A 1 951 ? 5.333 -1.547 -22.548 1.00 94.19 951 LEU A C 1
ATOM 7713 O O . LEU A 1 951 ? 4.578 -2.189 -21.818 1.00 94.19 951 LEU A O 1
ATOM 7717 N N . VAL A 1 952 ? 6.648 -1.770 -22.584 1.00 95.81 952 VAL A N 1
ATOM 7718 C CA . VAL A 1 952 ? 7.319 -2.932 -21.966 1.00 95.81 952 VAL A CA 1
ATOM 7719 C C . VAL A 1 952 ? 7.627 -2.748 -20.476 1.00 95.81 952 VAL A C 1
ATOM 7721 O O . VAL A 1 952 ? 7.587 -3.718 -19.719 1.00 95.81 952 VAL A O 1
ATOM 7724 N N . ASN A 1 953 ? 7.953 -1.535 -20.028 1.00 96.88 953 ASN A N 1
ATOM 7725 C CA . ASN A 1 953 ? 8.289 -1.255 -18.629 1.00 96.88 953 ASN A CA 1
ATOM 7726 C C . ASN A 1 953 ? 7.046 -1.009 -17.762 1.00 96.88 953 ASN A C 1
ATOM 7728 O O . ASN A 1 953 ? 5.921 -0.901 -18.253 1.00 96.88 953 ASN A O 1
ATOM 7732 N N . ASP A 1 954 ? 7.259 -0.898 -16.452 1.00 96.56 954 ASP A N 1
ATOM 7733 C CA . ASP A 1 954 ? 6.213 -0.533 -15.495 1.00 96.56 954 ASP A CA 1
ATOM 7734 C C . ASP A 1 954 ? 5.563 0.825 -15.821 1.00 96.56 954 ASP A C 1
ATOM 7736 O O . ASP A 1 954 ? 6.178 1.708 -16.417 1.00 96.56 954 ASP A O 1
ATOM 7740 N N . MET A 1 955 ? 4.335 1.030 -15.342 1.00 94.44 955 MET A N 1
ATOM 7741 C CA . MET A 1 955 ? 3.710 2.355 -15.341 1.00 94.44 955 MET A CA 1
ATOM 7742 C C . MET A 1 955 ? 4.350 3.268 -14.281 1.00 94.44 955 MET A C 1
ATOM 7744 O O . MET A 1 955 ? 4.742 2.812 -13.206 1.00 94.44 955 MET A O 1
ATOM 7748 N N . THR A 1 956 ? 4.402 4.575 -14.541 1.00 90.69 956 THR A N 1
ATOM 7749 C CA . THR A 1 956 ? 4.888 5.552 -13.556 1.00 90.69 956 THR A CA 1
ATOM 7750 C C . THR A 1 956 ? 3.855 5.771 -12.450 1.00 90.69 956 THR A C 1
ATOM 7752 O O . THR A 1 956 ? 2.743 6.224 -12.714 1.00 90.69 956 THR A O 1
ATOM 7755 N N . VAL A 1 957 ? 4.251 5.517 -11.201 1.00 92.25 957 VAL A N 1
ATOM 7756 C CA . VAL A 1 957 ? 3.490 5.848 -9.986 1.00 92.25 957 VAL A CA 1
ATOM 7757 C C . VAL A 1 957 ? 4.378 6.715 -9.093 1.00 92.25 957 VAL A C 1
ATOM 7759 O O . VAL A 1 957 ? 5.474 6.293 -8.732 1.00 92.25 957 VAL A O 1
ATOM 7762 N N . SER A 1 958 ? 3.934 7.934 -8.764 1.00 89.50 958 SER A N 1
ATOM 7763 C CA . SER A 1 958 ? 4.771 8.904 -8.036 1.00 89.50 958 SER A CA 1
ATOM 7764 C C . SER A 1 958 ? 4.986 8.539 -6.565 1.00 89.50 958 SER A C 1
ATOM 7766 O O . SER A 1 958 ? 6.073 8.768 -6.046 1.00 89.50 958 SER A O 1
ATOM 7768 N N . ASP A 1 959 ? 3.966 8.006 -5.885 1.00 93.88 959 ASP A N 1
ATOM 7769 C CA . ASP A 1 959 ? 4.023 7.615 -4.472 1.00 93.88 959 ASP A CA 1
ATOM 7770 C C . ASP A 1 959 ? 3.822 6.099 -4.336 1.00 93.88 959 ASP A C 1
ATOM 7772 O O . ASP A 1 959 ? 2.712 5.592 -4.473 1.00 93.88 959 ASP A O 1
ATOM 7776 N N . THR A 1 960 ? 4.901 5.366 -4.063 1.00 94.75 960 THR A N 1
ATOM 7777 C CA . THR A 1 960 ? 4.881 3.909 -3.834 1.00 94.75 960 THR A CA 1
ATOM 7778 C C . THR A 1 960 ? 4.884 3.530 -2.348 1.00 94.75 960 THR A C 1
ATOM 7780 O O . THR A 1 960 ? 5.148 2.376 -2.002 1.00 94.75 960 THR A O 1
ATOM 7783 N N . GLY A 1 961 ? 4.646 4.500 -1.459 1.00 95.62 961 GLY A N 1
ATOM 7784 C CA . GLY A 1 961 ? 4.741 4.329 -0.014 1.00 95.62 961 GLY A CA 1
ATOM 7785 C C . GLY A 1 961 ? 6.173 4.226 0.527 1.00 95.62 961 GLY A C 1
ATOM 7786 O O . GLY A 1 961 ? 7.141 3.968 -0.192 1.00 95.62 961 GLY A O 1
ATOM 7787 N N . VAL A 1 962 ? 6.293 4.431 1.839 1.00 95.56 962 VAL A N 1
ATOM 7788 C CA . VAL A 1 962 ? 7.549 4.462 2.600 1.00 95.56 962 VAL A CA 1
ATOM 7789 C C . VAL A 1 962 ? 8.293 3.125 2.543 1.00 95.56 962 VAL A C 1
ATOM 7791 O O . VAL A 1 962 ? 7.665 2.064 2.538 1.00 95.56 962 VAL A O 1
ATOM 7794 N N . SER A 1 963 ? 9.630 3.143 2.546 1.00 93.88 963 SER A N 1
ATOM 7795 C CA . SER A 1 963 ? 10.391 1.902 2.740 1.00 93.88 963 SER A CA 1
ATOM 7796 C C . SER A 1 963 ? 10.293 1.435 4.195 1.00 93.88 963 SER A C 1
ATOM 7798 O O . SER A 1 963 ? 10.597 2.201 5.114 1.00 93.88 963 SER A O 1
ATOM 7800 N N . TYR A 1 964 ? 9.894 0.180 4.417 1.00 92.69 964 TYR A N 1
ATOM 7801 C CA . TYR A 1 964 ? 9.771 -0.409 5.747 1.00 92.69 964 TYR A CA 1
ATOM 7802 C C . TYR A 1 964 ? 11.119 -0.403 6.472 1.00 92.69 964 TYR A C 1
ATOM 7804 O O . TYR A 1 964 ? 11.226 0.173 7.548 1.00 92.69 964 TYR A O 1
ATOM 7812 N N . LEU A 1 965 ? 12.158 -0.983 5.869 1.00 86.06 965 LEU A N 1
ATOM 7813 C CA . LEU A 1 965 ? 13.469 -1.135 6.507 1.00 86.06 965 LEU A CA 1
ATOM 7814 C C . LEU A 1 965 ? 14.280 0.168 6.492 1.00 86.06 965 LEU A C 1
ATOM 7816 O O . LEU A 1 965 ? 14.761 0.609 7.534 1.00 86.06 965 LEU A O 1
ATOM 7820 N N . ASN A 1 966 ? 14.399 0.808 5.325 1.00 86.00 966 ASN A N 1
ATOM 7821 C CA . ASN A 1 966 ? 15.360 1.899 5.123 1.00 86.00 966 ASN A CA 1
ATOM 7822 C C . ASN A 1 966 ? 14.892 3.249 5.697 1.00 86.00 966 ASN A C 1
ATOM 7824 O O . ASN A 1 966 ? 15.683 4.186 5.766 1.00 86.00 966 ASN A O 1
ATOM 7828 N N . GLN A 1 967 ? 13.619 3.365 6.092 1.00 90.19 967 GLN A N 1
ATOM 7829 C CA . GLN A 1 967 ? 13.032 4.616 6.577 1.00 90.19 967 GLN A CA 1
ATOM 7830 C C . GLN A 1 967 ? 12.115 4.383 7.784 1.00 90.19 967 GLN A C 1
ATOM 7832 O O . GLN A 1 967 ? 12.403 4.886 8.868 1.00 90.19 967 GLN A O 1
ATOM 7837 N N . LEU A 1 968 ? 11.048 3.590 7.646 1.00 93.81 968 LEU A N 1
ATOM 7838 C CA . LEU A 1 968 ? 10.023 3.472 8.690 1.00 93.81 968 LEU A CA 1
ATOM 7839 C C . LEU A 1 968 ? 10.550 2.815 9.982 1.00 93.81 968 LEU A C 1
ATOM 7841 O O . LEU A 1 968 ? 10.295 3.326 11.070 1.00 93.81 968 LEU A O 1
ATOM 7845 N N . VAL A 1 969 ? 11.331 1.737 9.870 1.00 92.44 969 VAL A N 1
ATOM 7846 C CA . VAL A 1 969 ? 12.006 1.073 10.999 1.00 92.44 969 VAL A CA 1
ATOM 7847 C C . VAL A 1 969 ? 12.971 2.037 11.694 1.00 92.44 969 VAL A C 1
ATOM 7849 O O . VAL A 1 969 ? 12.863 2.223 12.906 1.00 92.44 969 VAL A O 1
ATOM 7852 N N . SER A 1 970 ? 13.844 2.711 10.936 1.00 90.75 970 SER A N 1
ATOM 7853 C CA . SER A 1 970 ? 14.825 3.670 11.471 1.00 90.75 970 SER A CA 1
ATOM 7854 C C . SER A 1 970 ? 14.169 4.803 12.273 1.00 90.75 970 SER A C 1
ATOM 7856 O O . SER A 1 970 ? 14.632 5.131 13.368 1.00 90.75 970 SER A O 1
ATOM 7858 N N . VAL A 1 971 ? 13.054 5.354 11.780 1.00 93.06 971 VAL A N 1
ATOM 7859 C CA . VAL A 1 971 ? 12.281 6.369 12.511 1.00 93.06 971 VAL A CA 1
ATOM 7860 C C . VAL A 1 971 ? 11.588 5.761 13.734 1.00 93.06 971 VAL A C 1
ATOM 7862 O O . VAL A 1 971 ? 11.656 6.342 14.811 1.00 93.06 971 VAL A O 1
ATOM 7865 N N . SER A 1 972 ? 10.968 4.581 13.614 1.00 94.56 972 SER A N 1
ATOM 7866 C CA . SER A 1 972 ? 10.250 3.939 14.730 1.00 94.56 972 SER A CA 1
ATOM 7867 C C . SER A 1 972 ? 11.149 3.627 15.935 1.00 94.56 972 SER A C 1
ATOM 7869 O O . SER A 1 972 ? 10.732 3.762 17.087 1.00 94.56 972 SER A O 1
ATOM 7871 N N . GLU A 1 973 ? 12.407 3.262 15.682 1.00 93.12 973 GLU A N 1
ATOM 7872 C CA . GLU A 1 973 ? 13.372 2.931 16.729 1.00 93.12 973 GLU A CA 1
ATOM 7873 C C . GLU A 1 973 ? 13.915 4.182 17.430 1.00 93.12 973 GLU A C 1
ATOM 7875 O O . GLU A 1 973 ? 14.090 4.155 18.652 1.00 93.12 973 GLU A O 1
ATOM 7880 N N . SER A 1 974 ? 14.090 5.291 16.698 1.00 92.38 974 SER A N 1
ATOM 7881 C CA . SER A 1 974 ? 14.574 6.565 17.248 1.00 92.38 974 SER A CA 1
ATOM 7882 C C . SER A 1 974 ? 13.536 7.329 18.082 1.00 92.38 974 SER A C 1
ATOM 7884 O O . SER A 1 974 ? 13.916 8.224 18.840 1.00 92.38 974 SER A O 1
ATOM 7886 N N . LEU A 1 975 ? 12.248 6.962 18.013 1.00 93.19 975 LEU A N 1
ATOM 7887 C CA . LEU A 1 975 ? 11.206 7.555 18.857 1.00 93.19 975 LEU A CA 1
ATOM 7888 C C . LEU A 1 975 ? 11.517 7.346 20.357 1.00 93.19 975 LEU A C 1
ATOM 7890 O O . LEU A 1 975 ? 11.621 6.194 20.800 1.00 93.19 975 LEU A O 1
ATOM 7894 N N . PRO A 1 976 ? 11.640 8.416 21.166 1.00 91.12 976 PRO A N 1
ATOM 7895 C CA . PRO A 1 976 ? 11.913 8.308 22.598 1.00 91.12 976 PRO A CA 1
ATOM 7896 C C . PRO A 1 976 ? 10.672 7.836 23.380 1.00 91.12 976 PRO A C 1
ATOM 7898 O O . PRO A 1 976 ? 9.562 7.844 22.843 1.00 91.12 976 PRO A O 1
ATOM 7901 N N . PRO A 1 977 ? 10.814 7.448 24.664 1.00 90.00 977 PRO A N 1
ATOM 7902 C CA . PRO A 1 977 ? 9.664 7.331 25.559 1.00 90.00 977 PRO A CA 1
ATOM 7903 C C . PRO A 1 977 ? 8.892 8.654 25.648 1.00 90.00 977 PRO A C 1
ATOM 7905 O O . PRO A 1 977 ? 9.482 9.737 25.607 1.00 90.00 977 PRO A O 1
ATOM 7908 N N . ALA A 1 978 ? 7.573 8.566 25.825 1.00 81.62 978 ALA A N 1
ATOM 7909 C CA . ALA A 1 978 ? 6.754 9.727 26.155 1.00 81.62 978 ALA A CA 1
ATOM 7910 C C . ALA A 1 978 ? 7.255 10.367 27.466 1.00 81.62 978 ALA A C 1
ATOM 7912 O O . ALA A 1 978 ? 7.537 9.667 28.445 1.00 81.62 978 ALA A O 1
ATOM 7913 N N . SER A 1 979 ? 7.391 11.695 27.490 1.00 65.62 979 SER A N 1
ATOM 7914 C CA . SER A 1 979 ? 7.968 12.425 28.624 1.00 65.62 979 SER A CA 1
ATOM 7915 C C . SER A 1 979 ? 7.160 12.227 29.911 1.00 65.62 979 SER A C 1
ATOM 7917 O O . SER A 1 979 ? 5.937 12.139 29.887 1.00 65.62 979 SER A O 1
ATOM 7919 N N . GLY A 1 980 ? 7.875 12.124 31.038 1.00 44.06 980 GLY A N 1
ATOM 7920 C CA . GLY A 1 980 ? 7.308 11.903 32.376 1.00 44.06 980 GLY A CA 1
ATOM 7921 C C . GLY A 1 980 ? 6.849 13.173 33.100 1.00 44.06 980 GLY A C 1
ATOM 7922 O O . GLY A 1 980 ? 6.301 13.080 34.199 1.00 44.06 980 GLY A O 1
ATOM 7923 N N . GLU A 1 981 ? 7.018 14.355 32.492 1.00 31.53 981 GLU A N 1
ATOM 7924 C CA . GLU A 1 981 ? 6.085 15.449 32.772 1.00 31.53 981 GLU A CA 1
ATOM 7925 C C . GLU A 1 981 ? 4.679 14.894 32.576 1.00 31.53 981 GLU A C 1
ATOM 7927 O O . GLU A 1 981 ? 4.446 14.193 31.592 1.00 31.53 981 GLU A O 1
ATOM 7932 N N . LYS A 1 982 ? 3.770 15.153 33.525 1.00 31.14 982 LYS A N 1
ATOM 7933 C CA . LYS A 1 982 ? 2.398 14.637 33.464 1.00 31.14 982 LYS A CA 1
ATOM 7934 C C . LYS A 1 982 ? 1.883 14.833 32.043 1.00 31.14 982 LYS A C 1
ATOM 7936 O O . LYS A 1 982 ? 1.707 15.984 31.647 1.00 31.14 982 LYS A O 1
ATOM 7941 N N . SER A 1 983 ? 1.603 13.737 31.325 1.00 29.17 983 SER A N 1
ATOM 7942 C CA . SER A 1 983 ? 0.637 13.788 30.230 1.00 29.17 983 SER A CA 1
ATOM 7943 C C . SER A 1 983 ? -0.544 14.540 30.818 1.00 29.17 983 SER A C 1
ATOM 7945 O O . SER A 1 983 ? -1.088 14.084 31.838 1.00 29.17 983 SER A O 1
ATOM 7947 N N . PRO A 1 984 ? -0.857 15.747 30.318 1.00 28.47 984 PRO A N 1
ATOM 7948 C CA . PRO A 1 984 ? -1.977 16.448 30.868 1.00 28.47 984 PRO A CA 1
ATOM 7949 C C . PRO A 1 984 ? -3.171 15.532 30.653 1.00 28.47 984 PRO A C 1
ATOM 7951 O O . PRO A 1 984 ? -3.348 14.946 29.582 1.00 28.47 984 PRO A O 1
ATOM 7954 N N . THR A 1 985 ? -4.059 15.504 31.633 1.00 33.38 985 THR A N 1
ATOM 7955 C CA . THR A 1 985 ? -5.468 15.564 31.285 1.00 33.38 985 THR A CA 1
ATOM 7956 C C . THR A 1 985 ? -5.687 16.870 30.513 1.00 33.38 985 THR A C 1
ATOM 7958 O O . THR A 1 985 ? -6.226 17.848 31.028 1.00 33.38 985 THR A O 1
ATOM 7961 N N . GLU A 1 986 ? -5.233 16.891 29.251 1.00 38.66 986 GLU A N 1
ATOM 7962 C CA . GLU A 1 986 ? -5.831 17.687 28.199 1.00 38.66 986 GLU A CA 1
ATOM 7963 C C . GLU A 1 986 ? -7.272 17.209 28.189 1.00 38.66 986 GLU A C 1
ATOM 7965 O O . GLU A 1 986 ? -7.569 16.147 27.649 1.00 38.66 986 GLU A O 1
ATOM 7970 N N . ILE A 1 987 ? -8.122 17.937 28.919 1.00 41.19 987 ILE A N 1
ATOM 7971 C CA . ILE A 1 987 ? -9.533 17.622 29.144 1.00 41.19 987 ILE A CA 1
ATOM 7972 C C . ILE A 1 987 ? -10.121 17.315 27.775 1.00 41.19 987 ILE A C 1
ATOM 7974 O O . ILE A 1 987 ? -10.221 18.235 26.953 1.00 41.19 987 ILE A O 1
ATOM 7978 N N . SER A 1 988 ? -10.382 16.030 27.499 1.00 48.66 988 SER A N 1
ATOM 7979 C CA . SER A 1 988 ? -10.217 15.534 26.128 1.00 48.66 988 SER A CA 1
ATOM 7980 C C . SER A 1 988 ? -11.135 16.297 25.187 1.00 48.66 988 SER A C 1
ATOM 7982 O O . SER A 1 988 ? -12.356 16.396 25.373 1.00 48.66 988 SER A O 1
ATOM 7984 N N . SER A 1 989 ? -10.491 16.996 24.251 1.00 50.88 989 SER A N 1
ATOM 7985 C CA . SER A 1 989 ? -10.970 18.317 23.833 1.00 50.88 989 SER A CA 1
ATOM 7986 C C . SER A 1 989 ? -11.950 18.236 22.648 1.00 50.88 989 SER A C 1
ATOM 7988 O O . SER A 1 989 ? -11.919 19.015 21.698 1.00 50.88 989 SER A O 1
ATOM 7990 N N . GLY A 1 990 ? -12.842 17.250 22.737 1.00 59.47 990 GLY A N 1
ATOM 7991 C CA . GLY A 1 990 ? -13.917 16.952 21.802 1.00 59.47 990 GLY A CA 1
ATOM 7992 C C . GLY A 1 990 ? -15.309 17.006 22.449 1.00 59.47 990 GLY A C 1
ATOM 7993 O O . GLY A 1 990 ? -15.453 17.380 23.622 1.00 59.47 990 GLY A O 1
ATOM 7994 N N . PRO A 1 991 ? -16.354 16.646 21.682 1.00 69.06 991 PRO A N 1
ATOM 7995 C CA . PRO A 1 991 ? -17.734 16.609 22.156 1.00 69.06 991 PRO A CA 1
ATOM 7996 C C . PRO A 1 991 ? -17.892 15.710 23.387 1.00 69.06 991 PRO A C 1
ATOM 7998 O O . PRO A 1 991 ? -17.211 14.696 23.526 1.00 69.06 991 PRO A O 1
ATOM 8001 N N . GLY A 1 992 ? -18.762 16.101 24.316 1.00 85.81 992 GLY A N 1
ATOM 8002 C CA . GLY A 1 992 ? -18.864 15.440 25.614 1.00 85.81 992 GLY A CA 1
ATOM 8003 C C . GLY A 1 992 ? -19.503 16.314 26.686 1.00 85.81 992 GLY A C 1
ATOM 8004 O O . GLY A 1 992 ? -19.610 17.531 26.520 1.00 85.81 992 GLY A O 1
ATOM 8005 N N . LEU A 1 993 ? -19.885 15.687 27.797 1.00 89.62 993 LEU A N 1
ATOM 8006 C CA . LEU A 1 993 ? -20.488 16.327 28.968 1.00 89.62 993 LEU A CA 1
ATOM 8007 C C . LEU A 1 993 ? -19.447 16.424 30.090 1.00 89.62 993 LEU A C 1
ATOM 8009 O O . LEU A 1 993 ? -18.808 15.419 30.401 1.00 89.62 993 LEU A O 1
ATOM 8013 N N . SER A 1 994 ? -19.256 17.591 30.711 1.00 90.69 994 SER A N 1
ATOM 8014 C CA . SER A 1 994 ? -18.394 17.689 31.904 1.00 90.69 994 SER A CA 1
ATOM 8015 C C . SER A 1 994 ? -19.043 17.042 33.133 1.00 90.69 994 SER A C 1
ATOM 8017 O O . SER A 1 994 ? -20.252 16.789 33.151 1.00 90.69 994 SER A O 1
ATOM 8019 N N . GLY A 1 995 ? -18.256 16.791 34.181 1.00 91.06 995 GLY A N 1
ATOM 8020 C CA . GLY A 1 995 ? -18.762 16.308 35.465 1.00 91.06 995 GLY A CA 1
ATOM 8021 C C . GLY A 1 995 ? -19.882 17.201 36.010 1.00 91.06 995 GLY A C 1
ATOM 8022 O O . GLY A 1 995 ? -20.930 16.688 36.395 1.00 91.06 995 GLY A O 1
ATOM 8023 N N . ALA A 1 996 ? -19.738 18.527 35.938 1.00 91.00 996 ALA A N 1
ATOM 8024 C CA . ALA A 1 996 ? -20.797 19.474 36.295 1.00 91.00 996 ALA A CA 1
ATOM 8025 C C . ALA A 1 996 ? -22.114 19.213 35.548 1.00 91.00 996 ALA A C 1
ATOM 8027 O O . ALA A 1 996 ? -23.166 19.098 36.176 1.00 91.00 996 ALA A O 1
ATOM 8028 N N . GLN A 1 997 ? -22.052 19.056 34.223 1.00 92.19 997 GLN A N 1
ATOM 8029 C CA . GLN A 1 997 ? -23.234 18.791 33.399 1.00 92.19 997 GLN A CA 1
ATOM 8030 C C . GLN A 1 997 ? -23.861 17.429 33.734 1.00 92.19 997 GLN A C 1
ATOM 8032 O O . GLN A 1 997 ? -25.082 17.305 33.792 1.00 92.19 997 GLN A O 1
ATOM 8037 N N . LEU A 1 998 ? -23.047 16.404 34.005 1.00 92.94 998 LEU A N 1
ATOM 8038 C CA . LEU A 1 998 ? -23.531 15.088 34.438 1.00 92.94 998 LEU A CA 1
ATOM 8039 C C . LEU A 1 998 ? -24.227 15.153 35.809 1.00 92.94 998 LEU A C 1
ATOM 8041 O O . LEU A 1 998 ? -25.300 14.572 35.965 1.00 92.94 998 LEU A O 1
ATOM 8045 N N . PHE A 1 999 ? -23.666 15.896 36.767 1.00 93.19 999 PHE A N 1
ATOM 8046 C CA . PHE A 1 999 ? -24.267 16.147 38.082 1.00 93.19 999 PHE A CA 1
ATOM 8047 C C . PHE A 1 999 ? -25.611 16.889 37.967 1.00 93.19 999 PHE A C 1
ATOM 8049 O O . PHE A 1 999 ? -26.582 16.527 38.626 1.00 93.19 999 PHE A O 1
ATOM 8056 N N . GLU A 1 1000 ? -25.708 17.882 37.080 1.00 91.81 1000 GLU A N 1
ATOM 8057 C CA . GLU A 1 1000 ? -26.947 18.630 36.832 1.00 91.81 1000 GLU A CA 1
ATOM 8058 C C . GLU A 1 1000 ? -28.012 17.775 36.113 1.00 91.81 1000 GLU A C 1
ATOM 8060 O O . GLU A 1 1000 ? -29.200 17.826 36.458 1.00 91.81 1000 GLU A O 1
ATOM 8065 N N . PHE A 1 1001 ? -27.617 16.932 35.151 1.00 92.94 1001 PHE A N 1
ATOM 8066 C CA . PHE A 1 1001 ? -28.547 16.093 34.388 1.00 92.94 1001 PHE A CA 1
ATOM 8067 C C . PHE A 1 1001 ? -29.009 14.822 35.109 1.00 92.94 1001 PHE A C 1
ATOM 8069 O O . PHE A 1 1001 ? -30.072 14.308 34.759 1.00 92.94 1001 PHE A O 1
ATOM 8076 N N . ILE A 1 1002 ? -28.277 14.302 36.093 1.00 92.75 1002 ILE A N 1
ATOM 8077 C CA . ILE A 1 1002 ? -28.657 13.100 36.856 1.00 92.75 1002 ILE A CA 1
ATOM 8078 C C . ILE A 1 1002 ? -29.466 13.523 38.110 1.00 92.75 1002 ILE A C 1
ATOM 8080 O O . ILE A 1 1002 ? -29.227 14.593 38.673 1.00 92.75 1002 ILE A O 1
ATOM 8084 N N . PRO A 1 1003 ? -30.525 12.794 38.517 1.00 89.50 1003 PRO A N 1
ATOM 8085 C CA . PRO A 1 1003 ? -31.276 13.098 39.739 1.00 89.50 1003 PRO A CA 1
ATOM 8086 C C . PRO A 1 1003 ? -30.558 12.565 40.985 1.00 89.50 1003 PRO A C 1
ATOM 8088 O O . PRO A 1 1003 ? -29.819 11.588 40.898 1.00 89.50 1003 PRO A O 1
ATOM 8091 N N . GLU A 1 1004 ? -30.823 13.171 42.147 1.00 83.69 1004 GLU A N 1
ATOM 8092 C CA . GLU A 1 1004 ? -30.395 12.622 43.443 1.00 83.69 1004 GLU A CA 1
ATOM 8093 C C . GLU A 1 1004 ? -30.849 11.153 43.598 1.00 83.69 1004 GLU A C 1
ATOM 8095 O O . GLU A 1 1004 ? -31.955 10.807 43.157 1.00 83.69 1004 GLU A O 1
ATOM 8100 N N . PRO A 1 1005 ? -30.040 10.264 44.206 1.00 80.50 1005 PRO A N 1
ATOM 8101 C CA . PRO A 1 1005 ? -30.399 8.861 44.347 1.00 80.50 1005 PRO A CA 1
ATOM 8102 C C . PRO A 1 1005 ? -31.609 8.688 45.267 1.00 80.50 1005 PRO A C 1
ATOM 8104 O O . PRO A 1 1005 ? -31.644 9.212 46.377 1.00 80.50 1005 PRO A O 1
ATOM 8107 N N . ALA A 1 1006 ? -32.544 7.816 44.887 1.00 75.75 1006 ALA A N 1
ATOM 8108 C CA . ALA A 1 1006 ? -33.661 7.404 45.747 1.00 75.75 1006 ALA A CA 1
ATOM 8109 C C . ALA A 1 1006 ? -33.232 6.544 46.967 1.00 75.75 1006 ALA A C 1
ATOM 8111 O O . ALA A 1 1006 ? -34.061 5.885 47.591 1.00 75.75 1006 ALA A O 1
ATOM 8112 N N . THR A 1 1007 ? -31.937 6.498 47.299 1.00 81.31 1007 THR A N 1
ATOM 8113 C CA . THR A 1 1007 ? -31.378 5.731 48.415 1.00 81.31 1007 THR A CA 1
ATOM 8114 C C . THR A 1 1007 ? -30.308 6.528 49.154 1.00 81.31 1007 THR A C 1
ATOM 8116 O O . THR A 1 1007 ? -29.345 7.007 48.563 1.00 81.31 1007 THR A O 1
ATOM 8119 N N . SER A 1 1008 ? -30.428 6.590 50.481 1.00 83.44 1008 SER A N 1
ATOM 8120 C CA . SER A 1 1008 ? -29.448 7.219 51.377 1.00 83.44 1008 SER A CA 1
ATOM 8121 C C . SER A 1 1008 ? -28.091 6.496 51.429 1.00 83.44 1008 SER A C 1
ATOM 8123 O O . SER A 1 1008 ? -27.143 7.008 52.030 1.00 83.44 1008 SER A O 1
ATOM 8125 N N . ALA A 1 1009 ? -27.977 5.319 50.799 1.00 86.94 1009 ALA A N 1
ATOM 8126 C CA . ALA A 1 1009 ? -26.731 4.570 50.664 1.00 86.94 1009 ALA A CA 1
ATOM 8127 C C . ALA A 1 1009 ? -25.767 5.161 49.618 1.00 86.94 1009 ALA A C 1
ATOM 8129 O O . ALA A 1 1009 ? -24.597 4.781 49.604 1.00 86.94 1009 ALA A O 1
ATOM 8130 N N . ILE A 1 1010 ? -26.223 6.075 48.756 1.00 90.81 1010 ILE A N 1
ATOM 8131 C CA . ILE A 1 1010 ? -25.385 6.781 47.779 1.00 90.81 1010 ILE A CA 1
ATOM 8132 C C . ILE A 1 1010 ? -25.469 8.277 48.083 1.00 90.81 1010 ILE A C 1
ATOM 8134 O O . ILE A 1 1010 ? -26.546 8.796 48.362 1.00 90.81 1010 ILE A O 1
ATOM 8138 N N . LYS A 1 1011 ? -24.334 8.975 48.026 1.00 92.00 1011 LYS A N 1
ATOM 8139 C CA . LYS A 1 1011 ? -24.281 10.439 48.067 1.00 92.00 1011 LYS A CA 1
ATOM 8140 C C . LYS A 1 1011 ? -23.599 10.980 46.823 1.00 92.00 1011 LYS A C 1
ATOM 8142 O O . LYS A 1 1011 ? -22.521 10.509 46.456 1.00 92.00 1011 LYS A O 1
ATOM 8147 N N . PHE A 1 1012 ? -24.221 11.983 46.221 1.00 93.94 1012 PHE A N 1
ATOM 8148 C CA . PHE A 1 1012 ? -23.655 12.786 45.148 1.00 93.94 1012 PHE A CA 1
ATOM 8149 C C . PHE A 1 1012 ? -23.090 14.102 45.694 1.00 93.94 1012 PHE A C 1
ATOM 8151 O O . PHE A 1 1012 ? -23.412 14.535 46.801 1.00 93.94 1012 PHE A O 1
ATOM 8158 N N . GLY A 1 1013 ? -22.199 14.718 44.925 1.00 90.50 1013 GLY A N 1
ATOM 8159 C CA . GLY A 1 1013 ? -21.622 16.024 45.216 1.00 90.50 1013 GLY A CA 1
ATOM 8160 C C . GLY A 1 1013 ? -20.757 16.510 44.058 1.00 90.50 1013 GLY A C 1
ATOM 8161 O O . GLY A 1 1013 ? -20.443 15.753 43.142 1.00 90.50 1013 GLY A O 1
ATOM 8162 N N . ARG A 1 1014 ? -20.345 17.776 44.097 1.00 90.88 1014 ARG A N 1
ATOM 8163 C CA . ARG A 1 1014 ? -19.545 18.412 43.044 1.00 90.88 1014 ARG A CA 1
ATOM 8164 C C . ARG A 1 1014 ? -18.324 19.096 43.648 1.00 90.88 1014 ARG A C 1
ATOM 8166 O O . ARG A 1 1014 ? -18.420 19.695 44.716 1.00 90.88 1014 ARG A O 1
ATOM 8173 N N . GLN A 1 1015 ? -17.191 19.025 42.956 1.00 88.06 1015 GLN A N 1
ATOM 8174 C CA . GLN A 1 1015 ? -15.956 19.712 43.332 1.00 88.06 1015 GLN A CA 1
ATOM 8175 C C . GLN A 1 1015 ? -15.321 20.308 42.072 1.00 88.06 1015 GLN A C 1
ATOM 8177 O O . GLN A 1 1015 ? -14.843 19.585 41.201 1.00 88.06 1015 GLN A O 1
ATOM 8182 N N . GLY A 1 1016 ? -15.376 21.637 41.940 1.00 86.94 1016 GLY A N 1
ATOM 8183 C CA . GLY A 1 1016 ? -15.038 22.317 40.686 1.00 86.94 1016 GLY A CA 1
ATOM 8184 C C . GLY A 1 1016 ? -15.975 21.891 39.548 1.00 86.94 1016 GLY A C 1
ATOM 8185 O O . GLY A 1 1016 ? -17.193 22.068 39.638 1.00 86.94 1016 GLY A O 1
ATOM 8186 N N . ASP A 1 1017 ? -15.401 21.312 38.493 1.00 86.38 1017 ASP A N 1
ATOM 8187 C CA . ASP A 1 1017 ? -16.127 20.735 37.348 1.00 86.38 1017 ASP A CA 1
ATOM 8188 C C . ASP A 1 1017 ? -16.303 19.201 37.456 1.00 86.38 1017 ASP A C 1
ATOM 8190 O O . ASP A 1 1017 ? -16.913 18.586 36.588 1.00 86.38 1017 ASP A O 1
ATOM 8194 N N . SER A 1 1018 ? -15.801 18.561 38.525 1.00 90.88 1018 SER A N 1
ATOM 8195 C CA . SER A 1 1018 ? -15.901 17.105 38.727 1.00 90.88 1018 SER A CA 1
ATOM 8196 C C . SER A 1 1018 ? -17.140 16.696 39.532 1.00 90.88 1018 SER A C 1
ATOM 8198 O O . SER A 1 1018 ? -17.501 17.339 40.525 1.00 90.88 1018 SER A O 1
ATOM 8200 N N . PHE A 1 1019 ? -17.766 15.589 39.127 1.00 95.00 1019 PHE A N 1
ATOM 8201 C CA . PHE A 1 1019 ? -18.904 14.957 39.799 1.00 95.00 1019 PHE A CA 1
ATOM 8202 C C . PHE A 1 1019 ? -18.426 13.805 40.687 1.00 95.00 1019 PHE A C 1
ATOM 8204 O O . PHE A 1 1019 ? -17.922 12.795 40.204 1.00 95.00 1019 PHE A O 1
ATOM 8211 N N . ASN A 1 1020 ? -18.607 13.959 41.996 1.00 94.69 1020 ASN A N 1
ATOM 8212 C CA . ASN A 1 1020 ? -18.210 12.992 43.009 1.00 94.69 1020 ASN A CA 1
ATOM 8213 C C . ASN A 1 1020 ? -19.395 12.107 43.427 1.00 94.69 1020 ASN A C 1
ATOM 8215 O O . ASN A 1 1020 ? -20.472 12.596 43.774 1.00 94.69 1020 ASN A O 1
ATOM 8219 N N . ILE A 1 1021 ? -19.161 10.796 43.464 1.00 94.38 1021 ILE A N 1
ATOM 8220 C CA . ILE A 1 1021 ? -20.094 9.759 43.908 1.00 94.38 1021 ILE A CA 1
ATOM 8221 C C . ILE A 1 1021 ? -19.453 8.988 45.065 1.00 94.38 1021 ILE A C 1
ATOM 8223 O O . ILE A 1 1021 ? -18.307 8.550 44.982 1.00 94.38 1021 ILE A O 1
ATOM 8227 N N . ASN A 1 1022 ? -20.200 8.788 46.149 1.00 93.31 1022 ASN A N 1
ATOM 8228 C CA . ASN A 1 1022 ? -19.771 8.012 47.311 1.00 93.31 1022 ASN A CA 1
ATOM 8229 C C . ASN A 1 1022 ? -20.847 6.973 47.650 1.00 93.31 1022 ASN A C 1
ATOM 8231 O O . ASN A 1 1022 ? -21.969 7.336 48.006 1.00 93.31 1022 ASN A O 1
ATOM 8235 N N . SER A 1 1023 ? -20.513 5.690 47.516 1.00 93.50 1023 SER A N 1
ATOM 8236 C CA . SER A 1 1023 ? -21.426 4.559 47.699 1.00 93.50 1023 SER A CA 1
ATOM 8237 C C . SER A 1 1023 ? -21.109 3.781 48.973 1.00 93.50 1023 SER A C 1
ATOM 8239 O O . SER A 1 1023 ? -19.957 3.444 49.251 1.00 93.50 1023 SER A O 1
ATOM 8241 N N . LYS A 1 1024 ? -22.165 3.424 49.707 1.00 92.44 1024 LYS A N 1
ATOM 8242 C CA . LYS A 1 1024 ? -22.174 2.474 50.826 1.00 92.44 1024 LYS A CA 1
ATOM 8243 C C . LYS A 1 1024 ? -23.042 1.240 50.531 1.00 92.44 1024 LYS A C 1
ATOM 8245 O O . LYS A 1 1024 ? -23.550 0.616 51.460 1.00 92.44 1024 LYS A O 1
ATOM 8250 N N . LEU A 1 1025 ? -23.266 0.900 49.257 1.00 89.38 1025 LEU A N 1
ATOM 8251 C CA . LEU A 1 1025 ? -24.003 -0.317 48.896 1.00 89.38 1025 LEU A CA 1
ATOM 8252 C C . LEU A 1 1025 ? -23.268 -1.566 49.413 1.00 89.38 1025 LEU A C 1
ATOM 8254 O O . LEU A 1 1025 ? -22.048 -1.669 49.305 1.00 89.38 1025 LEU A O 1
ATOM 8258 N N . ALA A 1 1026 ? -24.014 -2.539 49.938 1.00 85.00 1026 ALA A N 1
ATOM 8259 C CA . ALA A 1 1026 ? -23.450 -3.836 50.310 1.00 85.00 1026 ALA A CA 1
ATOM 8260 C C . ALA A 1 1026 ? -22.885 -4.574 49.080 1.00 85.00 1026 ALA A C 1
ATOM 8262 O O . ALA A 1 1026 ? -23.378 -4.397 47.964 1.00 85.00 1026 ALA A O 1
ATOM 8263 N N . THR A 1 1027 ? -21.876 -5.422 49.288 1.00 82.00 1027 THR A N 1
ATOM 8264 C CA . THR A 1 1027 ? -21.188 -6.178 48.229 1.00 82.00 1027 THR A CA 1
ATOM 8265 C C . THR A 1 1027 ? -22.174 -6.888 47.295 1.00 82.00 1027 THR A C 1
ATOM 8267 O O . THR A 1 1027 ? -23.065 -7.608 47.744 1.00 82.00 1027 THR A O 1
ATOM 8270 N N . GLY A 1 1028 ? -22.044 -6.655 45.987 1.00 79.12 1028 GLY A N 1
ATOM 8271 C CA . GLY A 1 1028 ? -22.915 -7.239 44.956 1.00 79.12 1028 GLY A CA 1
ATOM 8272 C C . GLY A 1 1028 ? -24.293 -6.575 44.792 1.00 79.12 1028 GLY A C 1
ATOM 8273 O O . GLY A 1 1028 ? -25.005 -6.879 43.831 1.00 79.12 1028 GLY A O 1
ATOM 8274 N N . LYS A 1 1029 ? -24.689 -5.633 45.662 1.00 89.75 1029 LYS A N 1
ATOM 8275 C CA . LYS A 1 1029 ? -25.835 -4.747 45.395 1.00 89.75 1029 LYS A CA 1
ATOM 8276 C C . LYS A 1 1029 ? -25.435 -3.677 44.382 1.00 89.75 1029 LYS A C 1
ATOM 8278 O O . LYS A 1 1029 ? -24.291 -3.228 44.354 1.00 89.75 1029 LYS A O 1
ATOM 8283 N N . HIS A 1 1030 ? -26.395 -3.260 43.563 1.00 89.88 1030 HIS A N 1
ATOM 8284 C CA . HIS A 1 1030 ? -26.187 -2.248 42.535 1.00 89.88 1030 HIS A CA 1
ATOM 8285 C C . HIS A 1 1030 ? -27.391 -1.315 42.401 1.00 89.88 1030 HIS A C 1
ATOM 8287 O O . HIS A 1 1030 ? -28.514 -1.692 42.736 1.00 89.88 1030 HIS A O 1
ATOM 8293 N N . VAL A 1 1031 ? -27.154 -0.114 41.875 1.00 91.25 1031 VAL A N 1
ATOM 8294 C CA . VAL A 1 1031 ? -28.181 0.890 41.566 1.00 91.25 1031 VAL A CA 1
ATOM 8295 C C . VAL A 1 1031 ? -27.918 1.456 40.174 1.00 91.25 1031 VAL A C 1
ATOM 8297 O O . VAL A 1 1031 ? -26.771 1.715 39.814 1.00 91.25 1031 VAL A O 1
ATOM 8300 N N . TYR A 1 1032 ? -28.981 1.650 39.394 1.00 92.25 1032 TYR A N 1
ATOM 8301 C CA . TYR A 1 1032 ? -28.925 2.366 38.121 1.00 92.25 1032 TYR A CA 1
ATOM 8302 C C . TYR A 1 1032 ? -29.325 3.829 38.326 1.00 92.25 1032 TYR A C 1
ATOM 8304 O O . TYR A 1 1032 ? -30.345 4.107 38.956 1.00 92.25 1032 TYR A O 1
ATOM 8312 N N . VAL A 1 1033 ? -28.555 4.753 37.756 1.00 92.75 1033 VAL A N 1
ATOM 8313 C CA . VAL A 1 1033 ? -28.854 6.191 37.720 1.00 92.75 1033 VAL A CA 1
ATOM 8314 C C . VAL A 1 1033 ? -28.801 6.672 36.273 1.00 92.75 1033 VAL A C 1
ATOM 8316 O O . VAL A 1 1033 ? -27.874 6.331 35.548 1.00 92.75 1033 VAL A O 1
ATOM 8319 N N . TYR A 1 1034 ? -29.804 7.428 35.829 1.00 94.25 1034 TYR A N 1
ATOM 8320 C CA . TYR A 1 1034 ? -29.950 7.873 34.436 1.00 94.25 1034 TYR A CA 1
ATOM 8321 C C . TYR A 1 1034 ? -30.171 9.381 34.364 1.00 94.25 1034 TYR A C 1
ATOM 8323 O O . TYR A 1 1034 ? -30.675 9.985 35.311 1.00 94.25 1034 TYR A O 1
ATOM 8331 N N . THR A 1 1035 ? -29.867 9.989 33.220 1.00 94.31 1035 THR A N 1
ATOM 8332 C CA . THR A 1 1035 ? -30.185 11.397 32.970 1.00 94.31 1035 THR A CA 1
ATOM 8333 C C . THR A 1 1035 ? -31.697 11.652 33.013 1.00 94.31 1035 THR A C 1
ATOM 8335 O O . THR A 1 1035 ? -32.511 10.816 32.603 1.00 94.31 1035 THR A O 1
ATOM 8338 N N . LYS A 1 1036 ? -32.084 12.834 33.509 1.00 91.44 1036 LYS A N 1
ATOM 8339 C CA . LYS A 1 1036 ? -33.470 13.337 33.564 1.00 91.44 1036 LYS A CA 1
ATOM 8340 C C . LYS A 1 1036 ? -34.073 13.493 32.165 1.00 91.44 1036 LYS A C 1
ATOM 8342 O O . LYS A 1 1036 ? -35.255 13.226 31.986 1.00 91.44 1036 LYS A O 1
ATOM 8347 N N . ARG A 1 1037 ? -33.251 13.892 31.185 1.00 91.50 1037 ARG A N 1
ATOM 8348 C CA . ARG A 1 1037 ? -33.621 14.027 29.768 1.00 91.50 1037 ARG A CA 1
ATOM 8349 C C . ARG A 1 1037 ? -33.005 12.929 28.901 1.00 91.50 1037 ARG A C 1
ATOM 8351 O O . ARG A 1 1037 ? -31.930 12.413 29.223 1.00 91.50 1037 ARG A O 1
ATOM 8358 N N . ASN A 1 1038 ? -33.666 12.650 27.784 1.00 93.50 1038 ASN A N 1
ATOM 8359 C CA . ASN A 1 1038 ? -33.085 11.960 26.634 1.00 93.50 1038 ASN A CA 1
ATOM 8360 C C . ASN A 1 1038 ? -32.447 13.023 25.718 1.00 93.50 1038 ASN A C 1
ATOM 8362 O O . ASN A 1 1038 ? -32.901 14.167 25.699 1.00 93.50 1038 ASN A O 1
ATOM 8366 N N . PHE A 1 1039 ? -31.407 12.656 24.979 1.00 94.38 1039 PHE A N 1
ATOM 8367 C CA . PHE A 1 1039 ? -30.670 13.533 24.066 1.00 94.38 1039 PHE A CA 1
ATOM 8368 C C . PHE A 1 1039 ? -30.845 13.016 22.638 1.00 94.38 1039 PHE A C 1
ATOM 8370 O O . PHE A 1 1039 ? -30.940 11.807 22.440 1.00 94.38 1039 PHE A O 1
ATOM 8377 N N . ARG A 1 1040 ? -30.845 13.884 21.631 1.00 93.31 1040 ARG A N 1
ATOM 8378 C CA . ARG A 1 1040 ? -30.719 13.450 20.232 1.00 93.31 1040 ARG A CA 1
ATOM 8379 C C . ARG A 1 1040 ? -29.298 12.964 19.928 1.00 93.31 1040 ARG A C 1
ATOM 8381 O O . ARG A 1 1040 ? -28.343 13.359 20.599 1.00 93.31 1040 ARG A O 1
ATOM 8388 N N . ARG A 1 1041 ? -29.133 12.135 18.890 1.00 90.25 1041 ARG A N 1
ATOM 8389 C CA . ARG A 1 1041 ? -27.801 11.673 18.440 1.00 90.25 1041 ARG A CA 1
ATOM 8390 C C . ARG A 1 1041 ? -26.884 12.827 18.033 1.00 90.25 1041 ARG A C 1
ATOM 8392 O O . ARG A 1 1041 ? -25.682 12.754 18.278 1.00 90.25 1041 ARG A O 1
ATOM 8399 N N . GLU A 1 1042 ? -27.446 13.897 17.482 1.00 87.44 1042 GLU A N 1
ATOM 8400 C CA . GLU A 1 1042 ? -26.716 15.111 17.101 1.00 87.44 1042 GLU A CA 1
ATOM 8401 C C . GLU A 1 1042 ? -26.136 15.826 18.336 1.00 87.44 1042 GLU A C 1
ATOM 8403 O O . GLU A 1 1042 ? -24.955 16.166 18.348 1.00 87.44 1042 GLU A O 1
ATOM 8408 N N . GLU A 1 1043 ? -26.924 15.973 19.413 1.00 86.62 1043 GLU A N 1
ATOM 8409 C CA . GLU A 1 1043 ? -26.503 16.626 20.670 1.00 86.62 1043 GLU A CA 1
ATOM 8410 C C . GLU A 1 1043 ? -25.330 15.917 21.363 1.00 86.62 1043 GLU A C 1
ATOM 8412 O O . GLU A 1 1043 ? -24.582 16.546 22.111 1.00 86.62 1043 GLU A O 1
ATOM 8417 N N . LEU A 1 1044 ? -25.186 14.606 21.149 1.00 86.69 1044 LEU A N 1
ATOM 8418 C CA . LEU A 1 1044 ? -24.157 13.776 21.776 1.00 86.69 1044 LEU A CA 1
ATOM 8419 C C . LEU A 1 1044 ? -22.984 13.433 20.849 1.00 86.69 1044 LEU A C 1
ATOM 8421 O O . LEU A 1 1044 ? -22.134 12.652 21.258 1.00 86.69 1044 LEU A O 1
ATOM 8425 N N . ASN A 1 1045 ? -22.915 13.962 19.620 1.00 86.25 1045 ASN A N 1
ATOM 8426 C CA . ASN A 1 1045 ? -21.942 13.511 18.611 1.00 86.25 1045 ASN A CA 1
ATOM 8427 C C . ASN A 1 1045 ? -21.974 11.975 18.414 1.00 86.25 1045 ASN A C 1
ATOM 8429 O O . ASN A 1 1045 ? -20.952 11.292 18.449 1.00 86.25 1045 ASN A O 1
ATOM 8433 N N . LEU A 1 1046 ? -23.176 11.420 18.233 1.00 86.69 1046 LEU A N 1
ATOM 8434 C CA . LEU A 1 1046 ? -23.432 9.984 18.049 1.00 86.69 1046 LEU A CA 1
ATOM 8435 C C . LEU A 1 1046 ? -24.069 9.657 16.681 1.00 86.69 1046 LEU A C 1
ATOM 8437 O O . LEU A 1 1046 ? -24.764 8.650 16.518 1.00 86.69 1046 LEU A O 1
ATOM 8441 N N . VAL A 1 1047 ? -23.870 10.529 15.686 1.00 83.06 1047 VAL A N 1
ATOM 8442 C CA . VAL A 1 1047 ? -24.326 10.318 14.299 1.00 83.06 1047 VAL A CA 1
ATOM 8443 C C . VAL A 1 1047 ? -23.306 9.468 13.535 1.00 83.06 1047 VAL A C 1
ATOM 8445 O O . VAL A 1 1047 ? -23.572 8.296 13.276 1.00 83.06 1047 VAL A O 1
ATOM 8448 N N . LEU A 1 1048 ? -22.132 10.037 13.224 1.00 78.75 1048 LEU A N 1
ATOM 8449 C CA . LEU A 1 1048 ? -21.023 9.348 12.542 1.00 78.75 1048 LEU A CA 1
ATOM 8450 C C . LEU A 1 1048 ? -20.039 8.684 13.521 1.00 78.75 1048 LEU A C 1
ATOM 8452 O O . LEU A 1 1048 ? -19.461 7.641 13.215 1.00 78.75 1048 LEU A O 1
ATOM 8456 N N . ASN A 1 1049 ? -19.882 9.268 14.710 1.00 79.81 1049 ASN A N 1
ATOM 8457 C CA . ASN A 1 1049 ? -19.149 8.672 15.820 1.00 79.81 1049 ASN A CA 1
ATOM 8458 C C . ASN A 1 1049 ? -20.042 7.697 16.615 1.00 79.81 1049 ASN A C 1
ATOM 8460 O O . ASN A 1 1049 ? -21.255 7.869 16.718 1.00 79.81 1049 ASN A O 1
ATOM 8464 N N . SER A 1 1050 ? -19.411 6.686 17.207 1.00 84.31 1050 SER A N 1
ATOM 8465 C CA . SER A 1 1050 ? -20.007 5.735 18.154 1.00 84.31 1050 SER A CA 1
ATOM 8466 C C . SER A 1 1050 ? -19.147 5.516 19.403 1.00 84.31 1050 SER A C 1
ATOM 8468 O O . SER A 1 1050 ? -19.540 4.753 20.287 1.00 84.31 1050 SER A O 1
ATOM 8470 N N . GLN A 1 1051 ? -17.966 6.134 19.474 1.00 84.50 1051 GLN A N 1
ATOM 8471 C CA . GLN A 1 1051 ? -17.027 5.958 20.570 1.00 84.50 1051 GLN A CA 1
ATOM 8472 C C . GLN A 1 1051 ? -17.301 6.931 21.713 1.00 84.50 1051 GLN A C 1
ATOM 8474 O O . GLN A 1 1051 ? -17.762 8.059 21.508 1.00 84.50 1051 GLN A O 1
ATOM 8479 N N . PHE A 1 1052 ? -16.987 6.477 22.922 1.00 86.88 1052 PHE A N 1
ATOM 8480 C CA . PHE A 1 1052 ? -16.997 7.282 24.132 1.00 86.88 1052 PHE A CA 1
ATOM 8481 C C . PHE A 1 1052 ? -15.934 6.791 25.126 1.00 86.88 1052 PHE A C 1
ATOM 8483 O O . PHE A 1 1052 ? -15.403 5.684 24.994 1.00 86.88 1052 PHE A O 1
ATOM 8490 N N . LYS A 1 1053 ? -15.668 7.606 26.148 1.00 86.31 1053 LYS A N 1
ATOM 8491 C CA . LYS A 1 1053 ? -14.928 7.241 27.366 1.00 86.31 1053 LYS A CA 1
ATOM 8492 C C . LYS A 1 1053 ? -15.507 8.004 28.550 1.00 86.31 1053 LYS A C 1
ATOM 8494 O O . LYS A 1 1053 ? -15.878 9.167 28.407 1.00 86.31 1053 LYS A O 1
ATOM 8499 N N . LEU A 1 1054 ? -15.590 7.366 29.714 1.00 88.94 1054 LEU A N 1
ATOM 8500 C CA . LEU A 1 1054 ? -15.821 8.082 30.969 1.00 88.94 1054 LEU A CA 1
ATOM 8501 C C . LEU A 1 1054 ? -14.457 8.351 31.606 1.00 88.94 1054 LEU A C 1
ATOM 8503 O O . LEU A 1 1054 ? -13.773 7.415 32.015 1.00 88.94 1054 LEU A O 1
ATOM 8507 N N . GLU A 1 1055 ? -14.053 9.617 31.655 1.00 86.94 1055 GLU A N 1
ATOM 8508 C CA . GLU A 1 1055 ? -12.898 10.049 32.434 1.00 86.94 1055 GLU A CA 1
ATOM 8509 C C . GLU A 1 1055 ? -13.307 10.118 33.908 1.00 86.94 1055 GLU A C 1
ATOM 8511 O O . GLU A 1 1055 ? -14.135 10.945 34.310 1.00 86.94 1055 GLU A O 1
ATOM 8516 N N . CYS A 1 1056 ? -12.748 9.218 34.712 1.00 88.44 1056 CYS A N 1
ATOM 8517 C CA . CYS A 1 1056 ? -13.010 9.150 36.139 1.00 88.44 1056 CYS A CA 1
ATOM 8518 C C . CYS A 1 1056 ? -11.878 8.454 36.905 1.00 88.44 1056 CYS A C 1
ATOM 8520 O O . CYS A 1 1056 ? -11.215 7.570 36.365 1.00 88.44 1056 CYS A O 1
ATOM 8522 N N . ASP A 1 1057 ? -11.726 8.815 38.176 1.00 86.50 1057 ASP A N 1
ATOM 8523 C CA . ASP A 1 1057 ? -10.835 8.180 39.152 1.00 86.50 1057 ASP A CA 1
ATOM 8524 C C . ASP A 1 1057 ? -11.643 7.628 40.341 1.00 86.50 1057 ASP A C 1
ATOM 8526 O O . ASP A 1 1057 ? -12.707 8.157 40.678 1.00 86.50 1057 ASP A O 1
ATOM 8530 N N . GLY A 1 1058 ? -11.154 6.569 40.987 1.00 85.94 1058 GLY A N 1
ATOM 8531 C CA . GLY A 1 1058 ? -11.744 6.013 42.204 1.00 85.94 1058 GLY A CA 1
ATOM 8532 C C . GLY A 1 1058 ? -11.811 4.485 42.274 1.00 85.94 1058 GLY A C 1
ATOM 8533 O O . GLY A 1 1058 ? -11.268 3.757 41.451 1.00 85.94 1058 GLY A O 1
ATOM 8534 N N . THR A 1 1059 ? -12.493 4.001 43.313 1.00 86.00 1059 THR A N 1
ATOM 8535 C CA . THR A 1 1059 ? -12.574 2.584 43.712 1.00 86.00 1059 THR A CA 1
ATOM 8536 C C . THR A 1 1059 ? -13.962 1.961 43.542 1.00 86.00 1059 THR A C 1
ATOM 8538 O O . THR A 1 1059 ? -14.153 0.793 43.872 1.00 86.00 1059 THR A O 1
ATOM 8541 N N . LEU A 1 1060 ? -14.955 2.726 43.081 1.00 88.06 1060 LEU A N 1
ATOM 8542 C CA . LEU A 1 1060 ? -16.331 2.255 42.919 1.00 88.06 1060 LEU A CA 1
ATOM 8543 C C . LEU A 1 1060 ? -16.511 1.477 41.610 1.00 88.06 1060 LEU A C 1
ATOM 8545 O O . LEU A 1 1060 ? -16.502 2.078 40.534 1.00 88.06 1060 LEU A O 1
ATOM 8549 N N . ASP A 1 1061 ? -16.758 0.168 41.707 1.00 86.88 1061 ASP A N 1
ATOM 8550 C CA . ASP A 1 1061 ? -17.137 -0.657 40.554 1.00 86.88 1061 ASP A CA 1
ATOM 8551 C C . ASP A 1 1061 ? -18.370 -0.055 39.858 1.00 86.88 1061 ASP A C 1
ATOM 8553 O O . ASP A 1 1061 ? -19.425 0.156 40.464 1.00 86.88 1061 ASP A O 1
ATOM 8557 N N . THR A 1 1062 ? -18.193 0.307 38.590 1.00 90.38 1062 THR A N 1
ATOM 8558 C CA . THR A 1 1062 ? -19.137 1.124 37.829 1.00 90.38 1062 THR A CA 1
ATOM 8559 C C . THR A 1 1062 ? -19.151 0.685 36.372 1.00 90.38 1062 THR A C 1
ATOM 8561 O O . THR A 1 1062 ? -18.110 0.449 35.758 1.00 90.38 1062 THR A O 1
ATOM 8564 N N . MET A 1 1063 ? -20.344 0.642 35.785 1.00 92.75 1063 MET A N 1
ATOM 8565 C CA . MET A 1 1063 ? -20.526 0.524 34.340 1.00 92.75 1063 MET A CA 1
ATOM 8566 C C . MET A 1 1063 ? -21.291 1.725 33.794 1.00 92.75 1063 MET A C 1
ATOM 8568 O O . MET A 1 1063 ? -22.260 2.181 34.399 1.00 92.75 1063 MET A O 1
ATOM 8572 N N . THR A 1 1064 ? -20.895 2.205 32.621 1.00 94.50 1064 THR A N 1
ATOM 8573 C CA . THR A 1 1064 ? -21.698 3.140 31.826 1.00 94.50 1064 THR A CA 1
ATOM 8574 C C . THR A 1 1064 ? -22.872 2.412 31.178 1.00 94.50 1064 THR A C 1
ATOM 8576 O O . THR A 1 1064 ? -22.791 1.219 30.878 1.00 94.50 1064 THR A O 1
ATOM 8579 N N . VAL A 1 1065 ? -23.974 3.128 30.962 1.00 95.69 1065 VAL A N 1
ATOM 8580 C CA . VAL A 1 1065 ? -25.189 2.617 30.324 1.00 95.69 1065 VAL A CA 1
ATOM 8581 C C . VAL A 1 1065 ? -25.673 3.624 29.286 1.00 95.69 1065 VAL A C 1
ATOM 8583 O O . VAL A 1 1065 ? -25.883 4.793 29.598 1.00 95.69 1065 VAL A O 1
ATOM 8586 N N . PHE A 1 1066 ? -25.887 3.160 28.061 1.00 95.31 1066 PHE A N 1
ATOM 8587 C CA . PHE A 1 1066 ? -26.516 3.927 26.989 1.00 95.31 1066 PHE A CA 1
ATOM 8588 C C . PHE A 1 1066 ? -27.783 3.200 26.558 1.00 95.31 1066 PHE A C 1
ATOM 8590 O O . PHE A 1 1066 ? -27.724 2.042 26.152 1.00 95.31 1066 PHE A O 1
ATOM 8597 N N . GLU A 1 1067 ? -28.929 3.860 26.656 1.00 95.56 1067 GLU A N 1
ATOM 8598 C CA . GLU A 1 1067 ? -30.208 3.360 26.158 1.00 95.56 1067 GLU A CA 1
ATOM 8599 C C . GLU A 1 1067 ? -30.550 4.046 24.833 1.00 95.56 1067 GLU A C 1
ATOM 8601 O O . GLU A 1 1067 ? -30.490 5.270 24.737 1.00 95.56 1067 GLU A O 1
ATOM 8606 N N . PHE A 1 1068 ? -30.900 3.250 23.822 1.00 95.19 1068 PHE A N 1
ATOM 8607 C CA . PHE A 1 1068 ? -31.205 3.701 22.465 1.00 95.19 1068 PHE A CA 1
ATOM 8608 C C . PHE A 1 1068 ? -32.711 3.657 22.231 1.00 95.19 1068 PHE A C 1
ATOM 8610 O O . PHE A 1 1068 ? -33.347 2.632 22.498 1.00 95.19 1068 PHE A O 1
ATOM 8617 N N . GLN A 1 1069 ? -33.271 4.754 21.732 1.00 95.62 1069 GLN A N 1
ATOM 8618 C CA . GLN A 1 1069 ? -34.707 4.978 21.601 1.00 95.62 1069 GLN A CA 1
ATOM 8619 C C . GLN A 1 1069 ? -35.069 5.443 20.181 1.00 95.62 1069 GLN A C 1
ATOM 8621 O O . GLN A 1 1069 ? -34.295 6.143 19.518 1.00 95.62 1069 GLN A O 1
ATOM 8626 N N . ASP A 1 1070 ? -36.246 5.037 19.712 1.00 93.88 1070 ASP A N 1
ATOM 8627 C CA . ASP A 1 1070 ? -36.798 5.431 18.412 1.00 93.88 1070 ASP A CA 1
ATOM 8628 C C . ASP A 1 1070 ? -37.343 6.872 18.421 1.00 93.88 1070 ASP A C 1
ATOM 8630 O O . ASP A 1 1070 ? -37.242 7.598 19.414 1.00 93.88 1070 ASP A O 1
ATOM 8634 N N . LYS A 1 1071 ? -37.905 7.305 17.286 1.00 94.19 1071 LYS A N 1
ATOM 8635 C CA . LYS A 1 1071 ? -38.509 8.638 17.111 1.00 94.19 1071 LYS A CA 1
ATOM 8636 C C . LYS A 1 1071 ? -39.622 8.943 18.131 1.00 94.19 1071 LYS A C 1
ATOM 8638 O O . LYS A 1 1071 ? -39.847 10.112 18.428 1.00 94.19 1071 LYS A O 1
ATOM 8643 N N . ASP A 1 1072 ? -40.288 7.907 18.645 1.00 93.00 1072 ASP A N 1
ATOM 8644 C CA . ASP A 1 1072 ? -41.436 7.985 19.552 1.00 93.00 1072 ASP A CA 1
ATOM 8645 C C . ASP A 1 1072 ? -40.990 7.848 21.029 1.00 93.00 1072 ASP A C 1
ATOM 8647 O O . ASP A 1 1072 ? -41.813 7.793 21.944 1.00 93.00 1072 ASP A O 1
ATOM 8651 N N . GLY A 1 1073 ? -39.672 7.806 21.280 1.00 88.38 1073 GLY A N 1
ATOM 8652 C CA . GLY A 1 1073 ? -39.061 7.717 22.608 1.00 88.38 1073 GLY A CA 1
ATOM 8653 C C . GLY A 1 1073 ? -39.053 6.309 23.211 1.00 88.38 1073 GLY A C 1
ATOM 8654 O O . GLY A 1 1073 ? -38.643 6.134 24.362 1.00 88.38 1073 GLY A O 1
ATOM 8655 N N . LYS A 1 1074 ? -39.482 5.288 22.463 1.00 92.81 1074 LYS A N 1
ATOM 8656 C CA . LYS A 1 1074 ? -39.549 3.903 22.935 1.00 92.81 1074 LYS A CA 1
ATOM 8657 C C . LYS A 1 1074 ? -38.183 3.230 22.796 1.00 92.81 1074 LYS A C 1
ATOM 8659 O O . LYS A 1 1074 ? -37.471 3.386 21.807 1.00 92.81 1074 LYS A O 1
ATOM 8664 N N . LYS A 1 1075 ? -37.803 2.457 23.817 1.00 93.62 1075 LYS A N 1
ATOM 8665 C CA . LYS A 1 1075 ? -36.526 1.734 23.878 1.00 93.62 1075 LYS A CA 1
ATOM 8666 C C . LYS A 1 1075 ? -36.420 0.675 22.774 1.00 93.62 1075 LYS A C 1
ATOM 8668 O O . LYS A 1 1075 ? -37.186 -0.285 22.769 1.00 93.62 1075 LYS A O 1
ATOM 8673 N N . ILE A 1 1076 ? -35.410 0.820 21.917 1.00 91.56 1076 ILE A N 1
ATOM 8674 C CA . ILE A 1 1076 ? -34.993 -0.172 20.915 1.00 91.56 1076 ILE A CA 1
ATOM 8675 C C . ILE A 1 1076 ? -33.975 -1.138 21.534 1.00 91.56 1076 ILE A C 1
ATOM 8677 O O . ILE A 1 1076 ? -34.110 -2.354 21.442 1.00 91.56 1076 ILE A O 1
ATOM 8681 N N . ALA A 1 1077 ? -32.925 -0.591 22.153 1.00 90.69 1077 ALA A N 1
ATOM 8682 C CA . ALA A 1 1077 ? -31.745 -1.343 22.573 1.00 90.69 1077 ALA A CA 1
ATOM 8683 C C . ALA A 1 1077 ? -31.026 -0.657 23.746 1.00 90.69 1077 ALA A C 1
ATOM 8685 O O . ALA A 1 1077 ? -31.421 0.414 24.209 1.00 90.69 1077 ALA A O 1
ATOM 8686 N N . HIS A 1 1078 ? -29.954 -1.274 24.245 1.00 92.56 1078 HIS A N 1
ATOM 8687 C CA . HIS A 1 1078 ? -29.033 -0.631 25.180 1.00 92.56 1078 HIS A CA 1
ATOM 8688 C C . HIS A 1 1078 ? -27.622 -1.224 25.079 1.00 92.56 1078 HIS A C 1
ATOM 8690 O O . HIS A 1 1078 ? -27.435 -2.327 24.568 1.00 92.56 1078 HIS A O 1
ATOM 8696 N N . SER A 1 1079 ? -26.637 -0.493 25.592 1.00 90.19 1079 SER A N 1
ATOM 8697 C CA . SER A 1 1079 ? -25.250 -0.919 25.760 1.00 90.19 1079 SER A CA 1
ATOM 8698 C C . SER A 1 1079 ? -24.824 -0.672 27.208 1.00 90.19 1079 SER A C 1
ATOM 8700 O O . SER A 1 1079 ? -25.139 0.374 27.774 1.00 90.19 1079 SER A O 1
ATOM 8702 N N . MET A 1 1080 ? -24.121 -1.635 27.806 1.00 91.88 1080 MET A N 1
ATOM 8703 C CA . MET A 1 1080 ? -23.438 -1.487 29.093 1.00 91.88 1080 MET A CA 1
ATOM 8704 C C . MET A 1 1080 ? -21.956 -1.783 28.889 1.00 91.88 1080 MET A C 1
ATOM 8706 O O . MET A 1 1080 ? -21.624 -2.776 28.243 1.00 91.88 1080 MET A O 1
ATOM 8710 N N . ASN A 1 1081 ? -21.079 -0.938 29.427 1.00 88.00 1081 ASN A N 1
ATOM 8711 C CA . ASN A 1 1081 ? -19.627 -1.079 29.294 1.00 88.00 1081 ASN A CA 1
ATOM 8712 C C . ASN A 1 1081 ? -18.953 -0.663 30.612 1.00 88.00 1081 ASN A C 1
ATOM 8714 O O . ASN A 1 1081 ? -19.574 0.027 31.422 1.00 88.00 1081 ASN A O 1
ATOM 8718 N N . LYS A 1 1082 ? -17.698 -1.058 30.843 1.00 84.75 1082 LYS A N 1
ATOM 8719 C CA . LYS A 1 1082 ? -16.952 -0.655 32.048 1.00 84.75 1082 LYS A CA 1
ATOM 8720 C C . LYS A 1 1082 ? -16.593 0.844 32.013 1.00 84.75 1082 LYS A C 1
ATOM 8722 O O . LYS A 1 1082 ? -16.984 1.578 31.103 1.00 84.75 1082 LYS A O 1
ATOM 8727 N N . ILE A 1 1083 ? -15.912 1.304 33.058 1.00 82.69 1083 ILE A N 1
ATOM 8728 C CA . ILE A 1 1083 ? -15.228 2.603 33.106 1.00 82.69 1083 ILE A CA 1
ATOM 8729 C C . ILE A 1 1083 ? -13.721 2.421 32.853 1.00 82.69 1083 ILE A C 1
ATOM 8731 O O . ILE A 1 1083 ? -13.204 1.315 33.011 1.00 82.69 1083 ILE A O 1
ATOM 8735 N N . GLY A 1 1084 ? -13.026 3.497 32.468 1.00 67.06 1084 GLY A N 1
ATOM 8736 C CA . GLY A 1 1084 ? -11.578 3.518 32.207 1.00 67.06 1084 GLY A CA 1
ATOM 8737 C C . GLY A 1 1084 ? -11.206 3.532 30.718 1.00 67.06 1084 GLY A C 1
ATOM 8738 O O . GLY A 1 1084 ? -10.577 4.485 30.255 1.00 67.06 1084 GLY A O 1
ATOM 8739 N N . ASP A 1 1085 ? -11.617 2.508 29.969 1.00 65.12 1085 ASP A N 1
ATOM 8740 C CA . ASP A 1 1085 ? -11.265 2.332 28.550 1.00 65.12 1085 ASP A CA 1
ATOM 8741 C C . ASP A 1 1085 ? -12.166 3.120 27.575 1.00 65.12 1085 ASP A C 1
ATOM 8743 O O . ASP A 1 1085 ? -13.235 3.630 27.927 1.00 65.12 1085 ASP A O 1
ATOM 8747 N N . HIS A 1 1086 ? -11.734 3.192 26.309 1.00 74.88 1086 HIS A N 1
ATOM 8748 C CA . HIS A 1 1086 ? -12.582 3.612 25.191 1.00 74.88 1086 HIS A CA 1
ATOM 8749 C C . HIS A 1 1086 ? -13.521 2.483 24.752 1.00 74.88 1086 HIS A C 1
ATOM 8751 O O . HIS A 1 1086 ? -13.135 1.316 24.656 1.00 74.88 1086 HIS A O 1
ATOM 8757 N N . HIS A 1 1087 ? -14.769 2.831 24.442 1.00 80.62 1087 HIS A N 1
ATOM 8758 C CA . HIS A 1 1087 ? -15.813 1.865 24.109 1.00 80.62 1087 HIS A CA 1
ATOM 8759 C C . HIS A 1 1087 ? -16.650 2.323 22.906 1.00 80.62 1087 HIS A C 1
ATOM 8761 O O . HIS A 1 1087 ? -17.022 3.489 22.807 1.00 80.62 1087 HIS A O 1
ATOM 8767 N N . ALA A 1 1088 ? -16.967 1.391 21.996 1.00 82.44 1088 ALA A N 1
ATOM 8768 C CA . ALA A 1 1088 ? -17.741 1.644 20.777 1.00 82.44 1088 ALA A CA 1
ATOM 8769 C C . ALA A 1 1088 ? -19.179 1.098 20.879 1.00 82.44 1088 ALA A C 1
ATOM 8771 O O . ALA A 1 1088 ? -19.407 -0.108 21.060 1.00 82.44 1088 ALA A O 1
ATOM 8772 N N . LEU A 1 1089 ? -20.151 1.999 20.738 1.00 86.06 1089 LEU A N 1
ATOM 8773 C CA . LEU A 1 1089 ? -21.582 1.741 20.873 1.00 86.06 1089 LEU A CA 1
ATOM 8774 C C . LEU A 1 1089 ? -22.179 1.075 19.625 1.00 86.06 1089 LEU A C 1
ATOM 8776 O O . LEU A 1 1089 ? -21.938 1.489 18.495 1.00 86.06 1089 LEU A O 1
ATOM 8780 N N . ALA A 1 1090 ? -23.036 0.073 19.837 1.00 84.88 1090 ALA A N 1
ATOM 8781 C CA . ALA A 1 1090 ? -23.883 -0.498 18.789 1.00 84.88 1090 ALA A CA 1
ATOM 8782 C C . ALA A 1 1090 ? -25.188 0.298 18.684 1.00 84.88 1090 ALA A C 1
ATOM 8784 O O . ALA A 1 1090 ? -26.205 -0.099 19.251 1.00 84.88 1090 ALA A O 1
ATOM 8785 N N . ILE A 1 1091 ? -25.131 1.444 18.011 1.00 86.75 1091 ILE A N 1
ATOM 8786 C CA . ILE A 1 1091 ? -26.283 2.332 17.839 1.00 86.75 1091 ILE A CA 1
ATOM 8787 C C . ILE A 1 1091 ? -27.175 1.769 16.717 1.00 86.75 1091 ILE A C 1
ATOM 8789 O O . ILE A 1 1091 ? -26.685 1.625 15.597 1.00 86.75 1091 ILE A O 1
ATOM 8793 N N . PRO A 1 1092 ? -28.456 1.436 16.972 1.00 83.44 1092 PRO A N 1
ATOM 8794 C CA . PRO A 1 1092 ? -29.375 0.997 15.922 1.00 83.44 1092 PRO A CA 1
ATOM 8795 C C . PRO A 1 1092 ? -29.600 2.089 14.870 1.00 83.44 1092 PRO A C 1
ATOM 8797 O O . PRO A 1 1092 ? -29.639 3.271 15.206 1.00 83.44 1092 PRO A O 1
ATOM 8800 N N . GLU A 1 1093 ? -29.821 1.699 13.615 1.00 80.38 1093 GLU A N 1
ATOM 8801 C CA . GLU A 1 1093 ? -30.016 2.636 12.498 1.00 80.38 1093 GLU A CA 1
ATOM 8802 C C . GLU A 1 1093 ? -31.173 3.619 12.753 1.00 80.38 1093 GLU A C 1
ATOM 8804 O O . GLU A 1 1093 ? -30.992 4.831 12.655 1.00 80.38 1093 GLU A O 1
ATOM 8809 N N . HIS A 1 1094 ? -32.324 3.111 13.207 1.00 86.19 1094 HIS A N 1
ATOM 8810 C CA . HIS A 1 1094 ? -33.521 3.904 13.527 1.00 86.19 1094 HIS A CA 1
ATOM 8811 C C . HIS A 1 1094 ? -33.481 4.588 14.912 1.00 86.19 1094 HIS A C 1
ATOM 8813 O O . HIS A 1 1094 ? -34.501 5.088 15.390 1.00 86.19 1094 HIS A O 1
ATOM 8819 N N . CYS A 1 1095 ? -32.330 4.596 15.592 1.00 91.25 1095 CYS A N 1
ATOM 8820 C CA . CYS A 1 1095 ? -32.161 5.322 16.848 1.00 91.25 1095 CYS A CA 1
ATOM 8821 C C . CYS A 1 1095 ? -32.188 6.833 16.589 1.00 91.25 1095 CYS A C 1
ATOM 8823 O O . CYS A 1 1095 ? -31.370 7.339 15.820 1.00 91.25 1095 CYS A O 1
ATOM 8825 N N . VAL A 1 1096 ? -33.067 7.550 17.291 1.00 93.88 1096 VAL A N 1
ATOM 8826 C CA . VAL A 1 1096 ? -33.170 9.022 17.258 1.00 93.88 1096 VAL A CA 1
ATOM 8827 C C . VAL A 1 1096 ? -32.705 9.620 18.583 1.00 93.88 1096 VAL A C 1
ATOM 8829 O O . VAL A 1 1096 ? -31.947 10.592 18.595 1.00 93.88 1096 VAL A O 1
ATOM 8832 N N . TYR A 1 1097 ? -33.110 9.006 19.697 1.00 95.69 1097 TYR A N 1
ATOM 8833 C CA . TYR A 1 1097 ? -32.810 9.476 21.045 1.00 95.69 1097 TYR A CA 1
ATOM 8834 C C . TYR A 1 1097 ? -31.903 8.501 21.804 1.00 95.69 1097 TYR A C 1
ATOM 8836 O O . TYR A 1 1097 ? -31.957 7.284 21.628 1.00 95.69 1097 TYR A O 1
ATOM 8844 N N . VAL A 1 1098 ? -31.061 9.054 22.671 1.00 95.81 1098 VAL A N 1
ATOM 8845 C CA . VAL A 1 1098 ? -30.102 8.342 23.512 1.00 95.81 1098 VAL A CA 1
ATOM 8846 C C . VAL A 1 1098 ? -30.248 8.839 24.946 1.00 95.81 1098 VAL A C 1
ATOM 8848 O O . VAL A 1 1098 ? -30.241 10.045 25.202 1.00 95.81 1098 VAL A O 1
ATOM 8851 N N . ARG A 1 1099 ? -30.354 7.918 25.905 1.00 95.56 1099 ARG A N 1
ATOM 8852 C CA . ARG A 1 1099 ? -30.364 8.236 27.337 1.00 95.56 1099 ARG A CA 1
ATOM 8853 C C . ARG A 1 1099 ? -29.123 7.656 28.005 1.00 95.56 1099 ARG A C 1
ATOM 8855 O O . ARG A 1 1099 ? -28.893 6.448 27.946 1.00 95.56 1099 ARG A O 1
ATOM 8862 N N . PHE A 1 1100 ? -28.328 8.517 28.634 1.00 95.81 1100 PHE A N 1
ATOM 8863 C CA . PHE A 1 1100 ? -27.129 8.110 29.365 1.00 95.81 1100 PHE A CA 1
ATOM 8864 C C . PHE A 1 1100 ? -27.465 7.732 30.813 1.00 95.81 1100 PHE A C 1
ATOM 8866 O O . PHE A 1 1100 ? -28.404 8.256 31.419 1.00 95.81 1100 PHE A O 1
ATOM 8873 N N . GLY A 1 1101 ? -26.669 6.837 31.384 1.00 94.69 1101 GLY A N 1
ATOM 8874 C CA . GLY A 1 1101 ? -26.719 6.467 32.785 1.00 94.69 1101 GLY A CA 1
ATOM 8875 C C . GLY A 1 1101 ? -25.496 5.676 33.227 1.00 94.69 1101 GLY A C 1
ATOM 8876 O O . GLY A 1 1101 ? -24.568 5.420 32.461 1.00 94.69 1101 GLY A O 1
ATOM 8877 N N . MET A 1 1102 ? -25.506 5.276 34.492 1.00 94.81 1102 MET A N 1
ATOM 8878 C CA . MET A 1 1102 ? -24.475 4.460 35.119 1.00 94.81 1102 MET A CA 1
ATOM 8879 C C . MET A 1 1102 ? -25.116 3.402 36.015 1.00 94.81 1102 MET A C 1
ATOM 8881 O O . MET A 1 1102 ? -26.146 3.640 36.648 1.00 94.81 1102 MET A O 1
ATOM 8885 N N . LYS A 1 1103 ? -24.479 2.237 36.090 1.00 94.38 1103 LYS A N 1
ATOM 8886 C CA . LYS A 1 1103 ? -24.737 1.195 37.079 1.00 94.38 1103 LYS A CA 1
ATOM 8887 C C . LYS A 1 1103 ? -23.609 1.247 38.102 1.00 94.38 1103 LYS A C 1
ATOM 8889 O O . LYS A 1 1103 ? -22.470 0.963 37.749 1.00 94.38 1103 LYS A O 1
ATOM 8894 N N . LEU A 1 1104 ? -23.931 1.607 39.337 1.00 93.06 1104 LEU A N 1
ATOM 8895 C CA . LEU A 1 1104 ? -23.002 1.684 40.466 1.00 93.06 1104 LEU A CA 1
ATOM 8896 C C . LEU A 1 1104 ? -23.107 0.379 41.266 1.00 93.06 1104 LEU A C 1
ATOM 8898 O O . LEU A 1 1104 ? -24.231 -0.049 41.544 1.00 93.06 1104 LEU A O 1
ATOM 8902 N N . LEU A 1 1105 ? -21.989 -0.257 41.627 1.00 90.12 1105 LEU A N 1
ATOM 8903 C CA . LEU A 1 1105 ? -21.951 -1.548 42.323 1.00 90.12 1105 LEU A CA 1
ATOM 8904 C C . LEU A 1 1105 ? -21.112 -1.479 43.607 1.00 90.12 1105 LEU A C 1
ATOM 8906 O O . LEU A 1 1105 ? -20.000 -0.963 43.606 1.00 90.12 1105 LEU A O 1
ATOM 8910 N N . SER A 1 1106 ? -21.612 -2.085 44.689 1.00 89.56 1106 SER A N 1
ATOM 8911 C CA . SER A 1 1106 ? -20.917 -2.189 45.987 1.00 89.56 1106 SER A CA 1
ATOM 8912 C C . SER A 1 1106 ? -20.497 -0.827 46.593 1.00 89.56 1106 SER A C 1
ATOM 8914 O O . SER A 1 1106 ? -20.945 0.239 46.158 1.00 89.56 1106 SER A O 1
ATOM 8916 N N . ALA A 1 1107 ? -19.703 -0.846 47.667 1.00 90.12 1107 ALA A N 1
ATOM 8917 C CA . ALA A 1 1107 ? -19.198 0.354 48.331 1.00 90.12 1107 ALA A CA 1
ATOM 8918 C C . ALA A 1 1107 ? -17.904 0.859 47.671 1.00 90.12 1107 ALA A C 1
ATOM 8920 O O . ALA A 1 1107 ? -17.077 0.064 47.234 1.00 90.12 1107 ALA A O 1
ATOM 8921 N N . GLY A 1 1108 ? -17.711 2.178 47.634 1.00 92.12 1108 GLY A N 1
ATOM 8922 C CA . GLY A 1 1108 ? -16.558 2.805 46.982 1.00 92.12 1108 GLY A CA 1
ATOM 8923 C C . GLY A 1 1108 ? -16.779 4.289 46.694 1.00 92.12 1108 GLY A C 1
ATOM 8924 O O . GLY A 1 1108 ? -17.832 4.847 47.014 1.00 92.12 1108 GLY A O 1
ATOM 8925 N N . ARG A 1 1109 ? -15.789 4.940 46.077 1.00 92.69 1109 ARG A N 1
ATOM 8926 C CA . ARG A 1 1109 ? -15.887 6.336 45.612 1.00 92.69 1109 ARG A CA 1
ATOM 8927 C C . ARG A 1 1109 ? -15.552 6.440 44.129 1.00 92.69 1109 ARG A C 1
ATOM 8929 O O . ARG A 1 1109 ? -14.733 5.665 43.649 1.00 92.69 1109 ARG A O 1
ATOM 8936 N N . LEU A 1 1110 ? -16.146 7.410 43.443 1.00 93.88 1110 LEU A N 1
ATOM 8937 C CA . LEU A 1 1110 ? -15.822 7.781 42.066 1.00 93.88 1110 LEU A CA 1
ATOM 8938 C C . LEU A 1 1110 ? -15.797 9.309 41.947 1.00 93.88 1110 LEU A C 1
ATOM 8940 O O . LEU A 1 1110 ? -16.649 9.979 42.528 1.00 93.88 1110 LEU A O 1
ATOM 8944 N N . SER A 1 1111 ? -14.857 9.853 41.184 1.00 93.25 1111 SER A N 1
ATOM 8945 C CA . SER A 1 1111 ? -14.828 11.247 40.747 1.00 93.25 1111 SER A CA 1
ATOM 8946 C C . SER A 1 1111 ? -14.794 11.265 39.225 1.00 93.25 1111 SER A C 1
ATOM 8948 O O . SER A 1 1111 ? -13.888 10.693 38.630 1.00 93.25 1111 SER A O 1
ATOM 8950 N N . ILE A 1 1112 ? -15.805 11.856 38.592 1.00 93.31 1112 ILE A N 1
ATOM 8951 C CA . ILE A 1 1112 ? -15.970 11.910 37.136 1.00 93.31 1112 ILE A CA 1
ATOM 8952 C C . ILE A 1 1112 ? -15.616 13.320 36.660 1.00 93.31 1112 ILE A C 1
ATOM 8954 O O . ILE A 1 1112 ? -16.302 14.275 37.034 1.00 93.31 1112 ILE A O 1
ATOM 8958 N N . SER A 1 1113 ? -14.598 13.455 35.807 1.00 89.88 1113 SER A N 1
ATOM 8959 C CA . SER A 1 1113 ? -14.257 14.732 35.163 1.00 89.88 1113 SER A CA 1
ATOM 8960 C C . SER A 1 1113 ? -15.084 14.971 33.899 1.00 89.88 1113 SER A C 1
ATOM 8962 O O . SER A 1 1113 ? -15.547 16.091 33.676 1.00 89.88 1113 SER A O 1
ATOM 8964 N N . ARG A 1 1114 ? -15.292 13.938 33.068 1.00 88.38 1114 ARG A N 1
ATOM 8965 C CA . ARG A 1 1114 ? -15.933 14.083 31.750 1.00 88.38 1114 ARG A CA 1
ATOM 8966 C C . ARG A 1 1114 ? -16.521 12.773 31.219 1.00 88.38 1114 ARG A C 1
ATOM 8968 O O . ARG A 1 1114 ? -15.914 11.714 31.336 1.00 88.38 1114 ARG A O 1
ATOM 8975 N N . LEU A 1 1115 ? -17.669 12.854 30.548 1.00 90.19 1115 LEU A N 1
ATOM 8976 C CA . LEU A 1 1115 ? -18.091 11.866 29.553 1.00 90.19 1115 LEU A CA 1
ATOM 8977 C C . LEU A 1 1115 ? -17.676 12.377 28.172 1.00 90.19 1115 LEU A C 1
ATOM 8979 O O . LEU A 1 1115 ? -18.266 13.322 27.652 1.00 90.19 1115 LEU A O 1
ATOM 8983 N N . VAL A 1 1116 ? -16.662 11.748 27.594 1.00 86.00 1116 VAL A N 1
ATOM 8984 C CA . VAL A 1 1116 ? -16.117 12.034 26.264 1.00 86.00 1116 VAL A CA 1
ATOM 8985 C C . VAL A 1 1116 ? -16.949 11.286 25.233 1.00 86.00 1116 VAL A C 1
ATOM 8987 O O . VAL A 1 1116 ? -17.174 10.090 25.401 1.00 86.00 1116 VAL A O 1
ATOM 8990 N N . LEU A 1 1117 ? -17.400 11.954 24.174 1.00 82.81 1117 LEU A N 1
ATOM 8991 C CA . LEU A 1 1117 ? -18.261 11.391 23.129 1.00 82.81 1117 LEU A CA 1
ATOM 8992 C C . LEU A 1 1117 ? -17.602 11.589 21.759 1.00 82.81 1117 LEU A C 1
ATOM 8994 O O . LEU A 1 1117 ? -17.989 12.425 20.942 1.00 82.81 1117 LEU A O 1
ATOM 8998 N N . GLY A 1 1118 ? -16.546 10.813 21.548 1.00 69.12 1118 GLY A N 1
ATOM 8999 C CA . GLY A 1 1118 ? -15.691 10.800 20.371 1.00 69.12 1118 GLY A CA 1
ATOM 9000 C C . GLY A 1 1118 ? -14.624 9.719 20.513 1.00 69.12 1118 GLY A C 1
ATOM 9001 O O . GLY A 1 1118 ? -14.453 9.135 21.590 1.00 69.12 1118 GLY A O 1
ATOM 9002 N N . THR A 1 1119 ? -13.850 9.498 19.453 1.00 59.12 1119 THR A N 1
ATOM 9003 C CA . THR A 1 1119 ? -12.473 9.040 19.636 1.00 59.12 1119 THR A CA 1
ATOM 9004 C C . THR A 1 1119 ? -11.722 10.100 20.446 1.00 59.12 1119 THR A C 1
ATOM 9006 O O . THR A 1 1119 ? -11.795 11.290 20.132 1.00 59.12 1119 THR A O 1
ATOM 9009 N N . ALA A 1 1120 ? -10.956 9.690 21.459 1.00 51.91 1120 ALA A N 1
ATOM 9010 C CA . ALA A 1 1120 ? -9.775 10.473 21.797 1.00 51.91 1120 ALA A CA 1
ATOM 9011 C C . ALA A 1 1120 ? -8.745 10.130 20.721 1.00 51.91 1120 ALA A C 1
ATOM 9013 O O . ALA A 1 1120 ? -8.058 9.115 20.810 1.00 51.91 1120 ALA A O 1
ATOM 9014 N N . ASN A 1 1121 ? -8.708 10.926 19.653 1.00 57.69 1121 ASN A N 1
ATOM 901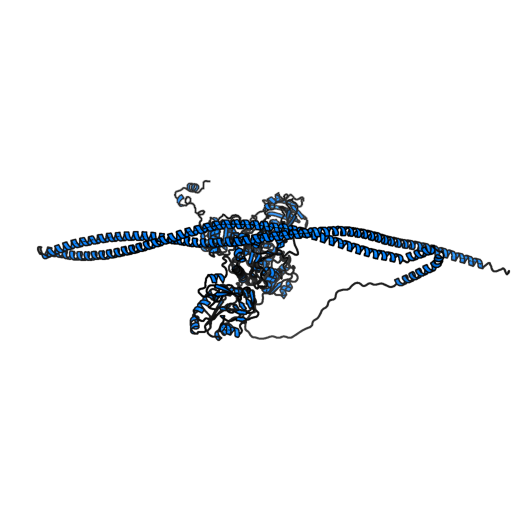5 C CA . ASN A 1 1121 ? -7.592 10.882 18.720 1.00 57.69 1121 ASN A CA 1
ATOM 9016 C C . ASN A 1 1121 ? -6.397 11.486 19.465 1.00 57.69 1121 ASN A C 1
ATOM 9018 O O . ASN A 1 1121 ? -6.240 12.701 19.516 1.00 57.69 1121 ASN A O 1
ATOM 9022 N N . GLU A 1 1122 ? -5.645 10.625 20.150 1.00 65.69 1122 GLU A N 1
ATOM 9023 C CA . GLU A 1 1122 ? -4.448 11.011 20.891 1.00 65.69 1122 GLU A CA 1
ATOM 9024 C C . GLU A 1 1122 ? -3.420 11.594 19.919 1.00 65.69 1122 GLU A C 1
ATOM 9026 O O . GLU A 1 1122 ? -3.138 10.991 18.880 1.00 65.69 1122 GLU A O 1
ATOM 9031 N N . THR A 1 1123 ? -2.861 12.755 20.262 1.00 75.75 1123 THR A N 1
ATOM 9032 C CA . THR A 1 1123 ? -1.844 13.421 19.446 1.00 75.75 1123 THR A CA 1
ATOM 9033 C C . THR A 1 1123 ? -0.667 12.462 19.211 1.00 75.75 1123 THR A C 1
ATOM 9035 O O . THR A 1 1123 ? -0.071 11.997 20.191 1.00 75.75 1123 THR A O 1
ATOM 9038 N N . PRO A 1 1124 ? -0.316 12.137 17.951 1.00 87.25 1124 PRO A N 1
ATOM 9039 C CA . PRO A 1 1124 ? 0.825 11.275 17.648 1.00 87.25 1124 PRO A CA 1
ATOM 9040 C C . PRO A 1 1124 ? 2.114 11.939 18.141 1.00 87.25 1124 PRO A C 1
ATOM 9042 O O . PRO A 1 1124 ? 2.193 13.164 18.198 1.00 87.25 1124 PRO A O 1
ATOM 9045 N N . TYR A 1 1125 ? 3.148 11.165 18.487 1.00 87.44 1125 TYR A N 1
ATOM 9046 C CA . TYR A 1 1125 ? 4.394 11.767 18.993 1.00 87.44 1125 TYR A CA 1
ATOM 9047 C C . TYR A 1 1125 ? 5.096 12.612 17.920 1.00 87.44 1125 TYR A C 1
ATOM 9049 O O . TYR A 1 1125 ? 5.640 13.676 18.204 1.00 87.44 1125 TYR A O 1
ATOM 9057 N N . ALA A 1 1126 ? 5.080 12.131 16.678 1.00 92.31 1126 ALA A N 1
ATOM 9058 C CA . ALA A 1 1126 ? 5.616 12.810 15.511 1.00 92.31 1126 ALA A CA 1
ATOM 9059 C C . ALA A 1 1126 ? 4.845 12.360 14.266 1.00 92.31 1126 ALA A C 1
ATOM 9061 O O . ALA A 1 1126 ? 4.411 11.210 14.178 1.00 92.31 1126 ALA A O 1
ATOM 9062 N N . VAL A 1 1127 ? 4.716 13.240 13.273 1.00 94.75 1127 VAL A N 1
ATOM 9063 C CA . VAL A 1 1127 ? 4.233 12.837 11.951 1.00 94.75 1127 VAL A CA 1
ATOM 9064 C C . VAL A 1 1127 ? 5.348 12.084 11.223 1.00 94.75 1127 VAL A C 1
ATOM 9066 O O . VAL A 1 1127 ? 6.470 12.572 11.076 1.00 94.75 1127 VAL A O 1
ATOM 9069 N N . ILE A 1 1128 ? 5.027 10.886 10.749 1.00 95.06 1128 ILE A N 1
ATOM 9070 C CA . ILE A 1 1128 ? 5.908 10.050 9.939 1.00 95.06 1128 ILE A CA 1
ATOM 9071 C C . ILE A 1 1128 ? 5.701 10.423 8.472 1.00 95.06 1128 ILE A C 1
ATOM 9073 O O . ILE A 1 1128 ? 4.571 10.388 7.981 1.00 95.06 1128 ILE A O 1
ATOM 9077 N N . GLY A 1 1129 ? 6.772 10.812 7.785 1.00 92.56 1129 GLY A N 1
ATOM 9078 C CA . GLY A 1 1129 ? 6.755 11.221 6.383 1.00 92.56 1129 GLY A CA 1
ATOM 9079 C C . GLY A 1 1129 ? 7.009 10.065 5.422 1.00 92.56 1129 GLY A C 1
ATOM 9080 O O . GLY A 1 1129 ? 7.793 9.160 5.716 1.00 92.56 1129 GLY A O 1
ATOM 9081 N N . LYS A 1 1130 ? 6.402 10.126 4.232 1.00 91.62 1130 LYS A N 1
ATOM 9082 C CA . LYS A 1 1130 ? 6.803 9.274 3.098 1.00 91.62 1130 LYS A CA 1
ATOM 9083 C C . LYS A 1 1130 ? 8.082 9.787 2.443 1.00 91.62 1130 LYS A C 1
ATOM 9085 O O . LYS A 1 1130 ? 8.887 9.001 1.958 1.00 91.62 1130 LYS A O 1
ATOM 9090 N N . SER A 1 1131 ? 8.281 11.102 2.448 1.00 90.75 1131 SER A N 1
ATOM 9091 C CA . SER A 1 1131 ? 9.344 11.804 1.731 1.00 90.75 1131 SER A CA 1
ATOM 9092 C C . SER A 1 1131 ? 10.282 12.575 2.666 1.00 90.75 1131 SER A C 1
ATOM 9094 O O . SER A 1 1131 ? 9.989 12.796 3.837 1.00 90.75 1131 SER A O 1
ATOM 9096 N N . ASN A 1 1132 ? 11.398 13.065 2.118 1.00 92.62 1132 ASN A N 1
ATOM 9097 C CA . ASN A 1 1132 ? 12.301 13.986 2.814 1.00 92.62 1132 ASN A CA 1
ATOM 9098 C C . ASN A 1 1132 ? 11.933 15.477 2.625 1.00 92.62 1132 ASN A C 1
ATOM 9100 O O . ASN A 1 1132 ? 12.733 16.345 2.991 1.00 92.62 1132 ASN A O 1
ATOM 9104 N N . ASN A 1 1133 ? 10.750 15.777 2.068 1.00 94.94 1133 ASN A N 1
ATOM 9105 C CA . ASN A 1 1133 ? 10.256 17.132 1.805 1.00 94.94 1133 ASN A CA 1
ATOM 9106 C C . ASN A 1 1133 ? 8.958 17.379 2.594 1.00 94.94 1133 ASN A C 1
ATOM 9108 O O . ASN A 1 1133 ? 7.945 16.740 2.319 1.00 94.94 1133 ASN A O 1
ATOM 9112 N N . LEU A 1 1134 ? 8.961 18.331 3.528 1.00 97.44 1134 LEU A N 1
ATOM 9113 C CA . LEU A 1 1134 ? 7.756 18.753 4.252 1.00 97.44 1134 LEU A CA 1
ATOM 9114 C C . LEU A 1 1134 ? 7.254 20.090 3.709 1.00 97.44 1134 LEU A C 1
ATOM 9116 O O . LEU A 1 1134 ? 8.030 21.040 3.621 1.00 97.44 1134 LEU A O 1
ATOM 9120 N N . VAL A 1 1135 ? 5.962 20.210 3.409 1.00 97.81 1135 VAL A N 1
ATOM 9121 C CA . VAL A 1 1135 ? 5.315 21.500 3.140 1.00 97.81 1135 VAL A CA 1
ATOM 9122 C C . VAL A 1 1135 ? 4.482 21.909 4.345 1.00 97.81 1135 VAL A C 1
ATOM 9124 O O . VAL A 1 1135 ? 3.537 21.218 4.714 1.00 97.81 1135 VAL A O 1
ATOM 9127 N N . VAL A 1 1136 ? 4.823 23.044 4.949 1.00 97.44 1136 VAL A N 1
ATOM 9128 C CA . VAL A 1 1136 ? 4.178 23.568 6.160 1.00 97.44 1136 VAL A CA 1
ATOM 9129 C C . VAL A 1 1136 ? 3.293 24.753 5.786 1.00 97.44 1136 VAL A C 1
ATOM 9131 O O . VAL A 1 1136 ? 3.758 25.693 5.137 1.00 97.44 1136 VAL A O 1
ATOM 9134 N N . SER A 1 1137 ? 2.026 24.748 6.204 1.00 94.31 1137 SER A N 1
ATOM 9135 C CA . SER A 1 1137 ? 1.154 25.921 6.055 1.00 94.31 1137 SER A CA 1
ATOM 9136 C C . SER A 1 1137 ? 0.064 26.005 7.120 1.00 94.31 1137 SER A C 1
ATOM 9138 O O . SER A 1 1137 ? -0.257 25.023 7.782 1.00 94.31 1137 SER A O 1
ATOM 9140 N N . LYS A 1 1138 ? -0.532 27.189 7.278 1.00 90.56 1138 LYS A N 1
ATOM 9141 C CA . LYS A 1 1138 ? -1.563 27.483 8.290 1.00 90.56 1138 LYS A CA 1
ATOM 9142 C C . LYS A 1 1138 ? -2.963 26.971 7.927 1.00 90.56 1138 LYS A C 1
ATOM 9144 O O . LYS A 1 1138 ? -3.829 26.887 8.791 1.00 90.56 1138 LYS A O 1
ATOM 9149 N N . GLN A 1 1139 ? -3.202 26.640 6.659 1.00 89.56 1139 GLN A N 1
ATOM 9150 C CA . GLN A 1 1139 ? -4.419 25.978 6.183 1.00 89.56 1139 GLN A CA 1
ATOM 9151 C C . GLN A 1 1139 ? -4.111 25.205 4.893 1.00 89.56 1139 GLN A C 1
ATOM 9153 O O . GLN A 1 1139 ? -3.130 25.489 4.206 1.00 89.56 1139 GLN A O 1
ATOM 9158 N N . TYR A 1 1140 ? -4.951 24.227 4.568 1.00 93.19 1140 TYR A N 1
ATOM 9159 C CA . TYR A 1 1140 ? -4.914 23.484 3.310 1.00 93.19 1140 TYR A CA 1
ATOM 9160 C C . TYR A 1 1140 ? -6.355 23.155 2.879 1.00 93.19 1140 TYR A C 1
ATOM 9162 O O . TYR A 1 1140 ? -7.169 22.909 3.777 1.00 93.19 1140 TYR A O 1
ATOM 9170 N N . PRO A 1 1141 ? -6.686 23.124 1.571 1.00 92.75 1141 PRO A N 1
ATOM 9171 C CA . PRO A 1 1141 ? -8.031 22.795 1.098 1.00 92.75 1141 PRO A CA 1
ATOM 9172 C C . PRO A 1 1141 ? -8.592 21.504 1.692 1.00 92.75 1141 PRO A C 1
ATOM 9174 O O . PRO A 1 1141 ? -7.854 20.546 1.952 1.00 92.75 1141 PRO A O 1
ATOM 9177 N N . ASP A 1 1142 ? -9.899 21.497 1.916 1.00 89.25 1142 ASP A N 1
ATOM 9178 C CA . ASP A 1 1142 ? -10.690 20.366 2.405 1.00 89.25 1142 ASP A CA 1
ATOM 9179 C C . ASP A 1 1142 ? -11.883 20.155 1.471 1.00 89.25 1142 ASP A C 1
ATOM 9181 O O . ASP A 1 1142 ? -12.299 21.104 0.807 1.00 89.25 1142 ASP A O 1
ATOM 9185 N N . TYR A 1 1143 ? -12.482 18.963 1.439 1.00 88.25 1143 TYR A N 1
ATOM 9186 C CA . TYR A 1 1143 ? -13.671 18.743 0.596 1.00 88.25 1143 TYR A CA 1
ATOM 9187 C C . TYR A 1 1143 ? -14.866 19.606 1.038 1.00 88.25 1143 TYR A C 1
ATOM 9189 O O . TYR A 1 1143 ? -15.635 20.062 0.195 1.00 88.25 1143 TYR A O 1
ATOM 9197 N N . ASP A 1 1144 ? -14.941 19.925 2.334 1.00 83.81 1144 ASP A N 1
ATOM 9198 C CA . ASP A 1 1144 ? -15.914 20.856 2.920 1.00 83.81 1144 ASP A CA 1
ATOM 9199 C C . ASP A 1 1144 ? -15.443 22.337 2.900 1.00 83.81 1144 ASP A C 1
ATOM 9201 O O . ASP A 1 1144 ? -16.187 23.234 3.298 1.00 83.81 1144 ASP A O 1
ATOM 9205 N N . ASP A 1 1145 ? -14.204 22.628 2.469 1.00 82.75 1145 ASP A N 1
ATOM 9206 C CA . ASP A 1 1145 ? -13.573 23.965 2.514 1.00 82.75 1145 ASP A CA 1
ATOM 9207 C C . ASP A 1 1145 ? -12.577 24.174 1.350 1.00 82.75 1145 ASP A C 1
ATOM 9209 O O . ASP A 1 1145 ? -11.379 24.415 1.538 1.00 82.75 1145 ASP A O 1
ATOM 9213 N N . LEU A 1 1146 ? -13.082 24.051 0.117 1.00 82.38 1146 LEU A N 1
ATOM 9214 C CA . LEU A 1 1146 ? -12.286 24.001 -1.122 1.00 82.38 1146 LEU A CA 1
ATOM 9215 C C . LEU A 1 1146 ? -11.414 25.247 -1.370 1.00 82.38 1146 LEU A C 1
ATOM 9217 O O . LEU A 1 1146 ? -10.323 25.158 -1.934 1.00 82.38 1146 LEU A O 1
ATOM 9221 N N . TYR A 1 1147 ? -11.897 26.433 -0.990 1.00 75.38 1147 TYR A N 1
ATOM 9222 C CA . TYR A 1 1147 ? -11.330 27.703 -1.460 1.00 75.38 1147 TYR A CA 1
ATOM 9223 C C . TYR A 1 1147 ? -10.110 28.194 -0.668 1.00 75.38 1147 TYR A C 1
ATOM 9225 O O . TYR A 1 1147 ? -9.371 29.059 -1.150 1.00 75.38 1147 TYR A O 1
ATOM 9233 N N . LYS A 1 1148 ? -9.856 27.677 0.541 1.00 80.94 1148 LYS A N 1
ATOM 9234 C CA . LYS A 1 1148 ? -8.740 28.166 1.362 1.00 80.94 1148 LYS A CA 1
ATOM 9235 C C . LYS A 1 1148 ? -7.417 27.540 0.927 1.00 80.94 1148 LYS A C 1
ATOM 9237 O O . LYS A 1 1148 ? -7.200 26.348 1.084 1.00 80.94 1148 LYS A O 1
ATOM 9242 N N . TYR A 1 1149 ? -6.489 28.386 0.473 1.00 88.81 1149 TYR A N 1
ATOM 9243 C CA . TYR A 1 1149 ? -5.086 28.036 0.199 1.00 88.81 1149 TYR A CA 1
ATOM 9244 C C . TYR A 1 1149 ? -4.896 27.089 -1.015 1.00 88.81 1149 TYR A C 1
ATOM 9246 O O . TYR A 1 1149 ? -3.862 26.435 -1.151 1.00 88.81 1149 TYR A O 1
ATOM 9254 N N . GLY A 1 1150 ? -5.839 27.073 -1.970 1.00 90.44 1150 GLY A N 1
ATOM 9255 C CA . GLY A 1 1150 ? -5.776 26.249 -3.195 1.00 90.44 1150 GLY A CA 1
ATOM 9256 C C . GLY A 1 1150 ? -4.541 26.461 -4.092 1.00 90.44 1150 GLY A C 1
ATOM 9257 O O . GLY A 1 1150 ? -4.173 25.575 -4.866 1.00 90.44 1150 GLY A O 1
ATOM 9258 N N . PHE A 1 1151 ? -3.833 27.588 -3.950 1.00 90.94 1151 PHE A N 1
ATOM 9259 C CA . PHE A 1 1151 ? -2.533 27.821 -4.596 1.00 90.94 1151 PHE A CA 1
ATOM 9260 C C . PHE A 1 1151 ? -1.417 26.919 -4.035 1.00 90.94 1151 PHE A C 1
ATOM 9262 O O . PHE A 1 1151 ? -0.525 26.514 -4.782 1.00 90.94 1151 PHE A O 1
ATOM 9269 N N . VAL A 1 1152 ? -1.477 26.560 -2.744 1.00 94.50 1152 VAL A N 1
ATOM 9270 C CA . VAL A 1 1152 ? -0.566 25.586 -2.121 1.00 94.50 1152 VAL A CA 1
ATOM 9271 C C . VAL A 1 1152 ? -0.843 24.210 -2.716 1.00 94.50 1152 VAL A C 1
ATOM 9273 O O . VAL A 1 1152 ? 0.059 23.574 -3.250 1.00 94.50 1152 VAL A O 1
ATOM 9276 N N . HIS A 1 1153 ? -2.107 23.786 -2.722 1.00 95.38 1153 HIS A N 1
ATOM 9277 C CA . HIS A 1 1153 ? -2.498 22.498 -3.288 1.00 95.38 1153 HIS A CA 1
ATOM 9278 C C . HIS A 1 1153 ? -2.126 22.364 -4.779 1.00 95.38 1153 HIS A C 1
ATOM 9280 O O . HIS A 1 1153 ? -1.509 21.379 -5.182 1.00 95.38 1153 HIS A O 1
ATOM 9286 N N . SER A 1 1154 ? -2.379 23.396 -5.590 1.00 94.25 1154 SER A N 1
ATOM 9287 C CA . SER A 1 1154 ? -2.001 23.415 -7.014 1.00 94.25 1154 SER A CA 1
ATOM 9288 C C . SER A 1 1154 ? -0.491 23.251 -7.240 1.00 94.25 1154 SER A C 1
ATOM 9290 O O . SER A 1 1154 ? -0.072 22.577 -8.183 1.00 94.25 1154 SER A O 1
ATOM 9292 N N . ARG A 1 1155 ? 0.339 23.809 -6.349 1.00 93.50 1155 ARG A N 1
ATOM 9293 C CA . ARG A 1 1155 ? 1.797 23.626 -6.360 1.00 93.50 1155 ARG A CA 1
ATOM 9294 C C . ARG A 1 1155 ? 2.201 22.197 -5.985 1.00 93.50 1155 ARG A C 1
ATOM 9296 O O . ARG A 1 1155 ? 3.062 21.629 -6.649 1.00 93.50 1155 ARG A O 1
ATOM 9303 N N . LEU A 1 1156 ? 1.547 21.602 -4.987 1.00 94.88 1156 LEU A N 1
ATOM 9304 C CA . LEU A 1 1156 ? 1.766 20.210 -4.571 1.00 94.88 1156 LEU A CA 1
ATOM 9305 C C . LEU A 1 1156 ? 1.379 19.208 -5.673 1.00 94.88 1156 LEU A C 1
ATOM 9307 O O . LEU A 1 1156 ? 2.159 18.296 -5.949 1.00 94.88 1156 LEU A O 1
ATOM 9311 N N . ARG A 1 1157 ? 0.257 19.419 -6.382 1.00 93.81 1157 ARG A N 1
ATOM 9312 C CA . ARG A 1 1157 ? -0.068 18.642 -7.596 1.00 93.81 1157 ARG A CA 1
ATOM 9313 C C . ARG A 1 1157 ? 1.069 18.736 -8.619 1.00 93.81 1157 ARG A C 1
ATOM 9315 O O . ARG A 1 1157 ? 1.560 17.709 -9.077 1.00 93.81 1157 ARG A O 1
ATOM 9322 N N . ARG A 1 1158 ? 1.573 19.946 -8.904 1.00 93.69 1158 ARG A N 1
ATOM 9323 C CA . ARG A 1 1158 ? 2.670 20.151 -9.870 1.00 93.69 1158 ARG A CA 1
ATOM 9324 C C . ARG A 1 1158 ? 4.000 19.511 -9.446 1.00 93.69 1158 ARG A C 1
ATOM 9326 O O . ARG A 1 1158 ? 4.742 19.080 -10.331 1.00 93.69 1158 ARG A O 1
ATOM 9333 N N . TYR A 1 1159 ? 4.287 19.434 -8.141 1.00 93.00 1159 TYR A N 1
ATOM 9334 C CA . TYR A 1 1159 ? 5.421 18.683 -7.586 1.00 93.00 1159 TYR A CA 1
ATOM 9335 C C . TYR A 1 1159 ? 5.259 17.174 -7.827 1.00 93.00 1159 TYR A C 1
ATOM 9337 O O . TYR A 1 1159 ? 6.162 16.552 -8.382 1.00 93.00 1159 TYR A O 1
ATOM 9345 N N . ARG A 1 1160 ? 4.086 16.599 -7.525 1.00 90.62 1160 ARG A N 1
ATOM 9346 C CA . ARG A 1 1160 ? 3.775 15.177 -7.766 1.00 90.62 1160 ARG A CA 1
ATOM 9347 C C . ARG A 1 1160 ? 3.896 14.789 -9.246 1.00 90.62 1160 ARG A C 1
ATOM 9349 O O . ARG A 1 1160 ? 4.484 13.753 -9.549 1.00 90.62 1160 ARG A O 1
ATOM 9356 N N . THR A 1 1161 ? 3.424 15.644 -10.162 1.00 88.62 1161 THR A N 1
ATOM 9357 C CA . THR A 1 1161 ? 3.599 15.486 -11.624 1.00 88.62 1161 THR A CA 1
ATOM 9358 C C . THR A 1 1161 ? 5.070 15.536 -12.062 1.00 88.62 1161 THR A C 1
ATOM 9360 O O . THR A 1 1161 ? 5.408 15.047 -13.132 1.00 88.62 1161 THR A O 1
ATOM 9363 N N . ALA A 1 1162 ? 5.958 16.124 -11.255 1.00 90.62 1162 ALA A N 1
ATOM 9364 C CA . ALA A 1 1162 ? 7.406 16.147 -11.480 1.00 90.62 1162 ALA A CA 1
ATOM 9365 C C . ALA A 1 1162 ? 8.162 15.054 -10.689 1.00 90.62 1162 ALA A C 1
ATOM 9367 O O . ALA A 1 1162 ? 9.375 15.153 -10.528 1.00 90.62 1162 ALA A O 1
ATOM 9368 N N . GLY A 1 1163 ? 7.461 14.048 -10.146 1.00 88.00 1163 GLY A N 1
ATOM 9369 C CA . GLY A 1 1163 ? 8.049 12.977 -9.327 1.00 88.00 1163 GLY A CA 1
ATOM 9370 C C . GLY A 1 1163 ? 8.455 13.395 -7.906 1.00 88.00 1163 GLY A C 1
ATOM 9371 O O . GLY A 1 1163 ? 9.031 12.601 -7.168 1.00 88.00 1163 GLY A O 1
ATOM 9372 N N . LEU A 1 1164 ? 8.156 14.629 -7.488 1.00 90.12 1164 LEU A N 1
ATOM 9373 C CA . LEU A 1 1164 ? 8.541 15.172 -6.184 1.00 90.12 1164 LEU A CA 1
ATOM 9374 C C . LEU A 1 1164 ? 7.428 14.967 -5.148 1.00 90.12 1164 LEU A C 1
ATOM 9376 O O . LEU A 1 1164 ? 6.673 15.890 -4.832 1.00 90.12 1164 LEU A O 1
ATOM 9380 N N . VAL A 1 1165 ? 7.344 13.759 -4.584 1.00 91.50 1165 VAL A N 1
ATOM 9381 C CA . VAL A 1 1165 ? 6.510 13.505 -3.396 1.00 91.50 1165 VAL A CA 1
ATOM 9382 C C . VAL A 1 1165 ? 6.952 14.429 -2.256 1.00 91.50 1165 VAL A C 1
ATOM 9384 O O . VAL A 1 1165 ? 8.147 14.606 -1.996 1.00 91.50 1165 VAL A O 1
ATOM 9387 N N . SER A 1 1166 ? 5.974 15.058 -1.609 1.00 94.44 1166 SER A N 1
ATOM 9388 C CA . SER A 1 1166 ? 6.158 15.957 -0.469 1.00 94.44 1166 SER A CA 1
ATOM 9389 C C . SER A 1 1166 ? 5.007 15.749 0.511 1.00 94.44 1166 SER A C 1
ATOM 9391 O O . SER A 1 1166 ? 3.847 15.774 0.100 1.00 94.44 1166 SER A O 1
ATOM 9393 N N . ASP A 1 1167 ? 5.314 15.555 1.789 1.00 96.06 1167 ASP A N 1
ATOM 9394 C CA . ASP A 1 1167 ? 4.309 15.447 2.848 1.00 96.06 1167 ASP A CA 1
ATOM 9395 C C . ASP A 1 1167 ? 3.781 16.847 3.212 1.00 96.06 1167 ASP A C 1
ATOM 9397 O O . ASP A 1 1167 ? 4.528 17.827 3.181 1.00 96.06 1167 ASP A O 1
ATOM 9401 N N . VAL A 1 1168 ? 2.499 16.966 3.568 1.00 97.06 1168 VAL A N 1
ATOM 9402 C CA . VAL A 1 1168 ? 1.876 18.247 3.949 1.00 97.06 1168 VAL A CA 1
ATOM 9403 C C . VAL A 1 1168 ? 1.568 18.264 5.445 1.00 97.06 1168 VAL A C 1
ATOM 9405 O O . VAL A 1 1168 ? 0.883 17.373 5.943 1.00 97.06 1168 VAL A O 1
ATOM 9408 N N . PHE A 1 1169 ? 2.008 19.313 6.143 1.00 97.19 1169 PHE A N 1
ATOM 9409 C CA . PHE A 1 1169 ? 1.657 19.602 7.533 1.00 97.19 1169 PHE A CA 1
ATOM 9410 C C . PHE A 1 1169 ? 0.854 20.905 7.619 1.00 97.19 1169 PHE A C 1
ATOM 9412 O O . PHE A 1 1169 ? 1.376 22.003 7.399 1.00 97.19 1169 PHE A O 1
ATOM 9419 N N . ARG A 1 1170 ? -0.424 20.790 7.987 1.00 95.38 1170 ARG A N 1
ATOM 9420 C CA . ARG A 1 1170 ? -1.265 21.925 8.359 1.00 95.38 1170 ARG A CA 1
ATOM 9421 C C . ARG A 1 1170 ? -1.083 22.256 9.839 1.00 95.38 1170 ARG A C 1
ATOM 9423 O O . ARG A 1 1170 ? -1.467 21.470 10.703 1.00 95.38 1170 ARG A O 1
ATOM 9430 N N . VAL A 1 1171 ? -0.587 23.456 10.116 1.00 93.12 1171 VAL A N 1
ATOM 9431 C CA . VAL A 1 1171 ? -0.457 24.003 11.469 1.00 93.12 1171 VAL A CA 1
ATOM 9432 C C . VAL A 1 1171 ? -1.807 24.566 11.923 1.00 93.12 1171 VAL A C 1
ATOM 9434 O O . VAL A 1 1171 ? -2.257 25.595 11.421 1.00 93.12 1171 VAL A O 1
ATOM 9437 N N . ALA A 1 1172 ? -2.468 23.885 12.860 1.00 85.62 1172 ALA A N 1
ATOM 9438 C CA . ALA A 1 1172 ? -3.802 24.209 13.364 1.00 85.62 1172 ALA A CA 1
ATOM 9439 C C . ALA A 1 1172 ? -3.893 23.995 14.888 1.00 85.62 1172 ALA A C 1
ATOM 9441 O O . ALA A 1 1172 ? -3.262 23.102 15.438 1.00 85.62 1172 ALA A O 1
ATOM 9442 N N . GLY A 1 1173 ? -4.678 24.828 15.583 1.00 74.19 1173 GLY A N 1
ATOM 9443 C CA . GLY A 1 1173 ? -4.679 24.871 17.055 1.00 74.19 1173 GLY A CA 1
ATOM 9444 C C . GLY A 1 1173 ? -5.379 23.691 17.738 1.00 74.19 1173 GLY A C 1
ATOM 9445 O O . GLY A 1 1173 ? -4.804 23.062 18.615 1.00 74.19 1173 GLY A O 1
ATOM 9446 N N . LYS A 1 1174 ? -6.621 23.390 17.342 1.00 68.00 1174 LYS A N 1
ATOM 9447 C CA . LYS A 1 1174 ? -7.327 22.163 17.733 1.00 68.00 1174 LYS A CA 1
ATOM 9448 C C . LYS A 1 1174 ? -7.667 21.380 16.479 1.00 68.00 1174 LYS A C 1
ATOM 9450 O O . LYS A 1 1174 ? -8.188 21.946 15.519 1.00 68.00 1174 LYS A O 1
ATOM 9455 N N . VAL A 1 1175 ? -7.367 20.091 16.507 1.00 69.62 1175 VAL A N 1
ATOM 9456 C CA . VAL A 1 1175 ? -7.507 19.167 15.385 1.00 69.62 1175 VAL A CA 1
ATOM 9457 C C . VAL A 1 1175 ? -8.318 17.975 15.879 1.00 69.62 1175 VAL A C 1
ATOM 9459 O O . VAL A 1 1175 ? -8.004 17.416 16.922 1.00 69.62 1175 VAL A O 1
ATOM 9462 N N . THR A 1 1176 ? -9.382 17.611 15.163 1.00 64.31 1176 THR A N 1
ATOM 9463 C CA . THR A 1 1176 ? -10.163 16.402 15.466 1.00 64.31 1176 THR A CA 1
ATOM 9464 C C . THR A 1 1176 ? -9.545 15.181 14.800 1.00 64.31 1176 THR A C 1
ATOM 9466 O O . THR A 1 1176 ? -9.264 14.208 15.483 1.00 64.31 1176 THR A O 1
ATOM 9469 N N . ASN A 1 1177 ? -9.280 15.243 13.493 1.00 76.69 1177 ASN A N 1
ATOM 9470 C CA . ASN A 1 1177 ? -8.573 14.208 12.735 1.00 76.69 1177 ASN A CA 1
ATOM 9471 C C . ASN A 1 1177 ? -7.201 14.733 12.299 1.00 76.69 1177 ASN A C 1
ATOM 9473 O O . ASN A 1 1177 ? -7.120 15.722 11.567 1.00 76.69 1177 ASN A O 1
ATOM 9477 N N . HIS A 1 1178 ? -6.132 14.067 12.739 1.00 87.06 1178 HIS A N 1
ATOM 9478 C CA . HIS A 1 1178 ? -4.756 14.411 12.378 1.00 87.06 1178 HIS A CA 1
ATOM 9479 C C . HIS A 1 1178 ? -4.436 14.112 10.914 1.00 87.06 1178 HIS A C 1
ATOM 9481 O O . HIS A 1 1178 ? -3.597 14.798 10.342 1.00 87.06 1178 HIS A O 1
ATOM 9487 N N . TYR A 1 1179 ? -5.105 13.141 10.292 1.00 94.06 1179 TYR A N 1
ATOM 9488 C CA . TYR A 1 1179 ? -4.819 12.716 8.925 1.00 94.06 1179 TYR A CA 1
ATOM 9489 C C . TYR A 1 1179 ? -6.071 12.693 8.060 1.00 94.06 1179 TYR A C 1
ATOM 9491 O O . TYR A 1 1179 ? -7.105 12.144 8.448 1.00 94.06 1179 TYR A O 1
ATOM 9499 N N . ARG A 1 1180 ? -5.939 13.236 6.851 1.00 93.12 1180 ARG A N 1
ATOM 9500 C CA . ARG A 1 1180 ? -6.892 13.072 5.750 1.00 93.12 1180 ARG A CA 1
ATOM 9501 C C . ARG A 1 1180 ? -6.169 13.109 4.406 1.00 93.12 1180 ARG A C 1
ATOM 9503 O O . ARG A 1 1180 ? -4.951 13.264 4.348 1.00 93.12 1180 ARG A O 1
ATOM 9510 N N . GLU A 1 1181 ? -6.938 13.011 3.337 1.00 93.94 1181 GLU A N 1
ATOM 9511 C CA . GLU A 1 1181 ? -6.508 13.241 1.961 1.00 93.94 1181 GLU A CA 1
ATOM 9512 C C . GLU A 1 1181 ? -7.257 14.463 1.385 1.00 93.94 1181 GLU A C 1
ATOM 9514 O O . GLU A 1 1181 ? -8.267 14.903 1.946 1.00 93.94 1181 GLU A O 1
ATOM 9519 N N . PHE A 1 1182 ? -6.711 15.072 0.331 1.00 94.12 1182 PHE A N 1
ATOM 9520 C CA . PHE A 1 1182 ? -7.425 15.977 -0.570 1.00 94.12 1182 PHE A CA 1
ATOM 9521 C C . PHE A 1 1182 ? -6.817 15.909 -1.979 1.00 94.12 1182 PHE A C 1
ATOM 9523 O O . PHE A 1 1182 ? -5.613 16.127 -2.132 1.00 94.12 1182 PHE A O 1
ATOM 9530 N N . GLU A 1 1183 ? -7.633 15.593 -2.990 1.00 92.31 1183 GLU A N 1
ATOM 9531 C CA . GLU A 1 1183 ? -7.221 15.316 -4.381 1.00 92.31 1183 GLU A CA 1
ATOM 9532 C C . GLU A 1 1183 ? -5.979 14.399 -4.446 1.00 92.31 1183 GLU A C 1
ATOM 9534 O O . GLU A 1 1183 ? -4.933 14.708 -5.032 1.00 92.31 1183 GLU A O 1
ATOM 9539 N N . GLY A 1 1184 ? -6.063 13.284 -3.713 1.00 90.12 1184 GLY A N 1
ATOM 9540 C CA . GLY A 1 1184 ? -5.025 12.263 -3.636 1.00 90.12 1184 GLY A CA 1
ATOM 9541 C C . GLY A 1 1184 ? -3.746 12.697 -2.911 1.00 90.12 1184 GLY A C 1
ATOM 9542 O O . GLY A 1 1184 ? -2.759 11.965 -2.981 1.00 90.12 1184 GLY A O 1
ATOM 9543 N N . ILE A 1 1185 ? -3.717 13.864 -2.256 1.00 93.38 1185 ILE A N 1
ATOM 9544 C CA . ILE A 1 1185 ? -2.576 14.358 -1.472 1.00 93.38 1185 ILE A CA 1
ATOM 9545 C C . ILE A 1 1185 ? -2.867 14.201 0.021 1.00 93.38 1185 ILE A C 1
ATOM 9547 O O . ILE A 1 1185 ? -3.871 14.698 0.526 1.00 93.38 1185 ILE A O 1
ATOM 9551 N N . ASP A 1 1186 ? -1.975 13.518 0.737 1.00 94.62 1186 ASP A N 1
ATOM 9552 C CA . ASP A 1 1186 ? -2.099 13.315 2.180 1.00 94.62 1186 ASP A CA 1
ATOM 9553 C C . ASP A 1 1186 ? -1.816 14.614 2.947 1.00 94.62 1186 ASP A C 1
ATOM 9555 O O . ASP A 1 1186 ? -0.788 15.263 2.739 1.00 94.62 1186 ASP A O 1
ATOM 9559 N N . VAL A 1 1187 ? -2.694 14.948 3.893 1.00 94.94 1187 VAL A N 1
ATOM 9560 C CA . VAL A 1 1187 ? -2.584 16.125 4.759 1.00 94.94 1187 VAL A CA 1
ATOM 9561 C C . VAL A 1 1187 ? -2.533 15.671 6.212 1.00 94.94 1187 VAL A C 1
ATOM 9563 O O . VAL A 1 1187 ? -3.531 15.192 6.758 1.00 94.94 1187 VAL A O 1
ATOM 9566 N N . ALA A 1 1188 ? -1.379 15.860 6.850 1.00 95.88 1188 ALA A N 1
ATOM 9567 C CA . ALA A 1 1188 ? -1.263 15.830 8.300 1.00 95.88 1188 ALA A CA 1
ATOM 9568 C C . ALA A 1 1188 ? -1.707 17.182 8.885 1.00 95.88 1188 ALA A C 1
ATOM 9570 O O . ALA A 1 1188 ? -1.538 18.233 8.267 1.00 95.88 1188 ALA A O 1
ATOM 9571 N N . SER A 1 1189 ? -2.284 17.173 10.081 1.00 93.94 1189 SER A N 1
ATOM 9572 C CA . SER A 1 1189 ? -2.726 18.352 10.826 1.00 93.94 1189 SER A CA 1
ATOM 9573 C C . SER A 1 1189 ? -2.256 18.254 12.270 1.00 93.94 1189 SER A C 1
ATOM 9575 O O . SER A 1 1189 ? -2.470 17.236 12.926 1.00 93.94 1189 SER A O 1
ATOM 9577 N N . GLY A 1 1190 ? -1.655 19.320 12.785 1.00 91.44 1190 GLY A N 1
ATOM 9578 C CA . GLY A 1 1190 ? -1.116 19.352 14.139 1.00 91.44 1190 GLY A CA 1
ATOM 9579 C C . GLY A 1 1190 ? -0.836 20.766 14.612 1.00 91.44 1190 GLY A C 1
ATOM 9580 O O . GLY A 1 1190 ? -0.927 21.719 13.840 1.00 91.44 1190 GLY A O 1
ATOM 9581 N N . ASP A 1 1191 ? -0.488 20.898 15.884 1.00 90.00 1191 ASP A N 1
ATOM 9582 C CA . ASP A 1 1191 ? -0.089 22.172 16.464 1.00 90.00 1191 ASP A CA 1
ATOM 9583 C C . ASP A 1 1191 ? 1.423 22.436 16.247 1.00 90.00 1191 ASP A C 1
ATOM 9585 O O . ASP A 1 1191 ? 2.091 21.791 15.433 1.00 90.00 1191 ASP A O 1
ATOM 9589 N N . HIS A 1 1192 ? 1.975 23.407 16.974 1.00 91.12 1192 HIS A N 1
ATOM 9590 C CA . HIS A 1 1192 ? 3.387 23.774 16.899 1.00 91.12 1192 HIS A CA 1
ATOM 9591 C C . HIS A 1 1192 ? 4.281 22.782 17.663 1.00 91.12 1192 HIS A C 1
ATOM 9593 O O . HIS A 1 1192 ? 5.397 22.519 17.219 1.00 91.12 1192 HIS A O 1
ATOM 9599 N N . ALA A 1 1193 ? 3.798 22.185 18.759 1.00 89.19 1193 ALA A N 1
ATOM 9600 C CA . ALA A 1 1193 ? 4.512 21.139 19.485 1.00 89.19 1193 ALA A CA 1
ATOM 9601 C C . ALA A 1 1193 ? 4.645 19.863 18.640 1.00 89.19 1193 ALA A C 1
ATOM 9603 O O . ALA A 1 1193 ? 5.745 19.316 18.538 1.00 89.19 1193 ALA A O 1
ATOM 9604 N N . LEU A 1 1194 ? 3.576 19.439 17.952 1.00 91.75 1194 LEU A N 1
ATOM 9605 C CA . LEU A 1 1194 ? 3.643 18.320 17.010 1.00 91.75 1194 LEU A CA 1
ATOM 9606 C C . LEU A 1 1194 ? 4.519 18.647 15.790 1.00 91.75 1194 LEU A C 1
ATOM 9608 O O . LEU A 1 1194 ? 5.282 17.785 15.358 1.00 91.75 1194 LEU A O 1
ATOM 9612 N N . LEU A 1 1195 ? 4.496 19.876 15.255 1.00 94.56 1195 LEU A N 1
ATOM 9613 C CA . LEU A 1 1195 ? 5.439 20.272 14.195 1.00 94.56 1195 LEU A CA 1
ATOM 9614 C C . LEU A 1 1195 ? 6.896 20.184 14.681 1.00 94.56 1195 LEU A C 1
ATOM 9616 O O . LEU A 1 1195 ? 7.746 19.637 13.981 1.00 94.56 1195 LEU A O 1
ATOM 9620 N N . HIS A 1 1196 ? 7.178 20.667 15.891 1.00 93.62 1196 HIS A N 1
ATOM 9621 C CA . HIS A 1 1196 ? 8.508 20.611 16.491 1.00 93.62 1196 HIS A CA 1
ATOM 9622 C C . HIS A 1 1196 ? 8.984 19.166 16.701 1.00 93.62 1196 HIS A C 1
ATOM 9624 O O . HIS A 1 1196 ? 10.069 18.803 16.250 1.00 93.62 1196 HIS A O 1
ATOM 9630 N N . ALA A 1 1197 ? 8.160 18.311 17.315 1.00 91.75 1197 ALA A N 1
ATOM 9631 C CA . ALA A 1 1197 ? 8.482 16.897 17.505 1.00 91.75 1197 ALA A CA 1
ATOM 9632 C C . ALA A 1 1197 ? 8.645 16.152 16.165 1.00 91.75 1197 ALA A C 1
ATOM 9634 O O . ALA A 1 1197 ? 9.530 15.308 16.031 1.00 91.75 1197 ALA A O 1
ATOM 9635 N N . THR A 1 1198 ? 7.866 16.530 15.146 1.00 94.44 1198 THR A N 1
ATOM 9636 C CA . THR A 1 1198 ? 7.996 16.035 13.768 1.00 94.44 1198 THR A CA 1
ATOM 9637 C C . THR A 1 1198 ? 9.355 16.391 13.163 1.00 94.44 1198 THR A C 1
ATOM 9639 O O . THR A 1 1198 ? 10.046 15.498 12.674 1.00 94.44 1198 THR A O 1
ATOM 9642 N N . LEU A 1 1199 ? 9.794 17.654 13.230 1.00 94.69 1199 LEU A N 1
ATOM 9643 C CA . LEU A 1 1199 ? 11.115 18.059 12.724 1.00 94.69 1199 LEU A CA 1
ATOM 9644 C C . LEU A 1 1199 ? 12.265 17.416 13.517 1.00 94.69 1199 LEU A C 1
ATOM 9646 O O . LEU A 1 1199 ? 13.246 16.971 12.918 1.00 94.69 1199 LEU A O 1
ATOM 9650 N N . LYS A 1 1200 ? 12.105 17.255 14.838 1.00 92.81 1200 LYS A N 1
ATOM 9651 C CA . LYS A 1 1200 ? 13.081 16.611 15.734 1.00 92.81 1200 LYS A CA 1
ATOM 9652 C C . LYS A 1 1200 ? 13.449 15.173 15.344 1.00 92.81 1200 LYS A C 1
ATOM 9654 O O . LYS A 1 1200 ? 14.533 14.715 15.690 1.00 92.81 1200 LYS A O 1
ATOM 9659 N N . THR A 1 1201 ? 12.598 14.473 14.591 1.00 92.06 1201 THR A N 1
ATOM 9660 C CA . THR A 1 1201 ? 12.908 13.130 14.058 1.00 92.06 1201 THR A CA 1
ATOM 9661 C C . THR A 1 1201 ? 14.012 13.106 12.990 1.00 92.06 1201 THR A C 1
ATOM 9663 O O . THR A 1 1201 ? 14.509 12.033 12.661 1.00 92.06 1201 THR A O 1
ATOM 9666 N N . GLY A 1 1202 ? 14.366 14.249 12.388 1.00 92.00 1202 GLY A N 1
ATOM 9667 C CA . GLY A 1 1202 ? 15.363 14.328 11.311 1.00 92.00 1202 GLY A CA 1
ATOM 9668 C C . GLY A 1 1202 ? 14.924 13.751 9.953 1.00 92.00 1202 GLY A C 1
ATOM 9669 O O . GLY A 1 1202 ? 15.726 13.736 9.017 1.00 92.00 1202 GLY A O 1
ATOM 9670 N N . GLN A 1 1203 ? 13.665 13.306 9.818 1.00 93.38 1203 GLN A N 1
ATOM 9671 C CA . GLN A 1 1203 ? 13.095 12.755 8.576 1.00 93.38 1203 GLN A CA 1
ATOM 9672 C C . GLN A 1 1203 ? 13.185 13.731 7.390 1.00 93.38 1203 GLN A C 1
ATOM 9674 O O . GLN A 1 1203 ? 13.524 13.353 6.265 1.00 93.38 1203 GLN A O 1
ATOM 9679 N N . PHE A 1 1204 ? 12.869 15.001 7.638 1.00 94.75 1204 PHE A N 1
ATOM 9680 C CA . PHE A 1 1204 ? 12.696 16.004 6.595 1.00 94.75 1204 PHE A CA 1
ATOM 9681 C C . PHE A 1 1204 ? 13.985 16.794 6.386 1.00 94.75 1204 PHE A C 1
ATOM 9683 O O . PHE A 1 1204 ? 14.428 17.535 7.256 1.00 94.75 1204 PHE A O 1
ATOM 9690 N N . ARG A 1 1205 ? 14.586 16.655 5.200 1.00 94.44 1205 ARG A N 1
ATOM 9691 C CA . ARG A 1 1205 ? 15.804 17.382 4.803 1.00 94.44 1205 ARG A CA 1
ATOM 9692 C C . ARG A 1 1205 ? 15.500 18.701 4.096 1.00 94.44 1205 ARG A C 1
ATOM 9694 O O . ARG A 1 1205 ? 16.390 19.546 3.980 1.00 94.44 1205 ARG A O 1
ATOM 9701 N N . LYS A 1 1206 ? 14.260 18.886 3.631 1.00 96.38 1206 LYS A N 1
ATOM 9702 C CA . LYS A 1 1206 ? 13.744 20.141 3.075 1.00 96.38 1206 LYS A CA 1
ATOM 9703 C C . LYS A 1 1206 ? 12.409 20.490 3.728 1.00 96.38 1206 LYS A C 1
ATOM 9705 O O . LYS A 1 1206 ? 11.538 19.628 3.823 1.00 96.38 1206 LYS A O 1
ATOM 9710 N N . VAL A 1 1207 ? 12.232 21.749 4.119 1.00 97.56 1207 VAL A N 1
ATOM 9711 C CA . VAL A 1 1207 ? 10.977 22.274 4.682 1.00 97.56 1207 VAL A CA 1
ATOM 9712 C C . VAL A 1 1207 ? 10.558 23.495 3.869 1.00 97.56 1207 VAL A C 1
ATOM 9714 O O . VAL A 1 1207 ? 11.322 24.446 3.743 1.00 97.56 1207 VAL A O 1
ATOM 9717 N N . LEU A 1 1208 ? 9.362 23.462 3.285 1.00 96.88 1208 LEU A N 1
ATOM 9718 C CA . LEU A 1 1208 ? 8.829 24.489 2.395 1.00 96.88 1208 LEU A CA 1
ATOM 9719 C C . LEU A 1 1208 ? 7.635 25.164 3.079 1.00 96.88 1208 LEU A C 1
ATOM 9721 O O . LEU A 1 1208 ? 6.571 24.567 3.215 1.00 96.88 1208 LEU A O 1
ATOM 9725 N N . ILE A 1 1209 ? 7.804 26.404 3.524 1.00 96.12 1209 ILE A N 1
ATOM 9726 C CA . ILE A 1 1209 ? 6.825 27.110 4.355 1.00 96.12 1209 ILE A CA 1
ATOM 9727 C C . ILE A 1 1209 ? 5.977 28.043 3.494 1.00 96.12 1209 ILE A C 1
ATOM 9729 O O . ILE A 1 1209 ? 6.499 28.782 2.661 1.00 96.12 1209 ILE A O 1
ATOM 9733 N N . HIS A 1 1210 ? 4.666 28.019 3.716 1.00 94.50 1210 HIS A N 1
ATOM 9734 C CA . HIS A 1 1210 ? 3.679 28.906 3.108 1.00 94.50 1210 HIS A CA 1
ATOM 9735 C C . HIS A 1 1210 ? 2.901 29.642 4.205 1.00 94.50 1210 HIS A C 1
ATOM 9737 O O . HIS A 1 1210 ? 2.211 28.992 4.993 1.00 94.50 1210 HIS A O 1
ATOM 9743 N N . ILE A 1 1211 ? 2.945 30.979 4.201 1.00 88.69 1211 ILE A N 1
ATOM 9744 C CA . ILE A 1 1211 ? 2.392 31.845 5.258 1.00 88.69 1211 ILE A CA 1
ATOM 9745 C C . ILE A 1 1211 ? 3.096 31.601 6.606 1.00 88.69 1211 ILE A C 1
ATOM 9747 O O . ILE A 1 1211 ? 2.525 31.040 7.542 1.00 88.69 1211 ILE A O 1
ATOM 9751 N N . LEU A 1 1212 ? 4.368 32.006 6.681 1.00 90.56 1212 LEU A N 1
ATOM 9752 C CA . LEU A 1 1212 ? 5.150 31.997 7.921 1.00 90.56 1212 LEU A CA 1
ATOM 9753 C C . LEU A 1 1212 ? 4.529 32.949 8.961 1.00 90.56 1212 LEU A C 1
ATOM 9755 O O . LEU A 1 1212 ? 4.073 34.040 8.620 1.00 90.56 1212 LEU A O 1
ATOM 9759 N N . ASP A 1 1213 ? 4.560 32.553 10.232 1.00 88.00 1213 ASP A N 1
ATOM 9760 C CA . ASP A 1 1213 ? 4.325 33.438 11.374 1.00 88.00 1213 ASP A CA 1
ATOM 9761 C C . ASP A 1 1213 ? 5.345 33.178 12.492 1.00 88.00 1213 ASP A C 1
ATOM 9763 O O . ASP A 1 1213 ? 6.143 32.242 12.404 1.00 88.00 1213 ASP A O 1
ATOM 9767 N N . ASP A 1 1214 ? 5.301 34.005 13.538 1.00 89.81 1214 ASP A N 1
ATOM 9768 C CA . ASP A 1 1214 ? 6.222 33.958 14.677 1.00 89.81 1214 ASP A CA 1
ATOM 9769 C C . ASP A 1 1214 ? 6.293 32.567 15.331 1.00 89.81 1214 ASP A C 1
ATOM 9771 O O . ASP A 1 1214 ? 7.369 32.133 15.729 1.00 89.81 1214 ASP A O 1
ATOM 9775 N N . LYS A 1 1215 ? 5.176 31.826 15.394 1.00 90.81 1215 LYS A N 1
ATOM 9776 C CA . LYS A 1 1215 ? 5.114 30.514 16.056 1.00 90.81 1215 LYS A CA 1
ATOM 9777 C C . LYS A 1 1215 ? 5.676 29.394 15.189 1.00 90.81 1215 LYS A C 1
ATOM 9779 O O . LYS A 1 1215 ? 6.308 28.476 15.705 1.00 90.81 1215 LYS A O 1
ATOM 9784 N N . ILE A 1 1216 ? 5.453 29.452 13.876 1.00 93.31 1216 ILE A N 1
ATOM 9785 C CA . ILE A 1 1216 ? 6.104 28.538 12.928 1.00 93.31 1216 ILE A CA 1
ATOM 9786 C C . ILE A 1 1216 ? 7.608 28.842 12.880 1.00 93.31 1216 ILE A C 1
ATOM 9788 O O . ILE A 1 1216 ? 8.417 27.917 12.864 1.00 93.31 1216 ILE A O 1
ATOM 9792 N N . TRP A 1 1217 ? 7.997 30.120 12.919 1.00 93.81 1217 TRP A N 1
ATOM 9793 C CA . TRP A 1 1217 ? 9.399 30.529 12.998 1.00 93.81 1217 TRP A CA 1
ATOM 9794 C C . TRP A 1 1217 ? 10.074 30.051 14.289 1.00 93.81 1217 TRP A C 1
ATOM 9796 O O . TRP A 1 1217 ? 11.166 29.487 14.223 1.00 93.81 1217 TRP A O 1
ATOM 9806 N N . ASP A 1 1218 ? 9.408 30.194 15.438 1.00 94.50 1218 ASP A N 1
ATOM 9807 C CA . ASP A 1 1218 ? 9.906 29.731 16.737 1.00 94.50 1218 ASP A CA 1
ATOM 9808 C C . ASP A 1 1218 ? 10.163 28.222 16.792 1.00 94.50 1218 ASP A C 1
ATOM 9810 O O . ASP A 1 1218 ? 11.038 27.797 17.537 1.00 94.50 1218 ASP A O 1
ATOM 9814 N N . VAL A 1 1219 ? 9.457 27.425 15.985 1.00 94.38 1219 VAL A N 1
ATOM 9815 C CA . VAL A 1 1219 ? 9.729 25.989 15.820 1.00 94.38 1219 VAL A CA 1
ATOM 9816 C C . VAL A 1 1219 ? 10.856 25.726 14.819 1.00 94.38 1219 VAL A C 1
ATOM 9818 O O . VAL A 1 1219 ? 11.673 24.838 15.030 1.00 94.38 1219 VAL A O 1
ATOM 9821 N N . VAL A 1 1220 ? 10.885 26.450 13.699 1.00 94.75 1220 VAL A N 1
ATOM 9822 C CA . VAL A 1 1220 ? 11.744 26.126 12.547 1.00 94.75 1220 VAL A CA 1
ATOM 9823 C C . VAL A 1 1220 ? 13.177 26.648 12.694 1.00 94.75 1220 VAL A C 1
ATOM 9825 O O . VAL A 1 1220 ? 14.102 26.021 12.171 1.00 94.75 1220 VAL A O 1
ATOM 9828 N N . LYS A 1 1221 ? 13.385 27.766 13.400 1.00 94.62 1221 LYS A N 1
ATOM 9829 C CA . LYS A 1 1221 ? 14.707 28.397 13.580 1.00 94.62 1221 LYS A CA 1
ATOM 9830 C C . LYS A 1 1221 ? 15.755 27.436 14.172 1.00 94.62 1221 LYS A C 1
ATOM 9832 O O . LYS A 1 1221 ? 16.912 27.476 13.766 1.00 94.62 1221 LYS A O 1
ATOM 9837 N N . ASP A 1 1222 ? 15.330 26.517 15.038 1.00 94.25 1222 ASP A N 1
ATOM 9838 C CA . ASP A 1 1222 ? 16.192 25.546 15.728 1.00 94.25 1222 ASP A CA 1
ATOM 9839 C C . ASP A 1 1222 ? 16.756 24.458 14.780 1.00 94.25 1222 ASP A C 1
ATOM 9841 O O . ASP A 1 1222 ? 17.642 23.695 15.158 1.00 94.25 1222 ASP A O 1
ATOM 9845 N N . TYR A 1 1223 ? 16.276 24.391 13.530 1.00 95.38 1223 TYR A N 1
ATOM 9846 C CA . TYR A 1 1223 ? 16.632 23.361 12.542 1.00 95.38 1223 TYR A CA 1
ATOM 9847 C C . TYR A 1 1223 ? 17.464 23.886 11.356 1.00 95.38 1223 TYR A C 1
ATOM 9849 O O . TYR A 1 1223 ? 17.793 23.106 10.456 1.00 95.38 1223 TYR A O 1
ATOM 9857 N N . LEU A 1 1224 ? 17.827 25.178 11.355 1.00 92.69 1224 LEU A N 1
ATOM 9858 C CA . LEU A 1 1224 ? 18.496 25.877 10.242 1.00 92.69 1224 LEU A CA 1
ATOM 9859 C C . LEU A 1 1224 ? 19.823 25.244 9.789 1.00 92.69 1224 LEU A C 1
ATOM 9861 O O . LEU A 1 1224 ? 20.138 25.287 8.602 1.00 92.69 1224 LEU A O 1
ATOM 9865 N N . GLU A 1 1225 ? 20.586 24.637 10.699 1.00 91.19 1225 GLU A N 1
ATOM 9866 C CA . GLU A 1 1225 ? 21.880 24.011 10.382 1.00 91.19 1225 GLU A CA 1
ATOM 9867 C C . GLU A 1 1225 ? 21.735 22.681 9.623 1.00 91.19 1225 GLU A C 1
ATOM 9869 O O . GLU A 1 1225 ? 22.564 22.337 8.783 1.00 91.19 1225 GLU A O 1
ATOM 9874 N N . ASN A 1 1226 ? 20.670 21.925 9.909 1.00 89.44 1226 ASN A N 1
ATOM 9875 C CA . ASN A 1 1226 ? 20.510 20.531 9.477 1.00 89.44 1226 ASN A CA 1
ATOM 9876 C C . ASN A 1 1226 ? 19.408 20.329 8.418 1.00 89.44 1226 ASN A C 1
ATOM 9878 O O . ASN A 1 1226 ? 19.297 19.243 7.837 1.00 89.44 1226 ASN A O 1
ATOM 9882 N N . THR A 1 1227 ? 18.601 21.364 8.154 1.00 94.88 1227 THR A N 1
ATOM 9883 C CA . THR A 1 1227 ? 17.394 21.302 7.316 1.00 94.88 1227 THR A CA 1
ATOM 9884 C C . THR A 1 1227 ? 17.346 22.463 6.328 1.00 94.88 1227 THR A C 1
ATOM 9886 O O . THR A 1 1227 ? 17.398 23.626 6.720 1.00 94.88 1227 THR A O 1
ATOM 9889 N N . LYS A 1 1228 ? 17.177 22.181 5.029 1.00 96.88 1228 LYS A N 1
ATOM 9890 C CA . LYS A 1 1228 ? 17.050 23.236 4.010 1.00 96.88 1228 LYS A CA 1
ATOM 9891 C C . LYS A 1 1228 ? 15.648 23.845 4.045 1.00 96.88 1228 LYS A C 1
ATOM 9893 O O . LYS A 1 1228 ? 14.695 23.256 3.534 1.00 96.88 1228 LYS A O 1
ATOM 9898 N N . ILE A 1 1229 ? 15.531 25.016 4.661 1.00 96.50 1229 ILE A N 1
ATOM 9899 C CA . ILE A 1 1229 ? 14.269 25.743 4.829 1.00 96.50 1229 ILE A CA 1
ATOM 9900 C C . ILE A 1 1229 ? 14.068 26.735 3.675 1.00 96.50 1229 ILE A C 1
ATOM 9902 O O . ILE A 1 1229 ? 14.918 27.576 3.398 1.00 96.50 1229 ILE A O 1
ATOM 9906 N N . PHE A 1 1230 ? 12.918 26.636 3.012 1.00 95.31 1230 PHE A N 1
ATOM 9907 C CA . PHE A 1 1230 ? 12.479 27.498 1.917 1.00 95.31 1230 PHE A CA 1
ATOM 9908 C C . PHE A 1 1230 ? 11.202 28.218 2.350 1.00 95.31 1230 PHE A C 1
ATOM 9910 O O . PHE A 1 1230 ? 10.211 27.568 2.675 1.00 95.31 1230 PHE A O 1
ATOM 9917 N N . ILE A 1 1231 ? 11.197 29.551 2.345 1.00 93.56 1231 ILE A N 1
ATOM 9918 C CA . ILE A 1 1231 ? 10.026 30.346 2.741 1.00 93.56 1231 ILE A CA 1
ATOM 9919 C C . ILE A 1 1231 ? 9.405 30.958 1.487 1.00 93.56 1231 ILE A C 1
ATOM 9921 O O . ILE A 1 1231 ? 10.016 31.789 0.816 1.00 93.56 1231 ILE A O 1
ATOM 9925 N N . TRP A 1 1232 ? 8.176 30.556 1.175 1.00 91.38 1232 TRP A N 1
ATOM 9926 C CA . TRP A 1 1232 ? 7.373 31.176 0.131 1.00 91.38 1232 TRP A CA 1
ATOM 9927 C C . TRP A 1 1232 ? 6.579 32.326 0.737 1.00 91.38 1232 TRP A C 1
ATOM 9929 O O . TRP A 1 1232 ? 5.686 32.091 1.548 1.00 91.38 1232 TRP A O 1
ATOM 9939 N N . VAL A 1 1233 ? 6.915 33.548 0.329 1.00 87.31 1233 VAL A N 1
ATOM 9940 C CA . VAL A 1 1233 ? 6.311 34.786 0.832 1.00 87.31 1233 VAL A CA 1
ATOM 9941 C C . VAL A 1 1233 ? 5.167 35.218 -0.088 1.00 87.31 1233 VAL A C 1
ATOM 9943 O O . VAL A 1 1233 ? 5.389 35.448 -1.275 1.00 87.31 1233 VAL A O 1
ATOM 9946 N N . HIS A 1 1234 ? 3.955 35.361 0.453 1.00 84.81 1234 HIS A N 1
ATOM 9947 C CA . HIS A 1 1234 ? 2.722 35.663 -0.299 1.00 84.81 1234 HIS A CA 1
ATOM 9948 C C . HIS A 1 1234 ? 2.195 37.088 -0.062 1.00 84.81 1234 HIS A C 1
ATOM 9950 O O . HIS A 1 1234 ? 1.022 37.380 -0.281 1.00 84.81 1234 HIS A O 1
ATOM 9956 N N . GLY A 1 1235 ? 3.053 37.998 0.404 1.00 78.62 1235 GLY A N 1
ATOM 9957 C CA . GLY A 1 1235 ? 2.719 39.407 0.641 1.00 78.62 1235 GLY A CA 1
ATOM 9958 C C . GLY A 1 1235 ? 2.027 39.680 1.980 1.00 78.62 1235 GLY A C 1
ATOM 9959 O O . GLY A 1 1235 ? 2.311 40.700 2.600 1.00 78.62 1235 GLY A O 1
ATOM 9960 N N . SER A 1 1236 ? 1.199 38.758 2.476 1.00 72.38 1236 SER A N 1
ATOM 9961 C CA . SER A 1 1236 ? 0.527 38.873 3.784 1.00 72.38 1236 SER A CA 1
ATOM 9962 C C . SER A 1 1236 ? 1.500 38.874 4.974 1.00 72.38 1236 SER A C 1
ATOM 9964 O O . SER A 1 1236 ? 1.252 39.504 5.999 1.00 72.38 1236 SER A O 1
ATOM 9966 N N . GLU A 1 1237 ? 2.637 38.207 4.794 1.00 75.06 1237 GLU A N 1
ATOM 9967 C CA . GLU A 1 1237 ? 3.749 38.066 5.733 1.00 75.06 1237 GLU A CA 1
ATOM 9968 C C . GLU A 1 1237 ? 4.738 39.242 5.626 1.00 75.06 1237 GLU A C 1
ATOM 9970 O O . GLU A 1 1237 ? 5.624 39.412 6.464 1.00 75.06 1237 GLU A O 1
ATOM 9975 N N . ILE A 1 1238 ? 4.610 40.073 4.584 1.00 75.69 1238 ILE A N 1
ATOM 9976 C CA . ILE A 1 1238 ? 5.487 41.221 4.363 1.00 75.69 1238 ILE A CA 1
ATOM 9977 C C . ILE A 1 1238 ? 4.999 42.380 5.228 1.00 75.69 1238 ILE A C 1
ATOM 9979 O O . ILE A 1 1238 ? 3.942 42.961 4.989 1.00 75.69 1238 ILE A O 1
ATOM 9983 N N . GLN A 1 1239 ? 5.822 42.797 6.193 1.00 72.94 1239 GLN A N 1
ATOM 9984 C CA . GLN A 1 1239 ? 5.568 44.019 6.952 1.00 72.94 1239 GLN A CA 1
ATOM 9985 C C . GLN A 1 1239 ? 5.393 45.211 5.994 1.00 72.94 1239 GLN A C 1
ATOM 9987 O O . GLN A 1 1239 ? 6.338 45.604 5.296 1.00 72.94 1239 GLN A O 1
ATOM 9992 N N . HIS A 1 1240 ? 4.180 45.775 5.985 1.00 74.75 1240 HIS A N 1
ATOM 9993 C CA . HIS A 1 1240 ? 3.785 46.939 5.189 1.00 74.75 1240 HIS A CA 1
ATOM 9994 C C . HIS A 1 1240 ? 4.802 48.082 5.334 1.00 74.75 1240 HIS A C 1
ATOM 9996 O O . HIS A 1 1240 ? 5.274 48.342 6.440 1.00 74.75 1240 HIS A O 1
ATOM 10002 N N . TRP A 1 1241 ? 5.117 48.793 4.244 1.00 78.19 1241 TRP A N 1
ATOM 10003 C CA . TRP A 1 1241 ? 6.227 49.758 4.203 1.00 78.19 1241 TRP A CA 1
ATOM 10004 C C . TRP A 1 1241 ? 6.161 50.821 5.316 1.00 78.19 1241 TRP A C 1
ATOM 10006 O O . TRP A 1 1241 ? 7.113 50.933 6.078 1.00 78.19 1241 TRP A O 1
ATOM 10016 N N . LYS A 1 1242 ? 4.988 51.441 5.541 1.00 76.62 1242 LYS A N 1
ATOM 10017 C CA . LYS A 1 1242 ? 4.677 52.363 6.669 1.00 76.62 1242 LYS A CA 1
ATOM 10018 C C . LYS A 1 1242 ? 4.933 51.820 8.094 1.00 76.62 1242 LYS A C 1
ATOM 10020 O O . LYS A 1 1242 ? 4.687 52.521 9.068 1.00 76.62 1242 LYS A O 1
ATOM 10025 N N . ARG A 1 1243 ? 5.316 50.547 8.248 1.00 75.00 1243 ARG A N 1
ATOM 10026 C CA . ARG A 1 1243 ? 5.658 49.905 9.530 1.00 75.00 1243 ARG A CA 1
ATOM 10027 C C . ARG A 1 1243 ? 7.122 49.449 9.609 1.00 75.00 1243 ARG A C 1
ATOM 10029 O O . ARG A 1 1243 ? 7.482 48.781 10.577 1.00 75.00 1243 ARG A O 1
ATOM 10036 N N . ARG A 1 1244 ? 7.958 49.784 8.620 1.00 81.62 1244 ARG A N 1
ATOM 10037 C CA . ARG A 1 1244 ? 9.394 49.466 8.597 1.00 81.62 1244 ARG A CA 1
ATOM 10038 C C . ARG A 1 1244 ? 10.171 50.361 9.559 1.00 81.62 1244 ARG A C 1
ATOM 10040 O O . ARG A 1 1244 ? 9.798 51.500 9.808 1.00 81.62 1244 ARG A O 1
ATOM 10047 N N . SER A 1 1245 ? 11.294 49.857 10.069 1.00 78.62 1245 SER A N 1
ATOM 10048 C CA . SER A 1 1245 ? 12.140 50.563 11.044 1.00 78.62 1245 SER A CA 1
ATOM 10049 C C . SER A 1 1245 ? 12.666 51.921 10.566 1.00 78.62 1245 SER A C 1
ATOM 10051 O O . SER A 1 1245 ? 12.862 52.805 11.394 1.00 78.62 1245 SER A O 1
ATOM 10053 N N . PHE A 1 1246 ? 12.869 52.111 9.257 1.00 83.00 1246 PHE A N 1
ATOM 10054 C CA . PHE A 1 1246 ? 13.375 53.371 8.705 1.00 83.00 1246 PHE A CA 1
ATOM 10055 C C . PHE A 1 1246 ? 12.344 54.513 8.714 1.00 83.00 1246 PHE A C 1
ATOM 10057 O O . PHE A 1 1246 ? 12.739 55.653 8.936 1.00 83.00 1246 PHE A O 1
ATOM 10064 N N . GLU A 1 1247 ? 11.044 54.221 8.576 1.00 82.56 1247 GLU A N 1
ATOM 10065 C CA . GLU A 1 1247 ? 9.961 55.218 8.706 1.00 82.56 1247 GLU A CA 1
ATOM 10066 C C . GLU A 1 1247 ? 9.963 55.858 10.104 1.00 82.56 1247 GLU A C 1
ATOM 10068 O O . GLU A 1 1247 ? 9.725 57.050 10.271 1.00 82.56 1247 GLU A O 1
ATOM 10073 N N . PHE A 1 1248 ? 10.295 55.059 11.120 1.00 85.06 1248 PHE A N 1
ATOM 10074 C CA . PHE A 1 1248 ? 10.296 55.456 12.526 1.00 85.06 1248 PHE A CA 1
ATOM 10075 C C . PHE A 1 1248 ? 11.576 56.173 12.980 1.00 85.06 1248 PHE A C 1
ATOM 10077 O O . PHE A 1 1248 ? 11.653 56.576 14.139 1.00 85.06 1248 PHE A O 1
ATOM 10084 N N . LYS A 1 1249 ? 12.593 56.323 12.116 1.00 83.75 1249 LYS A N 1
ATOM 10085 C CA . LYS A 1 1249 ? 13.950 56.753 12.514 1.00 83.75 1249 LYS A CA 1
ATOM 10086 C C . LYS A 1 1249 ? 13.992 58.111 13.232 1.00 83.75 1249 LYS A C 1
ATOM 10088 O O . LYS A 1 1249 ? 14.860 58.318 14.075 1.00 83.75 1249 LYS A O 1
ATOM 10093 N N . ASN A 1 1250 ? 13.050 58.999 12.913 1.00 86.56 1250 ASN A N 1
ATOM 10094 C CA . ASN A 1 1250 ? 12.966 60.361 13.448 1.00 86.56 1250 ASN A CA 1
ATOM 10095 C C . ASN A 1 1250 ? 11.725 60.579 14.344 1.00 86.56 1250 ASN A C 1
ATOM 10097 O O . ASN A 1 1250 ? 11.345 61.722 14.576 1.00 86.56 1250 ASN A O 1
ATOM 10101 N N . MET A 1 1251 ? 11.059 59.510 14.800 1.00 87.06 1251 MET A N 1
ATOM 10102 C CA . MET A 1 1251 ? 9.804 59.582 15.562 1.00 87.06 1251 MET A CA 1
ATOM 10103 C C . MET A 1 1251 ? 10.001 59.234 17.040 1.00 87.06 1251 MET A C 1
ATOM 10105 O O . MET A 1 1251 ? 10.767 58.332 17.385 1.00 87.06 1251 MET A O 1
ATOM 10109 N N . SER A 1 1252 ? 9.249 59.894 17.920 1.00 86.56 1252 SER A N 1
ATOM 10110 C CA . SER A 1 1252 ? 9.175 59.529 19.337 1.00 86.56 1252 SER A CA 1
ATOM 10111 C C . SER A 1 1252 ? 8.475 58.179 19.547 1.00 86.56 1252 SER A C 1
ATOM 10113 O O . SER A 1 1252 ? 7.686 57.717 18.718 1.00 86.56 1252 SER A O 1
ATOM 10115 N N . ALA A 1 1253 ? 8.715 57.544 20.699 1.00 81.81 1253 ALA A N 1
ATOM 10116 C CA . ALA A 1 1253 ? 8.122 56.246 21.026 1.00 81.81 1253 ALA A CA 1
ATOM 10117 C C . ALA A 1 1253 ? 6.579 56.248 20.959 1.00 81.81 1253 ALA A C 1
ATOM 10119 O O . ALA A 1 1253 ? 5.987 55.261 20.518 1.00 81.81 1253 ALA A O 1
ATOM 10120 N N . ASP A 1 1254 ? 5.927 57.355 21.332 1.00 81.69 1254 ASP A N 1
ATOM 10121 C CA . ASP A 1 1254 ? 4.468 57.490 21.269 1.00 81.69 1254 ASP A CA 1
ATOM 10122 C C . ASP A 1 1254 ? 3.939 57.720 19.847 1.00 81.69 1254 ASP A C 1
ATOM 10124 O O . ASP A 1 1254 ? 2.867 57.216 19.510 1.00 81.69 1254 ASP A O 1
ATOM 10128 N N . GLU A 1 1255 ? 4.684 58.400 18.973 1.00 81.00 1255 GLU A N 1
ATOM 10129 C CA . GLU A 1 1255 ? 4.338 58.513 17.549 1.00 81.00 1255 GLU A CA 1
ATOM 10130 C C . GLU A 1 1255 ? 4.453 57.157 16.849 1.00 81.00 1255 GLU A C 1
ATOM 10132 O O . GLU A 1 1255 ? 3.509 56.721 16.187 1.00 81.00 1255 GLU A O 1
ATOM 10137 N N . VAL A 1 1256 ? 5.544 56.422 17.096 1.00 80.75 1256 VAL A N 1
ATOM 10138 C CA . VAL A 1 1256 ? 5.723 55.042 16.617 1.00 80.75 1256 VAL A CA 1
ATOM 10139 C C . VAL A 1 1256 ? 4.602 54.133 17.133 1.00 80.75 1256 VAL A C 1
ATOM 10141 O O . VAL A 1 1256 ? 4.086 53.296 16.391 1.00 80.75 1256 VAL A O 1
ATOM 10144 N N . LYS A 1 1257 ? 4.176 54.298 18.391 1.00 80.75 1257 LYS A N 1
ATOM 10145 C CA . LYS A 1 1257 ? 3.064 53.546 18.993 1.00 80.75 1257 LYS A CA 1
ATOM 10146 C C . LYS A 1 1257 ? 1.718 53.898 18.355 1.00 80.75 1257 LYS A C 1
ATOM 10148 O O . LYS A 1 1257 ? 0.960 52.984 18.025 1.00 80.75 1257 LYS A O 1
ATOM 10153 N N . ARG A 1 1258 ? 1.435 55.183 18.108 1.00 79.94 1258 ARG A N 1
ATOM 10154 C CA . ARG A 1 1258 ? 0.244 55.642 17.367 1.00 79.94 1258 ARG A CA 1
ATOM 10155 C C . ARG A 1 1258 ? 0.223 55.070 15.948 1.00 79.94 1258 ARG A C 1
ATOM 10157 O O . ARG A 1 1258 ? -0.765 54.456 15.573 1.00 79.94 1258 ARG A O 1
ATOM 10164 N N . GLN A 1 1259 ? 1.317 55.183 15.195 1.00 75.44 1259 GLN A N 1
ATOM 10165 C CA . GLN A 1 1259 ? 1.390 54.741 13.796 1.00 75.44 1259 GLN A CA 1
ATOM 10166 C C . GLN A 1 1259 ? 1.406 53.205 13.640 1.00 75.44 1259 GLN A C 1
ATOM 10168 O O . GLN A 1 1259 ? 0.961 52.670 12.622 1.00 75.44 1259 GLN A O 1
ATOM 10173 N N . LYS A 1 1260 ? 1.872 52.463 14.656 1.00 73.31 1260 LYS A N 1
ATOM 10174 C CA . LYS A 1 1260 ? 1.731 50.997 14.714 1.00 73.31 1260 LYS A CA 1
ATOM 10175 C C . LYS A 1 1260 ? 0.325 50.548 15.113 1.00 73.31 1260 LYS A C 1
ATOM 10177 O O . LYS A 1 1260 ? -0.090 49.481 14.661 1.00 73.31 1260 LYS A O 1
ATOM 10182 N N . THR A 1 1261 ? -0.408 51.322 15.910 1.00 68.44 1261 THR A N 1
ATOM 10183 C CA . THR A 1 1261 ? -1.778 50.979 16.328 1.00 68.44 1261 THR A CA 1
ATOM 10184 C C . THR A 1 1261 ? -2.722 51.026 15.119 1.00 68.44 1261 THR A C 1
ATOM 10186 O O . THR A 1 1261 ? -2.789 52.057 14.452 1.00 68.44 1261 THR A O 1
ATOM 10189 N N . PRO A 1 1262 ? -3.447 49.941 14.784 1.00 54.12 1262 PRO A N 1
ATOM 10190 C CA . PRO A 1 1262 ? -4.458 50.007 13.736 1.00 54.12 1262 PRO A CA 1
ATOM 10191 C C . PRO A 1 1262 ? -5.622 50.896 14.193 1.00 54.12 1262 PRO A C 1
ATOM 10193 O O . PRO A 1 1262 ? -6.155 50.708 15.288 1.00 54.12 1262 PRO A O 1
ATOM 10196 N N . VAL A 1 1263 ? -6.037 51.834 13.338 1.00 48.12 1263 VAL A N 1
ATOM 10197 C CA . VAL A 1 1263 ? -7.384 52.418 13.434 1.00 48.12 1263 VAL A CA 1
ATOM 10198 C C . VAL A 1 1263 ? -8.384 51.282 13.200 1.00 48.12 1263 VAL A C 1
ATOM 10200 O O . VAL A 1 1263 ? -8.125 50.400 12.377 1.00 48.12 1263 VAL A O 1
ATOM 10203 N N . ARG A 1 1264 ? -9.446 51.259 14.005 1.00 33.56 1264 ARG A N 1
ATOM 10204 C CA . ARG A 1 1264 ? -10.362 50.123 14.146 1.00 33.56 1264 ARG A CA 1
ATOM 10205 C C . ARG A 1 1264 ? -11.484 50.137 13.115 1.00 33.56 1264 ARG A C 1
ATOM 10207 O O . ARG A 1 1264 ? -11.918 51.256 12.770 1.00 33.56 1264 ARG A O 1
#

Organism: Advenella mimigardefordensis (strain DSM 17166 / LMG 22922 / DPN7) (NCBI:txid1247726)

Radius of gyration: 54.2 Å; chains: 1; bounding box: 177×196×124 Å

Secondary structure (DSSP, 8-state):
--------TTSHHHHHHHHHHHHHHHHHHHHHHHHHHHHHHHHHHHHHHHHHHHHHHHHHHHHHHHHHHHHHHHHHHHHHHHHHHHHHHHHHHHHHHHHHHHHHHHHHHHHHHHHHHHHHHHHHHHHHHHHHHHHHHHHHHHHHHHHHHHHHHHHHHHHHHHHHHHHHHHHHHHHHHHHHHHHHHHHHHHHHHHHHHHHHHH--S-HHHHHHHHHHHHHHHHHHHHHHHHHHHHHHHHHHHHHHHHHHHHHHHHHHHHHHHHHHHHHHHHHHHHHHHHHHHHHHHHHHHHHHHHHHHHHHHHHHHHHHHHHHHHHHHHHHHHHHHHHHHHHHHHHHHHHHHHHHHHHHHHHHHHHHHHTSHHHHHHHHHHHHTT-HHHHHHHHHHHHHHHHHHHHHHHTTS----------------------------------------PPEEEEE--HHHHHHHTTTSEEEE--TTTHHHHHHHH--SEEEEE--SS-GGGTTTTTGGGT-HHHHHHHHHHHHHT--EEEEESSTTTTHHHHHHHHTTSSEEEES-GGGHHHHHHHHSSS-EEE----B-TTTS-S---S--EEEEEEEE---TT-HHHHHHHHHHHHHHTTTSEEEEEETTTTS--TTTPPPGGGGGGEEE---GGGHHHHHTSEEEEEE--S--S-SS---THHHHHHHTT-EEEE---HHHHHHHTTSSEE-SSHHHHHHHHTTTTT-HHHHHHHHHHHHHHHHHH-BHHHHHHHHHHHHHTPPP---PPPEEEEEE-SSHHHHHHHHHHHHT---SSEEEEEE--SHHHHHHHTTSSSEEE-SHHHHHHHHHTS-TT-EEEE--TTSEE-TTHHHHHHHHHTT---SEEE-SSEEEEETTEEEEESTT-TT-EEEEEEGGGEEEEGGG--HHHHHHHHH-TTT-EEEEEEEEE--STTEEET-PSSPPHHHHHHHSPPP-S-----IIIIIIHHHHHPPPPPSS--------SSEEEHHHHHHHSPPPSSTTEEEEEETTEEEEEEEPPTT-EEEEE-SS-EETTTTT-SS--EEEEEEEES--EEEEEEEE-TTS-EEEEEEEESSS-EE----TT--EEEEEEEEESEEEEEEEEEE-S---PPPSSPPPSSSEEEEES---BTTBTTTTHHHHHHHHHHHTTT---EEEEE-SS-S-SEEEETTEEEEEE-HHHHHHHHHT---SEEEEES--HHHHHHHGGGTTTSEEEEE--STTS--GGGSTTTTTT--HHHHHHHHSPP-

Sequence (1264 aa):
MMDISEQDDNQNKELQIVRLEYELKRFEQAQQVNESLWLEKETSLNSIISEQKKVISLLESLLKSNQQMLDTAQISYAKQDEQFNLLSEQVSHSLDQTGEQVEILKQTAIRAEQLLLQKDIELNGCKNRLESLVQEVKKLEKFNEESSKANNLAIEREEHLQGLIVQLREKETNLSKIYERALADKESFAKELETARTEIATGHAQQAAFNDLQRRYETLCISHDSLQALSKEYEDKTDRLQLVVDEQQSTMSNLRSTNARFQTEITSQLEKNRALSLESKSLIDKLSVLKAQNQELESRLEAALERVHVVEENKNKLDLELEKIRVKMNGLSAREIRYKQQIAEFDDKFVEAQDKLRGTISFQLGYAILQAGKSLHGLFHLPTALFKIRKVAKQRKLSKQFKFEKVSPSTKTNRESVNLTPLATVDLKDFNSPVTESQERQLKIAGVMDEFTYHSFAPEANILQLHPDNWEQQLVEFQPDLLFIESAWQGLDGLWKTKISNAKEEIQSAVKWCNLNNVPTMFWNKEDPVHFGTFLPIACMVDFVFTTDIDCIPKYKQRVGHTNVFLLPFAAQPKTHNPIEKFERKDAFNFAGSYYLRYPERQRDFGSLIDTVRQFKGVEIYDRNFDNPHPHYTFPEKYKTFILGKLPFSEIDKAYKGYRYGINMNTIKQSQTMFARRVFELLASNTVVVSNFSRGVRLLFGDLVVSSDNPLQLREGLESVCRDEGMYRKFRLLGLRKVFGEHTYAHRLAYIRAKLSGKQYISSRSKIFVLAAIRSINDYEMVKAGFDRQRYEGKSLVVVAPSHDLAAQLASIDVIVLSSQDQFVTALNEMNANDWISVFSPDDYYGPNYLNDLELATGYSNAEVIGKLSYYSASEVTAQLVNDGKQYSRVSELSARRAIIRRSQLTDALVNGLFSAPEELVLRNANMLAIDEFNYCQHLPFPYSQVLMDLVNDMTVSDTGVSYLNQLVSVSESLPPASGEKSPTEISSGPGLSGAQLFEFIPEPATSAIKFGRQGDSFNINSKLATGKHVYVYTKRNFRREELNLVLNSQFKLECDGTLDTMTVFEFQDKDGKKIAHSMNKIGDHHALAIPEHCVYVRFGMKLLSAGRLSISRLVLGTANETPYAVIGKSNNLVVSKQYPDYDDLYKYGFVHSRLRRYRTAGLVSDVFRVAGKVTNHYREFEGIDVASGDHALLHATLKTGQFRKVLIHILDDKIWDVVKDYLENTKIFIWVHGSEIQHWKRRSFEFKNMSADEVKRQKTPVR

InterPro domains:
  IPR055259 Spore protein YkvP/CgeB, glycosyl transferase-like domain [PF13524] (638-752)

pLDDT: mean 82.13, std 16.38, range [23.02, 98.69]